Protein AF-0000000075452332 (afdb_homodimer)

Sequence (1466 aa):
MSKKFLLLTLWMSWMSCLLIARAFERQWTVADGLPTGEVHQIVELPNGQMLVNCEGVFCLSNGRGFLTVPCDYGRAYHLPLFSLGYGQQWQGDSLLWLRDFYRVYLFDARTRSFRYDMKKRMSKALLKNIVPSSLTVTDRQGGMWEGTMQNGIRYTSPKRQHAKLIRGEHPLIDRARSTIDSQGRIWHCKANGLEYEANGTKKHYDKTNVASLPYNRTTFITELSHRFLLCDSLCVLGYFHPERHAFVSLNNRLPALKRFRHFVGACPIDGKWVAVYTQNGSFLLDTQADTLAAFPGAKEIERYSDKYNCMVRDNKNRLWVGTQNGLFKIEKENFPHHQATVDGNGRTCERMEGLANHCIRSLILDANGHVWAGTSCGISRITPSVINYGPEDDIPAVNMMERAAMLAPDGRLVFVYSASGAVAFRPQWLESAKTKPLAVVITAVSIDGDPQLLERLTHGMSFAYDQNNLAFQFSALNYAAPSHTRYRYRLAGLEKSWQYCTYADGGLCEVEYRALPPGAYTFEVQAAIDDSAWGEATRQLVTILPPWWLTWWAKLIYGLMALTSLLTLMRLYLKRKRRKLERENDRRVNQLFELREEARHQFAENTSIDPQKIGVNHEEEALAERIVKAIEGHLSNADYGVDQLAQDVFMSRSALYTKLRNMLGISPADFIRDVRLKRAAQLLSDTNMPIGEIADRVGYNTHKAFAANFKKMFGVLPSEYRTPTRHSQGLTRMSKKFLLLTLWMSWMSCLLIARAFERQWTVADGLPTGEVHQIVELPNGQMLVNCEGVFCLSNGRGFLTVPCDYGRAYHLPLFSLGYGQQWQGDSLLWLRDFYRVYLFDARTRSFRYDMKKRMSKALLKNIVPSSLTVTDRQGGMWEGTMQNGIRYTSPKRQHAKLIRGEHPLIDRARSTIDSQGRIWHCKANGLEYEANGTKKHYDKTNVASLPYNRTTFITELSHRFLLCDSLCVLGYFHPERHAFVSLNNRLPALKRFRHFVGACPIDGKWVAVYTQNGSFLLDTQADTLAAFPGAKEIERYSDKYNCMVRDNKNRLWVGTQNGLFKIEKENFPHHQATVDGNGRTCERMEGLANHCIRSLILDANGHVWAGTSCGISRITPSVINYGPEDDIPAVNMMERAAMLAPDGRLVFVYSASGAVAFRPQWLESAKTKPLAVVITAVSIDGDPQLLERLTHGMSFAYDQNNLAFQFSALNYAAPSHTRYRYRLAGLEKSWQYCTYADGGLCEVEYRALPPGAYTFEVQAAIDDSAWGEATRQLVTILPPWWLTWWAKLIYGLMALTSLLTLMRLYLKRKRRKLERENDRRVNQLFELREEARHQFAENTSIDPQKIGVNHEEEALAERIVKAIEGHLSNADYGVDQLAQDVFMSRSALYTKLRNMLGISPADFIRDVRLKRAAQLLSDTNMPIGEIADRVGYNTHKAFAANFKKMFGVLPSEYRTPTRHSQGLTR

Structure (mmCIF, N/CA/C/O backbone):
data_AF-0000000075452332-model_v1
#
loop_
_entity.id
_entity.type
_entity.pdbx_description
1 polymer 'DNA-binding domain-containing protein, AraC-type'
#
loop_
_atom_site.group_PDB
_atom_site.id
_atom_site.type_symbol
_atom_site.label_atom_id
_atom_site.label_alt_id
_atom_site.label_comp_id
_atom_site.label_asym_id
_atom_site.label_entity_id
_atom_site.label_seq_id
_atom_site.pdbx_PDB_ins_code
_atom_site.Cartn_x
_atom_site.Cartn_y
_atom_site.Cartn_z
_atom_site.occupancy
_atom_site.B_iso_or_equiv
_atom_site.auth_seq_id
_atom_site.auth_comp_id
_atom_site.auth_asym_id
_atom_site.auth_atom_id
_atom_site.pdbx_PDB_model_num
ATOM 1 N N . MET A 1 1 ? -15.469 33.031 33.656 1 27.44 1 MET A N 1
ATOM 2 C CA . MET A 1 1 ? -14.93 31.734 33.281 1 27.44 1 MET A CA 1
ATOM 3 C C . MET A 1 1 ? -15.414 31.312 31.891 1 27.44 1 MET A C 1
ATOM 5 O O . MET A 1 1 ? -14.906 30.359 31.312 1 27.44 1 MET A O 1
ATOM 9 N N . SER A 1 2 ? -16.609 31.891 31.5 1 33.16 2 SER A N 1
ATOM 10 C CA . SER A 1 2 ? -17.391 31.547 30.312 1 33.16 2 SER A CA 1
ATOM 11 C C . SER A 1 2 ? -16.75 32.125 29.047 1 33.16 2 SER A C 1
ATOM 13 O O . SER A 1 2 ? -16.906 31.578 27.953 1 33.16 2 SER A O 1
ATOM 15 N N . LYS A 1 3 ? -16.203 33.281 29.078 1 42.03 3 LYS A N 1
ATOM 16 C CA . LYS A 1 3 ? -15.703 33.969 27.891 1 42.03 3 LYS A CA 1
ATOM 17 C C . LYS A 1 3 ? -14.43 33.312 27.375 1 42.03 3 LYS A C 1
ATOM 19 O O . LYS A 1 3 ? -14.086 33.469 26.203 1 42.03 3 LYS A O 1
ATOM 24 N N . LYS A 1 4 ? -13.594 32.844 28.312 1 39.38 4 LYS A N 1
ATOM 25 C CA . LYS A 1 4 ? -12.32 32.281 27.891 1 39.38 4 LYS A CA 1
ATOM 26 C C . LYS A 1 4 ? -12.508 30.938 27.203 1 39.38 4 LYS A C 1
ATOM 28 O O . LYS A 1 4 ? -11.633 30.484 26.469 1 39.38 4 LYS A O 1
ATOM 33 N N . PHE A 1 5 ? -13.625 30.234 27.578 1 39.97 5 PHE A N 1
ATOM 34 C CA . PHE A 1 5 ? -13.883 28.969 26.891 1 39.97 5 PHE A CA 1
ATOM 35 C C . PHE A 1 5 ? -14.336 29.203 25.453 1 39.97 5 PHE A C 1
ATOM 37 O O . PHE A 1 5 ? -14.055 28.391 24.578 1 39.97 5 PHE A O 1
ATOM 44 N N . LEU A 1 6 ? -15.008 30.406 25.203 1 35.38 6 LEU A N 1
ATOM 45 C CA . LEU A 1 6 ? -15.469 30.672 23.844 1 35.38 6 LEU A CA 1
ATOM 46 C C . LEU A 1 6 ? -14.305 31 22.922 1 35.38 6 LEU A C 1
ATOM 48 O O . LEU A 1 6 ? -14.273 30.578 21.766 1 35.38 6 LEU A O 1
ATOM 52 N N . LEU A 1 7 ? -13.289 31.719 23.453 1 37.5 7 LEU A N 1
ATOM 53 C CA . LEU A 1 7 ? -12.172 32.094 22.594 1 37.5 7 LEU A CA 1
ATOM 54 C C . LEU A 1 7 ? -11.312 30.875 22.266 1 37.5 7 LEU A C 1
ATOM 56 O O . LEU A 1 7 ? -10.773 30.781 21.156 1 37.5 7 LEU A O 1
ATOM 60 N N . LEU A 1 8 ? -11.188 29.922 23.219 1 35.44 8 LEU A N 1
ATOM 61 C CA . LEU A 1 8 ? -10.406 28.719 22.938 1 35.44 8 LEU A CA 1
ATOM 62 C C . LEU A 1 8 ? -11.117 27.828 21.938 1 35.44 8 LEU A C 1
ATOM 64 O O . LEU A 1 8 ? -10.484 27.219 21.062 1 35.44 8 LEU A O 1
ATOM 68 N N . THR A 1 9 ? -12.516 27.734 21.969 1 38.03 9 THR A N 1
ATOM 69 C CA . THR A 1 9 ? -13.242 26.953 20.969 1 38.03 9 THR A CA 1
ATOM 70 C C . THR A 1 9 ? -13.172 27.625 19.609 1 38.03 9 THR A C 1
ATOM 72 O O . THR A 1 9 ? -13.07 26.938 18.578 1 38.03 9 THR A O 1
ATOM 75 N N . LEU A 1 10 ? -13.219 28.953 19.609 1 35.53 10 LEU A N 1
ATOM 76 C CA . LEU A 1 10 ? -13.117 29.609 18.312 1 35.53 10 LEU A CA 1
ATOM 77 C C . LEU A 1 10 ? -11.719 29.438 17.734 1 35.53 10 LEU A C 1
ATOM 79 O O . LEU A 1 10 ? -11.562 29.281 16.531 1 35.53 10 LEU A O 1
ATOM 83 N N . TRP A 1 11 ? -10.68 29.469 18.625 1 35.34 11 TRP A N 1
ATOM 84 C CA . TRP A 1 11 ? -9.305 29.328 18.141 1 35.34 11 TRP A CA 1
ATOM 85 C C . TRP A 1 11 ? -9.023 27.906 17.688 1 35.34 11 TRP A C 1
ATOM 87 O O . TRP A 1 11 ? -8.367 27.688 16.672 1 35.34 11 TRP A O 1
ATOM 97 N N . MET A 1 12 ? -9.531 26.859 18.391 1 36.5 12 MET A N 1
ATOM 98 C CA . MET A 1 12 ? -9.383 25.484 17.922 1 36.5 12 MET A CA 1
ATOM 99 C C . MET A 1 12 ? -10.141 25.266 16.625 1 36.5 12 MET A C 1
ATOM 101 O O . MET A 1 12 ? -9.75 24.438 15.797 1 36.5 12 MET A O 1
ATOM 105 N N . SER A 1 13 ? -11.25 25.969 16.453 1 34.88 13 SER A N 1
ATOM 106 C CA . SER A 1 13 ? -11.977 25.891 15.188 1 34.88 13 SER A CA 1
ATOM 107 C C . SER A 1 13 ? -11.211 26.578 14.07 1 34.88 13 SER A C 1
ATOM 109 O O . SER A 1 13 ? -11.172 26.094 12.938 1 34.88 13 SER A O 1
ATOM 111 N N . TRP A 1 14 ? -10.594 27.719 14.359 1 33.19 14 TRP A N 1
ATOM 112 C CA . TRP A 1 14 ? -9.867 28.406 13.297 1 33.19 14 TRP A CA 1
ATOM 113 C C . TRP A 1 14 ? -8.625 27.625 12.891 1 33.19 14 TRP A C 1
ATOM 115 O O . TRP A 1 14 ? -8.273 27.578 11.703 1 33.19 14 TRP A O 1
ATOM 125 N N . MET A 1 15 ? -7.859 27 13.82 1 34.62 15 MET A N 1
ATOM 126 C CA . MET A 1 15 ? -6.688 26.219 13.461 1 34.62 15 MET A CA 1
ATOM 127 C C . MET A 1 15 ? -7.086 24.969 12.672 1 34.62 15 MET A C 1
ATOM 129 O O . MET A 1 15 ? -6.324 24.5 11.828 1 34.62 15 MET A O 1
ATOM 133 N N . SER A 1 16 ? -8.18 24.328 13 1 35.06 16 SER A N 1
ATOM 134 C CA . SER A 1 16 ? -8.703 23.25 12.18 1 35.06 16 SER A CA 1
ATOM 135 C C . SER A 1 16 ? -9.102 23.75 10.797 1 35.06 16 SER A C 1
ATOM 137 O O . SER A 1 16 ? -9.078 22.984 9.82 1 35.06 16 SER A O 1
ATOM 139 N N . CYS A 1 17 ? -9.602 24.922 10.703 1 32.56 17 CYS A N 1
ATOM 140 C CA . CYS A 1 17 ? -10.047 25.516 9.445 1 32.56 17 CYS A CA 1
ATOM 141 C C . CYS A 1 17 ? -8.875 25.781 8.516 1 32.56 17 CYS A C 1
ATOM 143 O O . CYS A 1 17 ? -9.008 25.703 7.297 1 32.56 17 CYS A O 1
ATOM 145 N N . LEU A 1 18 ? -7.758 26.375 8.961 1 33.66 18 LEU A N 1
ATOM 146 C CA . LEU A 1 18 ? -6.656 26.672 8.055 1 33.66 18 LEU A CA 1
ATOM 147 C C . LEU A 1 18 ? -6.066 25.391 7.48 1 33.66 18 LEU A C 1
ATOM 149 O O . LEU A 1 18 ? -5.516 25.391 6.375 1 33.66 18 LEU A O 1
ATOM 153 N N . LEU A 1 19 ? -6.023 24.266 8.164 1 36.59 19 LEU A N 1
ATOM 154 C CA . LEU A 1 19 ? -5.617 23 7.562 1 36.59 19 LEU A CA 1
ATOM 155 C C . LEU A 1 19 ? -6.609 22.547 6.496 1 36.59 19 LEU A C 1
ATOM 157 O O . LEU A 1 19 ? -6.277 21.734 5.629 1 36.59 19 LEU A O 1
ATOM 161 N N . ILE A 1 20 ? -7.898 22.938 6.535 1 35.69 20 ILE A N 1
ATOM 162 C CA . ILE A 1 20 ? -8.945 22.469 5.637 1 35.69 20 ILE A CA 1
ATOM 163 C C . ILE A 1 20 ? -8.891 23.25 4.324 1 35.69 20 ILE A C 1
ATOM 165 O O . ILE A 1 20 ? -9.227 22.719 3.264 1 35.69 20 ILE A O 1
ATOM 169 N N . ALA A 1 21 ? -8.797 24.594 4.27 1 35.06 21 ALA A N 1
ATOM 170 C CA . ALA A 1 21 ? -9.133 25.391 3.084 1 35.06 21 ALA A CA 1
ATOM 171 C C . ALA A 1 21 ? -8.188 25.078 1.931 1 35.06 21 ALA A C 1
ATOM 173 O O . ALA A 1 21 ? -8.289 25.656 0.853 1 35.06 21 ALA A O 1
ATOM 174 N N . ARG A 1 22 ? -6.852 24.906 2.057 1 40.78 22 ARG A N 1
ATOM 175 C CA . ARG A 1 22 ? -6.117 24.984 0.797 1 40.78 22 ARG A CA 1
ATOM 176 C C . ARG A 1 22 ? -6.629 23.938 -0.195 1 40.78 22 ARG A C 1
ATOM 178 O O . ARG A 1 22 ? -6.965 22.812 0.192 1 40.78 22 ARG A O 1
ATOM 185 N N . ALA A 1 23 ? -7.074 24.391 -1.405 1 46.34 23 ALA A N 1
ATOM 186 C CA . ALA A 1 23 ? -7.234 23.672 -2.666 1 46.34 23 ALA A CA 1
ATOM 187 C C . ALA A 1 23 ? -6.309 22.453 -2.725 1 46.34 23 ALA A C 1
ATOM 189 O O . ALA A 1 23 ? -5.125 22.562 -2.391 1 46.34 23 ALA A O 1
ATOM 190 N N . PHE A 1 24 ? -6.883 21.422 -2.674 1 52.5 24 PHE A N 1
ATOM 191 C CA . PHE A 1 24 ? -6.133 20.172 -2.58 1 52.5 24 PHE A CA 1
ATOM 192 C C . PHE A 1 24 ? -4.953 20.188 -3.543 1 52.5 24 PHE A C 1
ATOM 194 O O . PHE A 1 24 ? -5.137 20.156 -4.762 1 52.5 24 PHE A O 1
ATOM 201 N N . GLU A 1 25 ? -3.965 20.891 -3.371 1 71.38 25 GLU A N 1
ATOM 202 C CA . GLU A 1 25 ? -2.633 20.781 -3.955 1 71.38 25 GLU A CA 1
ATOM 203 C C . GLU A 1 25 ? -1.94 19.484 -3.504 1 71.38 25 GLU A C 1
ATOM 205 O O . GLU A 1 25 ? -1.944 19.172 -2.314 1 71.38 25 GLU A O 1
ATOM 210 N N . ARG A 1 26 ? -1.759 18.719 -4.605 1 79.75 26 ARG A N 1
ATOM 211 C CA . ARG A 1 26 ? -0.955 17.547 -4.301 1 79.75 26 ARG A CA 1
ATOM 212 C C . ARG A 1 26 ? 0.529 17.891 -4.25 1 79.75 26 ARG A C 1
ATOM 214 O O . ARG A 1 26 ? 1.01 18.703 -5.039 1 79.75 26 ARG A O 1
ATOM 221 N N . GLN A 1 27 ? 1.157 17.391 -3.262 1 86.31 27 GLN A N 1
ATOM 222 C CA . GLN A 1 27 ? 2.59 17.625 -3.121 1 86.31 27 GLN A CA 1
ATOM 223 C C . GLN A 1 27 ? 3.361 16.312 -3.049 1 86.31 27 GLN A C 1
ATOM 225 O O . GLN A 1 27 ? 2.916 15.359 -2.406 1 86.31 27 GLN A O 1
ATOM 230 N N . TRP A 1 28 ? 4.344 16.25 -3.91 1 89.06 28 TRP A N 1
ATOM 231 C CA . TRP A 1 28 ? 5.297 15.148 -3.793 1 89.06 28 TRP A CA 1
ATOM 232 C C . TRP A 1 28 ? 6.566 15.602 -3.084 1 89.06 28 TRP A C 1
ATOM 234 O O . TRP A 1 28 ? 7.113 16.656 -3.395 1 89.06 28 TRP A O 1
ATOM 244 N N . THR A 1 29 ? 6.961 14.812 -2.115 1 87.5 29 THR A N 1
ATOM 245 C CA . THR A 1 29 ? 8.133 15.133 -1.306 1 87.5 29 THR A CA 1
ATOM 246 C C . THR A 1 29 ? 9.133 13.984 -1.323 1 87.5 29 THR A C 1
ATOM 248 O O . THR A 1 29 ? 9.07 13.117 -2.193 1 87.5 29 THR A O 1
ATOM 251 N N . VAL A 1 30 ? 10.094 14.031 -0.452 1 85.19 30 VAL A N 1
ATOM 252 C CA . VAL A 1 30 ? 11.141 13.023 -0.338 1 85.19 30 VAL A CA 1
ATOM 253 C C . VAL A 1 30 ? 10.523 11.68 0.06 1 85.19 30 VAL A C 1
ATOM 255 O O . VAL A 1 30 ? 11.016 10.625 -0.338 1 85.19 30 VAL A O 1
ATOM 258 N N . ALA A 1 31 ? 9.422 11.797 0.728 1 74.5 31 ALA A N 1
ATOM 259 C CA . ALA A 1 31 ? 8.734 10.586 1.16 1 74.5 31 ALA A CA 1
ATOM 260 C C . ALA A 1 31 ? 8.156 9.828 -0.031 1 74.5 31 ALA A C 1
ATOM 262 O O . ALA A 1 31 ? 7.867 8.633 0.062 1 74.5 31 ALA A O 1
ATOM 263 N N . ASP A 1 32 ? 8.102 10.547 -1.125 1 84.81 32 ASP A N 1
ATOM 264 C CA . ASP A 1 32 ? 7.496 9.938 -2.309 1 84.81 32 ASP A CA 1
ATOM 265 C C . ASP A 1 32 ? 8.57 9.453 -3.283 1 84.81 32 ASP A C 1
ATOM 267 O O . ASP A 1 32 ? 8.273 9.164 -4.445 1 84.81 32 ASP A O 1
ATOM 271 N N . GLY A 1 33 ? 9.719 9.461 -2.91 1 86.69 33 GLY A N 1
ATOM 272 C CA . GLY A 1 33 ? 10.773 8.891 -3.73 1 86.69 33 GLY A CA 1
ATOM 273 C C . GLY A 1 33 ? 11.711 9.93 -4.309 1 86.69 33 GLY A C 1
ATOM 274 O O . GLY A 1 33 ? 12.68 9.594 -5 1 86.69 33 GLY A O 1
ATOM 275 N N . LEU A 1 34 ? 11.422 11.18 -4.043 1 90.62 34 LEU A N 1
ATOM 276 C CA . LEU A 1 34 ? 12.352 12.211 -4.484 1 90.62 34 LEU A CA 1
ATOM 277 C C . LEU A 1 34 ? 13.609 12.203 -3.625 1 90.62 34 LEU A C 1
ATOM 279 O O . LEU A 1 34 ? 13.531 12.078 -2.4 1 90.62 34 LEU A O 1
ATOM 283 N N . PRO A 1 35 ? 14.68 12.266 -4.336 1 87.94 35 PRO A N 1
ATOM 284 C CA . PRO A 1 35 ? 15.914 12.234 -3.555 1 87.94 35 PRO A CA 1
ATOM 285 C C . PRO A 1 35 ? 16.047 13.43 -2.605 1 87.94 35 PRO A C 1
ATOM 287 O O . PRO A 1 35 ? 16.5 13.266 -1.472 1 87.94 35 PRO A O 1
ATOM 290 N N . THR A 1 36 ? 15.664 14.594 -3.189 1 87.38 36 THR A N 1
ATOM 291 C CA . THR A 1 36 ? 15.703 15.797 -2.367 1 87.38 36 THR A CA 1
ATOM 292 C C . THR A 1 36 ? 14.469 16.656 -2.619 1 87.38 36 THR A C 1
ATOM 294 O O . THR A 1 36 ? 13.68 16.375 -3.521 1 87.38 36 THR A O 1
ATOM 297 N N . GLY A 1 37 ? 14.312 17.609 -1.728 1 80.5 37 GLY A N 1
ATOM 298 C CA . GLY A 1 37 ? 13.211 18.547 -1.928 1 80.5 37 GLY A CA 1
ATOM 299 C C . GLY A 1 37 ? 13.539 19.656 -2.906 1 80.5 37 GLY A C 1
ATOM 300 O O . GLY A 1 37 ? 12.688 20.484 -3.223 1 80.5 37 GLY A O 1
ATOM 301 N N . GLU A 1 38 ? 14.758 19.531 -3.525 1 87.19 38 GLU A N 1
ATOM 302 C CA . GLU A 1 38 ? 15.172 20.578 -4.457 1 87.19 38 GLU A CA 1
ATOM 303 C C . GLU A 1 38 ? 15.07 20.109 -5.902 1 87.19 38 GLU A C 1
ATOM 305 O O . GLU A 1 38 ? 15.938 19.375 -6.391 1 87.19 38 GLU A O 1
ATOM 310 N N . VAL A 1 39 ? 14.047 20.656 -6.543 1 91.12 39 VAL A N 1
ATOM 311 C CA . VAL A 1 39 ? 13.789 20.281 -7.93 1 91.12 39 VAL A CA 1
ATOM 312 C C . VAL A 1 39 ? 14.297 21.375 -8.867 1 91.12 39 VAL A C 1
ATOM 314 O O . VAL A 1 39 ? 13.992 22.562 -8.68 1 91.12 39 VAL A O 1
ATOM 317 N N . HIS A 1 40 ? 15.039 20.953 -9.93 1 89.38 40 HIS A N 1
ATOM 318 C CA . HIS A 1 40 ? 15.672 21.922 -10.812 1 89.38 40 HIS A CA 1
ATOM 319 C C . HIS A 1 40 ? 15.094 21.859 -12.219 1 89.38 40 HIS A C 1
ATOM 321 O O . HIS A 1 40 ? 15.195 22.812 -12.984 1 89.38 40 HIS A O 1
ATOM 327 N N . GLN A 1 41 ? 14.617 20.734 -12.539 1 91.31 41 GLN A N 1
ATOM 328 C CA . GLN A 1 41 ? 14.086 20.547 -13.883 1 91.31 41 GLN A CA 1
ATOM 329 C C . GLN A 1 41 ? 12.961 19.516 -13.898 1 91.31 41 GLN A C 1
ATOM 331 O O . GLN A 1 41 ? 13.031 18.5 -13.219 1 91.31 41 GLN A O 1
ATOM 336 N N . ILE A 1 42 ? 11.922 19.875 -14.633 1 93.12 42 ILE A N 1
ATOM 337 C CA . ILE A 1 42 ? 10.812 18.953 -14.867 1 93.12 42 ILE A CA 1
ATOM 338 C C . ILE A 1 42 ? 10.5 18.891 -16.359 1 93.12 42 ILE A C 1
ATOM 340 O O . ILE A 1 42 ? 10.359 19.922 -17.016 1 93.12 42 ILE A O 1
ATOM 344 N N . VAL A 1 43 ? 10.445 17.719 -16.891 1 93.06 43 VAL A N 1
ATOM 345 C CA . VAL A 1 43 ? 10.156 17.531 -18.312 1 93.06 43 VAL A CA 1
ATOM 346 C C . VAL A 1 43 ? 9.102 16.438 -18.469 1 93.06 43 VAL A C 1
ATOM 348 O O . VAL A 1 43 ? 9.148 15.414 -17.781 1 93.06 43 VAL A O 1
ATOM 351 N N . GLU A 1 44 ? 8.125 16.688 -19.297 1 93 44 GLU A N 1
ATOM 352 C CA . GLU A 1 44 ? 7.137 15.656 -19.625 1 93 44 GLU A CA 1
ATOM 353 C C . GLU A 1 44 ? 7.57 14.828 -20.828 1 93 44 GLU A C 1
ATOM 355 O O . GLU A 1 44 ? 7.848 15.383 -21.906 1 93 44 GLU A O 1
ATOM 360 N N . LEU A 1 45 ? 7.613 13.617 -20.719 1 92.81 45 LEU A N 1
ATOM 361 C CA . LEU A 1 45 ? 7.973 12.711 -21.812 1 92.81 45 LEU A CA 1
ATOM 362 C C . LEU A 1 45 ? 6.777 12.453 -22.719 1 92.81 45 LEU A C 1
ATOM 364 O O . LEU A 1 45 ? 5.637 12.75 -22.344 1 92.81 45 LEU A O 1
ATOM 368 N N . PRO A 1 46 ? 7.051 11.898 -23.891 1 89.5 46 PRO A N 1
ATOM 369 C CA . PRO A 1 46 ? 5.961 11.656 -24.844 1 89.5 46 PRO A CA 1
ATOM 370 C C . PRO A 1 46 ? 4.938 10.648 -24.312 1 89.5 46 PRO A C 1
ATOM 372 O O . PRO A 1 46 ? 3.764 10.703 -24.703 1 89.5 46 PRO A O 1
ATOM 375 N N . ASN A 1 47 ? 5.324 9.828 -23.469 1 87.25 47 ASN A N 1
ATOM 376 C CA . ASN A 1 47 ? 4.383 8.852 -22.938 1 87.25 47 ASN A CA 1
ATOM 377 C C . ASN A 1 47 ? 3.605 9.422 -21.75 1 87.25 47 ASN A C 1
ATOM 379 O O . ASN A 1 47 ? 2.762 8.734 -21.172 1 87.25 47 ASN A O 1
ATOM 383 N N . GLY A 1 48 ? 3.914 10.578 -21.312 1 89.38 48 GLY A N 1
ATOM 384 C CA . GLY A 1 48 ? 3.191 11.234 -20.234 1 89.38 48 GLY A CA 1
ATOM 385 C C . GLY A 1 48 ? 3.932 11.195 -18.922 1 89.38 48 GLY A C 1
ATOM 386 O O . GLY A 1 48 ? 3.525 11.844 -17.953 1 89.38 48 GLY A O 1
ATOM 387 N N . GLN A 1 49 ? 5.004 10.477 -18.828 1 92.62 49 GLN A N 1
ATOM 388 C CA . GLN A 1 49 ? 5.785 10.414 -17.594 1 92.62 49 GLN A CA 1
ATOM 389 C C . GLN A 1 49 ? 6.578 11.703 -17.375 1 92.62 49 GLN A C 1
ATOM 391 O O . GLN A 1 49 ? 7.059 12.305 -18.344 1 92.62 49 GLN A O 1
ATOM 396 N N . MET A 1 50 ? 6.645 12.016 -16.172 1 93.94 50 MET A N 1
ATOM 397 C CA . MET A 1 50 ? 7.41 13.211 -15.844 1 93.94 50 MET A CA 1
ATOM 398 C C . MET A 1 50 ? 8.836 12.844 -15.422 1 93.94 50 MET A C 1
ATOM 400 O O . MET A 1 50 ? 9.031 11.984 -14.562 1 93.94 50 MET A O 1
ATOM 404 N N . LEU A 1 51 ? 9.766 13.445 -16.062 1 94.19 51 LEU A N 1
ATOM 405 C CA . LEU A 1 51 ? 11.172 13.336 -15.688 1 94.19 51 LEU A CA 1
ATOM 406 C C . LEU A 1 51 ? 11.617 14.547 -14.883 1 94.19 51 LEU A C 1
ATOM 408 O O . LEU A 1 51 ? 11.445 15.688 -15.32 1 94.19 51 LEU A O 1
ATOM 412 N N . VAL A 1 52 ? 12.156 14.25 -13.695 1 93.44 52 VAL A N 1
ATOM 413 C CA . VAL A 1 52 ? 12.523 15.328 -12.781 1 93.44 52 VAL A CA 1
ATOM 414 C C . VAL A 1 52 ? 14 15.211 -12.422 1 93.44 52 VAL A C 1
ATOM 416 O O . VAL A 1 52 ? 14.508 14.109 -12.195 1 93.44 52 VAL A O 1
ATOM 419 N N . ASN A 1 53 ? 14.648 16.328 -12.445 1 91.38 53 ASN A N 1
ATOM 420 C CA . ASN A 1 53 ? 16.031 16.406 -11.984 1 91.38 53 ASN A CA 1
ATOM 421 C C . ASN A 1 53 ? 16.109 17.062 -10.602 1 91.38 53 ASN A C 1
ATOM 423 O O . ASN A 1 53 ? 15.82 18.25 -10.445 1 91.38 53 ASN A O 1
ATOM 427 N N . CYS A 1 54 ? 16.438 16.219 -9.648 1 90.06 54 CYS A N 1
ATOM 428 C CA . CYS A 1 54 ? 16.625 16.703 -8.289 1 90.06 54 CYS A CA 1
ATOM 429 C C . CYS A 1 54 ? 18.094 16.797 -7.93 1 90.06 54 CYS A C 1
ATOM 431 O O . CYS A 1 54 ? 18.688 15.844 -7.418 1 90.06 54 CYS A O 1
ATOM 433 N N . GLU A 1 55 ? 18.656 17.938 -8.07 1 84.94 55 GLU A N 1
ATOM 434 C CA . GLU A 1 55 ? 20.062 18.203 -7.742 1 84.94 55 GLU A CA 1
ATOM 435 C C . GLU A 1 55 ? 20.984 17.188 -8.391 1 84.94 55 GLU A C 1
ATOM 437 O O . GLU A 1 55 ? 21.828 16.578 -7.715 1 84.94 55 GLU A O 1
ATOM 442 N N . GLY A 1 56 ? 20.672 16.859 -9.617 1 83.06 56 GLY A N 1
ATOM 443 C CA . GLY A 1 56 ? 21.578 16 -10.375 1 83.06 56 GLY A CA 1
ATOM 444 C C . GLY A 1 56 ? 21.094 14.562 -10.461 1 83.06 56 GLY A C 1
ATOM 445 O O . GLY A 1 56 ? 21.672 13.758 -11.203 1 83.06 56 GLY A O 1
ATOM 446 N N . VAL A 1 57 ? 20.172 14.211 -9.68 1 89.19 57 VAL A N 1
ATOM 447 C CA . VAL A 1 57 ? 19.609 12.867 -9.734 1 89.19 57 VAL A CA 1
ATOM 448 C C . VAL A 1 57 ? 18.312 12.875 -10.531 1 89.19 57 VAL A C 1
ATOM 450 O O . VAL A 1 57 ? 17.391 13.641 -10.227 1 89.19 57 VAL A O 1
ATOM 453 N N . PHE A 1 58 ? 18.328 12.062 -11.508 1 91.19 58 PHE A N 1
ATOM 454 C CA . PHE A 1 58 ? 17.156 12.008 -12.367 1 91.19 58 PHE A CA 1
ATOM 455 C C . PHE A 1 58 ? 16.156 10.961 -11.867 1 91.19 58 PHE A C 1
ATOM 457 O O . PHE A 1 58 ? 16.562 9.852 -11.5 1 91.19 58 PHE A O 1
ATOM 464 N N . CYS A 1 59 ? 14.883 11.414 -11.828 1 93.19 59 CYS A N 1
ATOM 465 C CA . CYS A 1 59 ? 13.812 10.539 -11.359 1 93.19 59 CYS A CA 1
ATOM 466 C C . CYS A 1 59 ? 12.648 10.531 -12.344 1 93.19 59 CYS A C 1
ATOM 468 O O . CYS A 1 59 ? 12.383 11.531 -13.008 1 93.19 59 CYS A O 1
ATOM 470 N N . LEU A 1 60 ? 12.047 9.422 -12.398 1 93.38 60 LEU A N 1
ATOM 471 C CA . LEU A 1 60 ? 10.859 9.266 -13.227 1 93.38 60 LEU A CA 1
ATOM 472 C C . LEU A 1 60 ? 9.625 9.023 -12.359 1 93.38 60 LEU A C 1
ATOM 474 O O . LEU A 1 60 ? 9.68 8.266 -11.383 1 93.38 60 LEU A O 1
ATOM 478 N N . SER A 1 61 ? 8.547 9.656 -12.742 1 93.31 61 SER A N 1
ATOM 479 C CA . SER A 1 61 ? 7.301 9.461 -12.008 1 93.31 61 SER A CA 1
ATOM 480 C C . SER A 1 61 ? 6.664 8.117 -12.344 1 93.31 61 SER A C 1
ATOM 482 O O . SER A 1 61 ? 6.676 7.695 -13.5 1 93.31 61 SER A O 1
ATOM 484 N N . ASN A 1 62 ? 6.086 7.461 -11.375 1 89.81 62 ASN A N 1
ATOM 485 C CA . ASN A 1 62 ? 5.348 6.223 -11.602 1 89.81 62 ASN A CA 1
ATOM 486 C C . ASN A 1 62 ? 3.857 6.398 -11.305 1 89.81 62 ASN A C 1
ATOM 488 O O . ASN A 1 62 ? 3.129 5.414 -11.164 1 89.81 62 ASN A O 1
ATOM 492 N N . GLY A 1 63 ? 3.463 7.633 -11.195 1 87.19 63 GLY A N 1
ATOM 493 C CA . GLY A 1 63 ? 2.066 7.902 -10.906 1 87.19 63 GLY A CA 1
ATOM 494 C C . GLY A 1 63 ? 1.815 8.234 -9.445 1 87.19 63 GLY A C 1
ATOM 495 O O . GLY A 1 63 ? 1.072 9.164 -9.133 1 87.19 63 GLY A O 1
ATOM 496 N N . ARG A 1 64 ? 2.402 7.484 -8.57 1 87 64 ARG A N 1
ATOM 497 C CA . ARG A 1 64 ? 2.281 7.699 -7.133 1 87 64 ARG A CA 1
ATOM 498 C C . ARG A 1 64 ? 3.521 8.391 -6.578 1 87 64 ARG A C 1
ATOM 500 O O . ARG A 1 64 ? 3.412 9.305 -5.754 1 87 64 ARG A O 1
ATOM 507 N N . GLY A 1 65 ? 4.535 8.047 -7.039 1 90.75 65 GLY A N 1
ATOM 508 C CA . GLY A 1 65 ? 5.82 8.57 -6.598 1 90.75 65 GLY A CA 1
ATOM 509 C C . GLY A 1 65 ? 6.852 8.625 -7.707 1 90.75 65 GLY A C 1
ATOM 510 O O . GLY A 1 65 ? 6.504 8.805 -8.875 1 90.75 65 GLY A O 1
ATOM 511 N N . PHE A 1 66 ? 8.117 8.617 -7.227 1 91.69 66 PHE A N 1
ATOM 512 C CA . PHE A 1 66 ? 9.211 8.758 -8.18 1 91.69 66 PHE A CA 1
ATOM 513 C C . PHE A 1 66 ? 10.227 7.637 -8 1 91.69 66 PHE A C 1
ATOM 515 O O . PHE A 1 66 ? 10.477 7.188 -6.883 1 91.69 66 PHE A O 1
ATOM 522 N N . LEU A 1 67 ? 10.773 7.23 -9.125 1 87.94 67 LEU A N 1
ATOM 523 C CA . LEU A 1 67 ? 11.844 6.238 -9.148 1 87.94 67 LEU A CA 1
ATOM 524 C C . LEU A 1 67 ? 13.109 6.816 -9.773 1 87.94 67 LEU A C 1
ATOM 526 O O . LEU A 1 67 ? 13.039 7.52 -10.781 1 87.94 67 LEU A O 1
ATOM 530 N N . THR A 1 68 ? 14.203 6.496 -9.211 1 87.44 68 THR A N 1
ATOM 531 C CA . THR A 1 68 ? 15.469 6.992 -9.727 1 87.44 68 THR A CA 1
ATOM 532 C C . THR A 1 68 ? 15.883 6.223 -10.977 1 87.44 68 THR A C 1
ATOM 534 O O . THR A 1 68 ? 15.742 5 -11.031 1 87.44 68 THR A O 1
ATOM 537 N N . VAL A 1 69 ? 16.359 6.992 -11.922 1 86.81 69 VAL A N 1
ATOM 538 C CA . VAL A 1 69 ? 16.891 6.402 -13.148 1 86.81 69 VAL A CA 1
ATOM 539 C C . VAL A 1 69 ? 18.422 6.395 -13.109 1 86.81 69 VAL A C 1
ATOM 541 O O . VAL A 1 69 ? 19.047 7.445 -12.969 1 86.81 69 VAL A O 1
ATOM 544 N N . PRO A 1 70 ? 18.922 5.238 -13.258 1 78.5 70 PRO A N 1
ATOM 545 C CA . PRO A 1 70 ? 20.391 5.191 -13.227 1 78.5 70 PRO A CA 1
ATOM 546 C C . PRO A 1 70 ? 21.016 5.891 -14.422 1 78.5 70 PRO A C 1
ATOM 548 O O . PRO A 1 70 ? 20.547 5.742 -15.555 1 78.5 70 PRO A O 1
ATOM 551 N N . CYS A 1 71 ? 21.891 6.797 -14.109 1 82 71 CYS A N 1
ATOM 552 C CA . CYS A 1 71 ? 22.672 7.512 -15.117 1 82 71 CYS A CA 1
ATOM 553 C C . CYS A 1 71 ? 24.156 7.211 -14.969 1 82 71 CYS A C 1
ATOM 555 O O . CYS A 1 71 ? 24.703 7.309 -13.867 1 82 71 CYS A O 1
ATOM 557 N N . ASP A 1 72 ? 24.75 6.582 -15.977 1 76.19 72 ASP A N 1
ATOM 558 C CA . ASP A 1 72 ? 26.203 6.48 -15.953 1 76.19 72 ASP A CA 1
ATOM 559 C C . ASP A 1 72 ? 26.859 7.836 -16.219 1 76.19 72 ASP A C 1
ATOM 561 O O . ASP A 1 72 ? 27.078 8.211 -17.375 1 76.19 72 ASP A O 1
ATOM 565 N N . TYR A 1 73 ? 27.188 8.461 -15.242 1 76.5 73 TYR A N 1
ATOM 566 C CA . TYR A 1 73 ? 27.656 9.836 -15.312 1 76.5 73 TYR A CA 1
ATOM 567 C C . TYR A 1 73 ? 29.016 9.914 -15.977 1 76.5 73 TYR A C 1
ATOM 569 O O . TYR A 1 73 ? 29.422 10.977 -16.469 1 76.5 73 TYR A O 1
ATOM 577 N N . GLY A 1 74 ? 29.734 8.734 -15.883 1 68.12 74 GLY A N 1
ATOM 578 C CA . GLY A 1 74 ? 31.016 8.695 -16.578 1 68.12 74 GLY A CA 1
ATOM 579 C C . GLY A 1 74 ? 30.875 8.82 -18.094 1 68.12 74 GLY A C 1
ATOM 580 O O . GLY A 1 74 ? 31.812 9.203 -18.781 1 68.12 74 GLY A O 1
ATOM 581 N N . ARG A 1 75 ? 29.672 8.672 -18.484 1 73.44 75 ARG A N 1
ATOM 582 C CA . ARG A 1 75 ? 29.453 8.703 -19.938 1 73.44 75 ARG A CA 1
ATOM 583 C C . ARG A 1 75 ? 28.719 9.977 -20.344 1 73.44 75 ARG A C 1
ATOM 585 O O . ARG A 1 75 ? 28.25 10.086 -21.484 1 73.44 75 ARG A O 1
ATOM 592 N N . ALA A 1 76 ? 28.594 10.891 -19.484 1 82.5 76 ALA A N 1
ATOM 593 C CA . ALA A 1 76 ? 28 12.18 -19.812 1 82.5 76 ALA A CA 1
ATOM 594 C C . ALA A 1 76 ? 29.031 13.141 -20.391 1 82.5 76 ALA A C 1
ATOM 596 O O . ALA A 1 76 ? 30.234 12.93 -20.234 1 82.5 76 ALA A O 1
ATOM 597 N N . TYR A 1 77 ? 28.562 14.156 -21.078 1 80.19 77 TYR A N 1
ATOM 598 C CA . TYR A 1 77 ? 29.438 15.133 -21.688 1 80.19 77 TYR A CA 1
ATOM 599 C C . TYR A 1 77 ? 29.812 16.234 -20.703 1 80.19 77 TYR A C 1
ATOM 601 O O . TYR A 1 77 ? 28.953 16.859 -20.094 1 80.19 77 TYR A O 1
ATOM 609 N N . HIS A 1 78 ? 31.109 16.375 -20.578 1 77.62 78 HIS A N 1
ATOM 610 C CA . HIS A 1 78 ? 31.578 17.406 -19.656 1 77.62 78 HIS A CA 1
ATOM 611 C C . HIS A 1 78 ? 31.547 18.781 -20.297 1 77.62 78 HIS A C 1
ATOM 613 O O . HIS A 1 78 ? 31.875 18.938 -21.469 1 77.62 78 HIS A O 1
ATOM 619 N N . LEU A 1 79 ? 31.109 19.734 -19.5 1 79.44 79 LEU A N 1
ATOM 620 C CA . LEU A 1 79 ? 31.125 21.125 -19.969 1 79.44 79 LEU A CA 1
ATOM 621 C C . LEU A 1 79 ? 32.406 21.828 -19.547 1 79.44 79 LEU A C 1
ATOM 623 O O . LEU A 1 79 ? 32.875 21.656 -18.422 1 79.44 79 LEU A O 1
ATOM 627 N N . PRO A 1 80 ? 32.969 22.469 -20.531 1 68.56 80 PRO A N 1
ATOM 628 C CA . PRO A 1 80 ? 34.219 23.141 -20.219 1 68.56 80 PRO A CA 1
ATOM 629 C C . PRO A 1 80 ? 34.031 24.312 -19.25 1 68.56 80 PRO A C 1
ATOM 631 O O . PRO A 1 80 ? 34.938 24.641 -18.484 1 68.56 80 PRO A O 1
ATOM 634 N N . LEU A 1 81 ? 32.906 25.078 -19.406 1 67.94 81 LEU A N 1
ATOM 635 C CA . LEU A 1 81 ? 32.625 26.219 -18.547 1 67.94 81 LEU A CA 1
ATOM 636 C C . LEU A 1 81 ? 31.359 26.016 -17.734 1 67.94 81 LEU A C 1
ATOM 638 O O . LEU A 1 81 ? 30.438 25.344 -18.203 1 67.94 81 LEU A O 1
ATOM 642 N N . PHE A 1 82 ? 31.594 26.438 -16.484 1 67.75 82 PHE A N 1
ATOM 643 C CA . PHE A 1 82 ? 30.406 26.453 -15.625 1 67.75 82 PHE A CA 1
ATOM 644 C C . PHE A 1 82 ? 29.297 27.266 -16.266 1 67.75 82 PHE A C 1
ATOM 646 O O . PHE A 1 82 ? 29.516 28.391 -16.719 1 67.75 82 PHE A O 1
ATOM 653 N N . SER A 1 83 ? 28.312 26.516 -16.672 1 68.88 83 SER A N 1
ATOM 654 C CA . SER A 1 83 ? 27.141 27.203 -17.234 1 68.88 83 SER A CA 1
ATOM 655 C C . SER A 1 83 ? 26.125 27.531 -16.141 1 68.88 83 SER A C 1
ATOM 657 O O . SER A 1 83 ? 26.031 26.812 -15.148 1 68.88 83 SER A O 1
ATOM 659 N N . LEU A 1 84 ? 25.578 28.75 -16.281 1 68.06 84 LEU A N 1
ATOM 660 C CA . LEU A 1 84 ? 24.594 29.156 -15.289 1 68.06 84 LEU A CA 1
ATOM 661 C C . LEU A 1 84 ? 23.234 28.547 -15.602 1 68.06 84 LEU A C 1
ATOM 663 O O . LEU A 1 84 ? 22.672 28.766 -16.688 1 68.06 84 LEU A O 1
ATOM 667 N N . GLY A 1 85 ? 22.875 27.5 -14.953 1 74.38 85 GLY A N 1
ATOM 668 C CA . GLY A 1 85 ? 21.484 27.078 -14.898 1 74.38 85 GLY A CA 1
ATOM 669 C C . GLY A 1 85 ? 21.25 25.719 -15.523 1 74.38 85 GLY A C 1
ATOM 670 O O . GLY A 1 85 ? 22.172 25.125 -16.094 1 74.38 85 GLY A O 1
ATOM 671 N N . TYR A 1 86 ? 20.125 25.219 -15.445 1 86.56 86 TYR A N 1
ATOM 672 C CA . TYR A 1 86 ? 19.625 23.969 -16.016 1 86.56 86 TYR A CA 1
ATOM 673 C C . TYR A 1 86 ? 18.953 24.219 -17.359 1 86.56 86 TYR A C 1
ATOM 675 O O . TYR A 1 86 ? 18.484 25.328 -17.625 1 86.56 86 TYR A O 1
ATOM 683 N N . GLY A 1 87 ? 19.047 23.234 -18.312 1 88.81 87 GLY A N 1
ATOM 684 C CA . GLY A 1 87 ? 18.438 23.375 -19.625 1 88.81 87 GLY A CA 1
ATOM 685 C C . GLY A 1 87 ? 18.016 22.062 -20.25 1 88.81 87 GLY A C 1
ATOM 686 O O . GLY A 1 87 ? 18.375 21 -19.75 1 88.81 87 GLY A O 1
ATOM 687 N N . GLN A 1 88 ? 17.125 22.234 -21.281 1 89.69 88 GLN A N 1
ATOM 688 C CA . GLN A 1 88 ? 16.641 21.047 -22 1 89.69 88 GLN A CA 1
ATOM 689 C C . GLN A 1 88 ? 16.391 21.359 -23.469 1 89.69 88 GLN A C 1
ATOM 691 O O . GLN A 1 88 ? 16.109 22.5 -23.828 1 89.69 88 GLN A O 1
ATOM 696 N N . GLN A 1 89 ? 16.609 20.266 -24.312 1 89 89 GLN A N 1
ATOM 697 C CA . GLN A 1 89 ? 16.312 20.375 -25.734 1 89 89 GLN A CA 1
ATOM 698 C C . GLN A 1 89 ? 15.969 19.016 -26.328 1 89 89 GLN A C 1
ATOM 700 O O . GLN A 1 89 ? 16.703 18.047 -26.156 1 89 89 GLN A O 1
ATOM 705 N N . TRP A 1 90 ? 14.906 18.953 -27.047 1 89.81 90 TRP A N 1
ATOM 706 C CA . TRP A 1 90 ? 14.5 17.734 -27.734 1 89.81 90 TRP A CA 1
ATOM 707 C C . TRP A 1 90 ? 15.188 17.609 -29.094 1 89.81 90 TRP A C 1
ATOM 709 O O . TRP A 1 90 ? 15.312 18.594 -29.812 1 89.81 90 TRP A O 1
ATOM 719 N N . GLN A 1 91 ? 15.648 16.438 -29.266 1 86.69 91 GLN A N 1
ATOM 720 C CA . GLN A 1 91 ? 16.125 16.062 -30.594 1 86.69 91 GLN A CA 1
ATOM 721 C C . GLN A 1 91 ? 15.219 15.008 -31.219 1 86.69 91 GLN A C 1
ATOM 723 O O . GLN A 1 91 ? 15.266 13.836 -30.828 1 86.69 91 GLN A O 1
ATOM 728 N N . GLY A 1 92 ? 14.461 15.422 -32.188 1 84.62 92 GLY A N 1
ATOM 729 C CA . GLY A 1 92 ? 13.469 14.5 -32.719 1 84.62 92 GLY A CA 1
ATOM 730 C C . GLY A 1 92 ? 12.344 14.227 -31.75 1 84.62 92 GLY A C 1
ATOM 731 O O . GLY A 1 92 ? 11.953 15.102 -30.969 1 84.62 92 GLY A O 1
ATOM 732 N N . ASP A 1 93 ? 11.797 13.102 -31.844 1 84.81 93 ASP A N 1
ATOM 733 C CA . ASP A 1 93 ? 10.633 12.797 -31.016 1 84.81 93 ASP A CA 1
ATOM 734 C C . ASP A 1 93 ? 11 11.875 -29.859 1 84.81 93 ASP A C 1
ATOM 736 O O . ASP A 1 93 ? 10.188 11.625 -28.969 1 84.81 93 ASP A O 1
ATOM 740 N N . SER A 1 94 ? 12.297 11.547 -29.797 1 88.62 94 SER A N 1
ATOM 741 C CA . SER A 1 94 ? 12.57 10.523 -28.797 1 88.62 94 SER A CA 1
ATOM 742 C C . SER A 1 94 ? 13.805 10.867 -27.969 1 88.62 94 SER A C 1
ATOM 744 O O . SER A 1 94 ? 13.953 10.398 -26.844 1 88.62 94 SER A O 1
ATOM 746 N N . LEU A 1 95 ? 14.664 11.773 -28.547 1 90.25 95 LEU A N 1
ATOM 747 C CA . LEU A 1 95 ? 15.898 12.062 -27.828 1 90.25 95 LEU A CA 1
ATOM 748 C C . LEU A 1 95 ? 15.812 13.422 -27.141 1 90.25 95 LEU A C 1
ATOM 750 O O . LEU A 1 95 ? 15.344 14.398 -27.734 1 90.25 95 LEU A O 1
ATOM 754 N N . LEU A 1 96 ? 16.25 13.438 -25.859 1 91.06 96 LEU A N 1
ATOM 755 C CA . LEU A 1 96 ? 16.203 14.633 -25.016 1 91.06 96 LEU A CA 1
ATOM 756 C C . LEU A 1 96 ? 17.578 14.961 -24.453 1 91.06 96 LEU A C 1
ATOM 758 O O . LEU A 1 96 ? 18.188 14.133 -23.766 1 91.06 96 LEU A O 1
ATOM 762 N N . TRP A 1 97 ? 18.016 16.156 -24.812 1 89.5 97 TRP A N 1
ATOM 763 C CA . TRP A 1 97 ? 19.266 16.656 -24.219 1 89.5 97 TRP A CA 1
ATOM 764 C C . TRP A 1 97 ? 18.984 17.422 -22.922 1 89.5 97 TRP A C 1
ATOM 766 O O . TRP A 1 97 ? 18.125 18.312 -22.891 1 89.5 97 TRP A O 1
ATOM 776 N N . LEU A 1 98 ? 19.656 17 -21.891 1 89.56 98 LEU A N 1
ATOM 777 C CA . LEU A 1 98 ? 19.516 17.641 -20.594 1 89.56 98 LEU A CA 1
ATOM 778 C C . LEU A 1 98 ? 20.844 18.234 -20.125 1 89.56 98 LEU A C 1
ATOM 780 O O . LEU A 1 98 ? 21.891 17.578 -20.219 1 89.56 98 LEU A O 1
ATOM 784 N N . ARG A 1 99 ? 20.734 19.453 -19.719 1 88.31 99 ARG A N 1
ATOM 785 C CA . ARG A 1 99 ? 21.938 20.141 -19.25 1 88.31 99 ARG A CA 1
ATOM 786 C C . ARG A 1 99 ? 21.828 20.5 -17.766 1 88.31 99 ARG A C 1
ATOM 788 O O . ARG A 1 99 ? 20.781 20.953 -17.312 1 88.31 99 ARG A O 1
ATOM 795 N N . ASP A 1 100 ? 22.828 20.203 -17.062 1 84.5 100 ASP A N 1
ATOM 796 C CA . ASP A 1 100 ? 22.969 20.734 -15.719 1 84.5 100 ASP A CA 1
ATOM 797 C C . ASP A 1 100 ? 24.172 21.688 -15.625 1 84.5 100 ASP A C 1
ATOM 799 O O . ASP A 1 100 ? 24.641 22.188 -16.641 1 84.5 100 ASP A O 1
ATOM 803 N N . PHE A 1 101 ? 24.641 21.969 -14.453 1 79.81 101 PHE A N 1
ATOM 804 C CA . PHE A 1 101 ? 25.703 22.953 -14.258 1 79.81 101 PHE A CA 1
ATOM 805 C C . PHE A 1 101 ? 27.016 22.469 -14.844 1 79.81 101 PHE A C 1
ATOM 807 O O . PHE A 1 101 ? 27.828 23.266 -15.312 1 79.81 101 PHE A O 1
ATOM 814 N N . TYR A 1 102 ? 27.062 21.109 -14.922 1 79 102 TYR A N 1
ATOM 815 C CA . TYR A 1 102 ? 28.406 20.625 -15.195 1 79 102 TYR A CA 1
ATOM 816 C C . TYR A 1 102 ? 28.422 19.688 -16.406 1 79 102 TYR A C 1
ATOM 818 O O . TYR A 1 102 ? 29.469 19.453 -17.016 1 79 102 TYR A O 1
ATOM 826 N N . ARG A 1 103 ? 27.312 19.219 -16.719 1 83.25 103 ARG A N 1
ATOM 827 C CA . ARG A 1 103 ? 27.297 18.172 -17.734 1 83.25 103 ARG A CA 1
ATOM 828 C C . ARG A 1 103 ? 26.062 18.266 -18.609 1 83.25 103 ARG A C 1
ATOM 830 O O . ARG A 1 103 ? 25.125 19 -18.297 1 83.25 103 ARG A O 1
ATOM 837 N N . VAL A 1 104 ? 26.234 17.594 -19.719 1 86.69 104 VAL A N 1
ATOM 838 C CA . VAL A 1 104 ? 25.109 17.422 -20.641 1 86.69 104 VAL A CA 1
ATOM 839 C C . VAL A 1 104 ? 24.828 15.93 -20.828 1 86.69 104 VAL A C 1
ATOM 841 O O . VAL A 1 104 ? 25.75 15.133 -20.984 1 86.69 104 VAL A O 1
ATOM 844 N N . TYR A 1 105 ? 23.516 15.641 -20.734 1 87.88 105 TYR A N 1
ATOM 845 C CA . TYR A 1 105 ? 23.078 14.258 -20.828 1 87.88 105 TYR A CA 1
ATOM 846 C C . TYR A 1 105 ? 22.172 14.047 -22.031 1 87.88 105 TYR A C 1
ATOM 848 O O . TYR A 1 105 ? 21.484 14.977 -22.469 1 87.88 105 TYR A O 1
ATOM 856 N N . LEU A 1 106 ? 22.312 12.828 -22.547 1 89.81 106 LEU A N 1
ATOM 857 C CA . LEU A 1 106 ? 21.391 12.414 -23.609 1 89.81 106 LEU A CA 1
ATOM 858 C C . LEU A 1 106 ? 20.453 11.32 -23.094 1 89.81 106 LEU A C 1
ATOM 860 O O . LEU A 1 106 ? 20.891 10.211 -22.797 1 89.81 106 LEU A O 1
ATOM 864 N N . PHE A 1 107 ? 19.172 11.695 -23.062 1 90.75 107 PHE A N 1
ATOM 865 C CA . PHE A 1 107 ? 18.156 10.781 -22.562 1 90.75 107 PHE A CA 1
ATOM 866 C C . PHE A 1 107 ? 17.281 10.273 -23.688 1 90.75 107 PHE A C 1
ATOM 868 O O . PHE A 1 107 ? 16.781 11.062 -24.5 1 90.75 107 PHE A O 1
ATOM 875 N N . ASP A 1 108 ? 17.125 8.953 -23.75 1 89.81 108 ASP A N 1
ATOM 876 C CA . ASP A 1 108 ? 16.219 8.336 -24.703 1 89.81 108 ASP A CA 1
ATOM 877 C C . ASP A 1 108 ? 14.844 8.102 -24.078 1 89.81 108 ASP A C 1
ATOM 879 O O . ASP A 1 108 ? 14.688 7.227 -23.219 1 89.81 108 ASP A O 1
ATOM 883 N N . ALA A 1 109 ? 13.836 8.758 -24.594 1 90 109 ALA A N 1
ATOM 884 C CA . ALA A 1 109 ? 12.492 8.711 -24.031 1 90 109 ALA A CA 1
ATOM 885 C C . ALA A 1 109 ? 11.812 7.375 -24.328 1 90 109 ALA A C 1
ATOM 887 O O . ALA A 1 109 ? 10.875 6.977 -23.641 1 90 109 ALA A O 1
ATOM 888 N N . ARG A 1 110 ? 12.203 6.664 -25.328 1 82.81 110 ARG A N 1
ATOM 889 C CA . ARG A 1 110 ? 11.609 5.383 -25.688 1 82.81 110 ARG A CA 1
ATOM 890 C C . ARG A 1 110 ? 12.062 4.281 -24.734 1 82.81 110 ARG A C 1
ATOM 892 O O . ARG A 1 110 ? 11.242 3.521 -24.219 1 82.81 110 ARG A O 1
ATOM 899 N N . THR A 1 111 ? 13.336 4.309 -24.453 1 82.44 111 THR A N 1
ATOM 900 C CA . THR A 1 111 ? 13.883 3.273 -23.594 1 82.44 111 THR A CA 1
ATOM 901 C C . THR A 1 111 ? 13.953 3.76 -22.141 1 82.44 111 THR A C 1
ATOM 903 O O . THR A 1 111 ? 14.195 2.969 -21.234 1 82.44 111 THR A O 1
ATOM 906 N N . ARG A 1 112 ? 13.664 4.98 -22.016 1 86.62 112 ARG A N 1
ATOM 907 C CA . ARG A 1 112 ? 13.703 5.605 -20.688 1 86.62 112 ARG A CA 1
ATOM 908 C C . ARG A 1 112 ? 15.055 5.371 -20.016 1 86.62 112 ARG A C 1
ATOM 910 O O . ARG A 1 112 ? 15.109 4.949 -18.859 1 86.62 112 ARG A O 1
ATOM 917 N N . SER A 1 113 ? 16.125 5.582 -20.812 1 86.31 113 SER A N 1
ATOM 918 C CA . SER A 1 113 ? 17.5 5.41 -20.328 1 86.31 113 SER A CA 1
ATOM 919 C C . SER A 1 113 ? 18.438 6.434 -20.953 1 86.31 113 SER A C 1
ATOM 921 O O . SER A 1 113 ? 18.094 7.059 -21.953 1 86.31 113 SER A O 1
ATOM 923 N N . PHE A 1 114 ? 19.547 6.543 -20.297 1 88.06 114 PHE A N 1
ATOM 924 C CA . PHE A 1 114 ? 20.562 7.469 -20.797 1 88.06 114 PHE A CA 1
ATOM 925 C C . PHE A 1 114 ? 21.484 6.773 -21.797 1 88.06 114 PHE A C 1
ATOM 927 O O . PHE A 1 114 ? 21.859 5.617 -21.594 1 88.06 114 PHE A O 1
ATOM 934 N N . ARG A 1 115 ? 21.766 7.512 -22.875 1 83.44 115 ARG A N 1
ATOM 935 C CA . ARG A 1 115 ? 22.641 7 -23.922 1 83.44 115 ARG A CA 1
ATOM 936 C C . ARG A 1 115 ? 23.891 7.855 -24.062 1 83.44 115 ARG A C 1
ATOM 938 O O . ARG A 1 115 ? 23.906 9.016 -23.641 1 83.44 115 ARG A O 1
ATOM 945 N N . TYR A 1 116 ? 24.891 7.062 -24.422 1 80.5 116 TYR A N 1
ATOM 946 C CA . TYR A 1 116 ? 26.125 7.773 -24.734 1 80.5 116 TYR A CA 1
ATOM 947 C C . TYR A 1 116 ? 26.5 7.594 -26.203 1 80.5 116 TYR A C 1
ATOM 949 O O . TYR A 1 116 ? 26.594 6.465 -26.688 1 80.5 116 TYR A O 1
ATOM 957 N N . ASP A 1 117 ? 26.391 8.609 -26.969 1 72.81 117 ASP A N 1
ATOM 958 C CA . ASP A 1 117 ? 26.812 8.586 -28.375 1 72.81 117 ASP A CA 1
ATOM 959 C C . ASP A 1 117 ? 28.156 9.266 -28.562 1 72.81 117 ASP A C 1
ATOM 961 O O . ASP A 1 117 ? 28.234 10.492 -28.594 1 72.81 117 ASP A O 1
ATOM 965 N N . MET A 1 118 ? 29.188 8.453 -28.547 1 62.22 118 MET A N 1
ATOM 966 C CA . MET A 1 118 ? 30.547 8.961 -28.672 1 62.22 118 MET A CA 1
ATOM 967 C C . MET A 1 118 ? 30.734 9.734 -29.969 1 62.22 118 MET A C 1
ATOM 969 O O . MET A 1 118 ? 31.609 10.594 -30.078 1 62.22 118 MET A O 1
ATOM 973 N N . LYS A 1 119 ? 30.047 9.266 -31 1 60.94 119 LYS A N 1
ATOM 974 C CA . LYS A 1 119 ? 30.219 9.914 -32.281 1 60.94 119 LYS A CA 1
ATOM 975 C C . LYS A 1 119 ? 29.656 11.336 -32.281 1 60.94 119 LYS A C 1
ATOM 977 O O . LYS A 1 119 ? 30.078 12.18 -33.062 1 60.94 119 LYS A O 1
ATOM 982 N N . LYS A 1 120 ? 28.703 11.586 -31.438 1 60.09 120 LYS A N 1
ATOM 983 C CA . LYS A 1 120 ? 28.062 12.898 -31.406 1 60.09 120 LYS A CA 1
ATOM 984 C C . LYS A 1 120 ? 28.766 13.828 -30.422 1 60.09 120 LYS A C 1
ATOM 986 O O . LYS A 1 120 ? 28.859 13.508 -29.234 1 60.09 120 LYS A O 1
ATOM 991 N N . ARG A 1 121 ? 29.734 14.516 -30.906 1 58.16 121 ARG A N 1
ATOM 992 C CA . ARG A 1 121 ? 30.469 15.5 -30.125 1 58.16 121 ARG A CA 1
ATOM 993 C C . ARG A 1 121 ? 29.578 16.672 -29.734 1 58.16 121 ARG A C 1
ATOM 995 O O . ARG A 1 121 ? 28.719 17.078 -30.516 1 58.16 121 ARG A O 1
ATOM 1002 N N . MET A 1 122 ? 29.547 16.938 -28.422 1 62.75 122 MET A N 1
ATOM 1003 C CA . MET A 1 122 ? 28.891 18.125 -27.922 1 62.75 122 MET A CA 1
ATOM 1004 C C . MET A 1 122 ? 29.422 19.375 -28.625 1 62.75 122 MET A C 1
ATOM 1006 O O . MET A 1 122 ? 30.609 19.703 -28.516 1 62.75 122 MET A O 1
ATOM 1010 N N . SER A 1 123 ? 28.734 19.656 -29.766 1 64.44 123 SER A N 1
ATOM 1011 C CA . SER A 1 123 ? 29.141 20.875 -30.469 1 64.44 123 SER A CA 1
ATOM 1012 C C . SER A 1 123 ? 28.641 22.125 -29.766 1 64.44 123 SER A C 1
ATOM 1014 O O . SER A 1 123 ? 27.656 22.047 -29 1 64.44 123 SER A O 1
ATOM 1016 N N . LYS A 1 124 ? 29.438 23.203 -29.75 1 68 124 LYS A N 1
ATOM 1017 C CA . LYS A 1 124 ? 29.031 24.5 -29.25 1 68 124 LYS A CA 1
ATOM 1018 C C . LYS A 1 124 ? 27.625 24.875 -29.734 1 68 124 LYS A C 1
ATOM 1020 O O . LYS A 1 124 ? 26.875 25.531 -29.016 1 68 124 LYS A O 1
ATOM 1025 N N . ALA A 1 125 ? 27.312 24.422 -30.906 1 66.25 125 ALA A N 1
ATOM 1026 C CA . ALA A 1 125 ? 26 24.719 -31.484 1 66.25 125 ALA A CA 1
ATOM 1027 C C . ALA A 1 125 ? 24.891 24.078 -30.672 1 66.25 125 ALA A C 1
ATOM 1029 O O . ALA A 1 125 ? 23.844 24.688 -30.453 1 66.25 125 ALA A O 1
ATOM 1030 N N . LEU A 1 126 ? 25.125 22.984 -30.266 1 72.56 126 LEU A N 1
ATOM 1031 C CA . LEU A 1 126 ? 24.125 22.281 -29.469 1 72.56 126 LEU A CA 1
ATOM 1032 C C . LEU A 1 126 ? 23.891 23 -28.141 1 72.56 126 LEU A C 1
ATOM 1034 O O . LEU A 1 126 ? 22.75 23.125 -27.703 1 72.56 126 LEU A O 1
ATOM 1038 N N . LEU A 1 127 ? 24.969 23.469 -27.625 1 76.19 127 LEU A N 1
ATOM 1039 C CA . LEU A 1 127 ? 24.891 24.125 -26.312 1 76.19 127 LEU A CA 1
ATOM 1040 C C . LEU A 1 127 ? 24.125 25.438 -26.406 1 76.19 127 LEU A C 1
ATOM 1042 O O . LEU A 1 127 ? 23.469 25.844 -25.453 1 76.19 127 LEU A O 1
ATOM 1046 N N . LYS A 1 128 ? 24.234 26.047 -27.562 1 75.19 128 LYS A N 1
ATOM 1047 C CA . LYS A 1 128 ? 23.547 27.328 -27.75 1 75.19 128 LYS A CA 1
ATOM 1048 C C . LYS A 1 128 ? 22.047 27.125 -27.906 1 75.19 128 LYS A C 1
ATOM 1050 O O . LYS A 1 128 ? 21.266 28.031 -27.609 1 75.19 128 LYS A O 1
ATOM 1055 N N . ASN A 1 129 ? 21.703 25.953 -28.25 1 77.25 129 ASN A N 1
ATOM 1056 C CA . ASN A 1 129 ? 20.281 25.719 -28.516 1 77.25 129 ASN A CA 1
ATOM 1057 C C . ASN A 1 129 ? 19.562 25.188 -27.281 1 77.25 129 ASN A C 1
ATOM 1059 O O . ASN A 1 129 ? 18.344 25.062 -27.281 1 77.25 129 ASN A O 1
ATOM 1063 N N . ILE A 1 130 ? 20.281 24.938 -26.25 1 82.75 130 ILE A N 1
ATOM 1064 C CA . ILE A 1 130 ? 19.656 24.438 -25.047 1 82.75 130 ILE A CA 1
ATOM 1065 C C . ILE A 1 130 ? 18.953 25.562 -24.312 1 82.75 130 ILE A C 1
ATOM 1067 O O . ILE A 1 130 ? 19.578 26.594 -24 1 82.75 130 ILE A O 1
ATOM 1071 N N . VAL A 1 131 ? 17.656 25.406 -24.156 1 81.81 131 VAL A N 1
ATOM 1072 C CA . VAL A 1 131 ? 16.812 26.422 -23.516 1 81.81 131 VAL A CA 1
ATOM 1073 C C . VAL A 1 131 ? 16.828 26.219 -22 1 81.81 131 VAL A C 1
ATOM 1075 O O . VAL A 1 131 ? 16.844 25.094 -21.516 1 81.81 131 VAL A O 1
ATOM 1078 N N . PRO A 1 132 ? 16.812 27.328 -21.266 1 80.56 132 PRO A N 1
ATOM 1079 C CA . PRO A 1 132 ? 16.766 27.219 -19.812 1 80.56 132 PRO A CA 1
ATOM 1080 C C . PRO A 1 132 ? 15.5 26.5 -19.312 1 80.56 132 PRO A C 1
ATOM 1082 O O . PRO A 1 132 ? 14.422 26.688 -19.891 1 80.56 132 PRO A O 1
ATOM 1085 N N . SER A 1 133 ? 15.758 25.625 -18.391 1 79.19 133 SER A N 1
ATOM 1086 C CA . SER A 1 133 ? 14.648 24.844 -17.859 1 79.19 133 SER A CA 1
ATOM 1087 C C . SER A 1 133 ? 13.773 25.703 -16.938 1 79.19 133 SER A C 1
ATOM 1089 O O . SER A 1 133 ? 14.258 26.656 -16.328 1 79.19 133 SER A O 1
ATOM 1091 N N . SER A 1 134 ? 12.422 25.453 -17.094 1 73.12 134 SER A N 1
ATOM 1092 C CA . SER A 1 134 ? 11.469 26.078 -16.188 1 73.12 134 SER A CA 1
ATOM 1093 C C . SER A 1 134 ? 11.078 25.141 -15.055 1 73.12 134 SER A C 1
ATOM 1095 O O . SER A 1 134 ? 11.094 23.922 -15.219 1 73.12 134 SER A O 1
ATOM 1097 N N . LEU A 1 135 ? 10.844 25.844 -13.883 1 83.44 135 LEU A N 1
ATOM 1098 C CA . LEU A 1 135 ? 10.391 25.094 -12.711 1 83.44 135 LEU A CA 1
ATOM 1099 C C . LEU A 1 135 ? 8.891 24.828 -12.797 1 83.44 135 LEU A C 1
ATOM 1101 O O . LEU A 1 135 ? 8.352 24.094 -11.969 1 83.44 135 LEU A O 1
ATOM 1105 N N . THR A 1 136 ? 8.281 25.391 -13.797 1 88.62 136 THR A N 1
ATOM 1106 C CA . THR A 1 136 ? 6.844 25.172 -13.945 1 88.62 136 THR A CA 1
ATOM 1107 C C . THR A 1 136 ? 6.52 24.578 -15.312 1 88.62 136 THR A C 1
ATOM 1109 O O . THR A 1 136 ? 7 25.078 -16.328 1 88.62 136 THR A O 1
ATOM 1112 N N . VAL A 1 137 ? 5.832 23.516 -15.266 1 91.62 137 VAL A N 1
ATOM 1113 C CA . VAL A 1 137 ? 5.418 22.859 -16.5 1 91.62 137 VAL A CA 1
ATOM 1114 C C . VAL A 1 137 ? 3.951 22.438 -16.406 1 91.62 137 VAL A C 1
ATOM 1116 O O . VAL A 1 137 ? 3.486 22.031 -15.336 1 91.62 137 VAL A O 1
ATOM 1119 N N . THR A 1 138 ? 3.244 22.625 -17.484 1 90.88 138 THR A N 1
ATOM 1120 C CA . THR A 1 138 ? 1.869 22.141 -17.562 1 90.88 138 THR A CA 1
ATOM 1121 C C . THR A 1 138 ? 1.805 20.797 -18.281 1 90.88 138 THR A C 1
ATOM 1123 O O . THR A 1 138 ? 2.309 20.672 -19.406 1 90.88 138 THR A O 1
ATOM 1126 N N . ASP A 1 139 ? 1.234 19.906 -17.672 1 88.94 139 ASP A N 1
ATOM 1127 C CA . ASP A 1 139 ? 1.172 18.578 -18.266 1 88.94 139 ASP A CA 1
ATOM 1128 C C . ASP A 1 139 ? 0.083 18.5 -19.344 1 88.94 139 ASP A C 1
ATOM 1130 O O . ASP A 1 139 ? -0.645 19.469 -19.547 1 88.94 139 ASP A O 1
ATOM 1134 N N . ARG A 1 140 ? 0.011 17.359 -20 1 84 140 ARG A N 1
ATOM 1135 C CA . ARG A 1 140 ? -0.927 17.156 -21.094 1 84 140 ARG A CA 1
ATOM 1136 C C . ARG A 1 140 ? -2.367 17.172 -20.594 1 84 140 ARG A C 1
ATOM 1138 O O . ARG A 1 140 ? -3.293 17.438 -21.359 1 84 140 ARG A O 1
ATOM 1145 N N . GLN A 1 141 ? -2.576 16.969 -19.375 1 81.5 141 GLN A N 1
ATOM 1146 C CA . GLN A 1 141 ? -3.916 16.953 -18.797 1 81.5 141 GLN A CA 1
ATOM 1147 C C . GLN A 1 141 ? -4.312 18.344 -18.297 1 81.5 141 GLN A C 1
ATOM 1149 O O . GLN A 1 141 ? -5.434 18.531 -17.812 1 81.5 141 GLN A O 1
ATOM 1154 N N . GLY A 1 142 ? -3.424 19.219 -18.344 1 83.88 142 GLY A N 1
ATOM 1155 C CA . GLY A 1 142 ? -3.703 20.594 -17.953 1 83.88 142 GLY A CA 1
ATOM 1156 C C . GLY A 1 142 ? -3.299 20.906 -16.531 1 83.88 142 GLY A C 1
ATOM 1157 O O . GLY A 1 142 ? -3.598 21.984 -16.016 1 83.88 142 GLY A O 1
ATOM 1158 N N . GLY A 1 143 ? -2.715 19.984 -15.898 1 88.06 143 GLY A N 1
ATOM 1159 C CA . GLY A 1 143 ? -2.227 20.234 -14.547 1 88.06 143 GLY A CA 1
ATOM 1160 C C . GLY A 1 143 ? -0.89 20.953 -14.523 1 88.06 143 GLY A C 1
ATOM 1161 O O . GLY A 1 143 ? -0.045 20.734 -15.391 1 88.06 143 GLY A O 1
ATOM 1162 N N . MET A 1 144 ? -0.731 21.812 -13.57 1 91 144 MET A N 1
ATOM 1163 C CA . MET A 1 144 ? 0.499 22.594 -13.461 1 91 144 MET A CA 1
ATOM 1164 C C . MET A 1 144 ? 1.44 21.984 -12.43 1 91 144 MET A C 1
ATOM 1166 O O . MET A 1 144 ? 1.041 21.734 -11.289 1 91 144 MET A O 1
ATOM 1170 N N . TRP A 1 145 ? 2.656 21.672 -12.891 1 92.44 145 TRP A N 1
ATOM 1171 C CA . TRP A 1 145 ? 3.721 21.188 -12.016 1 92.44 145 TRP A CA 1
ATOM 1172 C C . TRP A 1 145 ? 4.68 22.312 -11.656 1 92.44 145 TRP A C 1
ATOM 1174 O O . TRP A 1 145 ? 5.199 23 -12.539 1 92.44 145 TRP A O 1
ATOM 1184 N N . GLU A 1 146 ? 4.855 22.469 -10.344 1 92.12 146 GLU A N 1
ATOM 1185 C CA . GLU A 1 146 ? 5.793 23.484 -9.875 1 92.12 146 GLU A CA 1
ATOM 1186 C C . GLU A 1 146 ? 6.852 22.875 -8.961 1 92.12 146 GLU A C 1
ATOM 1188 O O . GLU A 1 146 ? 6.523 22.266 -7.941 1 92.12 146 GLU A O 1
ATOM 1193 N N . GLY A 1 147 ? 8.07 22.984 -9.422 1 90.25 147 GLY A N 1
ATOM 1194 C CA . GLY A 1 147 ? 9.172 22.578 -8.562 1 90.25 147 GLY A CA 1
ATOM 1195 C C . GLY A 1 147 ? 9.539 23.609 -7.523 1 90.25 147 GLY A C 1
ATOM 1196 O O . GLY A 1 147 ? 9.492 24.812 -7.801 1 90.25 147 GLY A O 1
ATOM 1197 N N . THR A 1 148 ? 9.781 23.078 -6.309 1 83.56 148 THR A N 1
ATOM 1198 C CA . THR A 1 148 ? 10.195 23.984 -5.25 1 83.56 148 THR A CA 1
ATOM 1199 C C . THR A 1 148 ? 11.648 23.734 -4.852 1 83.56 148 THR A C 1
ATOM 1201 O O . THR A 1 148 ? 12.211 22.688 -5.195 1 83.56 148 THR A O 1
ATOM 1204 N N . MET A 1 149 ? 12.227 24.656 -4.152 1 77.19 149 MET A N 1
ATOM 1205 C CA . MET A 1 149 ? 13.617 24.531 -3.717 1 77.19 149 MET A CA 1
ATOM 1206 C C . MET A 1 149 ? 13.703 23.734 -2.414 1 77.19 149 MET A C 1
ATOM 1208 O O . MET A 1 149 ? 14.773 23.234 -2.061 1 77.19 149 MET A O 1
ATOM 1212 N N . GLN A 1 150 ? 12.547 23.562 -1.789 1 73.75 150 GLN A N 1
ATOM 1213 C CA . GLN A 1 150 ? 12.688 22.875 -0.508 1 73.75 150 GLN A CA 1
ATOM 1214 C C . GLN A 1 150 ? 11.578 21.844 -0.308 1 73.75 150 GLN A C 1
ATOM 1216 O O . GLN A 1 150 ? 11.727 20.906 0.481 1 73.75 150 GLN A O 1
ATOM 1221 N N . ASN A 1 151 ? 10.555 22.078 -1.017 1 77.5 151 ASN A N 1
ATOM 1222 C CA . ASN A 1 151 ? 9.406 21.25 -0.644 1 77.5 151 ASN A CA 1
ATOM 1223 C C . ASN A 1 151 ? 9.008 20.312 -1.769 1 77.5 151 ASN A C 1
ATOM 1225 O O . ASN A 1 151 ? 7.852 19.875 -1.846 1 77.5 151 ASN A O 1
ATOM 1229 N N . GLY A 1 152 ? 9.938 20.047 -2.629 1 89 152 GLY A N 1
ATOM 1230 C CA . GLY A 1 152 ? 9.625 19.078 -3.664 1 89 152 GLY A CA 1
ATOM 1231 C C . GLY A 1 152 ? 8.781 19.656 -4.785 1 89 152 GLY A C 1
ATOM 1232 O O . GLY A 1 152 ? 9.062 20.734 -5.293 1 89 152 GLY A O 1
ATOM 1233 N N . ILE A 1 153 ? 7.734 18.906 -5.219 1 93.38 153 ILE A N 1
ATOM 1234 C CA . ILE A 1 153 ? 6.918 19.281 -6.367 1 93.38 153 ILE A CA 1
ATOM 1235 C C . ILE A 1 153 ? 5.484 19.547 -5.918 1 93.38 153 ILE A C 1
ATOM 1237 O O . ILE A 1 153 ? 4.902 18.75 -5.176 1 93.38 153 ILE A O 1
ATOM 1241 N N . ARG A 1 154 ? 4.973 20.688 -6.34 1 90.69 154 ARG A N 1
ATOM 1242 C CA . ARG A 1 154 ? 3.572 21.031 -6.113 1 90.69 154 ARG A CA 1
ATOM 1243 C C . ARG A 1 154 ? 2.752 20.859 -7.387 1 90.69 154 ARG A C 1
ATOM 1245 O O . ARG A 1 154 ? 3.154 21.312 -8.461 1 90.69 154 ARG A O 1
ATOM 1252 N N . TYR A 1 155 ? 1.685 20.141 -7.266 1 90.62 155 TYR A N 1
ATOM 1253 C CA . TYR A 1 155 ? 0.797 19.906 -8.398 1 90.62 155 TYR A CA 1
ATOM 1254 C C . TYR A 1 155 ? -0.55 20.594 -8.188 1 90.62 155 TYR A C 1
ATOM 1256 O O . TYR A 1 155 ? -1.191 20.406 -7.152 1 90.62 155 TYR A O 1
ATOM 1264 N N . THR A 1 156 ? -0.911 21.391 -9.18 1 84.75 156 THR A N 1
ATOM 1265 C CA . THR A 1 156 ? -2.225 22.031 -9.188 1 84.75 156 THR A CA 1
ATOM 1266 C C . THR A 1 156 ? -3.1 21.453 -10.289 1 84.75 156 THR A C 1
ATOM 1268 O O . THR A 1 156 ? -2.74 21.5 -11.469 1 84.75 156 THR A O 1
ATOM 1271 N N . SER A 1 157 ? -4.23 20.828 -9.836 1 80.5 157 SER A N 1
ATOM 1272 C CA . SER A 1 157 ? -5.129 20.188 -10.797 1 80.5 157 SER A CA 1
ATOM 1273 C C . SER A 1 157 ? -5.773 21.234 -11.711 1 80.5 157 SER A C 1
ATOM 1275 O O . SER A 1 157 ? -5.914 22.391 -11.336 1 80.5 157 SER A O 1
ATOM 1277 N N . PRO A 1 158 ? -6.055 20.734 -12.977 1 75.06 158 PRO A N 1
ATOM 1278 C CA . PRO A 1 158 ? -6.676 21.672 -13.906 1 75.06 158 PRO A CA 1
ATOM 1279 C C . PRO A 1 158 ? -8.023 22.188 -13.414 1 75.06 158 PRO A C 1
ATOM 1281 O O . PRO A 1 158 ? -8.703 21.5 -12.641 1 75.06 158 PRO A O 1
ATOM 1284 N N . LYS A 1 159 ? -8.398 23.531 -13.523 1 60.41 159 LYS A N 1
ATOM 1285 C CA . LYS A 1 159 ? -9.57 24.281 -13.055 1 60.41 159 LYS A CA 1
ATOM 1286 C C . LYS A 1 159 ? -10.852 23.5 -13.336 1 60.41 159 LYS A C 1
ATOM 1288 O O . LYS A 1 159 ? -11.32 23.453 -14.469 1 60.41 159 LYS A O 1
ATOM 1293 N N . ARG A 1 160 ? -11.172 22.453 -12.727 1 57.16 160 ARG A N 1
ATOM 1294 C CA . ARG A 1 160 ? -12.523 21.906 -12.773 1 57.16 160 ARG A CA 1
ATOM 1295 C C . ARG A 1 160 ? -13.445 22.641 -11.812 1 57.16 160 ARG A C 1
ATOM 1297 O O . ARG A 1 160 ? -12.984 23.266 -10.852 1 57.16 160 ARG A O 1
ATOM 1304 N N . GLN A 1 161 ? -14.594 23.078 -12.281 1 59.53 161 GLN A N 1
ATOM 1305 C CA . GLN A 1 161 ? -15.57 23.562 -11.312 1 59.53 161 GLN A CA 1
ATOM 1306 C C . GLN A 1 161 ? -15.562 22.703 -10.047 1 59.53 161 GLN A C 1
ATOM 1308 O O . GLN A 1 161 ? -15.539 21.484 -10.125 1 59.53 161 GLN A O 1
ATOM 1313 N N . HIS A 1 162 ? -15.18 23.328 -8.906 1 67.06 162 HIS A N 1
ATOM 1314 C CA . HIS A 1 162 ? -14.906 22.625 -7.656 1 67.06 162 HIS A CA 1
ATOM 1315 C C . HIS A 1 162 ? -16.062 22.797 -6.668 1 67.06 162 HIS A C 1
ATOM 1317 O O . HIS A 1 162 ? -16.875 23.703 -6.809 1 67.06 162 HIS A O 1
ATOM 1323 N N . ALA A 1 163 ? -16.312 21.734 -5.961 1 80.19 163 ALA A N 1
ATOM 1324 C CA . ALA A 1 163 ? -17.219 21.828 -4.82 1 80.19 163 ALA A CA 1
ATOM 1325 C C . ALA A 1 163 ? -16.875 23.031 -3.943 1 80.19 163 ALA A C 1
ATOM 1327 O O . ALA A 1 163 ? -15.703 23.359 -3.77 1 80.19 163 ALA A O 1
ATOM 1328 N N . LYS A 1 164 ? -17.969 23.781 -3.656 1 82.75 164 LYS A N 1
ATOM 1329 C CA . LYS A 1 164 ? -17.781 24.953 -2.805 1 82.75 164 LYS A CA 1
ATOM 1330 C C . LYS A 1 164 ? -18.031 24.609 -1.337 1 82.75 164 LYS A C 1
ATOM 1332 O O . LYS A 1 164 ? -19.031 23.969 -1.004 1 82.75 164 LYS A O 1
ATOM 1337 N N . LEU A 1 165 ? -17.141 25 -0.527 1 85.81 165 LEU A N 1
ATOM 1338 C CA . LEU A 1 165 ? -17.297 24.812 0.912 1 85.81 165 LEU A CA 1
ATOM 1339 C C . LEU A 1 165 ? -17.969 26.031 1.553 1 85.81 165 LEU A C 1
ATOM 1341 O O . LEU A 1 165 ? -17.562 27.172 1.312 1 85.81 165 LEU A O 1
ATOM 1345 N N . ILE A 1 166 ? -19.047 25.703 2.209 1 87.5 166 ILE A N 1
ATOM 1346 C CA . ILE A 1 166 ? -19.781 26.734 2.928 1 87.5 166 ILE A CA 1
ATOM 1347 C C . ILE A 1 166 ? -19.547 26.594 4.43 1 87.5 166 ILE A C 1
ATOM 1349 O O . ILE A 1 166 ? -19.562 25.469 4.957 1 87.5 166 ILE A O 1
ATOM 1353 N N . ARG A 1 167 ? -19.297 27.656 5.043 1 83.81 167 ARG A N 1
ATOM 1354 C CA . ARG A 1 167 ? -19.016 27.594 6.473 1 83.81 167 ARG A CA 1
ATOM 1355 C C . ARG A 1 167 ? -19.844 28.625 7.234 1 83.81 167 ARG A C 1
ATOM 1357 O O . ARG A 1 167 ? -20.438 29.516 6.629 1 83.81 167 ARG A O 1
ATOM 1364 N N . GLY A 1 168 ? -20.016 28.469 8.508 1 76 168 GLY A N 1
ATOM 1365 C CA . GLY A 1 168 ? -20.656 29.422 9.391 1 76 168 GLY A CA 1
ATOM 1366 C C . GLY A 1 168 ? -22.172 29.297 9.406 1 76 168 GLY A C 1
ATOM 1367 O O . GLY A 1 168 ? -22.703 28.172 9.406 1 76 168 GLY A O 1
ATOM 1368 N N . GLU A 1 169 ? -22.859 30.422 9.594 1 79.56 169 GLU A N 1
ATOM 1369 C CA . GLU A 1 169 ? -24.312 30.469 9.703 1 79.56 169 GLU A CA 1
ATOM 1370 C C . GLU A 1 169 ? -24.969 30.703 8.344 1 79.56 169 GLU A C 1
ATOM 1372 O O . GLU A 1 169 ? -25.75 31.641 8.18 1 79.56 169 GLU A O 1
ATOM 1377 N N . HIS A 1 170 ? -24.578 29.938 7.457 1 82.31 170 HIS A N 1
ATOM 1378 C CA . HIS A 1 170 ? -25.156 30.047 6.129 1 82.31 170 HIS A CA 1
ATOM 1379 C C . HIS A 1 170 ? -26.562 29.469 6.09 1 82.31 170 HIS A C 1
ATOM 1381 O O . HIS A 1 170 ? -26.812 28.391 6.66 1 82.31 170 HIS A O 1
ATOM 1387 N N . PRO A 1 171 ? -27.516 30.031 5.461 1 81.25 171 PRO A N 1
ATOM 1388 C CA . PRO A 1 171 ? -28.906 29.578 5.418 1 81.25 171 PRO A CA 1
ATOM 1389 C C . PRO A 1 171 ? -29.062 28.172 4.824 1 81.25 171 PRO A C 1
ATOM 1391 O O . PRO A 1 171 ? -29.953 27.422 5.219 1 81.25 171 PRO A O 1
ATOM 1394 N N . LEU A 1 172 ? -28.25 27.859 3.971 1 83.88 172 LEU A N 1
ATOM 1395 C CA . LEU A 1 172 ? -28.344 26.547 3.344 1 83.88 172 LEU A CA 1
ATOM 1396 C C . LEU A 1 172 ? -28.047 25.438 4.348 1 83.88 172 LEU A C 1
ATOM 1398 O O . LEU A 1 172 ? -28.594 24.344 4.242 1 83.88 172 LEU A O 1
ATOM 1402 N N . ILE A 1 173 ? -27.203 25.703 5.227 1 86.06 173 ILE A N 1
ATOM 1403 C CA . ILE A 1 173 ? -26.859 24.703 6.246 1 86.06 173 ILE A CA 1
ATOM 1404 C C . ILE A 1 173 ? -28.078 24.453 7.141 1 86.06 173 ILE A C 1
ATOM 1406 O O . ILE A 1 173 ? -28.422 23.297 7.406 1 86.06 173 ILE A O 1
ATOM 1410 N N . ASP A 1 174 ? -28.719 25.484 7.5 1 80.19 174 ASP A N 1
ATOM 1411 C CA . ASP A 1 174 ? -29.891 25.359 8.344 1 80.19 174 ASP A CA 1
ATOM 1412 C C . ASP A 1 174 ? -31.016 24.641 7.609 1 80.19 174 ASP A C 1
ATOM 1414 O O . ASP A 1 174 ? -31.719 23.812 8.195 1 80.19 174 ASP A O 1
ATOM 1418 N N . ARG A 1 175 ? -31.141 24.922 6.438 1 82 175 ARG A N 1
ATOM 1419 C CA . ARG A 1 175 ? -32.188 24.281 5.633 1 82 175 ARG A CA 1
ATOM 1420 C C . ARG A 1 175 ? -31.891 22.797 5.438 1 82 175 ARG A C 1
ATOM 1422 O O . ARG A 1 175 ? -32.812 21.969 5.469 1 82 175 ARG A O 1
ATOM 1429 N N . ALA A 1 176 ? -30.688 22.547 5.242 1 84.12 176 ALA A N 1
ATOM 1430 C CA . ALA A 1 176 ? -30.312 21.156 4.996 1 84.12 176 ALA A CA 1
ATOM 1431 C C . ALA A 1 176 ? -30.516 20.312 6.238 1 84.12 176 ALA A C 1
ATOM 1433 O O . ALA A 1 176 ? -30.703 19.094 6.141 1 84.12 176 ALA A O 1
ATOM 1434 N N . ARG A 1 177 ? -30.547 20.906 7.332 1 83 177 ARG A N 1
ATOM 1435 C CA . ARG A 1 177 ? -30.719 20.188 8.594 1 83 177 ARG A CA 1
ATOM 1436 C C . ARG A 1 177 ? -32.188 20.109 8.977 1 83 177 ARG A C 1
ATOM 1438 O O . ARG A 1 177 ? -32.531 19.484 9.984 1 83 177 ARG A O 1
ATOM 1445 N N . SER A 1 178 ? -33 20.688 8.133 1 83.31 178 SER A N 1
ATOM 1446 C CA . SER A 1 178 ? -34.406 20.781 8.477 1 83.31 178 SER A CA 1
ATOM 1447 C C . SER A 1 178 ? -35.281 20 7.48 1 83.31 178 SER A C 1
ATOM 1449 O O . SER A 1 178 ? -34.781 19.5 6.473 1 83.31 178 SER A O 1
ATOM 1451 N N . THR A 1 179 ? -36.531 19.766 7.918 1 85.56 179 THR A N 1
ATOM 1452 C CA . THR A 1 179 ? -37.469 19.094 7.031 1 85.56 179 THR A CA 1
ATOM 1453 C C . THR A 1 179 ? -38.344 20.109 6.312 1 85.56 179 THR A C 1
ATOM 1455 O O . THR A 1 179 ? -38.875 21.047 6.938 1 85.56 179 THR A O 1
ATOM 1458 N N . ILE A 1 180 ? -38.438 19.953 4.992 1 82.88 180 ILE A N 1
ATOM 1459 C CA . ILE A 1 180 ? -39.25 20.844 4.184 1 82.88 180 ILE A CA 1
ATOM 1460 C C . ILE A 1 180 ? -40.531 20.125 3.727 1 82.88 180 ILE A C 1
ATOM 1462 O O . ILE A 1 180 ? -40.438 19.016 3.182 1 82.88 180 ILE A O 1
ATOM 1466 N N . ASP A 1 181 ? -41.594 20.703 3.936 1 83.25 181 ASP A N 1
ATOM 1467 C CA . ASP A 1 181 ? -42.875 20.062 3.562 1 83.25 181 ASP A CA 1
ATOM 1468 C C . ASP A 1 181 ? -43.25 20.422 2.129 1 83.25 181 ASP A C 1
ATOM 1470 O O . ASP A 1 181 ? -42.531 21.141 1.44 1 83.25 181 ASP A O 1
ATOM 1474 N N . SER A 1 182 ? -44.406 19.797 1.631 1 81.75 182 SER A N 1
ATOM 1475 C CA . SER A 1 182 ? -44.875 19.969 0.26 1 81.75 182 SER A CA 1
ATOM 1476 C C . SER A 1 182 ? -45.25 21.422 -0.022 1 81.75 182 SER A C 1
ATOM 1478 O O . SER A 1 182 ? -45.25 21.859 -1.174 1 81.75 182 SER A O 1
ATOM 1480 N N . GLN A 1 183 ? -45.594 22.188 1.017 1 79.56 183 GLN A N 1
ATOM 1481 C CA . GLN A 1 183 ? -46 23.578 0.838 1 79.56 183 GLN A CA 1
ATOM 1482 C C . GLN A 1 183 ? -44.812 24.516 0.937 1 79.56 183 GLN A C 1
ATOM 1484 O O . GLN A 1 183 ? -44.938 25.734 0.85 1 79.56 183 GLN A O 1
ATOM 1489 N N . GLY A 1 184 ? -43.656 23.953 1.17 1 77.81 184 GLY A N 1
ATOM 1490 C CA . GLY A 1 184 ? -42.438 24.734 1.208 1 77.81 184 GLY A CA 1
ATOM 1491 C C . GLY A 1 184 ? -42.094 25.266 2.594 1 77.81 184 GLY A C 1
ATOM 1492 O O . GLY A 1 184 ? -41.219 26.109 2.752 1 77.81 184 GLY A O 1
ATOM 1493 N N . ARG A 1 185 ? -42.875 24.875 3.6 1 84.88 185 ARG A N 1
ATOM 1494 C CA . ARG A 1 185 ? -42.562 25.297 4.969 1 84.88 185 ARG A CA 1
ATOM 1495 C C . ARG A 1 185 ? -41.375 24.516 5.527 1 84.88 185 ARG A C 1
ATOM 1497 O O . ARG A 1 185 ? -41.25 23.297 5.301 1 84.88 185 ARG A O 1
ATOM 1504 N N . ILE A 1 186 ? -40.562 25.219 6.234 1 86.75 186 ILE A N 1
ATOM 1505 C CA . ILE A 1 186 ? -39.375 24.609 6.832 1 86.75 186 ILE A CA 1
ATOM 1506 C C . ILE A 1 186 ? -39.625 24.312 8.312 1 86.75 186 ILE A C 1
ATOM 1508 O O . ILE A 1 186 ? -39.906 25.234 9.094 1 86.75 186 ILE A O 1
ATOM 1512 N N . TRP A 1 187 ? -39.562 23.047 8.633 1 87.75 187 TRP A N 1
ATOM 1513 C CA . TRP A 1 187 ? -39.844 22.609 10.008 1 87.75 187 TRP A CA 1
ATOM 1514 C C . TRP A 1 187 ? -38.531 22.391 10.766 1 87.75 187 TRP A C 1
ATOM 1516 O O . TRP A 1 187 ? -37.594 21.75 10.258 1 87.75 187 TRP A O 1
ATOM 1526 N N . HIS A 1 188 ? -38.438 22.953 11.953 1 82.69 188 HIS A N 1
ATOM 1527 C CA . HIS A 1 188 ? -37.281 22.766 12.836 1 82.69 188 HIS A CA 1
ATOM 1528 C C . HIS A 1 188 ? -37.719 22.078 14.133 1 82.69 188 HIS A C 1
ATOM 1530 O O . HIS A 1 188 ? -38.656 22.5 14.789 1 82.69 188 HIS A O 1
ATOM 1536 N N . CYS A 1 189 ? -36.938 21.016 14.312 1 82.69 189 CYS A N 1
ATOM 1537 C CA . CYS A 1 189 ? -37.156 20.344 15.594 1 82.69 189 CYS A CA 1
ATOM 1538 C C . CYS A 1 189 ? -36.375 21.031 16.703 1 82.69 189 CYS A C 1
ATOM 1540 O O . CYS A 1 189 ? -35.125 21.125 16.625 1 82.69 189 CYS A O 1
ATOM 1542 N N . LYS A 1 190 ? -37.031 21.562 17.656 1 75.69 190 LYS A N 1
ATOM 1543 C CA . LYS A 1 190 ? -36.375 22.25 18.781 1 75.69 190 LYS A CA 1
ATOM 1544 C C . LYS A 1 190 ? -36.469 21.422 20.062 1 75.69 190 LYS A C 1
ATOM 1546 O O . LYS A 1 190 ? -37.156 20.406 20.094 1 75.69 190 LYS A O 1
ATOM 1551 N N . ALA A 1 191 ? -35.75 21.859 21.109 1 75.5 191 ALA A N 1
ATOM 1552 C CA . ALA A 1 191 ? -35.75 21.156 22.391 1 75.5 191 ALA A CA 1
ATOM 1553 C C . ALA A 1 191 ? -37.125 21.141 23.016 1 75.5 191 ALA A C 1
ATOM 1555 O O . ALA A 1 191 ? -37.5 20.141 23.641 1 75.5 191 ALA A O 1
ATOM 1556 N N . ASN A 1 192 ? -37.812 22.344 22.812 1 73.88 192 ASN A N 1
ATOM 1557 C CA . ASN A 1 192 ? -39.094 22.422 23.469 1 73.88 192 ASN A CA 1
ATOM 1558 C C . ASN A 1 192 ? -40.25 22.562 22.453 1 73.88 192 ASN A C 1
ATOM 1560 O O . ASN A 1 192 ? -41.125 23.406 22.625 1 73.88 192 ASN A O 1
ATOM 1564 N N . GLY A 1 193 ? -40.125 21.672 21.422 1 78.81 193 GLY A N 1
ATOM 1565 C CA . GLY A 1 193 ? -41.25 21.719 20.5 1 78.81 193 GLY A CA 1
ATOM 1566 C C . GLY A 1 193 ? -40.844 21.781 19.047 1 78.81 193 GLY A C 1
ATOM 1567 O O . GLY A 1 193 ? -39.812 21.203 18.672 1 78.81 193 GLY A O 1
ATOM 1568 N N . LEU A 1 194 ? -41.875 22.391 18.188 1 85.69 194 LEU A N 1
ATOM 1569 C CA . LEU A 1 194 ? -41.688 22.469 16.734 1 85.69 194 LEU A CA 1
ATOM 1570 C C . LEU A 1 194 ? -41.844 23.922 16.25 1 85.69 194 LEU A C 1
ATOM 1572 O O . LEU A 1 194 ? -42.594 24.688 16.828 1 85.69 194 LEU A O 1
ATOM 1576 N N . GLU A 1 195 ? -40.969 24.219 15.406 1 85.81 195 GLU A N 1
ATOM 1577 C CA . GLU A 1 195 ? -41.062 25.516 14.766 1 85.81 195 GLU A CA 1
ATOM 1578 C C . GLU A 1 195 ? -41.062 25.391 13.25 1 85.81 195 GLU A C 1
ATOM 1580 O O . GLU A 1 195 ? -40.438 24.5 12.688 1 85.81 195 GLU A O 1
ATOM 1585 N N . TYR A 1 196 ? -41.906 26.094 12.68 1 85.06 196 TYR A N 1
ATOM 1586 C CA . TYR A 1 196 ? -41.812 26.109 11.227 1 85.06 196 TYR A CA 1
ATOM 1587 C C . TYR A 1 196 ? -41.719 27.547 10.703 1 85.06 196 TYR A C 1
ATOM 1589 O O . TYR A 1 196 ? -42.125 28.484 11.383 1 85.06 196 TYR A O 1
ATOM 1597 N N . GLU A 1 197 ? -41 27.672 9.688 1 85.62 197 GLU A N 1
ATOM 1598 C CA . GLU A 1 197 ? -40.781 28.938 9 1 85.62 197 GLU A CA 1
ATOM 1599 C C . GLU A 1 197 ? -41.406 28.922 7.609 1 85.62 197 GLU A C 1
ATOM 1601 O O . GLU A 1 197 ? -41.219 27.969 6.848 1 85.62 197 GLU A O 1
ATOM 1606 N N . ALA A 1 198 ? -42.344 29.781 7.387 1 82.38 198 ALA A N 1
ATOM 1607 C CA . ALA A 1 198 ? -42.969 29.953 6.066 1 82.38 198 ALA A CA 1
ATOM 1608 C C . ALA A 1 198 ? -42.938 31.422 5.66 1 82.38 198 ALA A C 1
ATOM 1610 O O . ALA A 1 198 ? -43.5 32.281 6.367 1 82.38 198 ALA A O 1
ATOM 1611 N N . ASN A 1 199 ? -42.5 31.766 4.469 1 78.06 199 ASN A N 1
ATOM 1612 C CA . ASN A 1 199 ? -42.5 33.125 3.896 1 78.06 199 ASN A CA 1
ATOM 1613 C C . ASN A 1 199 ? -42.031 34.156 4.914 1 78.06 199 ASN A C 1
ATOM 1615 O O . ASN A 1 199 ? -42.656 35.219 5.059 1 78.06 199 ASN A O 1
ATOM 1619 N N . GLY A 1 200 ? -41.062 33.906 5.711 1 73.94 200 GLY A N 1
ATOM 1620 C CA . GLY A 1 200 ? -40.469 34.844 6.637 1 73.94 200 GLY A CA 1
ATOM 1621 C C . GLY A 1 200 ? -41.125 34.844 8.008 1 73.94 200 GLY A C 1
ATOM 1622 O O . GLY A 1 200 ? -40.656 35.5 8.938 1 73.94 200 GLY A O 1
ATOM 1623 N N . THR A 1 201 ? -42.25 34.125 8.141 1 83.12 201 THR A N 1
ATOM 1624 C CA . THR A 1 201 ? -42.938 34.062 9.438 1 83.12 201 THR A CA 1
ATOM 1625 C C . THR A 1 201 ? -42.594 32.781 10.156 1 83.12 201 THR A C 1
ATOM 1627 O O . THR A 1 201 ? -42.5 31.703 9.539 1 83.12 201 THR A O 1
ATOM 1630 N N . LYS A 1 202 ? -42.312 32.938 11.469 1 87.25 202 LYS A N 1
ATOM 1631 C CA . LYS A 1 202 ? -42 31.797 12.312 1 87.25 202 LYS A CA 1
ATOM 1632 C C . LYS A 1 202 ? -43.125 31.469 13.266 1 87.25 202 LYS A C 1
ATOM 1634 O O . LYS A 1 202 ? -43.688 32.375 13.891 1 87.25 202 LYS A O 1
ATOM 1639 N N . LYS A 1 203 ? -43.656 30.312 13.18 1 86.75 203 LYS A N 1
ATOM 1640 C CA . LYS A 1 203 ? -44.625 29.828 14.125 1 86.75 203 LYS A CA 1
ATOM 1641 C C . LYS A 1 203 ? -44.062 28.734 15.016 1 86.75 203 LYS A C 1
ATOM 1643 O O . LYS A 1 203 ? -43.312 27.859 14.531 1 86.75 203 LYS A O 1
ATOM 1648 N N . HIS A 1 204 ? -44.375 28.812 16.328 1 86.31 204 HIS A N 1
ATOM 1649 C CA . HIS A 1 204 ? -43.844 27.859 17.297 1 86.31 204 HIS A CA 1
ATOM 1650 C C . HIS A 1 204 ? -44.969 27.031 17.922 1 86.31 204 HIS A C 1
ATOM 1652 O O . HIS A 1 204 ? -46.062 27.562 18.219 1 86.31 204 HIS A O 1
ATOM 1658 N N . TYR A 1 205 ? -44.812 25.734 17.938 1 85.81 205 TYR A N 1
ATOM 1659 C CA . TYR A 1 205 ? -45.719 24.828 18.625 1 85.81 205 TYR A CA 1
ATOM 1660 C C . TYR A 1 205 ? -45.031 24.234 19.859 1 85.81 205 TYR A C 1
ATOM 1662 O O . TYR A 1 205 ? -43.969 23.609 19.766 1 85.81 205 TYR A O 1
ATOM 1670 N N . ASP A 1 206 ? -45.531 24.484 21 1 82.94 206 ASP A N 1
ATOM 1671 C CA . ASP A 1 206 ? -45.062 23.922 22.25 1 82.94 206 ASP A CA 1
ATOM 1672 C C . ASP A 1 206 ? -46.219 23.5 23.141 1 82.94 206 ASP A C 1
ATOM 1674 O O . ASP A 1 206 ? -47.375 23.531 22.719 1 82.94 206 ASP A O 1
ATOM 1678 N N . LYS A 1 207 ? -45.938 23.031 24.312 1 81.06 207 LYS A N 1
ATOM 1679 C CA . LYS A 1 207 ? -46.969 22.516 25.219 1 81.06 207 LYS A CA 1
ATOM 1680 C C . LYS A 1 207 ? -47.938 23.609 25.641 1 81.06 207 LYS A C 1
ATOM 1682 O O . LYS A 1 207 ? -49.062 23.328 26.047 1 81.06 207 LYS A O 1
ATOM 1687 N N . THR A 1 208 ? -47.469 24.812 25.531 1 79.69 208 THR A N 1
ATOM 1688 C CA . THR A 1 208 ? -48.344 25.922 25.938 1 79.69 208 THR A CA 1
ATOM 1689 C C . THR A 1 208 ? -49.469 26.141 24.938 1 79.69 208 THR A C 1
ATOM 1691 O O . THR A 1 208 ? -50.594 26.469 25.328 1 79.69 208 THR A O 1
ATOM 1694 N N . ASN A 1 209 ? -49.188 25.844 23.734 1 80.88 209 ASN A N 1
ATOM 1695 C CA . ASN A 1 209 ? -50.219 26.062 22.719 1 80.88 209 ASN A CA 1
ATOM 1696 C C . ASN A 1 209 ? -50.844 24.75 22.281 1 80.88 209 ASN A C 1
ATOM 1698 O O . ASN A 1 209 ? -51.969 24.734 21.734 1 80.88 209 ASN A O 1
ATOM 1702 N N . VAL A 1 210 ? -50.094 23.656 22.312 1 82.5 210 VAL A N 1
ATOM 1703 C CA . VAL A 1 210 ? -50.594 22.312 22.031 1 82.5 210 VAL A CA 1
ATOM 1704 C C . VAL A 1 210 ? -50.344 21.391 23.219 1 82.5 210 VAL A C 1
ATOM 1706 O O . VAL A 1 210 ? -49.281 20.766 23.281 1 82.5 210 VAL A O 1
ATOM 1709 N N . ALA A 1 211 ? -51.25 21.219 24.047 1 77.12 211 ALA A N 1
ATOM 1710 C CA . ALA A 1 211 ? -51.062 20.516 25.312 1 77.12 211 ALA A CA 1
ATOM 1711 C C . ALA A 1 211 ? -50.75 19.047 25.078 1 77.12 211 ALA A C 1
ATOM 1713 O O . ALA A 1 211 ? -50.062 18.422 25.906 1 77.12 211 ALA A O 1
ATOM 1714 N N . SER A 1 212 ? -51.156 18.578 23.984 1 79.12 212 SER A N 1
ATOM 1715 C CA . SER A 1 212 ? -50.969 17.141 23.75 1 79.12 212 SER A CA 1
ATOM 1716 C C . SER A 1 212 ? -49.562 16.844 23.25 1 79.12 212 SER A C 1
ATOM 1718 O O . SER A 1 212 ? -49.188 15.672 23.156 1 79.12 212 SER A O 1
ATOM 1720 N N . LEU A 1 213 ? -48.812 17.859 22.953 1 81.5 213 LEU A N 1
ATOM 1721 C CA . LEU A 1 213 ? -47.469 17.656 22.422 1 81.5 213 LEU A CA 1
ATOM 1722 C C . LEU A 1 213 ? -46.562 17.094 23.516 1 81.5 213 LEU A C 1
ATOM 1724 O O . LEU A 1 213 ? -46.656 17.5 24.672 1 81.5 213 LEU A O 1
ATOM 1728 N N . PRO A 1 214 ? -45.75 16.125 23.094 1 75.31 214 PRO A N 1
ATOM 1729 C CA . PRO A 1 214 ? -44.812 15.594 24.094 1 75.31 214 PRO A CA 1
ATOM 1730 C C . PRO A 1 214 ? -43.844 16.641 24.609 1 75.31 214 PRO A C 1
ATOM 1732 O O . PRO A 1 214 ? -43.562 17.609 23.906 1 75.31 214 PRO A O 1
ATOM 1735 N N . TYR A 1 215 ? -43.438 16.562 25.875 1 64.12 215 TYR A N 1
ATOM 1736 C CA . TYR A 1 215 ? -42.562 17.5 26.562 1 64.12 215 TYR A CA 1
ATOM 1737 C C . TYR A 1 215 ? -41.125 17.375 26.047 1 64.12 215 TYR A C 1
ATOM 1739 O O . TYR A 1 215 ? -40.281 18.234 26.328 1 64.12 215 TYR A O 1
ATOM 1747 N N . ASN A 1 216 ? -40.938 16.531 25.172 1 71.12 216 ASN A N 1
ATOM 1748 C CA . ASN A 1 216 ? -39.531 16.234 24.891 1 71.12 216 ASN A CA 1
ATOM 1749 C C . ASN A 1 216 ? -39.125 16.703 23.5 1 71.12 216 ASN A C 1
ATOM 1751 O O . ASN A 1 216 ? -39.969 17.219 22.75 1 71.12 216 ASN A O 1
ATOM 1755 N N . ARG A 1 217 ? -37.844 16.703 23.312 1 77.81 217 ARG A N 1
ATOM 1756 C CA . ARG A 1 217 ? -37.281 17.109 22.031 1 77.81 217 ARG A CA 1
ATOM 1757 C C . ARG A 1 217 ? -37.781 16.234 20.891 1 77.81 217 ARG A C 1
ATOM 1759 O O . ARG A 1 217 ? -37.75 15 21 1 77.81 217 ARG A O 1
ATOM 1766 N N . THR A 1 218 ? -38.344 16.938 19.891 1 79.12 218 THR A N 1
ATOM 1767 C CA . THR A 1 218 ? -38.75 16.219 18.688 1 79.12 218 THR A CA 1
ATOM 1768 C C . THR A 1 218 ? -37.531 15.727 17.906 1 79.12 218 THR A C 1
ATOM 1770 O O . THR A 1 218 ? -36.594 16.484 17.672 1 79.12 218 THR A O 1
ATOM 1773 N N . THR A 1 219 ? -37.531 14.438 17.531 1 81.06 219 THR A N 1
ATOM 1774 C CA . THR A 1 219 ? -36.375 13.836 16.844 1 81.06 219 THR A CA 1
ATOM 1775 C C . THR A 1 219 ? -36.562 13.93 15.328 1 81.06 219 THR A C 1
ATOM 1777 O O . THR A 1 219 ? -35.594 14.109 14.586 1 81.06 219 THR A O 1
ATOM 1780 N N . PHE A 1 220 ? -37.812 13.758 14.938 1 85.25 220 PHE A N 1
ATOM 1781 C CA . PHE A 1 220 ? -38.031 13.914 13.508 1 85.25 220 PHE A CA 1
ATOM 1782 C C . PHE A 1 220 ? -39.5 14.273 13.219 1 85.25 220 PHE A C 1
ATOM 1784 O O . PHE A 1 220 ? -40.375 14.102 14.086 1 85.25 220 PHE A O 1
ATOM 1791 N N . ILE A 1 221 ? -39.688 14.836 12.102 1 88.31 221 ILE A N 1
ATOM 1792 C CA . ILE A 1 221 ? -41 15.156 11.586 1 88.31 221 ILE A CA 1
ATOM 1793 C C . ILE A 1 221 ? -41.094 14.797 10.102 1 88.31 221 ILE A C 1
ATOM 1795 O O . ILE A 1 221 ? -40.156 15.109 9.336 1 88.31 221 ILE A O 1
ATOM 1799 N N . THR A 1 222 ? -42.094 14.008 9.789 1 89.44 222 THR A N 1
ATOM 1800 C CA . THR A 1 222 ? -42.25 13.602 8.398 1 89.44 222 THR A CA 1
ATOM 1801 C C . THR A 1 222 ? -43.688 13.867 7.934 1 89.44 222 THR A C 1
ATOM 1803 O O . THR A 1 222 ? -44.656 13.586 8.664 1 89.44 222 THR A O 1
ATOM 1806 N N . GLU A 1 223 ? -43.75 14.398 6.75 1 89.25 223 GLU A N 1
ATOM 1807 C CA . GLU A 1 223 ? -45.062 14.719 6.199 1 89.25 223 GLU A CA 1
ATOM 1808 C C . GLU A 1 223 ? -45.719 13.492 5.59 1 89.25 223 GLU A C 1
ATOM 1810 O O . GLU A 1 223 ? -45.062 12.742 4.848 1 89.25 223 GLU A O 1
ATOM 1815 N N . LEU A 1 224 ? -46.844 13.383 5.957 1 87.88 224 LEU A N 1
ATOM 1816 C CA . LEU A 1 224 ? -47.719 12.391 5.328 1 87.88 224 LEU A CA 1
ATOM 1817 C C . LEU A 1 224 ? -48.812 13.07 4.52 1 87.88 224 LEU A C 1
ATOM 1819 O O . LEU A 1 224 ? -48.812 14.297 4.359 1 87.88 224 LEU A O 1
ATOM 1823 N N . SER A 1 225 ? -49.812 12.406 3.775 1 76.31 225 SER A N 1
ATOM 1824 C CA . SER A 1 225 ? -50.812 12.977 2.881 1 76.31 225 SER A CA 1
ATOM 1825 C C . SER A 1 225 ? -51.594 14.078 3.576 1 76.31 225 SER A C 1
ATOM 1827 O O . SER A 1 225 ? -51.812 15.156 3.008 1 76.31 225 SER A O 1
ATOM 1829 N N . HIS A 1 226 ? -52.062 13.906 4.758 1 75.62 226 HIS A N 1
ATOM 1830 C CA . HIS A 1 226 ? -52.906 14.914 5.383 1 75.62 226 HIS A CA 1
ATOM 1831 C C . HIS A 1 226 ? -52.469 15.203 6.812 1 75.62 226 HIS A C 1
ATOM 1833 O O . HIS A 1 226 ? -53.156 15.898 7.559 1 75.62 226 HIS A O 1
ATOM 1839 N N . ARG A 1 227 ? -51.375 14.727 7.23 1 86 227 ARG A N 1
ATOM 1840 C CA . ARG A 1 227 ? -50.875 14.883 8.594 1 86 227 ARG A CA 1
ATOM 1841 C C . ARG A 1 227 ? -49.375 14.711 8.648 1 86 227 ARG A C 1
ATOM 1843 O O . ARG A 1 227 ? -48.719 14.547 7.609 1 86 227 ARG A O 1
ATOM 1850 N N . PHE A 1 228 ? -48.906 14.969 9.93 1 89.44 228 PHE A N 1
ATOM 1851 C CA . PHE A 1 228 ? -47.469 14.797 10.141 1 89.44 228 PHE A CA 1
ATOM 1852 C C . PHE A 1 228 ? -47.219 13.672 11.141 1 89.44 228 PHE A C 1
ATOM 1854 O O . PHE A 1 228 ? -47.969 13.5 12.102 1 89.44 228 PHE A O 1
ATOM 1861 N N . LEU A 1 229 ? -46.25 12.906 10.766 1 89.38 229 LEU A N 1
ATOM 1862 C CA . LEU A 1 229 ? -45.75 11.922 11.719 1 89.38 229 LEU A CA 1
ATOM 1863 C C . LEU A 1 229 ? -44.594 12.492 12.531 1 89.38 229 LEU A C 1
ATOM 1865 O O . LEU A 1 229 ? -43.656 13.039 11.961 1 89.38 229 LEU A O 1
ATOM 1869 N N . LEU A 1 230 ? -44.75 12.383 13.867 1 89.38 230 LEU A N 1
ATOM 1870 C CA . LEU A 1 230 ? -43.75 12.984 14.75 1 89.38 230 LEU A CA 1
ATOM 1871 C C . LEU A 1 230 ? -43.344 12.008 15.852 1 89.38 230 LEU A C 1
ATOM 1873 O O . LEU A 1 230 ? -44.125 11.172 16.266 1 89.38 230 LEU A O 1
ATOM 1877 N N . CYS A 1 231 ? -42.031 12.102 16.125 1 87.31 231 CYS A N 1
ATOM 1878 C CA . CYS A 1 231 ? -41.562 11.352 17.266 1 87.31 231 CYS A CA 1
ATOM 1879 C C . CYS A 1 231 ? -40.688 12.234 18.172 1 87.31 231 CYS A C 1
ATOM 1881 O O . CYS A 1 231 ? -40 13.125 17.703 1 87.31 231 CYS A O 1
ATOM 1883 N N . ASP A 1 232 ? -40.781 12 19.484 1 80.5 232 ASP A N 1
ATOM 1884 C CA . ASP A 1 232 ? -39.969 12.781 20.422 1 80.5 232 ASP A CA 1
ATOM 1885 C C . ASP A 1 232 ? -38.812 11.961 20.984 1 80.5 232 ASP A C 1
ATOM 1887 O O . ASP A 1 232 ? -38.625 10.797 20.609 1 80.5 232 ASP A O 1
ATOM 1891 N N . SER A 1 233 ? -37.969 12.5 21.859 1 77.94 233 SER A N 1
ATOM 1892 C CA . SER A 1 233 ? -36.75 11.898 22.375 1 77.94 233 SER A CA 1
ATOM 1893 C C . SER A 1 233 ? -37.062 10.711 23.281 1 77.94 233 SER A C 1
ATOM 1895 O O . SER A 1 233 ? -36.188 9.875 23.531 1 77.94 233 SER A O 1
ATOM 1897 N N . LEU A 1 234 ? -38.281 10.609 23.812 1 74.69 234 LEU A N 1
ATOM 1898 C CA . LEU A 1 234 ? -38.625 9.5 24.672 1 74.69 234 LEU A CA 1
ATOM 1899 C C . LEU A 1 234 ? -39.375 8.422 23.891 1 74.69 234 LEU A C 1
ATOM 1901 O O . LEU A 1 234 ? -40 7.539 24.469 1 74.69 234 LEU A O 1
ATOM 1905 N N . CYS A 1 235 ? -39.438 8.562 22.562 1 81.62 235 CYS A N 1
ATOM 1906 C CA . CYS A 1 235 ? -39.938 7.543 21.641 1 81.62 235 CYS A CA 1
ATOM 1907 C C . CYS A 1 235 ? -41.469 7.516 21.656 1 81.62 235 CYS A C 1
ATOM 1909 O O . CYS A 1 235 ? -42.062 6.445 21.594 1 81.62 235 CYS A O 1
ATOM 1911 N N . VAL A 1 236 ? -41.969 8.633 21.891 1 86.38 236 VAL A N 1
ATOM 1912 C CA . VAL A 1 236 ? -43.438 8.75 21.703 1 86.38 236 VAL A CA 1
ATOM 1913 C C . VAL A 1 236 ? -43.75 9.094 20.25 1 86.38 236 VAL A C 1
ATOM 1915 O O . VAL A 1 236 ? -43.469 10.211 19.797 1 86.38 236 VAL A O 1
ATOM 1918 N N . LEU A 1 237 ? -44.312 8.102 19.609 1 91.38 237 LEU A N 1
ATOM 1919 C CA . LEU A 1 237 ? -44.688 8.266 18.219 1 91.38 237 LEU A CA 1
ATOM 1920 C C . LEU A 1 237 ? -46.156 8.625 18.078 1 91.38 237 LEU A C 1
ATOM 1922 O O . LEU A 1 237 ? -47 8.086 18.797 1 91.38 237 LEU A O 1
ATOM 1926 N N . GLY A 1 238 ? -46.438 9.617 17.141 1 91.31 238 GLY A N 1
ATOM 1927 C CA . GLY A 1 238 ? -47.812 10 16.969 1 91.31 238 GLY A CA 1
ATOM 1928 C C . GLY A 1 238 ? -48.031 10.875 15.742 1 91.31 238 GLY A C 1
ATOM 1929 O O . GLY A 1 238 ? -47.094 11.164 15.008 1 91.31 238 GLY A O 1
ATOM 1930 N N . TYR A 1 239 ? -49.375 11.188 15.602 1 91.31 239 TYR A N 1
ATOM 1931 C CA . TYR A 1 239 ? -49.781 12.055 14.508 1 91.31 239 TYR A CA 1
ATOM 1932 C C . TYR A 1 239 ? -50 13.484 14.992 1 91.31 239 TYR A C 1
ATOM 1934 O O . TYR A 1 239 ? -50.625 13.703 16.031 1 91.31 239 TYR A O 1
ATOM 1942 N N . PHE A 1 240 ? -49.375 14.406 14.203 1 90 240 PHE A N 1
ATOM 1943 C CA . PHE A 1 240 ? -49.562 15.828 14.484 1 90 240 PHE A CA 1
ATOM 1944 C C . PHE A 1 240 ? -50.406 16.484 13.406 1 90 240 PHE A C 1
ATOM 1946 O O . PHE A 1 240 ? -50.156 16.328 12.219 1 90 240 PHE A O 1
ATOM 1953 N N . HIS A 1 241 ? -51.406 17.156 13.898 1 87.56 241 HIS A N 1
ATOM 1954 C CA . HIS A 1 241 ? -52.281 17.922 13.023 1 87.56 241 HIS A CA 1
ATOM 1955 C C . HIS A 1 241 ? -52.156 19.422 13.266 1 87.56 241 HIS A C 1
ATOM 1957 O O . HIS A 1 241 ? -52.75 19.969 14.188 1 87.56 241 HIS A O 1
ATOM 1963 N N . PRO A 1 242 ? -51.406 20.016 12.391 1 82.31 242 PRO A N 1
ATOM 1964 C CA . PRO A 1 242 ? -51.156 21.438 12.617 1 82.31 242 PRO A CA 1
ATOM 1965 C C . PRO A 1 242 ? -52.406 22.297 12.609 1 82.31 242 PRO A C 1
ATOM 1967 O O . PRO A 1 242 ? -52.531 23.25 13.367 1 82.31 242 PRO A O 1
ATOM 1970 N N . GLU A 1 243 ? -53.406 21.984 11.797 1 80.94 243 GLU A N 1
ATOM 1971 C CA . GLU A 1 243 ? -54.625 22.781 11.688 1 80.94 243 GLU A CA 1
ATOM 1972 C C . GLU A 1 243 ? -55.5 22.656 12.945 1 80.94 243 GLU A C 1
ATOM 1974 O O . GLU A 1 243 ? -56.094 23.625 13.391 1 80.94 243 GLU A O 1
ATOM 1979 N N . ARG A 1 244 ? -55.406 21.484 13.461 1 83.88 244 ARG A N 1
ATOM 1980 C CA . ARG A 1 244 ? -56.219 21.234 14.641 1 83.88 244 ARG A CA 1
ATOM 1981 C C . ARG A 1 244 ? -55.438 21.438 15.922 1 83.88 244 ARG A C 1
ATOM 1983 O O . ARG A 1 244 ? -56 21.375 17.016 1 83.88 244 ARG A O 1
ATOM 1990 N N . HIS A 1 245 ? -54.219 21.734 15.867 1 81.69 245 HIS A N 1
ATOM 1991 C CA . HIS A 1 245 ? -53.344 21.875 17.031 1 81.69 245 HIS A CA 1
ATOM 1992 C C . HIS A 1 245 ? -53.5 20.672 17.969 1 81.69 245 HIS A C 1
ATOM 1994 O O . HIS A 1 245 ? -53.688 20.844 19.156 1 81.69 245 HIS A O 1
ATOM 2000 N N . ALA A 1 246 ? -53.375 19.516 17.391 1 87.88 246 ALA A N 1
ATOM 2001 C CA . ALA A 1 246 ? -53.562 18.297 18.172 1 87.88 246 ALA A CA 1
ATOM 2002 C C . ALA A 1 246 ? -52.5 17.266 17.844 1 87.88 246 ALA A C 1
ATOM 2004 O O . ALA A 1 246 ? -52.094 17.125 16.672 1 87.88 246 ALA A O 1
ATOM 2005 N N . PHE A 1 247 ? -52 16.656 18.891 1 89.88 247 PHE A N 1
ATOM 2006 C CA . PHE A 1 247 ? -51.062 15.516 18.781 1 89.88 247 PHE A CA 1
ATOM 2007 C C . PHE A 1 247 ? -51.719 14.25 19.328 1 89.88 247 PHE A C 1
ATOM 2009 O O . PHE A 1 247 ? -52.219 14.234 20.469 1 89.88 247 PHE A O 1
ATOM 2016 N N . VAL A 1 248 ? -51.781 13.172 18.547 1 90 248 VAL A N 1
ATOM 2017 C CA . VAL A 1 248 ? -52.375 11.891 18.938 1 90 248 VAL A CA 1
ATOM 2018 C C . VAL A 1 248 ? -51.281 10.844 19.047 1 90 248 VAL A C 1
ATOM 2020 O O . VAL A 1 248 ? -50.688 10.438 18.047 1 90 248 VAL A O 1
ATOM 2023 N N . SER A 1 249 ? -51.062 10.328 20.25 1 90.69 249 SER A N 1
ATOM 2024 C CA . SER A 1 249 ? -50.031 9.336 20.5 1 90.69 249 SER A CA 1
ATOM 2025 C C . SER A 1 249 ? -50.469 7.949 20.031 1 90.69 249 SER A C 1
ATOM 2027 O O . SER A 1 249 ? -51.625 7.562 20.234 1 90.69 249 SER A O 1
ATOM 2029 N N . LEU A 1 250 ? -49.531 7.184 19.453 1 91.94 250 LEU A N 1
ATOM 2030 C CA . LEU A 1 250 ? -49.781 5.832 18.984 1 91.94 250 LEU A CA 1
ATOM 2031 C C . LEU A 1 250 ? -49.312 4.797 20 1 91.94 250 LEU A C 1
ATOM 2033 O O . LEU A 1 250 ? -49.625 3.615 19.891 1 91.94 250 LEU A O 1
ATOM 2037 N N . ASN A 1 251 ? -48.562 5.188 20.969 1 88.5 251 ASN A N 1
ATOM 2038 C CA . ASN A 1 251 ? -47.906 4.27 21.891 1 88.5 251 ASN A CA 1
ATOM 2039 C C . ASN A 1 251 ? -48.906 3.469 22.719 1 88.5 251 ASN A C 1
ATOM 2041 O O . ASN A 1 251 ? -48.656 2.309 23.047 1 88.5 251 ASN A O 1
ATOM 2045 N N . ASN A 1 252 ? -49.969 4.062 23.016 1 84 252 ASN A N 1
ATOM 2046 C CA . ASN A 1 252 ? -50.969 3.361 23.797 1 84 252 ASN A CA 1
ATOM 2047 C C . ASN A 1 252 ? -51.719 2.334 22.969 1 84 252 ASN A C 1
ATOM 2049 O O . ASN A 1 252 ? -52.094 1.276 23.469 1 84 252 ASN A O 1
ATOM 2053 N N . ARG A 1 253 ? -51.812 2.566 21.734 1 88.75 253 ARG A N 1
ATOM 2054 C CA . ARG A 1 253 ? -52.562 1.698 20.828 1 88.75 253 ARG A CA 1
ATOM 2055 C C . ARG A 1 253 ? -51.656 0.578 20.297 1 88.75 253 ARG A C 1
ATOM 2057 O O . ARG A 1 253 ? -52.156 -0.485 19.922 1 88.75 253 ARG A O 1
ATOM 2064 N N . LEU A 1 254 ? -50.5 0.835 20.234 1 92.31 254 LEU A N 1
ATOM 2065 C CA . LEU A 1 254 ? -49.562 -0.118 19.672 1 92.31 254 LEU A CA 1
ATOM 2066 C C . LEU A 1 254 ? -48.469 -0.467 20.672 1 92.31 254 LEU A C 1
ATOM 2068 O O . LEU A 1 254 ? -47.375 0.106 20.625 1 92.31 254 LEU A O 1
ATOM 2072 N N . PRO A 1 255 ? -48.656 -1.461 21.438 1 86.81 255 PRO A N 1
ATOM 2073 C CA . PRO A 1 255 ? -47.656 -1.831 22.453 1 86.81 255 PRO A CA 1
ATOM 2074 C C . PRO A 1 255 ? -46.344 -2.332 21.844 1 86.81 255 PRO A C 1
ATOM 2076 O O . PRO A 1 255 ? -45.312 -2.271 22.5 1 86.81 255 PRO A O 1
ATOM 2079 N N . ALA A 1 256 ? -46.375 -2.795 20.656 1 87.31 256 ALA A N 1
ATOM 2080 C CA . ALA A 1 256 ? -45.188 -3.322 20 1 87.31 256 ALA A CA 1
ATOM 2081 C C . ALA A 1 256 ? -44.156 -2.227 19.797 1 87.31 256 ALA A C 1
ATOM 2083 O O . ALA A 1 256 ? -42.969 -2.516 19.578 1 87.31 256 ALA A O 1
ATOM 2084 N N . LEU A 1 257 ? -44.5 -1.006 19.938 1 89.56 257 LEU A N 1
ATOM 2085 C CA . LEU A 1 257 ? -43.594 0.122 19.75 1 89.56 257 LEU A CA 1
ATOM 2086 C C . LEU A 1 257 ? -42.562 0.188 20.891 1 89.56 257 LEU A C 1
ATOM 2088 O O . LEU A 1 257 ? -41.531 0.813 20.75 1 89.56 257 LEU A O 1
ATOM 2092 N N . LYS A 1 258 ? -42.844 -0.45 21.953 1 81.12 258 LYS A N 1
ATOM 2093 C CA . LYS A 1 258 ? -41.969 -0.407 23.125 1 81.12 258 LYS A CA 1
ATOM 2094 C C . LYS A 1 258 ? -40.656 -1.146 22.859 1 81.12 258 LYS A C 1
ATOM 2096 O O . LYS A 1 258 ? -39.688 -0.938 23.562 1 81.12 258 LYS A O 1
ATOM 2101 N N . ARG A 1 259 ? -40.719 -1.882 21.781 1 79 259 ARG A N 1
ATOM 2102 C CA . ARG A 1 259 ? -39.5 -2.645 21.438 1 79 259 ARG A CA 1
ATOM 2103 C C . ARG A 1 259 ? -38.469 -1.759 20.766 1 79 259 ARG A C 1
ATOM 2105 O O . ARG A 1 259 ? -37.281 -2.111 20.719 1 79 259 ARG A O 1
ATOM 2112 N N . PHE A 1 260 ? -38.906 -0.667 20.297 1 84.56 260 PHE A N 1
ATOM 2113 C CA . PHE A 1 260 ? -38.031 0.194 19.531 1 84.56 260 PHE A CA 1
ATOM 2114 C C . PHE A 1 260 ? -37.688 1.456 20.312 1 84.56 260 PHE A C 1
ATOM 2116 O O . PHE A 1 260 ? -38.5 1.947 21.094 1 84.56 260 PHE A O 1
ATOM 2123 N N . ARG A 1 261 ? -36.469 1.799 20.047 1 78.12 261 ARG A N 1
ATOM 2124 C CA . ARG A 1 261 ? -36 2.998 20.75 1 78.12 261 ARG A CA 1
ATOM 2125 C C . ARG A 1 261 ? -35.25 3.924 19.797 1 78.12 261 ARG A C 1
ATOM 2127 O O . ARG A 1 261 ? -34.688 3.477 18.797 1 78.12 261 ARG A O 1
ATOM 2134 N N . HIS A 1 262 ? -35.312 5.211 20.203 1 82.31 262 HIS A N 1
ATOM 2135 C CA . HIS A 1 262 ? -34.625 6.27 19.484 1 82.31 262 HIS A CA 1
ATOM 2136 C C . HIS A 1 262 ? -35 6.285 18 1 82.31 262 HIS A C 1
ATOM 2138 O O . HIS A 1 262 ? -34.188 5.945 17.141 1 82.31 262 HIS A O 1
ATOM 2144 N N . PHE A 1 263 ? -36.062 6.715 17.766 1 88.94 263 PHE A N 1
ATOM 2145 C CA . PHE A 1 263 ? -36.562 6.836 16.391 1 88.94 263 PHE A CA 1
ATOM 2146 C C . PHE A 1 263 ? -35.781 7.898 15.625 1 88.94 263 PHE A C 1
ATOM 2148 O O . PHE A 1 263 ? -35.688 9.039 16.062 1 88.94 263 PHE A O 1
ATOM 2155 N N . VAL A 1 264 ? -35.281 7.531 14.523 1 89.06 264 VAL A N 1
ATOM 2156 C CA . VAL A 1 264 ? -34.406 8.398 13.75 1 89.06 264 VAL A CA 1
ATOM 2157 C C . VAL A 1 264 ? -35.188 9.117 12.664 1 89.06 264 VAL A C 1
ATOM 2159 O O . VAL A 1 264 ? -34.969 10.297 12.406 1 89.06 264 VAL A O 1
ATOM 2162 N N . GLY A 1 265 ? -36.062 8.367 12.062 1 91.81 265 GLY A N 1
ATOM 2163 C CA . GLY A 1 265 ? -36.844 8.961 10.992 1 91.81 265 GLY A CA 1
ATOM 2164 C C . GLY A 1 265 ? -37.875 8.016 10.406 1 91.81 265 GLY A C 1
ATOM 2165 O O . GLY A 1 265 ? -38.094 6.938 10.945 1 91.81 265 GLY A O 1
ATOM 2166 N N . ALA A 1 266 ? -38.531 8.555 9.359 1 93.25 266 ALA A N 1
ATOM 2167 C CA . ALA A 1 266 ? -39.531 7.77 8.656 1 93.25 266 ALA A CA 1
ATOM 2168 C C . ALA A 1 266 ? -39.531 8.086 7.16 1 93.25 266 ALA A C 1
ATOM 2170 O O . ALA A 1 266 ? -39.156 9.195 6.754 1 93.25 266 ALA A O 1
ATOM 2171 N N . CYS A 1 267 ? -39.812 7.07 6.422 1 92.31 267 CYS A N 1
ATOM 2172 C CA . CYS A 1 267 ? -39.875 7.195 4.969 1 92.31 267 CYS A CA 1
ATOM 2173 C C . CYS A 1 267 ? -41.188 6.66 4.426 1 92.31 267 CYS A C 1
ATOM 2175 O O . CYS A 1 267 ? -41.469 5.465 4.523 1 92.31 267 CYS A O 1
ATOM 2177 N N . PRO A 1 268 ? -41.938 7.535 3.859 1 90.44 268 PRO A N 1
ATOM 2178 C CA . PRO A 1 268 ? -43.188 7.062 3.264 1 90.44 268 PRO A CA 1
ATOM 2179 C C . PRO A 1 268 ? -42.969 6.152 2.059 1 90.44 268 PRO A C 1
ATOM 2181 O O . PRO A 1 268 ? -42.188 6.5 1.155 1 90.44 268 PRO A O 1
ATOM 2184 N N . ILE A 1 269 ? -43.531 5.059 2.053 1 85.88 269 ILE A N 1
ATOM 2185 C CA . ILE A 1 269 ? -43.375 4.086 0.973 1 85.88 269 ILE A CA 1
ATOM 2186 C C . ILE A 1 269 ? -44.5 4.262 -0.033 1 85.88 269 ILE A C 1
ATOM 2188 O O . ILE A 1 269 ? -44.281 4.375 -1.237 1 85.88 269 ILE A O 1
ATOM 2192 N N . ASP A 1 270 ? -45.688 4.223 0.443 1 80.31 270 ASP A N 1
ATOM 2193 C CA . ASP A 1 270 ? -46.875 4.473 -0.359 1 80.31 270 ASP A CA 1
ATOM 2194 C C . ASP A 1 270 ? -47.938 5.191 0.461 1 80.31 270 ASP A C 1
ATOM 2196 O O . ASP A 1 270 ? -47.656 5.758 1.515 1 80.31 270 ASP A O 1
ATOM 2200 N N . GLY A 1 271 ? -49.031 5.41 -0.089 1 78.38 271 GLY A N 1
ATOM 2201 C CA . GLY A 1 271 ? -50.094 6.117 0.595 1 78.38 271 GLY A CA 1
ATOM 2202 C C . GLY A 1 271 ? -50.562 5.43 1.871 1 78.38 271 GLY A C 1
ATOM 2203 O O . GLY A 1 271 ? -51.156 6.059 2.744 1 78.38 271 GLY A O 1
ATOM 2204 N N . LYS A 1 272 ? -50.188 4.207 2.1 1 84.25 272 LYS A N 1
ATOM 2205 C CA . LYS A 1 272 ? -50.625 3.43 3.25 1 84.25 272 LYS A CA 1
ATOM 2206 C C . LYS A 1 272 ? -49.5 3.137 4.207 1 84.25 272 LYS A C 1
ATOM 2208 O O . LYS A 1 272 ? -49.625 3.307 5.418 1 84.25 272 LYS A O 1
ATOM 2213 N N . TRP A 1 273 ? -48.469 2.793 3.664 1 88.31 273 TRP A N 1
ATOM 2214 C CA . TRP A 1 273 ? -47.375 2.291 4.488 1 88.31 273 TRP A CA 1
ATOM 2215 C C . TRP A 1 273 ? -46.25 3.334 4.613 1 88.31 273 TRP A C 1
ATOM 2217 O O . TRP A 1 273 ? -45.906 4.012 3.641 1 88.31 273 TRP A O 1
ATOM 2227 N N . VAL A 1 274 ? -45.719 3.414 5.875 1 92.25 274 VAL A N 1
ATOM 2228 C CA . VAL A 1 274 ? -44.562 4.246 6.18 1 92.25 274 VAL A CA 1
ATOM 2229 C C . VAL A 1 274 ? -43.5 3.408 6.871 1 92.25 274 VAL A C 1
ATOM 2231 O O . VAL A 1 274 ? -43.781 2.635 7.781 1 92.25 274 VAL A O 1
ATOM 2234 N N . ALA A 1 275 ? -42.312 3.479 6.359 1 93.44 275 ALA A N 1
ATOM 2235 C CA . ALA A 1 275 ? -41.188 2.799 7.008 1 93.44 275 ALA A CA 1
ATOM 2236 C C . ALA A 1 275 ? -40.594 3.666 8.109 1 93.44 275 ALA A C 1
ATOM 2238 O O . ALA A 1 275 ? -40.156 4.793 7.852 1 93.44 275 ALA A O 1
ATOM 2239 N N . VAL A 1 276 ? -40.562 3.199 9.312 1 94.31 276 VAL A N 1
ATOM 2240 C CA . VAL A 1 276 ? -39.969 3.895 10.438 1 94.31 276 VAL A CA 1
ATOM 2241 C C . VAL A 1 276 ? -38.656 3.201 10.828 1 94.31 276 VAL A C 1
ATOM 2243 O O . VAL A 1 276 ? -38.625 1.974 10.945 1 94.31 276 VAL A O 1
ATOM 2246 N N . TYR A 1 277 ? -37.625 3.945 10.914 1 93.62 277 TYR A N 1
ATOM 2247 C CA . TYR A 1 277 ? -36.344 3.359 11.234 1 93.62 277 TYR A CA 1
ATOM 2248 C C . TYR A 1 277 ? -35.781 3.963 12.516 1 93.62 277 TYR A C 1
ATOM 2250 O O . TYR A 1 277 ? -35.969 5.148 12.789 1 93.62 277 TYR A O 1
ATOM 2258 N N . THR A 1 278 ? -35.156 3.084 13.305 1 91.81 278 THR A N 1
ATOM 2259 C CA . THR A 1 278 ? -34.656 3.414 14.633 1 91.81 278 THR A CA 1
ATOM 2260 C C . THR A 1 278 ? -33.188 2.973 14.789 1 91.81 278 THR A C 1
ATOM 2262 O O . THR A 1 278 ? -32.562 2.566 13.812 1 91.81 278 THR A O 1
ATOM 2265 N N . GLN A 1 279 ? -32.719 3.145 16.016 1 87.25 279 GLN A N 1
ATOM 2266 C CA . GLN A 1 279 ? -31.328 2.758 16.297 1 87.25 279 GLN A CA 1
ATOM 2267 C C . GLN A 1 279 ? -31.234 1.28 16.672 1 87.25 279 GLN A C 1
ATOM 2269 O O . GLN A 1 279 ? -30.141 0.754 16.875 1 87.25 279 GLN A O 1
ATOM 2274 N N . ASN A 1 280 ? -32.375 0.608 16.734 1 86.69 280 ASN A N 1
ATOM 2275 C CA . ASN A 1 280 ? -32.312 -0.822 17.016 1 86.69 280 ASN A CA 1
ATOM 2276 C C . ASN A 1 280 ? -33.312 -1.594 16.156 1 86.69 280 ASN A C 1
ATOM 2278 O O . ASN A 1 280 ? -34.031 -2.461 16.656 1 86.69 280 ASN A O 1
ATOM 2282 N N . GLY A 1 281 ? -33.375 -1.157 14.961 1 88.38 281 GLY A N 1
ATOM 2283 C CA . GLY A 1 281 ? -34.219 -1.87 14.023 1 88.38 281 GLY A CA 1
ATOM 2284 C C . GLY A 1 281 ? -35.156 -0.957 13.258 1 88.38 281 GLY A C 1
ATOM 2285 O O . GLY A 1 281 ? -35.156 0.26 13.453 1 88.38 281 GLY A O 1
ATOM 2286 N N . SER A 1 282 ? -35.938 -1.614 12.352 1 92.38 282 SER A N 1
ATOM 2287 C CA . SER A 1 282 ? -36.906 -0.898 11.547 1 92.38 282 SER A CA 1
ATOM 2288 C C . SER A 1 282 ? -38.219 -1.688 11.43 1 92.38 282 SER A C 1
ATOM 2290 O O . SER A 1 282 ? -38.25 -2.898 11.664 1 92.38 282 SER A O 1
ATOM 2292 N N . PHE A 1 283 ? -39.375 -0.891 11.18 1 92.12 283 PHE A N 1
ATOM 2293 C CA . PHE A 1 283 ? -40.688 -1.52 11 1 92.12 283 PHE A CA 1
ATOM 2294 C C . PHE A 1 283 ? -41.562 -0.712 10.039 1 92.12 283 PHE A C 1
ATOM 2296 O O . PHE A 1 283 ? -41.219 0.434 9.719 1 92.12 283 PHE A O 1
ATOM 2303 N N . LEU A 1 284 ? -42.594 -1.402 9.602 1 92.44 284 LEU A N 1
ATOM 2304 C CA . LEU A 1 284 ? -43.594 -0.738 8.758 1 92.44 284 LEU A CA 1
ATOM 2305 C C . LEU A 1 284 ? -44.812 -0.368 9.562 1 92.44 284 LEU A C 1
ATOM 2307 O O . LEU A 1 284 ? -45.312 -1.17 10.359 1 92.44 284 LEU A O 1
ATOM 2311 N N . LEU A 1 285 ? -45.219 0.875 9.344 1 92.69 285 LEU A N 1
ATOM 2312 C CA . LEU A 1 285 ? -46.438 1.36 10 1 92.69 285 LEU A CA 1
ATOM 2313 C C . LEU A 1 285 ? -47.562 1.553 8.984 1 92.69 285 LEU A C 1
ATOM 2315 O O . LEU A 1 285 ? -47.375 2.252 7.988 1 92.69 285 LEU A O 1
ATOM 2319 N N . ASP A 1 286 ? -48.625 0.898 9.203 1 90.25 286 ASP A N 1
ATOM 2320 C CA . ASP A 1 286 ? -49.844 1.146 8.438 1 90.25 286 ASP A CA 1
ATOM 2321 C C . ASP A 1 286 ? -50.594 2.365 8.977 1 90.25 286 ASP A C 1
ATOM 2323 O O . ASP A 1 286 ? -51.188 2.309 10.047 1 90.25 286 ASP A O 1
ATOM 2327 N N . THR A 1 287 ? -50.562 3.408 8.281 1 88.62 287 THR A N 1
ATOM 2328 C CA . THR A 1 287 ? -51.094 4.676 8.766 1 88.62 287 THR A CA 1
ATOM 2329 C C . THR A 1 287 ? -52.625 4.668 8.758 1 88.62 287 THR A C 1
ATOM 2331 O O . THR A 1 287 ? -53.25 5.535 9.359 1 88.62 287 THR A O 1
ATOM 2334 N N . GLN A 1 288 ? -53.25 3.75 8.094 1 86.81 288 GLN A N 1
ATOM 2335 C CA . GLN A 1 288 ? -54.719 3.666 8.055 1 86.81 288 GLN A CA 1
ATOM 2336 C C . GLN A 1 288 ? -55.25 2.77 9.172 1 86.81 288 GLN A C 1
ATOM 2338 O O . GLN A 1 288 ? -56.156 3.143 9.883 1 86.81 288 GLN A O 1
ATOM 2343 N N . ALA A 1 289 ? -54.562 1.653 9.391 1 87.88 289 ALA A N 1
ATOM 2344 C CA . ALA A 1 289 ? -55.031 0.685 10.375 1 87.88 289 ALA A CA 1
ATOM 2345 C C . ALA A 1 289 ? -54.25 0.832 11.695 1 87.88 289 ALA A C 1
ATOM 2347 O O . ALA A 1 289 ? -54.688 0.295 12.719 1 87.88 289 ALA A O 1
ATOM 2348 N N . ASP A 1 290 ? -53.281 1.552 11.742 1 88.56 290 ASP A N 1
ATOM 2349 C CA . ASP A 1 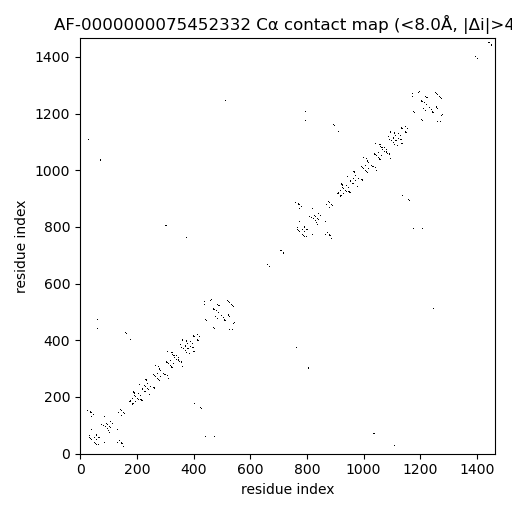290 ? -52.406 1.679 12.914 1 88.56 290 ASP A CA 1
ATOM 2350 C C . ASP A 1 290 ? -51.906 0.314 13.375 1 88.56 290 ASP A C 1
ATOM 2352 O O . ASP A 1 290 ? -52.062 -0.056 14.539 1 88.56 290 ASP A O 1
ATOM 2356 N N . THR A 1 291 ? -51.281 -0.406 12.531 1 90.62 291 THR A N 1
ATOM 2357 C CA . THR A 1 291 ? -50.656 -1.692 12.82 1 90.62 291 THR A CA 1
ATOM 2358 C C . THR A 1 291 ? -49.219 -1.698 12.367 1 90.62 291 THR A C 1
ATOM 2360 O O . THR A 1 291 ? -48.812 -0.894 11.516 1 90.62 291 THR A O 1
ATOM 2363 N N . LEU A 1 292 ? -48.531 -2.559 13.047 1 91.25 292 LEU A N 1
ATOM 2364 C CA . LEU A 1 292 ? -47.094 -2.682 12.711 1 91.25 292 LEU A CA 1
ATOM 2365 C C . LEU A 1 292 ? -46.844 -3.955 11.914 1 91.25 292 LEU A C 1
ATOM 2367 O O . LEU A 1 292 ? -47.469 -4.992 12.172 1 91.25 292 LEU A O 1
ATOM 2371 N N . ALA A 1 293 ? -46.062 -3.818 10.938 1 88.81 293 ALA A N 1
ATOM 2372 C CA . ALA A 1 293 ? -45.594 -4.973 10.172 1 88.81 293 ALA A CA 1
ATOM 2373 C C . ALA A 1 293 ? -44.062 -5.035 10.156 1 88.81 293 ALA A C 1
ATOM 2375 O O . ALA A 1 293 ? -43.375 -4.039 10.43 1 88.81 293 ALA A O 1
ATOM 2376 N N . ALA A 1 294 ? -43.562 -6.234 9.914 1 87.12 294 ALA A N 1
ATOM 2377 C CA . ALA A 1 294 ? -42.125 -6.422 9.844 1 87.12 294 ALA A CA 1
ATOM 2378 C C . ALA A 1 294 ? -41.531 -5.715 8.625 1 87.12 294 ALA A C 1
ATOM 2380 O O . ALA A 1 294 ? -42.125 -5.707 7.555 1 87.12 294 ALA A O 1
ATOM 2381 N N . PHE A 1 295 ? -40.375 -5.113 8.82 1 90.06 295 PHE A N 1
ATOM 2382 C CA . PHE A 1 295 ? -39.688 -4.445 7.727 1 90.06 295 PHE A CA 1
ATOM 2383 C C . PHE A 1 295 ? -39.094 -5.465 6.77 1 90.06 295 PHE A C 1
ATOM 2385 O O . PHE A 1 295 ? -38.438 -6.414 7.199 1 90.06 295 PHE A O 1
ATOM 2392 N N . PRO A 1 296 ? -39.312 -5.246 5.492 1 85.38 296 PRO A N 1
ATOM 2393 C CA . PRO A 1 296 ? -38.75 -6.195 4.52 1 85.38 296 PRO A CA 1
ATOM 2394 C C . PRO A 1 296 ? -37.219 -6.215 4.523 1 85.38 296 PRO A C 1
ATOM 2396 O O . PRO A 1 296 ? -36.594 -5.16 4.5 1 85.38 296 PRO A O 1
ATOM 2399 N N . GLY A 1 297 ? -36.656 -7.418 4.547 1 84.75 297 GLY A N 1
ATOM 2400 C CA . GLY A 1 297 ? -35.219 -7.582 4.473 1 84.75 297 GLY A CA 1
ATOM 2401 C C . GLY A 1 297 ? -34.531 -7.289 5.785 1 84.75 297 GLY A C 1
ATOM 2402 O O . GLY A 1 297 ? -33.281 -7.16 5.824 1 84.75 297 GLY A O 1
ATOM 2403 N N . ALA A 1 298 ? -35.219 -7.105 6.879 1 86.94 298 ALA A N 1
ATOM 2404 C CA . ALA A 1 298 ? -34.625 -6.773 8.18 1 86.94 298 ALA A CA 1
ATOM 2405 C C . ALA A 1 298 ? -33.594 -7.816 8.609 1 86.94 298 ALA A C 1
ATOM 2407 O O . ALA A 1 298 ? -32.531 -7.469 9.125 1 86.94 298 ALA A O 1
ATOM 2408 N N . LYS A 1 299 ? -33.906 -9.078 8.312 1 81.25 299 LYS A N 1
ATOM 2409 C CA . LYS A 1 299 ? -33 -10.148 8.719 1 81.25 299 LYS A CA 1
ATOM 2410 C C . LYS A 1 299 ? -31.672 -10.031 8.008 1 81.25 299 LYS A C 1
ATOM 2412 O O . LYS A 1 299 ? -30.625 -10.242 8.617 1 81.25 299 LYS A O 1
ATOM 2417 N N . GLU A 1 300 ? -31.672 -9.703 6.812 1 84.56 300 GLU A N 1
ATOM 2418 C CA . GLU A 1 300 ? -30.453 -9.562 6.027 1 84.56 300 GLU A CA 1
ATOM 2419 C C . GLU A 1 300 ? -29.688 -8.305 6.414 1 84.56 300 GLU A C 1
ATOM 2421 O O . GLU A 1 300 ? -28.469 -8.328 6.547 1 84.56 300 GLU A O 1
ATOM 2426 N N . ILE A 1 301 ? -30.375 -7.219 6.605 1 90.06 301 ILE A N 1
ATOM 2427 C CA . ILE A 1 301 ? -29.75 -5.93 6.906 1 90.06 301 ILE A CA 1
ATOM 2428 C C . ILE A 1 301 ? -29.156 -5.961 8.312 1 90.06 301 ILE A C 1
ATOM 2430 O O . ILE A 1 301 ? -28.047 -5.477 8.531 1 90.06 301 ILE A O 1
ATOM 2434 N N . GLU A 1 302 ? -29.812 -6.551 9.195 1 86.94 302 GLU A N 1
ATOM 2435 C CA . GLU A 1 302 ? -29.422 -6.523 10.602 1 86.94 302 GLU A CA 1
ATOM 2436 C C . GLU A 1 302 ? -28.266 -7.488 10.867 1 86.94 302 GLU A C 1
ATOM 2438 O O . GLU A 1 302 ? -27.719 -7.527 11.977 1 86.94 302 GLU A O 1
ATOM 2443 N N . ARG A 1 303 ? -27.922 -8.188 9.867 1 80.56 303 ARG A N 1
ATOM 2444 C CA . ARG A 1 303 ? -26.672 -8.945 9.953 1 80.56 303 ARG A CA 1
ATOM 2445 C C . ARG A 1 303 ? -25.469 -8.008 9.984 1 80.56 303 ARG A C 1
ATOM 2447 O O . ARG A 1 303 ? -24.422 -8.352 10.547 1 80.56 303 ARG A O 1
ATOM 2454 N N . TYR A 1 304 ? -25.672 -6.855 9.453 1 84.12 304 TYR A N 1
ATOM 2455 C CA . TYR A 1 304 ? -24.578 -5.898 9.344 1 84.12 304 TYR A CA 1
ATOM 2456 C C . TYR A 1 304 ? -24.734 -4.781 10.375 1 84.12 304 TYR A C 1
ATOM 2458 O O . TYR A 1 304 ? -23.734 -4.336 10.961 1 84.12 304 TYR A O 1
ATOM 2466 N N . SER A 1 305 ? -25.969 -4.355 10.516 1 87.5 305 SER A N 1
ATOM 2467 C CA . SER A 1 305 ? -26.219 -3.305 11.5 1 87.5 305 SER A CA 1
ATOM 2468 C C . SER A 1 305 ? -27.703 -3.225 11.852 1 87.5 305 SER A C 1
ATOM 2470 O O . SER A 1 305 ? -28.562 -3.377 10.977 1 87.5 305 SER A O 1
ATOM 2472 N N . ASP A 1 306 ? -27.922 -2.924 13.078 1 86.81 306 ASP A N 1
ATOM 2473 C CA . ASP A 1 306 ? -29.297 -2.73 13.5 1 86.81 306 ASP A CA 1
ATOM 2474 C C . ASP A 1 306 ? -29.625 -1.245 13.625 1 86.81 306 ASP A C 1
ATOM 2476 O O . ASP A 1 306 ? -30.766 -0.882 13.938 1 86.81 306 ASP A O 1
ATOM 2480 N N . LYS A 1 307 ? -28.688 -0.495 13.406 1 89.81 307 LYS A N 1
ATOM 2481 C CA . LYS A 1 307 ? -28.906 0.947 13.461 1 89.81 307 LYS A CA 1
ATOM 2482 C C . LYS A 1 307 ? -29.188 1.515 12.07 1 89.81 307 LYS A C 1
ATOM 2484 O O . LYS A 1 307 ? -28.281 1.537 11.219 1 89.81 307 LYS A O 1
ATOM 2489 N N . TYR A 1 308 ? -30.344 1.928 11.945 1 93.31 308 TYR A N 1
ATOM 2490 C CA . TYR A 1 308 ? -30.75 2.527 10.68 1 93.31 308 TYR A CA 1
ATOM 2491 C C . TYR A 1 308 ? -30.594 4.043 10.727 1 93.31 308 TYR A C 1
ATOM 2493 O O . TYR A 1 308 ? -30.984 4.684 11.703 1 93.31 308 TYR A O 1
ATOM 2501 N N . ASN A 1 309 ? -30.078 4.633 9.648 1 94.38 309 ASN A N 1
ATOM 2502 C CA . ASN A 1 309 ? -29.781 6.059 9.672 1 94.38 309 ASN A CA 1
ATOM 2503 C C . ASN A 1 309 ? -30.688 6.844 8.734 1 94.38 309 ASN A C 1
ATOM 2505 O O . ASN A 1 309 ? -31.125 7.949 9.062 1 94.38 309 ASN A O 1
ATOM 2509 N N . CYS A 1 310 ? -30.859 6.309 7.605 1 95.44 310 CYS A N 1
ATOM 2510 C CA . CYS A 1 310 ? -31.641 7.055 6.625 1 95.44 310 CYS A CA 1
ATOM 2511 C C . CYS A 1 310 ? -32.281 6.117 5.594 1 95.44 310 CYS A C 1
ATOM 2513 O O . CYS A 1 310 ? -31.812 4.984 5.43 1 95.44 310 CYS A O 1
ATOM 2515 N N . MET A 1 311 ? -33.312 6.633 4.965 1 95.25 311 MET A N 1
ATOM 2516 C CA . MET A 1 311 ? -34.031 5.918 3.895 1 95.25 311 MET A CA 1
ATOM 2517 C C . MET A 1 311 ? -34.5 6.883 2.824 1 95.25 311 MET A C 1
ATOM 2519 O O . MET A 1 311 ? -34.875 8.023 3.129 1 95.25 311 MET A O 1
ATOM 2523 N N . VAL A 1 312 ? -34.469 6.426 1.601 1 94.06 312 VAL A N 1
ATOM 2524 C CA . VAL A 1 312 ? -35 7.234 0.52 1 94.06 312 VAL A CA 1
ATOM 2525 C C . VAL A 1 312 ? -35.594 6.328 -0.565 1 94.06 312 VAL A C 1
ATOM 2527 O O . VAL A 1 312 ? -35.062 5.23 -0.799 1 94.06 312 VAL A O 1
ATOM 2530 N N . ARG A 1 313 ? -36.625 6.785 -1.103 1 92.56 313 ARG A N 1
ATOM 2531 C CA . ARG A 1 313 ? -37.219 6.102 -2.236 1 92.56 313 ARG A CA 1
ATOM 2532 C C . ARG A 1 313 ? -36.875 6.789 -3.549 1 92.56 313 ARG A C 1
ATOM 2534 O O . ARG A 1 313 ? -36.969 8.008 -3.668 1 92.56 313 ARG A O 1
ATOM 2541 N N . ASP A 1 314 ? -36.5 5.98 -4.469 1 91.56 314 ASP A N 1
ATOM 2542 C CA . ASP A 1 314 ? -36.094 6.57 -5.746 1 91.56 314 ASP A CA 1
ATOM 2543 C C . ASP A 1 314 ? -37.281 6.625 -6.715 1 91.56 314 ASP A C 1
ATOM 2545 O O . ASP A 1 314 ? -38.406 6.238 -6.367 1 91.56 314 ASP A O 1
ATOM 2549 N N . ASN A 1 315 ? -37.062 7.168 -7.93 1 88.12 315 ASN A N 1
ATOM 2550 C CA . ASN A 1 315 ? -38.094 7.352 -8.938 1 88.12 315 ASN A CA 1
ATOM 2551 C C . ASN A 1 315 ? -38.594 6.016 -9.484 1 88.12 315 ASN A C 1
ATOM 2553 O O . ASN A 1 315 ? -39.688 5.926 -10.008 1 88.12 315 ASN A O 1
ATOM 2557 N N . LYS A 1 316 ? -37.844 5.012 -9.375 1 87.38 316 LYS A N 1
ATOM 2558 C CA . LYS A 1 316 ? -38.25 3.68 -9.82 1 87.38 316 LYS A CA 1
ATOM 2559 C C . LYS A 1 316 ? -38.906 2.9 -8.688 1 87.38 316 LYS A C 1
ATOM 2561 O O . LYS A 1 316 ? -39.094 1.687 -8.789 1 87.38 316 LYS A O 1
ATOM 2566 N N . ASN A 1 317 ? -39.156 3.537 -7.598 1 87.38 317 ASN A N 1
ATOM 2567 C CA . ASN A 1 317 ? -39.844 3.012 -6.422 1 87.38 317 ASN A CA 1
ATOM 2568 C C . ASN A 1 317 ? -39 1.979 -5.691 1 87.38 317 ASN A C 1
ATOM 2570 O O . ASN A 1 317 ? -39.531 1.008 -5.145 1 87.38 317 ASN A O 1
ATOM 2574 N N . ARG A 1 318 ? -37.844 2.076 -5.883 1 90.94 318 ARG A N 1
ATOM 2575 C CA . ARG A 1 318 ? -36.906 1.298 -5.07 1 90.94 318 ARG A CA 1
ATOM 2576 C C . ARG A 1 318 ? -36.594 2.006 -3.756 1 90.94 318 ARG A C 1
ATOM 2578 O O . ARG A 1 318 ? -36.5 3.234 -3.713 1 90.94 318 ARG A O 1
ATOM 2585 N N . LEU A 1 319 ? -36.438 1.208 -2.719 1 93.56 319 LEU A N 1
ATOM 2586 C CA . LEU A 1 319 ? -36.125 1.776 -1.41 1 93.56 319 LEU A CA 1
ATOM 2587 C C . LEU A 1 319 ? -34.625 1.604 -1.077 1 93.56 319 LEU A C 1
ATOM 2589 O O . LEU A 1 319 ? -34.094 0.495 -1.154 1 93.56 319 LEU A O 1
ATOM 2593 N N . TRP A 1 320 ? -34 2.695 -0.816 1 95.69 320 TRP A N 1
ATOM 2594 C CA . TRP A 1 320 ? -32.625 2.693 -0.381 1 95.69 320 TRP A CA 1
ATOM 2595 C C . TRP A 1 320 ? -32.531 2.902 1.126 1 95.69 320 TRP A C 1
ATOM 2597 O O . TRP A 1 320 ? -33.094 3.848 1.668 1 95.69 320 TRP A O 1
ATOM 2607 N N . VAL A 1 321 ? -31.812 1.997 1.767 1 96.38 321 VAL A N 1
ATOM 2608 C CA . VAL A 1 321 ? -31.703 2.021 3.221 1 96.38 321 VAL A CA 1
ATOM 2609 C C . VAL A 1 321 ? -30.234 2.189 3.625 1 96.38 321 VAL A C 1
ATOM 2611 O O . VAL A 1 321 ? -29.391 1.352 3.295 1 96.38 321 VAL A O 1
ATOM 2614 N N . GLY A 1 322 ? -29.938 3.312 4.316 1 96.5 322 GLY A N 1
ATOM 2615 C CA . GLY A 1 322 ? -28.609 3.547 4.852 1 96.5 322 GLY A CA 1
ATOM 2616 C C . GLY A 1 322 ? -28.484 3.188 6.32 1 96.5 322 GLY A C 1
ATOM 2617 O O . GLY A 1 322 ? -29.344 3.559 7.129 1 96.5 322 GLY A O 1
ATOM 2618 N N . THR A 1 323 ? -27.438 2.406 6.609 1 94.75 323 THR A N 1
ATOM 2619 C CA . THR A 1 323 ? -27.188 1.982 7.98 1 94.75 323 THR A CA 1
ATOM 2620 C C . THR A 1 323 ? -25.797 2.393 8.438 1 94.75 323 THR A C 1
ATOM 2622 O O . THR A 1 323 ? -25.094 3.115 7.723 1 94.75 323 THR A O 1
ATOM 2625 N N . GLN A 1 324 ? -25.5 1.949 9.641 1 92.31 324 GLN A N 1
ATOM 2626 C CA . GLN A 1 324 ? -24.188 2.24 10.195 1 92.31 324 GLN A CA 1
ATOM 2627 C C . GLN A 1 324 ? -23.094 1.437 9.477 1 92.31 324 GLN A C 1
ATOM 2629 O O . GLN A 1 324 ? -21.922 1.79 9.531 1 92.31 324 GLN A O 1
ATOM 2634 N N . ASN A 1 325 ? -23.547 0.367 8.906 1 91 325 ASN A N 1
ATOM 2635 C CA . ASN A 1 325 ? -22.578 -0.486 8.219 1 91 325 ASN A CA 1
ATOM 2636 C C . ASN A 1 325 ? -23.141 -1.027 6.906 1 91 325 ASN A C 1
ATOM 2638 O O . ASN A 1 325 ? -23.188 -2.24 6.699 1 91 325 ASN A O 1
ATOM 2642 N N . GLY A 1 326 ? -23.453 -0.084 6.078 1 93.12 326 GLY A N 1
ATOM 2643 C CA . GLY A 1 326 ? -23.844 -0.569 4.766 1 93.12 326 GLY A CA 1
ATOM 2644 C C . GLY A 1 326 ? -25.016 0.194 4.172 1 93.12 326 GLY A C 1
ATOM 2645 O O . GLY A 1 326 ? -25.812 0.773 4.906 1 93.12 326 GLY A O 1
ATOM 2646 N N . LEU A 1 327 ? -25.062 0.128 2.842 1 96.5 327 LEU A N 1
ATOM 2647 C CA . LEU A 1 327 ? -26.188 0.622 2.051 1 96.5 327 LEU A CA 1
ATOM 2648 C C . LEU A 1 327 ? -26.922 -0.527 1.36 1 96.5 327 LEU A C 1
ATOM 2650 O O . LEU A 1 327 ? -26.281 -1.366 0.713 1 96.5 327 LEU A O 1
ATOM 2654 N N . PHE A 1 328 ? -28.234 -0.504 1.51 1 95.5 328 PHE A N 1
ATOM 2655 C CA . PHE A 1 328 ? -29.016 -1.612 0.974 1 95.5 328 PHE A CA 1
ATOM 2656 C C . PHE A 1 328 ? -30.078 -1.105 0.015 1 95.5 328 PHE A C 1
ATOM 2658 O O . PHE A 1 328 ? -30.688 -0.058 0.25 1 95.5 328 PHE A O 1
ATOM 2665 N N . LYS A 1 329 ? -30.281 -1.866 -0.976 1 94.06 329 LYS A N 1
ATOM 2666 C CA . LYS A 1 329 ? -31.312 -1.597 -1.974 1 94.06 329 LYS A CA 1
ATOM 2667 C C . LYS A 1 329 ? -32.406 -2.65 -1.923 1 94.06 329 LYS A C 1
ATOM 2669 O O . LYS A 1 329 ? -32.125 -3.85 -1.98 1 94.06 329 LYS A O 1
ATOM 2674 N N . ILE A 1 330 ? -33.625 -2.17 -1.766 1 91.38 330 ILE A N 1
ATOM 2675 C CA . ILE A 1 330 ? -34.781 -3.059 -1.753 1 91.38 330 ILE A CA 1
ATOM 2676 C C . ILE A 1 330 ? -35.656 -2.77 -2.963 1 91.38 330 ILE A C 1
ATOM 2678 O O . ILE A 1 330 ? -36.125 -1.646 -3.135 1 91.38 330 ILE A O 1
ATOM 2682 N N . GLU A 1 331 ? -35.844 -3.83 -3.68 1 87.75 331 GLU A N 1
ATOM 2683 C CA . GLU A 1 331 ? -36.688 -3.664 -4.867 1 87.75 331 GLU A CA 1
ATOM 2684 C C . GLU A 1 331 ? -38.156 -3.572 -4.496 1 87.75 331 GLU A C 1
ATOM 2686 O O . GLU A 1 331 ? -38.594 -4.148 -3.494 1 87.75 331 GLU A O 1
ATOM 2691 N N . LYS A 1 332 ? -38.875 -2.881 -5.223 1 74 332 LYS A N 1
ATOM 2692 C CA . LYS A 1 332 ? -40.312 -2.611 -4.973 1 74 332 LYS A CA 1
ATOM 2693 C C . LYS A 1 332 ? -41.094 -3.906 -4.758 1 74 332 LYS A C 1
ATOM 2695 O O . LYS A 1 332 ? -41.969 -3.965 -3.922 1 74 332 LYS A O 1
ATOM 2700 N N . GLU A 1 333 ? -40.656 -4.891 -5.445 1 64.94 333 GLU A N 1
ATOM 2701 C CA . GLU A 1 333 ? -41.438 -6.137 -5.465 1 64.94 333 GLU A CA 1
ATOM 2702 C C . GLU A 1 333 ? -41.375 -6.832 -4.105 1 64.94 333 GLU A C 1
ATOM 2704 O O . GLU A 1 333 ? -42.219 -7.684 -3.809 1 64.94 333 GLU A O 1
ATOM 2709 N N . ASN A 1 334 ? -40.531 -6.391 -3.158 1 63.06 334 ASN A N 1
ATOM 2710 C CA . ASN A 1 334 ? -40.312 -7.105 -1.9 1 63.06 334 ASN A CA 1
ATOM 2711 C C . ASN A 1 334 ? -41.125 -6.484 -0.768 1 63.06 334 ASN A C 1
ATOM 2713 O O . ASN A 1 334 ? -41.062 -6.93 0.378 1 63.06 334 ASN A O 1
ATOM 2717 N N . PHE A 1 335 ? -41.812 -5.594 -1.046 1 64.31 335 PHE A N 1
ATOM 2718 C CA . PHE A 1 335 ? -42.594 -4.984 0.014 1 64.31 335 PHE A CA 1
ATOM 2719 C C . PHE A 1 335 ? -43.906 -5.77 0.245 1 64.31 335 PHE A C 1
ATOM 2721 O O . PHE A 1 335 ? -44.375 -6.465 -0.654 1 64.31 335 PHE A O 1
ATOM 2728 N N . PRO A 1 336 ? -44.156 -6.148 1.604 1 56.97 336 PRO A N 1
ATOM 2729 C CA . PRO A 1 336 ? -45.219 -7.059 2.021 1 56.97 336 PRO A CA 1
ATOM 2730 C C . PRO A 1 336 ? -46.375 -7.117 1.017 1 56.97 336 PRO A C 1
ATOM 2732 O O . PRO A 1 336 ? -47 -8.156 0.877 1 56.97 336 PRO A O 1
ATOM 2735 N N . HIS A 1 337 ? -46.906 -6.055 0.571 1 52.88 337 HIS A N 1
ATOM 2736 C CA . HIS A 1 337 ? -48.031 -6.348 -0.289 1 52.88 337 HIS A CA 1
ATOM 2737 C C . HIS A 1 337 ? -47.594 -7.086 -1.551 1 52.88 337 HIS A C 1
ATOM 2739 O O . HIS A 1 337 ? -48.438 -7.586 -2.303 1 52.88 337 HIS A O 1
ATOM 2745 N N . HIS A 1 338 ? -46.25 -7.043 -1.732 1 51.28 338 HIS A N 1
ATOM 2746 C CA . HIS A 1 338 ? -45.844 -7.719 -2.957 1 51.28 338 HIS A CA 1
ATOM 2747 C C . HIS A 1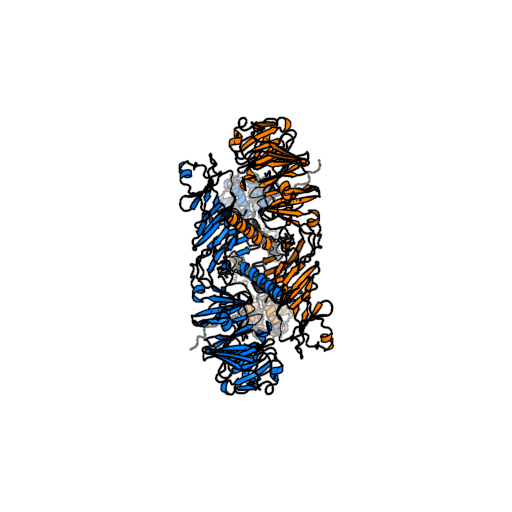 338 ? -45.031 -8.984 -2.646 1 51.28 338 HIS A C 1
ATOM 2749 O O . HIS A 1 338 ? -44.312 -9.031 -1.651 1 51.28 338 HIS A O 1
ATOM 2755 N N . GLN A 1 339 ? -45.531 -10.094 -2.91 1 44.88 339 GLN A N 1
ATOM 2756 C CA . GLN A 1 339 ? -44.875 -11.383 -2.717 1 44.88 339 GLN A CA 1
ATOM 2757 C C . GLN A 1 339 ? -43.344 -11.242 -2.785 1 44.88 339 GLN A C 1
ATOM 2759 O O . GLN A 1 339 ? -42.812 -10.742 -3.773 1 44.88 339 GLN A O 1
ATOM 2764 N N . ALA A 1 340 ? -42.719 -11.141 -1.669 1 50 340 ALA A N 1
ATOM 2765 C CA . ALA A 1 340 ? -41.281 -11.016 -1.531 1 50 340 ALA A CA 1
ATOM 2766 C C . ALA A 1 340 ? -40.562 -11.852 -2.588 1 50 340 ALA A C 1
ATOM 2768 O O . ALA A 1 340 ? -40.688 -13.07 -2.635 1 50 340 ALA A O 1
ATOM 2769 N N . THR A 1 341 ? -40.438 -11.461 -3.719 1 47.22 341 THR A N 1
ATOM 2770 C CA . THR A 1 341 ? -39.625 -12.18 -4.691 1 47.22 341 THR A CA 1
ATOM 2771 C C . THR A 1 341 ? -38.156 -12.203 -4.262 1 47.22 341 THR A C 1
ATOM 2773 O O . THR A 1 341 ? -37.594 -11.148 -3.984 1 47.22 341 THR A O 1
ATOM 2776 N N . VAL A 1 342 ? -37.812 -13.156 -3.436 1 49.47 342 VAL A N 1
ATOM 2777 C CA . VAL A 1 342 ? -36.406 -13.43 -3.123 1 49.47 342 VAL A CA 1
ATOM 2778 C C . VAL A 1 342 ? -35.625 -13.578 -4.414 1 49.47 342 VAL A C 1
ATOM 2780 O O . VAL A 1 342 ? -36.094 -14.148 -5.391 1 49.47 342 VAL A O 1
ATOM 2783 N N . ASP A 1 343 ? -34.781 -12.703 -4.609 1 52.25 343 ASP A N 1
ATOM 2784 C CA . ASP A 1 343 ? -33.938 -12.891 -5.77 1 52.25 343 ASP A CA 1
ATOM 2785 C C . ASP A 1 343 ? -33.438 -14.336 -5.871 1 52.25 343 ASP A C 1
ATOM 2787 O O . ASP A 1 343 ? -33.625 -15.125 -4.941 1 52.25 343 ASP A O 1
ATOM 2791 N N . GLY A 1 344 ? -33.219 -14.773 -7.094 1 47.12 344 GLY A N 1
ATOM 2792 C CA . GLY A 1 344 ? -32.75 -16.125 -7.375 1 47.12 344 GLY A CA 1
ATOM 2793 C C . GLY A 1 344 ? -31.828 -16.656 -6.312 1 47.12 344 GLY A C 1
ATOM 2794 O O . GLY A 1 344 ? -31.734 -17.875 -6.109 1 47.12 344 GLY A O 1
ATOM 2795 N N . ASN A 1 345 ? -31.172 -15.781 -5.617 1 52.94 345 ASN A N 1
ATOM 2796 C CA . ASN A 1 345 ? -30.266 -16.281 -4.59 1 52.94 345 ASN A CA 1
ATOM 2797 C C . ASN A 1 345 ? -30.891 -16.203 -3.201 1 52.94 345 ASN A C 1
ATOM 2799 O O . ASN A 1 345 ? -30.203 -16.344 -2.193 1 52.94 345 ASN A O 1
ATOM 2803 N N . GLY A 1 346 ? -32.281 -15.922 -3.221 1 58.38 346 GLY A N 1
ATOM 2804 C CA . GLY A 1 346 ? -33 -15.953 -1.961 1 58.38 346 GLY A CA 1
ATOM 2805 C C . GLY A 1 346 ? -32.844 -14.695 -1.137 1 58.38 346 GLY A C 1
ATOM 2806 O O . GLY A 1 346 ? -33.188 -14.656 0.045 1 58.38 346 GLY A O 1
ATOM 2807 N N . ARG A 1 347 ? -32.25 -13.688 -1.857 1 64.31 347 ARG A N 1
ATOM 2808 C CA . ARG A 1 347 ? -32.031 -12.453 -1.106 1 64.31 347 ARG A CA 1
ATOM 2809 C C . ARG A 1 347 ? -33.094 -11.406 -1.43 1 64.31 347 ARG A C 1
ATOM 2811 O O . ARG A 1 347 ? -33.562 -11.312 -2.57 1 64.31 347 ARG A O 1
ATOM 2818 N N . THR A 1 348 ? -33.5 -10.664 -0.426 1 77.56 348 THR A N 1
ATOM 2819 C CA . THR A 1 348 ? -34.531 -9.633 -0.574 1 77.56 348 THR A CA 1
ATOM 2820 C C . THR A 1 348 ? -33.875 -8.258 -0.741 1 77.56 348 THR A C 1
ATOM 2822 O O . THR A 1 348 ? -34.531 -7.312 -1.188 1 77.56 348 THR A O 1
ATOM 2825 N N . CYS A 1 349 ? -32.688 -8.141 -0.328 1 86.62 349 CYS A N 1
ATOM 2826 C CA . CYS A 1 349 ? -32.031 -6.855 -0.458 1 86.62 349 CYS A CA 1
ATOM 2827 C C . CYS A 1 349 ? -30.594 -7.039 -0.948 1 86.62 349 CYS A C 1
ATOM 2829 O O . CYS A 1 349 ? -30.016 -8.125 -0.828 1 86.62 349 CYS A O 1
ATOM 2831 N N . GLU A 1 350 ? -30.188 -6.098 -1.667 1 88.19 350 GLU A N 1
ATOM 2832 C CA . GLU A 1 350 ? -28.828 -6.09 -2.209 1 88.19 350 GLU A CA 1
ATOM 2833 C C . GLU A 1 350 ? -27.953 -5.078 -1.481 1 88.19 350 GLU A C 1
ATOM 2835 O O . GLU A 1 350 ? -28.328 -3.912 -1.337 1 88.19 350 GLU A O 1
ATOM 2840 N N . ARG A 1 351 ? -26.891 -5.578 -0.918 1 91.12 351 ARG A N 1
ATOM 2841 C CA . ARG A 1 351 ? -25.938 -4.676 -0.285 1 91.12 351 ARG A CA 1
ATOM 2842 C C . ARG A 1 351 ? -25 -4.062 -1.318 1 91.12 351 ARG A C 1
ATOM 2844 O O . ARG A 1 351 ? -24.406 -4.773 -2.137 1 91.12 351 ARG A O 1
ATOM 2851 N N . MET A 1 352 ? -24.859 -2.777 -1.229 1 91.94 352 MET A N 1
ATOM 2852 C CA . MET A 1 352 ? -23.984 -2.08 -2.17 1 91.94 352 MET A CA 1
ATOM 2853 C C . MET A 1 352 ? -22.531 -2.117 -1.699 1 91.94 352 MET A C 1
ATOM 2855 O O . MET A 1 352 ? -22.266 -1.979 -0.505 1 91.94 352 MET A O 1
ATOM 2859 N N . GLU A 1 353 ? -21.688 -2.346 -2.713 1 86.38 353 GLU A N 1
ATOM 2860 C CA . GLU A 1 353 ? -20.266 -2.381 -2.41 1 86.38 353 GLU A CA 1
ATOM 2861 C C . GLU A 1 353 ? -19.516 -1.25 -3.115 1 86.38 353 GLU A C 1
ATOM 2863 O O . GLU A 1 353 ? -20.062 -0.625 -4.031 1 86.38 353 GLU A O 1
ATOM 2868 N N . GLY A 1 354 ? -18.344 -0.915 -2.605 1 82.25 354 GLY A N 1
ATOM 2869 C CA . GLY A 1 354 ? -17.484 0.06 -3.268 1 82.25 354 GLY A CA 1
ATOM 2870 C C . GLY A 1 354 ? -17.75 1.484 -2.814 1 82.25 354 GLY A C 1
ATOM 2871 O O . GLY A 1 354 ? -17.422 2.438 -3.525 1 82.25 354 GLY A O 1
ATOM 2872 N N . LEU A 1 355 ? -18.25 1.635 -1.715 1 90.69 355 LEU A N 1
ATOM 2873 C CA . LEU A 1 355 ? -18.562 2.971 -1.212 1 90.69 355 LEU A CA 1
ATOM 2874 C C . LEU A 1 355 ? -17.344 3.582 -0.524 1 90.69 355 LEU A C 1
ATOM 2876 O O . LEU A 1 355 ? -16.391 2.873 -0.198 1 90.69 355 LEU A O 1
ATOM 2880 N N . ALA A 1 356 ? -17.391 4.973 -0.418 1 86.31 356 ALA A N 1
ATOM 2881 C CA . ALA A 1 356 ? -16.328 5.664 0.308 1 86.31 356 ALA A CA 1
ATOM 2882 C C . ALA A 1 356 ? -16.234 5.16 1.744 1 86.31 356 ALA A C 1
ATOM 2884 O O . ALA A 1 356 ? -15.133 5.02 2.285 1 86.31 356 ALA A O 1
ATOM 2885 N N . ASN A 1 357 ? -17.344 5.012 2.256 1 89.75 357 ASN A N 1
ATOM 2886 C CA . ASN A 1 357 ? -17.5 4.438 3.588 1 89.75 357 ASN A CA 1
ATOM 2887 C C . ASN A 1 357 ? -18.828 3.711 3.74 1 89.75 357 ASN A C 1
ATOM 2889 O O . ASN A 1 357 ? -19.828 4.098 3.127 1 89.75 357 ASN A O 1
ATOM 2893 N N . HIS A 1 358 ? -18.797 2.75 4.617 1 90.94 358 HIS A N 1
ATOM 2894 C CA . HIS A 1 358 ? -20 1.928 4.727 1 90.94 358 HIS A CA 1
ATOM 2895 C C . HIS A 1 358 ? -20.984 2.514 5.734 1 90.94 358 HIS A C 1
ATOM 2897 O O . HIS A 1 358 ? -22.125 2.049 5.844 1 90.94 358 HIS A O 1
ATOM 2903 N N . CYS A 1 359 ? -20.531 3.424 6.402 1 93.56 359 CYS A N 1
ATOM 2904 C CA . CYS A 1 359 ? -21.469 4.137 7.27 1 93.56 359 CYS A CA 1
ATOM 2905 C C . CYS A 1 359 ? -22.188 5.246 6.508 1 93.56 359 CYS A C 1
ATOM 2907 O O . CYS A 1 359 ? -21.578 6.277 6.195 1 93.56 359 CYS A O 1
ATOM 2909 N N . ILE A 1 360 ? -23.422 5.008 6.344 1 96.31 360 ILE A N 1
ATOM 2910 C CA . ILE A 1 360 ? -24.203 5.949 5.547 1 96.31 360 ILE A CA 1
ATOM 2911 C C . ILE A 1 360 ? -24.938 6.922 6.469 1 96.31 360 ILE A C 1
ATOM 2913 O O . ILE A 1 360 ? -25.703 6.508 7.34 1 96.31 360 ILE A O 1
ATOM 2917 N N . ARG A 1 361 ? -24.734 8.18 6.219 1 94.44 361 ARG A N 1
ATOM 2918 C CA . ARG A 1 361 ? -25.281 9.195 7.113 1 94.44 361 ARG A CA 1
ATOM 2919 C C . ARG A 1 361 ? -26.484 9.883 6.492 1 94.44 361 ARG A C 1
ATOM 2921 O O . ARG A 1 361 ? -27.406 10.297 7.203 1 94.44 361 ARG A O 1
ATOM 2928 N N . SER A 1 362 ? -26.422 10.055 5.246 1 95.5 362 SER A N 1
ATOM 2929 C CA . SER A 1 362 ? -27.531 10.719 4.562 1 95.5 362 SER A CA 1
ATOM 2930 C C . SER A 1 362 ? -27.719 10.172 3.152 1 95.5 362 SER A C 1
ATOM 2932 O O . SER A 1 362 ? -26.781 9.641 2.557 1 95.5 362 SER A O 1
ATOM 2934 N N . LEU A 1 363 ? -28.922 10.227 2.693 1 96.56 363 LEU A N 1
ATOM 2935 C CA . LEU A 1 363 ? -29.297 9.836 1.338 1 96.56 363 LEU A CA 1
ATOM 2936 C C . LEU A 1 363 ? -30.172 10.906 0.681 1 96.56 363 LEU A C 1
ATOM 2938 O O . LEU A 1 363 ? -31.047 11.484 1.328 1 96.56 363 LEU A O 1
ATOM 2942 N N . ILE A 1 364 ? -29.875 11.18 -0.6 1 95.19 364 ILE A N 1
ATOM 2943 C CA . ILE A 1 364 ? -30.641 12.203 -1.3 1 95.19 364 ILE A CA 1
ATOM 2944 C C . ILE A 1 364 ? -30.672 11.891 -2.795 1 95.19 364 ILE A C 1
ATOM 2946 O O . ILE A 1 364 ? -29.797 11.172 -3.303 1 95.19 364 ILE A O 1
ATOM 2950 N N . LEU A 1 365 ? -31.703 12.383 -3.434 1 94.81 365 LEU A N 1
ATOM 2951 C CA . LEU A 1 365 ? -31.812 12.273 -4.883 1 94.81 365 LEU A CA 1
ATOM 2952 C C . LEU A 1 365 ? -31.484 13.602 -5.555 1 94.81 365 LEU A C 1
ATOM 2954 O O . LEU A 1 365 ? -31.875 14.664 -5.059 1 94.81 365 LEU A O 1
ATOM 2958 N N . ASP A 1 366 ? -30.797 13.469 -6.625 1 92.44 366 ASP A N 1
ATOM 2959 C CA . ASP A 1 366 ? -30.547 14.695 -7.383 1 92.44 366 ASP A CA 1
ATOM 2960 C C . ASP A 1 366 ? -31.688 14.969 -8.359 1 92.44 366 ASP A C 1
ATOM 2962 O O . ASP A 1 366 ? -32.688 14.273 -8.352 1 92.44 366 ASP A O 1
ATOM 2966 N N . ALA A 1 367 ? -31.5 16.062 -9.133 1 89.06 367 ALA A N 1
ATOM 2967 C CA . ALA A 1 367 ? -32.562 16.5 -10.062 1 89.06 367 ALA A CA 1
ATOM 2968 C C . ALA A 1 367 ? -32.812 15.438 -11.141 1 89.06 367 ALA A C 1
ATOM 2970 O O . ALA A 1 367 ? -33.906 15.312 -11.648 1 89.06 367 ALA A O 1
ATOM 2971 N N . ASN A 1 368 ? -31.859 14.672 -11.453 1 88.81 368 ASN A N 1
ATOM 2972 C CA . ASN A 1 368 ? -31.984 13.648 -12.484 1 88.81 368 ASN A CA 1
ATOM 2973 C C . ASN A 1 368 ? -32.406 12.305 -11.898 1 88.81 368 ASN A C 1
ATOM 2975 O O . ASN A 1 368 ? -32.531 11.312 -12.617 1 88.81 368 ASN A O 1
ATOM 2979 N N . GLY A 1 369 ? -32.562 12.188 -10.633 1 90.75 369 GLY A N 1
ATOM 2980 C CA . GLY A 1 369 ? -33.062 10.977 -9.984 1 90.75 369 GLY A CA 1
ATOM 2981 C C . GLY A 1 369 ? -31.938 10.062 -9.523 1 90.75 369 GLY A C 1
ATOM 2982 O O . GLY A 1 369 ? -32.188 8.914 -9.148 1 90.75 369 GLY A O 1
ATOM 2983 N N . HIS A 1 370 ? -30.75 10.531 -9.594 1 92.88 370 HIS A N 1
ATOM 2984 C CA . HIS A 1 370 ? -29.641 9.727 -9.109 1 92.88 370 HIS A CA 1
ATOM 2985 C C . HIS A 1 370 ? -29.531 9.789 -7.586 1 92.88 370 HIS A C 1
ATOM 2987 O O . HIS A 1 370 ? -29.75 10.852 -6.988 1 92.88 370 HIS A O 1
ATOM 2993 N N . VAL A 1 371 ? -29.172 8.648 -7.051 1 96 371 VAL A N 1
ATOM 2994 C CA . VAL A 1 371 ? -29.078 8.555 -5.598 1 96 371 VAL A CA 1
ATOM 2995 C C . VAL A 1 371 ? -27.656 8.93 -5.148 1 96 371 VAL A C 1
ATOM 2997 O O . VAL A 1 371 ? -26.672 8.438 -5.699 1 96 371 VAL A O 1
ATOM 3000 N N . TRP A 1 372 ? -27.594 9.828 -4.152 1 95.81 372 TRP A N 1
ATOM 3001 C CA . TRP A 1 372 ? -26.344 10.25 -3.537 1 95.81 372 TRP A CA 1
ATOM 3002 C C . TRP A 1 372 ? -26.328 9.922 -2.047 1 95.81 372 TRP A C 1
ATOM 3004 O O . TRP A 1 372 ? -27.344 10.047 -1.37 1 95.81 372 TRP A O 1
ATOM 3014 N N . ALA A 1 373 ? -25.141 9.547 -1.599 1 96.81 373 ALA A N 1
ATOM 3015 C CA . ALA A 1 373 ? -25.016 9.195 -0.186 1 96.81 373 ALA A CA 1
ATOM 3016 C C . ALA A 1 373 ? -23.906 10 0.48 1 96.81 373 ALA A C 1
ATOM 3018 O O . ALA A 1 373 ? -22.812 10.125 -0.068 1 96.81 373 ALA A O 1
ATOM 3019 N N . GLY A 1 374 ? -24.25 10.641 1.562 1 95.38 374 GLY A N 1
ATOM 3020 C CA . GLY A 1 374 ? -23.234 11.156 2.473 1 95.38 374 GLY A CA 1
ATOM 3021 C C . GLY A 1 374 ? -22.734 10.117 3.451 1 95.38 374 GLY A C 1
ATOM 3022 O O . GLY A 1 374 ? -23.516 9.477 4.148 1 95.38 374 GLY A O 1
ATOM 3023 N N . THR A 1 375 ? -21.406 9.93 3.438 1 93.75 375 THR A N 1
ATOM 3024 C CA . THR A 1 375 ? -20.828 8.898 4.293 1 93.75 375 THR A CA 1
ATOM 3025 C C . THR A 1 375 ? -19.984 9.523 5.398 1 93.75 375 THR A C 1
ATOM 3027 O O . THR A 1 375 ? -20 10.75 5.578 1 93.75 375 THR A O 1
ATOM 3030 N N . SER A 1 376 ? -19.344 8.672 6.156 1 91 376 SER A N 1
ATOM 3031 C CA . SER A 1 376 ? -18.484 9.156 7.23 1 91 376 SER A CA 1
ATOM 3032 C C . SER A 1 376 ? -17.125 9.594 6.691 1 91 376 SER A C 1
ATOM 3034 O O . SER A 1 376 ? -16.312 10.141 7.43 1 91 376 SER A O 1
ATOM 3036 N N . CYS A 1 377 ? -16.891 9.32 5.457 1 88.69 377 CYS A N 1
ATOM 3037 C CA . CYS A 1 377 ? -15.625 9.703 4.844 1 88.69 377 CYS A CA 1
ATOM 3038 C C . CYS A 1 377 ? -15.836 10.281 3.453 1 88.69 377 CYS A C 1
ATOM 3040 O O . CYS A 1 377 ? -15.18 9.875 2.496 1 88.69 377 CYS A O 1
ATOM 3042 N N . GLY A 1 378 ? -16.781 11.203 3.387 1 89.44 378 GLY A N 1
ATOM 3043 C CA . GLY A 1 378 ? -17.016 11.828 2.094 1 89.44 378 GLY A CA 1
ATOM 3044 C C . GLY A 1 378 ? -18.375 11.508 1.512 1 89.44 378 GLY A C 1
ATOM 3045 O O . GLY A 1 378 ? -19.312 11.211 2.25 1 89.44 378 GLY A O 1
ATOM 3046 N N . ILE A 1 379 ? -18.422 11.68 0.062 1 93.62 379 ILE A N 1
ATOM 3047 C CA . ILE A 1 379 ? -19.703 11.539 -0.62 1 93.62 379 ILE A CA 1
ATOM 3048 C C . ILE A 1 379 ? -19.578 10.523 -1.752 1 93.62 379 ILE A C 1
ATOM 3050 O O . ILE A 1 379 ? -18.531 10.438 -2.406 1 93.62 379 ILE A O 1
ATOM 3054 N N . SER A 1 380 ? -20.672 9.711 -1.895 1 93.81 380 SER A N 1
ATOM 3055 C CA . SER A 1 380 ? -20.703 8.719 -2.967 1 93.81 380 SER A CA 1
ATOM 3056 C C . SER A 1 380 ? -21.953 8.875 -3.83 1 93.81 380 SER A C 1
ATOM 3058 O O . SER A 1 380 ? -23.047 9.086 -3.311 1 93.81 380 SER A O 1
ATOM 3060 N N . ARG A 1 381 ? -21.719 8.852 -5.086 1 93.38 381 ARG A N 1
ATOM 3061 C CA . ARG A 1 381 ? -22.859 8.688 -5.988 1 93.38 381 ARG A CA 1
ATOM 3062 C C . ARG A 1 381 ? -23.156 7.211 -6.227 1 93.38 381 ARG A C 1
ATOM 3064 O O . ARG A 1 381 ? -22.266 6.453 -6.629 1 93.38 381 ARG A O 1
ATOM 3071 N N . ILE A 1 382 ? -24.344 6.828 -6.113 1 94.38 382 ILE A N 1
ATOM 3072 C CA . ILE A 1 382 ? -24.672 5.41 -6.113 1 94.38 382 ILE A CA 1
ATOM 3073 C C . ILE A 1 382 ? -25.203 5.004 -7.48 1 94.38 382 ILE A C 1
ATOM 3075 O O . ILE A 1 382 ? -24.875 3.936 -7.996 1 94.38 382 ILE A O 1
ATOM 3079 N N . THR A 1 383 ? -26.125 5.762 -7.984 1 90.94 383 THR A N 1
ATOM 3080 C CA . THR A 1 383 ? -26.688 5.461 -9.297 1 90.94 383 THR A CA 1
ATOM 3081 C C . THR A 1 383 ? -26.297 6.523 -10.312 1 90.94 383 THR A C 1
ATOM 3083 O O . THR A 1 383 ? -26.266 7.715 -9.992 1 90.94 383 THR A O 1
ATOM 3086 N N . PRO A 1 384 ? -25.906 6.051 -11.469 1 86.44 384 PRO A N 1
ATOM 3087 C CA . PRO A 1 384 ? -26 4.734 -12.102 1 86.44 384 PRO A CA 1
ATOM 3088 C C . PRO A 1 384 ? -24.859 3.801 -11.688 1 86.44 384 PRO A C 1
ATOM 3090 O O . PRO A 1 384 ? -25 2.578 -11.781 1 86.44 384 PRO A O 1
ATOM 3093 N N . SER A 1 385 ? -23.812 4.441 -11.391 1 87.12 385 SER A N 1
ATOM 3094 C CA . SER A 1 385 ? -22.688 3.662 -10.891 1 87.12 385 SER A CA 1
ATOM 3095 C C . SER A 1 385 ? -22.078 4.309 -9.656 1 87.12 385 SER A C 1
ATOM 3097 O O . SER A 1 385 ? -22.203 5.52 -9.453 1 87.12 385 SER A O 1
ATOM 3099 N N . VAL A 1 386 ? -21.469 3.457 -8.93 1 89.81 386 VAL A N 1
ATOM 3100 C CA . VAL A 1 386 ? -20.906 3.965 -7.68 1 89.81 386 VAL A CA 1
ATOM 3101 C C . VAL A 1 386 ? -19.609 4.727 -7.969 1 89.81 386 VAL A C 1
ATOM 3103 O O . VAL A 1 386 ? -18.672 4.168 -8.531 1 89.81 386 VAL A O 1
ATOM 3106 N N . ILE A 1 387 ? -19.594 6.004 -7.633 1 88.62 387 ILE A N 1
ATOM 3107 C CA . ILE A 1 387 ? -18.422 6.855 -7.738 1 88.62 387 ILE A CA 1
ATOM 3108 C C . ILE A 1 387 ? -18.203 7.59 -6.418 1 88.62 387 ILE A C 1
ATOM 3110 O O . ILE A 1 387 ? -19.125 8.195 -5.871 1 88.62 387 ILE A O 1
ATOM 3114 N N . ASN A 1 388 ? -16.969 7.465 -5.934 1 88.62 388 ASN A N 1
ATOM 3115 C CA . ASN A 1 388 ? -16.641 8.117 -4.672 1 88.62 388 ASN A CA 1
ATOM 3116 C C . ASN A 1 388 ? -15.93 9.453 -4.902 1 88.62 388 ASN A C 1
ATOM 3118 O O . ASN A 1 388 ? -15.039 9.547 -5.754 1 88.62 388 ASN A O 1
ATOM 3122 N N . TYR A 1 389 ? -16.344 10.406 -4.164 1 87.06 389 TYR A N 1
ATOM 3123 C CA . TYR A 1 389 ? -15.734 11.727 -4.238 1 87.06 389 TYR A CA 1
ATOM 3124 C C . TYR A 1 389 ? -15.039 12.078 -2.926 1 87.06 389 TYR A C 1
ATOM 3126 O O . TYR A 1 389 ? -15.594 11.852 -1.846 1 87.06 389 TYR A O 1
ATOM 3134 N N . GLY A 1 390 ? -13.805 12.508 -3.133 1 81.94 390 GLY A N 1
ATOM 3135 C CA . GLY A 1 390 ? -12.977 12.82 -1.979 1 81.94 390 GLY A CA 1
ATOM 3136 C C . GLY A 1 390 ? -12.195 14.117 -2.133 1 81.94 390 GLY A C 1
ATOM 3137 O O . GLY A 1 390 ? -12.617 15.008 -2.869 1 81.94 390 GLY A O 1
ATOM 3138 N N . PRO A 1 391 ? -11.094 14.219 -1.385 1 78.94 391 PRO A N 1
ATOM 3139 C CA . PRO A 1 391 ? -10.312 15.461 -1.37 1 78.94 391 PRO A CA 1
ATOM 3140 C C . PRO A 1 391 ? -9.828 15.875 -2.76 1 78.94 391 PRO A C 1
ATOM 3142 O O . PRO A 1 391 ? -9.672 17.062 -3.035 1 78.94 391 PRO A O 1
ATOM 3145 N N . GLU A 1 392 ? -9.609 14.922 -3.641 1 78.12 392 GLU A N 1
ATOM 3146 C CA . GLU A 1 392 ? -9.195 15.234 -5.004 1 78.12 392 GLU A CA 1
ATOM 3147 C C . GLU A 1 392 ? -10.273 16.031 -5.738 1 78.12 392 GLU A C 1
ATOM 3149 O O . GLU A 1 392 ? -10 16.688 -6.738 1 78.12 392 GLU A O 1
ATOM 3154 N N . ASP A 1 393 ? -11.492 15.945 -5.172 1 81.44 393 ASP A N 1
ATOM 3155 C CA . ASP A 1 393 ? -12.625 16.672 -5.742 1 81.44 393 ASP A CA 1
ATOM 3156 C C . ASP A 1 393 ? -13.008 17.859 -4.875 1 81.44 393 ASP A C 1
ATOM 3158 O O . ASP A 1 393 ? -14.117 18.391 -4.984 1 81.44 393 ASP A O 1
ATOM 3162 N N . ASP A 1 394 ? -12.234 18.219 -4 1 81.38 394 ASP A N 1
ATOM 3163 C CA . ASP A 1 394 ? -12.453 19.328 -3.066 1 81.38 394 ASP A CA 1
ATOM 3164 C C . ASP A 1 394 ? -13.57 19 -2.084 1 81.38 394 ASP A C 1
ATOM 3166 O O . ASP A 1 394 ? -14.32 19.891 -1.673 1 81.38 394 ASP A O 1
ATOM 3170 N N . ILE A 1 395 ? -13.812 17.828 -1.924 1 85.75 395 ILE A N 1
ATOM 3171 C CA . ILE A 1 395 ? -14.742 17.359 -0.901 1 85.75 395 ILE A CA 1
ATOM 3172 C C . ILE A 1 395 ? -13.961 16.812 0.292 1 85.75 395 ILE A C 1
ATOM 3174 O O . ILE A 1 395 ? -13.164 15.883 0.146 1 85.75 395 ILE A O 1
ATOM 3178 N N . PRO A 1 396 ? -14.211 17.422 1.384 1 81.56 396 PRO A N 1
ATOM 3179 C CA . PRO A 1 396 ? -13.438 16.984 2.543 1 81.56 396 PRO A CA 1
ATOM 3180 C C . PRO A 1 396 ? -13.773 15.547 2.967 1 81.56 396 PRO A C 1
ATOM 3182 O O . PRO A 1 396 ? -14.93 15.133 2.891 1 81.56 396 PRO A O 1
ATOM 3185 N N . ALA A 1 397 ? -12.75 14.828 3.355 1 80.81 397 ALA A N 1
ATOM 3186 C CA . ALA A 1 397 ? -12.922 13.469 3.861 1 80.81 397 ALA A CA 1
ATOM 3187 C C . ALA A 1 397 ? -13.289 13.477 5.344 1 80.81 397 ALA A C 1
ATOM 3189 O O . ALA A 1 397 ? -12.516 13 6.18 1 80.81 397 ALA A O 1
ATOM 3190 N N . VAL A 1 398 ? -14.453 14.047 5.582 1 81.62 398 VAL A N 1
ATOM 3191 C CA . VAL A 1 398 ? -14.922 14.18 6.957 1 81.62 398 VAL A CA 1
ATOM 3192 C C . VAL A 1 398 ? -16.281 13.508 7.113 1 81.62 398 VAL A C 1
ATOM 3194 O O . VAL A 1 398 ? -16.906 13.109 6.121 1 81.62 398 VAL A O 1
ATOM 3197 N N . ASN A 1 399 ? -16.656 13.445 8.359 1 86.12 399 ASN A N 1
ATOM 3198 C CA . ASN A 1 399 ? -17.938 12.844 8.688 1 86.12 399 ASN A CA 1
ATOM 3199 C C . ASN A 1 399 ? -19.109 13.758 8.297 1 86.12 399 ASN A C 1
ATOM 3201 O O . ASN A 1 399 ? -19.203 14.891 8.773 1 86.12 399 ASN A O 1
ATOM 3205 N N . MET A 1 400 ? -19.922 13.148 7.469 1 90.31 400 MET A N 1
ATOM 3206 C CA . MET A 1 400 ? -21.125 13.891 7.141 1 90.31 400 MET A CA 1
ATOM 3207 C C . MET A 1 400 ? -22.156 13.773 8.258 1 90.31 400 MET A C 1
ATOM 3209 O O . MET A 1 400 ? -22.156 12.797 9.008 1 90.31 400 MET A O 1
ATOM 3213 N N . MET A 1 401 ? -23.016 14.758 8.344 1 89.31 401 MET A N 1
ATOM 3214 C CA . MET A 1 401 ? -24.047 14.773 9.383 1 89.31 401 MET A CA 1
ATOM 3215 C C . MET A 1 401 ? -25.234 13.914 8.992 1 89.31 401 MET A C 1
ATOM 3217 O O . MET A 1 401 ? -25.594 13.844 7.812 1 89.31 401 MET A O 1
ATOM 3221 N N . GLU A 1 402 ? -25.844 13.367 10.008 1 88.69 402 GLU A N 1
ATOM 3222 C CA . GLU A 1 402 ? -26.984 12.484 9.781 1 88.69 402 GLU A CA 1
ATOM 3223 C C . GLU A 1 402 ? -28.172 13.258 9.219 1 88.69 402 GLU A C 1
ATOM 3225 O O . GLU A 1 402 ? -28.547 14.305 9.75 1 88.69 402 GLU A O 1
ATOM 3230 N N . ARG A 1 403 ? -28.672 12.781 8.172 1 89.25 403 ARG A N 1
ATOM 3231 C CA . ARG A 1 403 ? -29.891 13.281 7.547 1 89.25 403 ARG A CA 1
ATOM 3232 C C . ARG A 1 403 ? -29.781 14.773 7.234 1 89.25 403 ARG A C 1
ATOM 3234 O O . ARG A 1 403 ? -30.75 15.523 7.379 1 89.25 403 ARG A O 1
ATOM 3241 N N . ALA A 1 404 ? -28.641 15.18 6.945 1 90.25 404 ALA A N 1
ATOM 3242 C CA . ALA A 1 404 ? -28.438 16.594 6.672 1 90.25 404 ALA A CA 1
ATOM 3243 C C . ALA A 1 404 ? -27.953 16.828 5.238 1 90.25 404 ALA A C 1
ATOM 3245 O O . ALA A 1 404 ? -26.828 17.266 5.012 1 90.25 404 ALA A O 1
ATOM 3246 N N . ALA A 1 405 ? -28.828 16.5 4.348 1 93.81 405 ALA A N 1
ATOM 3247 C CA . ALA A 1 405 ? -28.594 16.734 2.926 1 93.81 405 ALA A CA 1
ATOM 3248 C C . ALA A 1 405 ? -29.844 17.266 2.24 1 93.81 405 ALA A C 1
ATOM 3250 O O . ALA A 1 405 ? -30.969 16.906 2.613 1 93.81 405 ALA A O 1
ATOM 3251 N N . MET A 1 406 ? -29.578 18.156 1.251 1 91.94 406 MET A N 1
ATOM 3252 C CA . MET A 1 406 ? -30.75 18.734 0.569 1 91.94 406 MET A CA 1
ATOM 3253 C C . MET A 1 406 ? -30.406 19.062 -0.88 1 91.94 406 MET A C 1
ATOM 3255 O O . MET A 1 406 ? -29.234 19.234 -1.229 1 91.94 406 MET A O 1
ATOM 3259 N N . LEU A 1 407 ? -31.438 19.047 -1.632 1 91.69 407 LEU A N 1
ATOM 3260 C CA . LEU A 1 407 ? -31.375 19.578 -2.99 1 91.69 407 LEU A CA 1
ATOM 3261 C C . LEU A 1 407 ? -31.859 21.016 -3.039 1 91.69 407 LEU A C 1
ATOM 3263 O O . LEU A 1 407 ? -33.062 21.281 -2.859 1 91.69 407 LEU A O 1
ATOM 3267 N N . ALA A 1 408 ? -30.953 21.891 -3.316 1 89 408 ALA A N 1
ATOM 3268 C CA . ALA A 1 408 ? -31.312 23.297 -3.396 1 89 408 ALA A CA 1
ATOM 3269 C C . ALA A 1 408 ? -32.125 23.578 -4.652 1 89 408 ALA A C 1
ATOM 3271 O O . ALA A 1 408 ? -32.062 22.844 -5.641 1 89 408 ALA A O 1
ATOM 3272 N N . PRO A 1 409 ? -32.906 24.672 -4.57 1 83.31 409 PRO A N 1
ATOM 3273 C CA . PRO A 1 409 ? -33.75 25 -5.727 1 83.31 409 PRO A CA 1
ATOM 3274 C C . PRO A 1 409 ? -32.938 25.297 -6.977 1 83.31 409 PRO A C 1
ATOM 3276 O O . PRO A 1 409 ? -33.406 25.141 -8.094 1 83.31 409 PRO A O 1
ATOM 3279 N N . ASP A 1 410 ? -31.703 25.703 -6.797 1 85.06 410 ASP A N 1
ATOM 3280 C CA . ASP A 1 410 ? -30.859 26.016 -7.941 1 85.06 410 ASP A CA 1
ATOM 3281 C C . ASP A 1 410 ? -30.219 24.766 -8.516 1 85.06 410 ASP A C 1
ATOM 3283 O O . ASP A 1 410 ? -29.438 24.844 -9.469 1 85.06 410 ASP A O 1
ATOM 3287 N N . GLY A 1 411 ? -30.516 23.672 -7.949 1 86.62 411 GLY A N 1
ATOM 3288 C CA . GLY A 1 411 ? -30.031 22.406 -8.484 1 86.62 411 GLY A CA 1
ATOM 3289 C C . GLY A 1 411 ? -28.781 21.906 -7.785 1 86.62 411 GLY A C 1
ATOM 3290 O O . GLY A 1 411 ? -28.266 20.844 -8.109 1 86.62 411 GLY A O 1
ATOM 3291 N N . ARG A 1 412 ? -28.375 22.609 -6.832 1 89.88 412 ARG A N 1
ATOM 3292 C CA . ARG A 1 412 ? -27.188 22.188 -6.105 1 89.88 412 ARG A CA 1
ATOM 3293 C C . ARG A 1 412 ? -27.531 21.188 -5.016 1 89.88 412 ARG A C 1
ATOM 3295 O O . ARG A 1 412 ? -28.562 21.312 -4.352 1 89.88 412 ARG A O 1
ATOM 3302 N N . LEU A 1 413 ? -26.562 20.25 -4.891 1 93.44 413 LEU A N 1
ATOM 3303 C CA . LEU A 1 413 ? -26.641 19.359 -3.746 1 93.44 413 LEU A CA 1
ATOM 3304 C C . LEU A 1 413 ? -25.828 19.906 -2.576 1 93.44 413 LEU A C 1
ATOM 3306 O O . LEU A 1 413 ? -24.703 20.375 -2.762 1 93.44 413 LEU A O 1
ATOM 3310 N N . VAL A 1 414 ? -26.453 19.875 -1.438 1 93.56 414 VAL A N 1
ATOM 3311 C CA . VAL A 1 414 ? -25.797 20.391 -0.245 1 93.56 414 VAL A CA 1
ATOM 3312 C C . VAL A 1 414 ? -25.688 19.281 0.805 1 93.56 414 VAL A C 1
ATOM 3314 O O . VAL A 1 414 ? -26.703 18.672 1.176 1 93.56 414 VAL A O 1
ATOM 3317 N N . PHE A 1 415 ? -24.484 18.984 1.235 1 94.62 415 PHE A N 1
ATOM 3318 C CA . PHE A 1 415 ? -24.219 18.062 2.324 1 94.62 415 PHE A CA 1
ATOM 3319 C C . PHE A 1 415 ? -23.562 18.766 3.502 1 94.62 415 PHE A C 1
ATOM 3321 O O . PHE A 1 415 ? -22.562 19.453 3.336 1 94.62 415 PHE A O 1
ATOM 3328 N N . VAL A 1 416 ? -24.156 18.562 4.664 1 93 416 VAL A N 1
ATOM 3329 C CA . VAL A 1 416 ? -23.594 19.172 5.863 1 93 416 VAL A CA 1
ATOM 3330 C C . VAL A 1 416 ? -22.656 18.203 6.566 1 93 416 VAL A C 1
ATOM 3332 O O . VAL A 1 416 ? -22.953 17 6.656 1 93 416 VAL A O 1
ATOM 3335 N N . TYR A 1 417 ? -21.531 18.719 6.973 1 87.44 417 TYR A N 1
ATOM 3336 C CA . TYR A 1 417 ? -20.609 17.844 7.703 1 87.44 417 TYR A CA 1
ATOM 3337 C C . TYR A 1 417 ? -20.406 18.344 9.125 1 87.44 417 TYR A C 1
ATOM 3339 O O . TYR A 1 417 ? -20.812 19.469 9.469 1 87.44 417 TYR A O 1
ATOM 3347 N N . SER A 1 418 ? -19.938 17.531 10.078 1 75.44 418 SER A N 1
ATOM 3348 C CA . SER A 1 418 ? -19.906 17.703 11.531 1 75.44 418 SER A CA 1
ATOM 3349 C C . SER A 1 418 ? -19.109 18.953 11.922 1 75.44 418 SER A C 1
ATOM 3351 O O . SER A 1 418 ? -19.375 19.547 12.969 1 75.44 418 SER A O 1
ATOM 3353 N N . ALA A 1 419 ? -18.094 19.469 11.266 1 67.06 419 ALA A N 1
ATOM 3354 C CA . ALA A 1 419 ? -17.297 20.609 11.672 1 67.06 419 ALA A CA 1
ATOM 3355 C C . ALA A 1 419 ? -17.969 21.922 11.25 1 67.06 419 ALA A C 1
ATOM 3357 O O . ALA A 1 419 ? -17.281 22.891 10.922 1 67.06 419 ALA A O 1
ATOM 3358 N N . SER A 1 420 ? -19.328 21.953 11.359 1 70.44 420 SER A N 1
ATOM 3359 C CA . SER A 1 420 ? -20.156 23.125 11.133 1 70.44 420 SER A CA 1
ATOM 3360 C C . SER A 1 420 ? -19.953 23.688 9.727 1 70.44 420 SER A C 1
ATOM 3362 O O . SER A 1 420 ? -19.812 24.891 9.539 1 70.44 420 SER A O 1
ATOM 3364 N N . GLY A 1 421 ? -19.766 22.891 8.914 1 87.38 421 GLY A N 1
ATOM 3365 C CA . GLY A 1 421 ? -19.656 23.297 7.52 1 87.38 421 GLY A CA 1
ATOM 3366 C C . GLY A 1 421 ? -20.469 22.422 6.582 1 87.38 421 GLY A C 1
ATOM 3367 O O . GLY A 1 421 ? -21.109 21.469 7.016 1 87.38 421 GLY A O 1
ATOM 3368 N N . ALA A 1 422 ? -20.625 22.938 5.316 1 92.31 422 ALA A N 1
ATOM 3369 C CA . ALA A 1 422 ? -21.359 22.188 4.293 1 92.31 422 ALA A CA 1
ATOM 3370 C C . ALA A 1 422 ? -20.625 22.25 2.953 1 92.31 422 ALA A C 1
ATOM 3372 O O . ALA A 1 422 ? -19.797 23.125 2.729 1 92.31 422 ALA A O 1
ATOM 3373 N N . VAL A 1 423 ? -20.859 21.281 2.199 1 91.69 423 VAL A N 1
ATOM 3374 C CA . VAL A 1 423 ? -20.344 21.234 0.834 1 91.69 423 VAL A CA 1
ATOM 3375 C C . VAL A 1 423 ? -21.5 21.359 -0.156 1 91.69 423 VAL A C 1
ATOM 3377 O O . VAL A 1 423 ? -22.516 20.672 -0.029 1 91.69 423 VAL A O 1
ATOM 3380 N N . ALA A 1 424 ? -21.344 22.297 -1.058 1 92 424 ALA A N 1
ATOM 3381 C CA . ALA A 1 424 ? -22.359 22.5 -2.084 1 92 424 ALA A CA 1
ATOM 3382 C C . ALA A 1 424 ? -21.766 22.359 -3.482 1 92 424 ALA A C 1
ATOM 3384 O O . ALA A 1 424 ? -20.688 22.906 -3.771 1 92 424 ALA A O 1
ATOM 3385 N N . PHE A 1 425 ? -22.438 21.609 -4.359 1 89.38 425 PHE A N 1
ATOM 3386 C CA . PHE A 1 425 ? -21.938 21.422 -5.715 1 89.38 425 PHE A CA 1
ATOM 3387 C C . PHE A 1 425 ? -23.062 21.031 -6.656 1 89.38 425 PHE A C 1
ATOM 3389 O O . PHE A 1 425 ? -24.141 20.625 -6.211 1 89.38 425 PHE A O 1
ATOM 3396 N N . ARG A 1 426 ? -22.75 21.234 -7.953 1 87.5 426 ARG A N 1
ATOM 3397 C CA . ARG A 1 426 ? -23.641 20.75 -9 1 87.5 426 ARG A CA 1
ATOM 3398 C C . ARG A 1 426 ? -23.203 19.391 -9.5 1 87.5 426 ARG A C 1
ATOM 3400 O O . ARG A 1 426 ? -22.094 19.234 -9.992 1 87.5 426 ARG A O 1
ATOM 3407 N N . PRO A 1 427 ? -24.062 18.359 -9.391 1 85.5 427 PRO A N 1
ATOM 3408 C CA . PRO A 1 427 ? -23.656 17.016 -9.773 1 85.5 427 PRO A CA 1
ATOM 3409 C C . PRO A 1 427 ? -23.141 16.938 -11.211 1 85.5 427 PRO A C 1
ATOM 3411 O O . PRO A 1 427 ? -22.328 16.062 -11.539 1 85.5 427 PRO A O 1
ATOM 3414 N N . GLN A 1 428 ? -23.562 17.766 -12.109 1 76.62 428 GLN A N 1
ATOM 3415 C CA . GLN A 1 428 ? -23.172 17.734 -13.508 1 76.62 428 GLN 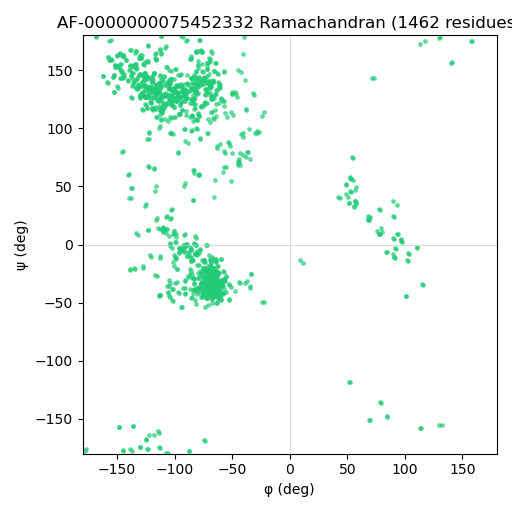A CA 1
ATOM 3416 C C . GLN A 1 428 ? -21.688 18.062 -13.672 1 76.62 428 GLN A C 1
ATOM 3418 O O . GLN A 1 428 ? -21.031 17.562 -14.586 1 76.62 428 GLN A O 1
ATOM 3423 N N . TRP A 1 429 ? -21.219 18.875 -12.836 1 70.94 429 TRP A N 1
ATOM 3424 C CA . TRP A 1 429 ? -19.828 19.297 -12.914 1 70.94 429 TRP A CA 1
ATOM 3425 C C . TRP A 1 429 ? -18.891 18.141 -12.57 1 70.94 429 TRP A C 1
ATOM 3427 O O . TRP A 1 429 ? -17.766 18.078 -13.078 1 70.94 429 TRP A O 1
ATOM 3437 N N . LEU A 1 430 ? -19.344 17.297 -11.703 1 68.88 430 LEU A N 1
ATOM 3438 C CA . LEU A 1 430 ? -18.516 16.172 -11.273 1 68.88 430 LEU A CA 1
ATOM 3439 C C . LEU A 1 430 ? -18.469 15.078 -12.336 1 68.88 430 LEU A C 1
ATOM 3441 O O . LEU A 1 430 ? -17.5 14.32 -12.422 1 68.88 430 LEU A O 1
ATOM 3445 N N . GLU A 1 431 ? -19.531 14.906 -13.102 1 62.69 431 GLU A N 1
ATOM 3446 C CA . GLU A 1 431 ? -19.656 13.852 -14.102 1 62.69 431 GLU A CA 1
ATOM 3447 C C . GLU A 1 431 ? -18.812 14.164 -15.336 1 62.69 431 GLU A C 1
ATOM 3449 O O . GLU A 1 431 ? -18.344 13.25 -16.031 1 62.69 431 GLU A O 1
ATOM 3454 N N . SER A 1 432 ? -18.719 15.336 -15.727 1 54.38 432 SER A N 1
ATOM 3455 C CA . SER A 1 432 ? -18.312 15.742 -17.078 1 54.38 432 SER A CA 1
ATOM 3456 C C . SER A 1 432 ? -16.875 15.359 -17.359 1 54.38 432 SER A C 1
ATOM 3458 O O . SER A 1 432 ? -16.391 15.555 -18.484 1 54.38 432 SER A O 1
ATOM 3460 N N . ALA A 1 433 ? -15.969 15.109 -16.5 1 51.5 433 ALA A N 1
ATOM 3461 C CA . ALA A 1 433 ? -14.688 15.141 -17.203 1 51.5 433 ALA A CA 1
ATOM 3462 C C . ALA A 1 433 ? -14.453 13.852 -17.984 1 51.5 433 ALA A C 1
ATOM 3464 O O . ALA A 1 433 ? -13.953 12.867 -17.438 1 51.5 433 ALA A O 1
ATOM 3465 N N . LYS A 1 434 ? -15.477 13.625 -18.984 1 53.12 434 LYS A N 1
ATOM 3466 C CA . LYS A 1 434 ? -15.203 12.531 -19.922 1 53.12 434 LYS A CA 1
ATOM 3467 C C . LYS A 1 434 ? -13.766 12.586 -20.422 1 53.12 434 LYS A C 1
ATOM 3469 O O . LYS A 1 434 ? -13.453 13.344 -21.344 1 53.12 434 LYS A O 1
ATOM 3474 N N . THR A 1 435 ? -12.867 12.32 -19.516 1 59.84 435 THR A N 1
ATOM 3475 C CA . THR A 1 435 ? -11.469 12.352 -19.938 1 59.84 435 THR A CA 1
ATOM 3476 C C . THR A 1 435 ? -11.125 11.133 -20.781 1 59.84 435 THR A C 1
ATOM 3478 O O . THR A 1 435 ? -11.695 10.055 -20.594 1 59.84 435 THR A O 1
ATOM 3481 N N . LYS A 1 436 ? -10.672 11.297 -22.016 1 64.38 436 LYS A N 1
ATOM 3482 C CA . LYS A 1 436 ? -10.102 10.258 -22.875 1 64.38 436 LYS A CA 1
ATOM 3483 C C . LYS A 1 436 ? -9.383 9.195 -22.047 1 64.38 436 LYS A C 1
ATOM 3485 O O . LYS A 1 436 ? -8.727 9.516 -21.047 1 64.38 436 LYS A O 1
ATOM 3490 N N . PRO A 1 437 ? -9.789 7.98 -22.375 1 72.38 437 PRO A N 1
ATOM 3491 C CA . PRO A 1 437 ? -9.078 6.918 -21.656 1 72.38 437 PRO A CA 1
ATOM 3492 C C . PRO A 1 437 ? -7.562 7.086 -21.719 1 72.38 437 PRO A C 1
ATOM 3494 O O . PRO A 1 437 ? -7.02 7.516 -22.734 1 72.38 437 PRO A O 1
ATOM 3497 N N . LEU A 1 438 ? -6.98 7.02 -20.625 1 76.94 438 LEU A N 1
ATOM 3498 C CA . LEU A 1 438 ? -5.531 7.152 -20.516 1 76.94 438 LEU A CA 1
ATOM 3499 C C . LEU A 1 438 ? -4.844 5.82 -20.797 1 76.94 438 LEU A C 1
ATOM 3501 O O . LEU A 1 438 ? -5.363 4.758 -20.438 1 76.94 438 LEU A O 1
ATOM 3505 N N . ALA A 1 439 ? -3.826 5.914 -21.594 1 84 439 ALA A N 1
ATOM 3506 C CA . ALA A 1 439 ? -3.004 4.723 -21.797 1 84 439 ALA A CA 1
ATOM 3507 C C . ALA A 1 439 ? -2.219 4.375 -20.531 1 84 439 ALA A C 1
ATOM 3509 O O . ALA A 1 439 ? -1.75 5.266 -19.812 1 84 439 ALA A O 1
ATOM 3510 N N . VAL A 1 440 ? -2.18 3.084 -20.328 1 92 440 VAL A N 1
ATOM 3511 C CA . VAL A 1 440 ? -1.465 2.629 -19.141 1 92 440 VAL A CA 1
ATOM 3512 C C . VAL A 1 440 ? 0.021 2.475 -19.453 1 92 440 VAL A C 1
ATOM 3514 O O . VAL A 1 440 ? 0.385 1.986 -20.531 1 92 440 VAL A O 1
ATOM 3517 N N . VAL A 1 441 ? 0.846 2.947 -18.609 1 91.31 441 VAL A N 1
ATOM 3518 C CA . VAL A 1 441 ? 2.291 2.818 -18.75 1 91.31 441 VAL A CA 1
ATOM 3519 C C . VAL A 1 441 ? 2.828 1.84 -17.719 1 91.31 441 VAL A C 1
ATOM 3521 O O . VAL A 1 441 ? 2.514 1.955 -16.531 1 91.31 441 VAL A O 1
ATOM 3524 N N . ILE A 1 442 ? 3.623 0.852 -18.172 1 91.06 442 ILE A N 1
ATOM 3525 C CA . ILE A 1 442 ? 4.328 -0.027 -17.25 1 91.06 442 ILE A CA 1
ATOM 3526 C C . ILE A 1 442 ? 5.582 0.675 -16.719 1 91.06 442 ILE A C 1
ATOM 3528 O O . ILE A 1 442 ? 6.523 0.926 -17.484 1 91.06 442 ILE A O 1
ATOM 3532 N N . THR A 1 443 ? 5.543 0.963 -15.484 1 88.25 443 THR A N 1
ATOM 3533 C CA . THR A 1 443 ? 6.574 1.827 -14.922 1 88.25 443 THR A CA 1
ATOM 3534 C C . THR A 1 443 ? 7.75 1.002 -14.406 1 88.25 443 THR A C 1
ATOM 3536 O O . THR A 1 443 ? 8.875 1.505 -14.312 1 88.25 443 THR A O 1
ATOM 3539 N N . ALA A 1 444 ? 7.48 -0.216 -13.953 1 87.81 444 ALA A N 1
ATOM 3540 C CA . ALA A 1 444 ? 8.57 -1.05 -13.453 1 87.81 444 ALA A CA 1
ATOM 3541 C C . ALA A 1 444 ? 8.242 -2.533 -13.609 1 87.81 444 ALA A C 1
ATOM 3543 O O . ALA A 1 444 ? 7.074 -2.922 -13.57 1 87.81 444 ALA A O 1
ATOM 3544 N N . VAL A 1 445 ? 9.297 -3.275 -13.867 1 88.25 445 VAL A N 1
ATOM 3545 C CA . VAL A 1 445 ? 9.219 -4.73 -13.891 1 88.25 445 VAL A CA 1
ATOM 3546 C C . VAL A 1 445 ? 10.328 -5.328 -13.023 1 88.25 445 VAL A C 1
ATOM 3548 O O . VAL A 1 445 ? 11.469 -4.863 -13.062 1 88.25 445 VAL A O 1
ATOM 3551 N N . SER A 1 446 ? 9.906 -6.215 -12.148 1 87.56 446 SER A N 1
ATOM 3552 C CA . SER A 1 446 ? 10.898 -6.863 -11.297 1 87.56 446 SER A CA 1
ATOM 3553 C C . SER A 1 446 ? 10.789 -8.383 -11.383 1 87.56 446 SER A C 1
ATOM 3555 O O . SER A 1 446 ? 9.695 -8.922 -11.602 1 87.56 446 SER A O 1
ATOM 3557 N N . ILE A 1 447 ? 11.992 -8.953 -11.312 1 85 447 ILE A N 1
ATOM 3558 C CA . ILE A 1 447 ? 12.062 -10.414 -11.297 1 85 447 ILE A CA 1
ATOM 3559 C C . ILE A 1 447 ? 12.758 -10.883 -10.016 1 85 447 ILE A C 1
ATOM 3561 O O . ILE A 1 447 ? 13.891 -10.5 -9.742 1 85 447 ILE A O 1
ATOM 3565 N N . ASP A 1 448 ? 12.125 -11.664 -9.281 1 78.56 448 ASP A N 1
ATOM 3566 C CA . ASP A 1 448 ? 12.641 -12.172 -8.008 1 78.56 448 ASP A CA 1
ATOM 3567 C C . ASP A 1 448 ? 13.125 -11.031 -7.121 1 78.56 448 ASP A C 1
ATOM 3569 O O . ASP A 1 448 ? 14.203 -11.117 -6.527 1 78.56 448 ASP A O 1
ATOM 3573 N N . GLY A 1 449 ? 12.414 -9.938 -7.219 1 73.69 449 GLY A N 1
ATOM 3574 C CA . GLY A 1 449 ? 12.75 -8.797 -6.371 1 73.69 449 GLY A CA 1
ATOM 3575 C C . GLY A 1 449 ? 13.742 -7.848 -7.012 1 73.69 449 GLY A C 1
ATOM 3576 O O . GLY A 1 449 ? 13.938 -6.73 -6.531 1 73.69 449 GLY A O 1
ATOM 3577 N N . ASP A 1 450 ? 14.344 -8.219 -8.094 1 76.19 450 ASP A N 1
ATOM 3578 C CA . ASP A 1 450 ? 15.32 -7.371 -8.773 1 76.19 450 ASP A CA 1
ATOM 3579 C C . ASP A 1 450 ? 14.656 -6.555 -9.883 1 76.19 450 ASP A C 1
ATOM 3581 O O . ASP A 1 450 ? 14.031 -7.113 -10.789 1 76.19 450 ASP A O 1
ATOM 3585 N N . PRO A 1 451 ? 14.891 -5.27 -9.633 1 79.12 451 PRO A N 1
ATOM 3586 C CA . PRO A 1 451 ? 14.312 -4.441 -10.688 1 79.12 451 PRO A CA 1
ATOM 3587 C C . PRO A 1 451 ? 15.031 -4.609 -12.023 1 79.12 451 PRO A C 1
ATOM 3589 O O . PRO A 1 451 ? 16.25 -4.762 -12.062 1 79.12 451 PRO A O 1
ATOM 3592 N N . GLN A 1 452 ? 14.258 -4.703 -13.039 1 76.06 452 GLN A N 1
ATOM 3593 C CA . GLN A 1 452 ? 14.82 -4.855 -14.375 1 76.06 452 GLN A CA 1
ATOM 3594 C C . GLN A 1 452 ? 14.852 -3.52 -15.117 1 76.06 452 GLN A C 1
ATOM 3596 O O . GLN A 1 452 ? 14.031 -2.637 -14.852 1 76.06 452 GLN A O 1
ATOM 3601 N N . LEU A 1 453 ? 15.805 -3.496 -15.953 1 67.25 453 LEU A N 1
ATOM 3602 C CA . LEU A 1 453 ? 15.945 -2.289 -16.766 1 67.25 453 LEU A CA 1
ATOM 3603 C C . LEU A 1 453 ? 14.789 -2.17 -17.75 1 67.25 453 LEU A C 1
ATOM 3605 O O . LEU A 1 453 ? 14.383 -3.164 -18.359 1 67.25 453 LEU A O 1
ATOM 3609 N N . LEU A 1 454 ? 14.312 -0.998 -17.797 1 69.69 454 LEU A N 1
ATOM 3610 C CA . LEU A 1 454 ? 13.141 -0.73 -18.625 1 69.69 454 LEU A CA 1
ATOM 3611 C C . LEU A 1 454 ? 13.484 -0.856 -20.109 1 69.69 454 LEU A C 1
ATOM 3613 O O . LEU A 1 454 ? 12.594 -1.06 -20.938 1 69.69 454 LEU A O 1
ATOM 3617 N N . GLU A 1 455 ? 14.797 -0.76 -20.375 1 66.12 455 GLU A N 1
ATOM 3618 C CA . GLU A 1 455 ? 15.242 -0.91 -21.75 1 66.12 455 GLU A CA 1
ATOM 3619 C C . GLU A 1 455 ? 14.805 -2.254 -22.328 1 66.12 455 GLU A C 1
ATOM 3621 O O . GLU A 1 455 ? 14.523 -2.361 -23.531 1 66.12 455 GLU A O 1
ATOM 3626 N N . ARG A 1 456 ? 14.594 -3.113 -21.531 1 66.44 456 ARG A N 1
ATOM 3627 C CA . ARG A 1 456 ? 14.32 -4.48 -21.953 1 66.44 456 ARG A CA 1
ATOM 3628 C C . ARG A 1 456 ? 12.828 -4.68 -22.219 1 66.44 456 ARG A C 1
ATOM 3630 O O . ARG A 1 456 ? 12.43 -5.668 -22.844 1 66.44 456 ARG A O 1
ATOM 3637 N N . LEU A 1 457 ? 12.102 -3.754 -21.922 1 71 457 LEU A N 1
ATOM 3638 C CA . LEU A 1 457 ? 10.648 -3.898 -22.016 1 71 457 LEU A CA 1
ATOM 3639 C C . LEU A 1 457 ? 10.195 -3.84 -23.469 1 71 457 LEU A C 1
ATOM 3641 O O . LEU A 1 457 ? 9.164 -4.418 -23.828 1 71 457 LEU A O 1
ATOM 3645 N N . THR A 1 458 ? 10.945 -3.312 -24.328 1 65.06 458 THR A N 1
ATOM 3646 C CA . THR A 1 458 ? 10.5 -3.129 -25.703 1 65.06 458 THR A CA 1
ATOM 3647 C C . THR A 1 458 ? 10.703 -4.41 -26.516 1 65.0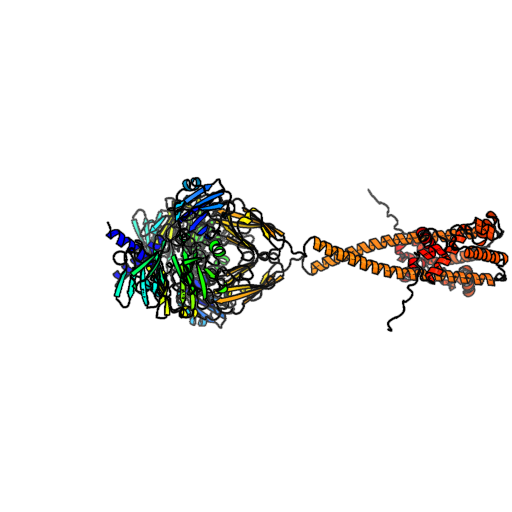6 458 THR A C 1
ATOM 3649 O O . THR A 1 458 ? 9.93 -4.691 -27.438 1 65.06 458 THR A O 1
ATOM 3652 N N . HIS A 1 459 ? 11.641 -5.223 -26.219 1 67.12 459 HIS A N 1
ATOM 3653 C CA . HIS A 1 459 ? 11.945 -6.363 -27.062 1 67.12 459 HIS A CA 1
ATOM 3654 C C . HIS A 1 459 ? 11.5 -7.672 -26.422 1 67.12 459 HIS A C 1
ATOM 3656 O O . HIS A 1 459 ? 11.891 -8.75 -26.859 1 67.12 459 HIS A O 1
ATOM 3662 N N . GLY A 1 460 ? 10.625 -7.629 -25.609 1 75.38 460 GLY A N 1
ATOM 3663 C CA . GLY A 1 460 ? 10.258 -8.867 -24.953 1 75.38 460 GLY A CA 1
ATOM 3664 C C . GLY A 1 460 ? 11.297 -9.32 -23.938 1 75.38 460 GLY A C 1
ATOM 3665 O O . GLY A 1 460 ? 12.492 -9.078 -24.109 1 75.38 460 GLY A O 1
ATOM 3666 N N . MET A 1 461 ? 10.859 -9.859 -22.891 1 82.88 461 MET A N 1
ATOM 3667 C CA . MET A 1 461 ? 11.75 -10.273 -21.812 1 82.88 461 MET A CA 1
ATOM 3668 C C . MET A 1 461 ? 11.773 -11.789 -21.688 1 82.88 461 MET A C 1
ATOM 3670 O O . MET A 1 461 ? 10.734 -12.445 -21.75 1 82.88 461 MET A O 1
ATOM 3674 N N . SER A 1 462 ? 12.969 -12.336 -21.734 1 87.12 462 SER A N 1
ATOM 3675 C CA . SER A 1 462 ? 13.133 -13.773 -21.531 1 87.12 462 SER A CA 1
ATOM 3676 C C . SER A 1 462 ? 13.898 -14.055 -20.234 1 87.12 462 SER A C 1
ATOM 3678 O O . SER A 1 462 ? 14.922 -13.414 -19.969 1 87.12 462 SER A O 1
ATOM 3680 N N . PHE A 1 463 ? 13.305 -15.031 -19.516 1 87.5 463 PHE A N 1
ATOM 3681 C CA . PHE A 1 463 ? 13.93 -15.352 -18.234 1 87.5 463 PHE A CA 1
ATOM 3682 C C . PHE A 1 463 ? 14.164 -16.844 -18.109 1 87.5 463 PHE A C 1
ATOM 3684 O O . PHE A 1 463 ? 13.523 -17.641 -18.797 1 87.5 463 PHE A O 1
ATOM 3691 N N . ALA A 1 464 ? 15.062 -17.125 -17.188 1 87.38 464 ALA A N 1
ATOM 3692 C CA . ALA A 1 464 ? 15.375 -18.531 -16.922 1 87.38 464 ALA A CA 1
ATOM 3693 C C . ALA A 1 464 ? 14.281 -19.188 -16.094 1 87.38 464 ALA A C 1
ATOM 3695 O O . ALA A 1 464 ? 13.406 -18.5 -15.555 1 87.38 464 ALA A O 1
ATOM 3696 N N . TYR A 1 465 ? 14.328 -20.531 -16.062 1 84.12 465 TYR A N 1
ATOM 3697 C CA . TYR A 1 465 ? 13.281 -21.297 -15.406 1 84.12 465 TYR A CA 1
ATOM 3698 C C . TYR A 1 465 ? 13.266 -21.031 -13.906 1 84.12 465 TYR A C 1
ATOM 3700 O O . TYR A 1 465 ? 12.227 -21.172 -13.25 1 84.12 465 TYR A O 1
ATOM 3708 N N . ASP A 1 466 ? 14.406 -20.656 -13.352 1 80.44 466 ASP A N 1
ATOM 3709 C CA . ASP A 1 466 ? 14.484 -20.406 -11.914 1 80.44 466 ASP A CA 1
ATOM 3710 C C . ASP A 1 466 ? 14.07 -18.969 -11.57 1 80.44 466 ASP A C 1
ATOM 3712 O O . ASP A 1 466 ? 13.828 -18.656 -10.406 1 80.44 466 ASP A O 1
ATOM 3716 N N . GLN A 1 467 ? 14.016 -18.188 -12.539 1 83.44 467 GLN A N 1
ATOM 3717 C CA . GLN A 1 467 ? 13.539 -16.812 -12.375 1 83.44 467 GLN A CA 1
ATOM 3718 C C . GLN A 1 467 ? 12.07 -16.703 -12.758 1 83.44 467 GLN A C 1
ATOM 3720 O O . GLN A 1 467 ? 11.742 -16.172 -13.828 1 83.44 467 GLN A O 1
ATOM 3725 N N . ASN A 1 468 ? 11.25 -17.125 -11.812 1 82.44 468 ASN A N 1
ATOM 3726 C CA . ASN A 1 468 ? 9.859 -17.25 -12.227 1 82.44 468 ASN A CA 1
ATOM 3727 C C . ASN A 1 468 ? 8.938 -16.422 -11.336 1 82.44 468 ASN A C 1
ATOM 3729 O O . ASN A 1 468 ? 7.723 -16.641 -11.312 1 82.44 468 ASN A O 1
ATOM 3733 N N . ASN A 1 469 ? 9.547 -15.547 -10.531 1 83.56 469 ASN A N 1
ATOM 3734 C CA . ASN A 1 469 ? 8.734 -14.586 -9.797 1 83.56 469 ASN A CA 1
ATOM 3735 C C . ASN A 1 469 ? 8.727 -13.219 -10.469 1 83.56 469 ASN A C 1
ATOM 3737 O O . ASN A 1 469 ? 9.727 -12.492 -10.422 1 83.56 469 ASN A O 1
ATOM 3741 N N . LEU A 1 470 ? 7.598 -12.945 -10.992 1 88.25 470 LEU A N 1
ATOM 3742 C CA . LEU A 1 470 ? 7.5 -11.719 -11.781 1 88.25 470 LEU A CA 1
ATOM 3743 C C . LEU A 1 470 ? 6.555 -10.719 -11.125 1 88.25 470 LEU A C 1
ATOM 3745 O O . LEU A 1 470 ? 5.508 -11.109 -10.594 1 88.25 470 LEU A O 1
ATOM 3749 N N . ALA A 1 471 ? 6.969 -9.453 -11.125 1 88.12 471 ALA A N 1
ATOM 3750 C CA . ALA A 1 471 ? 6.117 -8.383 -10.617 1 88.12 471 ALA A CA 1
ATOM 3751 C C . ALA A 1 471 ? 6.047 -7.223 -11.609 1 88.12 471 ALA A C 1
ATOM 3753 O O . ALA A 1 471 ? 7.051 -6.863 -12.234 1 88.12 471 ALA A O 1
ATOM 3754 N N . PHE A 1 472 ? 4.824 -6.691 -11.828 1 89.94 472 PHE A N 1
ATOM 3755 C CA . PHE A 1 472 ? 4.605 -5.555 -12.711 1 89.94 472 PHE A CA 1
ATOM 3756 C C . PHE A 1 472 ? 4.039 -4.371 -11.93 1 89.94 472 PHE A C 1
ATOM 3758 O O . PHE A 1 472 ? 3.18 -4.543 -11.062 1 89.94 472 PHE A O 1
ATOM 3765 N N . GLN A 1 473 ? 4.598 -3.217 -12.195 1 90.38 473 GLN A N 1
ATOM 3766 C CA . GLN A 1 473 ? 4.02 -1.96 -11.734 1 90.38 473 GLN A CA 1
ATOM 3767 C C . GLN A 1 473 ? 3.531 -1.115 -12.906 1 90.38 473 GLN A C 1
ATOM 3769 O O . GLN A 1 473 ? 4.211 -1.016 -13.93 1 90.38 473 GLN A O 1
ATOM 3774 N N . PHE A 1 474 ? 2.301 -0.617 -12.789 1 92.31 474 PHE A N 1
ATOM 3775 C CA . PHE A 1 474 ? 1.759 0.171 -13.891 1 92.31 474 PHE A CA 1
ATOM 3776 C C . PHE A 1 474 ? 0.839 1.269 -13.367 1 92.31 474 PHE A C 1
ATOM 3778 O O . PHE A 1 474 ? 0.326 1.177 -12.25 1 92.31 474 PHE A O 1
ATOM 3785 N N . SER A 1 475 ? 0.705 2.293 -14.148 1 92.12 475 SER A N 1
ATOM 3786 C CA . SER A 1 475 ? -0.12 3.453 -13.82 1 92.12 475 SER A CA 1
ATOM 3787 C C . SER A 1 475 ? -0.611 4.152 -15.086 1 92.12 475 SER A C 1
ATOM 3789 O O . SER A 1 475 ? 0.092 4.18 -16.094 1 92.12 475 SER A O 1
ATOM 3791 N N . ALA A 1 476 ? -1.782 4.641 -15.047 1 90.75 476 ALA A N 1
ATOM 3792 C CA . ALA A 1 476 ? -2.314 5.445 -16.141 1 90.75 476 ALA A CA 1
ATOM 3793 C C . ALA A 1 476 ? -1.825 6.891 -16.047 1 90.75 476 ALA A C 1
ATOM 3795 O O . ALA A 1 476 ? -2.125 7.707 -16.922 1 90.75 476 ALA A O 1
ATOM 3796 N N . LEU A 1 477 ? -1.095 7.203 -15.117 1 90.5 477 LEU A N 1
ATOM 3797 C CA . LEU A 1 477 ? -0.488 8.508 -14.914 1 90.5 477 LEU A CA 1
ATOM 3798 C C . LEU A 1 477 ? -1.553 9.602 -14.859 1 90.5 477 LEU A C 1
ATOM 3800 O O . LEU A 1 477 ? -1.426 10.633 -15.516 1 90.5 477 LEU A O 1
ATOM 3804 N N . ASN A 1 478 ? -2.65 9.266 -14.25 1 87.75 478 ASN A N 1
ATOM 3805 C CA . ASN A 1 478 ? -3.656 10.266 -13.93 1 87.75 478 ASN A CA 1
ATOM 3806 C C . ASN A 1 478 ? -3.256 11.086 -12.703 1 87.75 478 ASN A C 1
ATOM 3808 O O . ASN A 1 478 ? -3.619 10.742 -11.578 1 87.75 478 ASN A O 1
ATOM 3812 N N . TYR A 1 479 ? -2.59 12.172 -12.992 1 86.56 479 TYR A N 1
ATOM 3813 C CA . TYR A 1 479 ? -2.037 12.953 -11.891 1 86.56 479 TYR A CA 1
ATOM 3814 C C . TYR A 1 479 ? -3.123 13.781 -11.211 1 86.56 479 TYR A C 1
ATOM 3816 O O . TYR A 1 479 ? -3.027 14.086 -10.023 1 86.56 479 TYR A O 1
ATOM 3824 N N . ALA A 1 480 ? -4.137 14.078 -11.891 1 81.69 480 ALA A N 1
ATOM 3825 C CA . ALA A 1 480 ? -5.188 14.953 -11.383 1 81.69 480 ALA A CA 1
ATOM 3826 C C . ALA A 1 480 ? -6.086 14.227 -10.391 1 81.69 480 ALA A C 1
ATOM 3828 O O . ALA A 1 480 ? -6.43 14.773 -9.336 1 81.69 480 ALA A O 1
ATOM 3829 N N . ALA A 1 481 ? -6.473 13.031 -10.75 1 82.06 481 ALA A N 1
ATOM 3830 C CA . ALA A 1 481 ? -7.363 12.258 -9.891 1 82.06 481 ALA A CA 1
ATOM 3831 C C . ALA A 1 481 ? -7.035 10.773 -9.961 1 82.06 481 ALA A C 1
ATOM 3833 O O . ALA A 1 481 ? -7.805 9.984 -10.516 1 82.06 481 ALA A O 1
ATOM 3834 N N . PRO A 1 482 ? -6.047 10.422 -9.242 1 83.5 482 PRO A N 1
ATOM 3835 C CA . PRO A 1 482 ? -5.629 9.023 -9.328 1 83.5 482 PRO A CA 1
ATOM 3836 C C . PRO A 1 482 ? -6.668 8.055 -8.758 1 83.5 482 PRO A C 1
ATOM 3838 O O . PRO A 1 482 ? -6.781 6.922 -9.219 1 83.5 482 PRO A O 1
ATOM 3841 N N . SER A 1 483 ? -7.469 8.492 -7.824 1 80.75 483 SER A N 1
ATOM 3842 C CA . SER A 1 483 ? -8.43 7.602 -7.18 1 80.75 483 SER A CA 1
ATOM 3843 C C . SER A 1 483 ? -9.602 7.293 -8.102 1 80.75 483 SER A C 1
ATOM 3845 O O . SER A 1 483 ? -10.352 6.344 -7.867 1 80.75 483 SER A O 1
ATOM 3847 N N . HIS A 1 484 ? -9.711 8.031 -9.125 1 83.31 484 HIS A N 1
ATOM 3848 C CA . HIS A 1 484 ? -10.82 7.824 -10.055 1 83.31 484 HIS A CA 1
ATOM 3849 C C . HIS A 1 484 ? -10.438 6.828 -11.141 1 83.31 484 HIS A C 1
ATOM 3851 O O . HIS A 1 484 ? -11.266 6.5 -12 1 83.31 484 HIS A O 1
ATOM 3857 N N . THR A 1 485 ? -9.242 6.324 -11.07 1 85.56 485 THR A N 1
ATOM 3858 C CA . THR A 1 485 ? -8.766 5.422 -12.109 1 85.56 485 THR A CA 1
ATOM 3859 C C . THR A 1 485 ? -8.93 3.967 -11.68 1 85.56 485 THR A C 1
ATOM 3861 O O . THR A 1 485 ? -8.562 3.602 -10.562 1 85.56 485 THR A O 1
ATOM 3864 N N . ARG A 1 486 ? -9.539 3.156 -12.594 1 85.38 486 ARG A N 1
ATOM 3865 C CA . ARG A 1 486 ? -9.672 1.718 -12.383 1 85.38 486 ARG A CA 1
ATOM 3866 C C . ARG A 1 486 ? -8.82 0.938 -13.383 1 85.38 486 ARG A C 1
ATOM 3868 O O . ARG A 1 486 ? -8.641 1.366 -14.523 1 85.38 486 ARG A O 1
ATOM 3875 N N . TYR A 1 487 ? -8.281 -0.19 -12.883 1 90.94 487 TYR A N 1
ATOM 3876 C CA . TYR A 1 487 ? -7.414 -1 -13.727 1 90.94 487 TYR A CA 1
ATOM 3877 C C . TYR A 1 487 ? -7.945 -2.424 -13.844 1 90.94 487 TYR A C 1
ATOM 3879 O O . TYR A 1 487 ? -8.555 -2.947 -12.914 1 90.94 487 TYR A O 1
ATOM 3887 N N . ARG A 1 488 ? -7.789 -3.014 -15 1 90.62 488 ARG A N 1
ATOM 3888 C CA . ARG A 1 488 ? -7.949 -4.453 -15.18 1 90.62 488 ARG A CA 1
ATOM 3889 C C . ARG A 1 488 ? -6.738 -5.055 -15.883 1 90.62 488 ARG A C 1
ATOM 3891 O O . ARG A 1 488 ? -6.141 -4.422 -16.766 1 90.62 488 ARG A O 1
ATOM 3898 N N . TYR A 1 489 ? -6.359 -6.172 -15.438 1 92.38 489 TYR A N 1
ATOM 3899 C CA . TYR A 1 489 ? -5.156 -6.805 -15.969 1 92.38 489 TYR A CA 1
ATOM 3900 C C . TYR A 1 489 ? -5.332 -8.312 -16.078 1 92.38 489 TYR A C 1
ATOM 3902 O O . TYR A 1 489 ? -6.246 -8.883 -15.469 1 92.38 489 TYR A O 1
ATOM 3910 N N . ARG A 1 490 ? -4.5 -8.906 -16.938 1 92 490 ARG A N 1
ATOM 3911 C CA . ARG A 1 490 ? -4.461 -10.359 -17.062 1 92 490 ARG A CA 1
ATOM 3912 C C . ARG A 1 490 ? -3.139 -10.82 -17.672 1 92 490 ARG A C 1
ATOM 3914 O O . ARG A 1 490 ? -2.525 -10.094 -18.453 1 92 490 ARG A O 1
ATOM 3921 N N . LEU A 1 491 ? -2.693 -11.797 -17.172 1 92.69 491 LEU A N 1
ATOM 3922 C CA . LEU A 1 491 ? -1.577 -12.484 -17.797 1 92.69 491 LEU A CA 1
ATOM 3923 C C . LEU A 1 491 ? -2.076 -13.57 -18.75 1 92.69 491 LEU A C 1
ATOM 3925 O O . LEU A 1 491 ? -2.301 -14.711 -18.328 1 92.69 491 LEU A O 1
ATOM 3929 N N . ALA A 1 492 ? -2.07 -13.188 -20.031 1 91.5 492 ALA A N 1
ATOM 3930 C CA . ALA A 1 492 ? -2.576 -14.125 -21.031 1 91.5 492 ALA A CA 1
ATOM 3931 C C . ALA A 1 492 ? -1.7 -15.367 -21.109 1 91.5 492 ALA A C 1
ATOM 3933 O O . ALA A 1 492 ? -0.479 -15.273 -21.234 1 91.5 492 ALA A O 1
ATOM 3934 N N . GLY A 1 493 ? -2.283 -16.5 -21.047 1 87.06 493 GLY A N 1
ATOM 3935 C CA . GLY A 1 493 ? -1.592 -17.766 -21 1 87.06 493 GLY A CA 1
ATOM 3936 C C . GLY A 1 493 ? -1.811 -18.516 -19.688 1 87.06 493 GLY A C 1
ATOM 3937 O O . GLY A 1 493 ? -1.727 -19.75 -19.641 1 87.06 493 GLY A O 1
ATOM 3938 N N . LEU A 1 494 ? -1.917 -17.719 -18.656 1 83.56 494 LEU A N 1
ATOM 3939 C CA . LEU A 1 494 ? -2.18 -18.312 -17.344 1 83.56 494 LEU A CA 1
ATOM 3940 C C . LEU A 1 494 ? -3.631 -18.094 -16.922 1 83.56 494 LEU A C 1
ATOM 3942 O O . LEU A 1 494 ? -4.293 -19.016 -16.453 1 83.56 494 LEU A O 1
ATOM 3946 N N . GLU A 1 495 ? -4.129 -16.812 -17.141 1 81 495 GLU A N 1
ATOM 3947 C CA . GLU A 1 495 ? -5.465 -16.406 -16.719 1 81 495 GLU A CA 1
ATOM 3948 C C . GLU A 1 495 ? -6.379 -16.172 -17.906 1 81 495 GLU A C 1
ATOM 3950 O O . GLU A 1 495 ? -5.965 -15.562 -18.906 1 81 495 GLU A O 1
ATOM 3955 N N . LYS A 1 496 ? -7.621 -16.562 -17.766 1 80.06 496 LYS A N 1
ATOM 3956 C CA . LYS A 1 496 ? -8.578 -16.359 -18.859 1 80.06 496 LYS A CA 1
ATOM 3957 C C . LYS A 1 496 ? -9.438 -15.117 -18.594 1 80.06 496 LYS A C 1
ATOM 3959 O O . LYS A 1 496 ? -9.773 -14.383 -19.516 1 80.06 496 LYS A O 1
ATOM 3964 N N . SER A 1 497 ? -9.68 -14.891 -17.375 1 84.56 497 SER A N 1
ATOM 3965 C CA . SER A 1 497 ? -10.539 -13.766 -17.047 1 84.56 497 SER A CA 1
ATOM 3966 C C . SER A 1 497 ? -9.734 -12.578 -16.531 1 84.56 497 SER A C 1
ATOM 3968 O O . SER A 1 497 ? -8.609 -12.75 -16.047 1 84.56 497 SER A O 1
ATOM 3970 N N . TRP A 1 498 ? -10.336 -11.414 -16.844 1 87.38 498 TRP A N 1
ATOM 3971 C CA . TRP A 1 498 ? -9.719 -10.188 -16.359 1 87.38 498 TRP A CA 1
ATOM 3972 C C . TRP A 1 498 ? -9.797 -10.102 -14.828 1 87.38 498 TRP A C 1
ATOM 3974 O O . TRP A 1 498 ? -10.789 -10.516 -14.227 1 87.38 498 TRP A O 1
ATOM 3984 N N . GLN A 1 499 ? -8.742 -9.648 -14.383 1 83.44 499 GLN A N 1
ATOM 3985 C CA . GLN A 1 499 ? -8.695 -9.359 -12.953 1 83.44 499 GLN A CA 1
ATOM 3986 C C . GLN A 1 499 ? -8.727 -7.855 -12.695 1 83.44 499 GLN A C 1
ATOM 3988 O O . GLN A 1 499 ? -8.305 -7.066 -13.547 1 83.44 499 GLN A O 1
ATOM 3993 N N . TYR A 1 500 ? -9.234 -7.469 -11.562 1 83.31 500 TYR A N 1
ATOM 3994 C CA . TYR A 1 500 ? -9.344 -6.051 -11.234 1 83.31 500 TYR A CA 1
ATOM 3995 C C . TYR A 1 500 ? -8.422 -5.691 -10.078 1 83.31 500 TYR A C 1
ATOM 3997 O O . TYR A 1 500 ? -8.219 -6.492 -9.164 1 83.31 500 TYR A O 1
ATOM 4005 N N . CYS A 1 501 ? -7.816 -4.512 -10.281 1 79.12 501 CYS A N 1
ATOM 4006 C CA . CYS A 1 501 ? -6.938 -4.047 -9.211 1 79.12 501 CYS A CA 1
ATOM 4007 C C . CYS A 1 501 ? -7.734 -3.361 -8.109 1 79.12 501 CYS A C 1
ATOM 4009 O O . CYS A 1 501 ? -8.375 -2.338 -8.352 1 79.12 501 CYS A O 1
ATOM 4011 N N . THR A 1 502 ? -7.902 -3.934 -6.98 1 61.44 502 THR A N 1
ATOM 4012 C CA . THR A 1 502 ? -8.703 -3.438 -5.863 1 61.44 502 THR A CA 1
ATOM 4013 C C . THR A 1 502 ? -7.941 -2.377 -5.078 1 61.44 502 THR A C 1
ATOM 4015 O O . THR A 1 502 ? -8.547 -1.523 -4.426 1 61.44 502 THR A O 1
ATOM 4018 N N . TYR A 1 503 ? -6.629 -2.447 -5.164 1 57.81 503 TYR A N 1
ATOM 4019 C CA . TYR A 1 503 ? -5.863 -1.572 -4.281 1 57.81 503 TYR A CA 1
ATOM 4020 C C . TYR A 1 503 ? -4.934 -0.67 -5.082 1 57.81 503 TYR A C 1
ATOM 4022 O O . TYR A 1 503 ? -3.74 -0.958 -5.211 1 57.81 503 TYR A O 1
ATOM 4030 N N . ALA A 1 504 ? -5.535 0.188 -5.816 1 60.88 504 ALA A N 1
ATOM 4031 C CA . ALA A 1 504 ? -4.633 1.147 -6.449 1 60.88 504 ALA A CA 1
ATOM 4032 C C . ALA A 1 504 ? -4.344 2.322 -5.52 1 60.88 504 ALA A C 1
ATOM 4034 O O . ALA A 1 504 ? -5.227 3.137 -5.242 1 60.88 504 ALA A O 1
ATOM 4035 N N . ASP A 1 505 ? -3.197 2.221 -4.836 1 63.22 505 ASP A N 1
ATOM 4036 C CA . ASP A 1 505 ? -2.777 3.309 -3.955 1 63.22 505 ASP A CA 1
ATOM 4037 C C . ASP A 1 505 ? -2.158 4.453 -4.754 1 63.22 505 ASP A C 1
ATOM 4039 O O . ASP A 1 505 ? -1.106 4.285 -5.375 1 63.22 505 ASP A O 1
ATOM 4043 N N . GLY A 1 506 ? -2.875 5.535 -4.785 1 65.25 506 GLY A N 1
ATOM 4044 C CA . GLY A 1 506 ? -2.342 6.703 -5.465 1 65.25 506 GLY A CA 1
ATOM 4045 C C . GLY A 1 506 ? -2.25 6.531 -6.969 1 65.25 506 GLY A C 1
ATOM 4046 O O . GLY A 1 506 ? -1.317 7.031 -7.602 1 65.25 506 GLY A O 1
ATOM 4047 N N . GLY A 1 507 ? -3.012 5.617 -7.398 1 78.25 507 GLY A N 1
ATOM 4048 C CA . GLY A 1 507 ? -3.027 5.441 -8.844 1 78.25 507 GLY A CA 1
ATOM 4049 C C . GLY A 1 507 ? -2.023 4.418 -9.328 1 78.25 507 GLY A C 1
ATOM 4050 O O . GLY A 1 507 ? -1.918 4.164 -10.531 1 78.25 507 GLY A O 1
ATOM 4051 N N . LEU A 1 508 ? -1.249 3.895 -8.445 1 86.31 508 LEU A N 1
ATOM 4052 C CA . LEU A 1 508 ? -0.254 2.889 -8.797 1 86.31 508 LEU A CA 1
ATOM 4053 C C . LEU A 1 508 ? -0.725 1.495 -8.391 1 86.31 508 LEU A C 1
ATOM 4055 O O . LEU A 1 508 ? -1.252 1.305 -7.297 1 86.31 508 LEU A O 1
ATOM 4059 N N . CYS A 1 509 ? -0.649 0.584 -9.383 1 88.69 509 CYS A N 1
ATOM 4060 C CA . CYS A 1 509 ? -1.006 -0.804 -9.109 1 88.69 509 CYS A CA 1
ATOM 4061 C C . CYS A 1 509 ? 0.2 -1.72 -9.281 1 88.69 509 CYS A C 1
ATOM 4063 O O . CYS A 1 509 ? 1.005 -1.533 -10.195 1 88.69 509 CYS A O 1
ATOM 4065 N N . GLU A 1 510 ? 0.356 -2.566 -8.344 1 85.06 510 GLU A N 1
ATOM 4066 C CA . GLU A 1 510 ? 1.42 -3.564 -8.406 1 85.06 510 GLU A CA 1
ATOM 4067 C C . GLU A 1 510 ? 0.851 -4.98 -8.367 1 85.06 510 GLU A C 1
ATOM 4069 O O . GLU A 1 510 ? 0.036 -5.305 -7.496 1 85.06 510 GLU A O 1
ATOM 4074 N N . VAL A 1 511 ? 1.222 -5.832 -9.344 1 86.12 511 VAL A N 1
ATOM 4075 C CA . VAL A 1 511 ? 0.762 -7.211 -9.43 1 86.12 511 VAL A CA 1
ATOM 4076 C C . VAL A 1 511 ? 1.962 -8.156 -9.438 1 86.12 511 VAL A C 1
ATOM 4078 O O . VAL A 1 511 ? 2.939 -7.926 -10.148 1 86.12 511 VAL A O 1
ATOM 4081 N N . GLU A 1 512 ? 1.873 -9.141 -8.578 1 82.44 512 GLU A N 1
ATOM 4082 C CA . GLU A 1 512 ? 2.959 -10.109 -8.5 1 82.44 512 GLU A CA 1
ATOM 4083 C C . GLU A 1 512 ? 2.479 -11.508 -8.891 1 82.44 512 GLU A C 1
ATOM 4085 O O . GLU A 1 512 ? 1.401 -11.938 -8.469 1 82.44 512 GLU A O 1
ATOM 4090 N N . TYR A 1 513 ? 3.213 -12.141 -9.742 1 85.06 513 TYR A N 1
ATOM 4091 C CA . TYR A 1 513 ? 3.021 -13.531 -10.125 1 85.06 513 TYR A CA 1
ATOM 4092 C C . TYR A 1 513 ? 4.16 -14.398 -9.594 1 85.06 513 TYR A C 1
ATOM 4094 O O . TYR A 1 513 ? 5.309 -14.25 -10.016 1 85.06 513 TYR A O 1
ATOM 4102 N N . ARG A 1 514 ? 3.746 -15.281 -8.703 1 79.75 514 ARG A N 1
ATOM 4103 C CA . ARG A 1 514 ? 4.766 -16.125 -8.086 1 79.75 514 ARG A CA 1
ATOM 4104 C C . ARG A 1 514 ? 4.758 -17.531 -8.688 1 79.75 514 ARG A C 1
ATOM 4106 O O . ARG A 1 514 ? 3.695 -18.062 -8.992 1 79.75 514 ARG A O 1
ATOM 4113 N N . ALA A 1 515 ? 5.973 -18.094 -8.836 1 79 515 ALA A N 1
ATOM 4114 C CA . ALA A 1 515 ? 6.207 -19.453 -9.289 1 79 515 ALA A CA 1
ATOM 4115 C C . ALA A 1 515 ? 5.48 -19.734 -10.602 1 79 515 ALA A C 1
ATOM 4117 O O . ALA A 1 515 ? 4.738 -20.703 -10.719 1 79 515 ALA A O 1
ATOM 4118 N N . LEU A 1 516 ? 5.75 -18.984 -11.578 1 83.5 516 LEU A N 1
ATOM 4119 C CA . LEU A 1 516 ? 5.148 -19.156 -12.898 1 83.5 516 LEU A CA 1
ATOM 4120 C C . LEU A 1 516 ? 5.727 -20.359 -13.617 1 83.5 516 LEU A C 1
ATOM 4122 O O . LEU A 1 516 ? 6.945 -20.547 -13.648 1 83.5 516 LEU A O 1
ATOM 4126 N N . PRO A 1 517 ? 4.836 -21.141 -14.062 1 82.19 517 PRO A N 1
ATOM 4127 C CA . PRO A 1 517 ? 5.344 -22.25 -14.867 1 82.19 517 PRO A CA 1
ATOM 4128 C C . PRO A 1 517 ? 6.012 -21.781 -16.156 1 82.19 517 PRO A C 1
ATOM 4130 O O . PRO A 1 517 ? 5.754 -20.672 -16.625 1 82.19 517 PRO A O 1
ATOM 4133 N N . PRO A 1 518 ? 6.867 -22.609 -16.656 1 85.88 518 PRO A N 1
ATOM 4134 C CA . PRO A 1 518 ? 7.512 -22.234 -17.922 1 85.88 518 PRO A CA 1
ATOM 4135 C C . PRO A 1 518 ? 6.516 -22.078 -19.062 1 85.88 518 PRO A C 1
ATOM 4137 O O . PRO A 1 518 ? 5.531 -22.812 -19.141 1 85.88 518 PRO A O 1
ATOM 4140 N N . GLY A 1 519 ? 6.738 -21.016 -19.906 1 88.38 519 GLY A N 1
ATOM 4141 C CA . GLY A 1 519 ? 5.867 -20.734 -21.031 1 88.38 519 GLY A CA 1
ATOM 4142 C C . GLY A 1 519 ? 5.941 -19.297 -21.5 1 88.38 519 GLY A C 1
ATOM 4143 O O . GLY A 1 519 ? 6.75 -18.516 -20.984 1 88.38 519 GLY A O 1
ATOM 4144 N N . ALA A 1 520 ? 5.227 -19.094 -22.578 1 90.88 520 ALA A N 1
ATOM 4145 C CA . ALA A 1 520 ? 5.125 -17.719 -23.094 1 90.88 520 ALA A CA 1
ATOM 4146 C C . ALA A 1 520 ? 3.873 -17.031 -22.562 1 90.88 520 ALA A C 1
ATOM 4148 O O . ALA A 1 520 ? 2.773 -17.578 -22.641 1 90.88 520 ALA A O 1
ATOM 4149 N N . TYR A 1 521 ? 4.121 -15.844 -21.984 1 91.88 521 TYR A N 1
ATOM 4150 C CA . TYR A 1 521 ? 3.023 -15.078 -21.391 1 91.88 521 TYR A CA 1
ATOM 4151 C C . TYR A 1 521 ? 2.963 -13.672 -21.969 1 91.88 521 TYR A C 1
ATOM 4153 O O . TYR A 1 521 ? 3.975 -13.141 -22.438 1 91.88 521 TYR A O 1
ATOM 4161 N N . THR A 1 522 ? 1.784 -13.172 -22.109 1 93.12 522 THR A N 1
ATOM 4162 C CA . THR A 1 522 ? 1.585 -11.781 -22.484 1 93.12 522 THR A CA 1
ATOM 4163 C C . THR A 1 522 ? 0.818 -11.023 -21.406 1 93.12 522 THR A C 1
ATOM 4165 O O . THR A 1 522 ? -0.336 -11.352 -21.109 1 93.12 522 THR A O 1
ATOM 4168 N N . PHE A 1 523 ? 1.449 -10.039 -20.797 1 93.19 523 PHE A N 1
ATOM 4169 C CA . PHE A 1 523 ? 0.796 -9.203 -19.797 1 93.19 523 PHE A CA 1
ATOM 4170 C C . PHE A 1 523 ? -0.017 -8.094 -20.469 1 93.19 523 PHE A C 1
ATOM 4172 O O . PHE A 1 523 ? 0.518 -7.312 -21.25 1 93.19 523 PHE A O 1
ATOM 4179 N N . GLU A 1 524 ? -1.301 -8.102 -20.172 1 94.69 524 GLU A N 1
ATOM 4180 C CA . GLU A 1 524 ? -2.213 -7.094 -20.719 1 94.69 524 GLU A CA 1
ATOM 4181 C C . GLU A 1 524 ? -2.848 -6.273 -19.594 1 94.69 524 GLU A C 1
ATOM 4183 O O . GLU A 1 524 ? -3.258 -6.824 -18.562 1 94.69 524 GLU A O 1
ATOM 4188 N N . VAL A 1 525 ? -2.852 -4.969 -19.797 1 93.94 525 VAL A N 1
ATOM 4189 C CA . VAL A 1 525 ? -3.436 -4.09 -18.797 1 93.94 525 VAL A CA 1
ATOM 4190 C C . VAL A 1 525 ? -4.203 -2.961 -19.469 1 93.94 525 VAL A C 1
ATOM 4192 O O . VAL A 1 525 ? -3.787 -2.467 -20.531 1 93.94 525 VAL A O 1
ATOM 4195 N N . GLN A 1 526 ? -5.363 -2.586 -18.906 1 92.94 526 GLN A N 1
ATOM 4196 C CA . GLN A 1 526 ? -6.203 -1.485 -19.359 1 92.94 526 GLN A CA 1
ATOM 4197 C C . GLN A 1 526 ? -6.637 -0.599 -18.203 1 92.94 526 GLN A C 1
ATOM 4199 O O . GLN A 1 526 ? -6.68 -1.049 -17.047 1 92.94 526 GLN A O 1
ATOM 4204 N N . ALA A 1 527 ? -6.871 0.636 -18.484 1 90.69 527 ALA A N 1
ATOM 4205 C CA . ALA A 1 527 ? -7.332 1.591 -17.484 1 90.69 527 ALA A CA 1
ATOM 4206 C C . ALA A 1 527 ? -8.609 2.295 -17.938 1 90.69 527 ALA A C 1
ATOM 4208 O O . ALA A 1 527 ? -8.859 2.418 -19.141 1 90.69 527 ALA A O 1
ATOM 4209 N N . ALA A 1 528 ? -9.422 2.621 -16.969 1 87 528 ALA A N 1
ATOM 4210 C CA . ALA A 1 528 ? -10.633 3.406 -17.203 1 87 528 ALA A CA 1
ATOM 4211 C C . ALA A 1 528 ? -10.836 4.438 -16.094 1 87 528 ALA A C 1
ATOM 4213 O O . ALA A 1 528 ? -10.391 4.234 -14.953 1 87 528 ALA A O 1
ATOM 4214 N N . ILE A 1 529 ? -11.438 5.5 -16.453 1 82.88 529 ILE A N 1
ATOM 4215 C CA . ILE A 1 529 ? -11.734 6.551 -15.477 1 82.88 529 ILE A CA 1
ATOM 4216 C C . ILE A 1 529 ? -13.211 6.492 -15.086 1 82.88 529 ILE A C 1
ATOM 4218 O O . ILE A 1 529 ? -14.086 6.57 -15.945 1 82.88 529 ILE A O 1
ATOM 4222 N N . ASP A 1 530 ? -13.406 6.301 -13.82 1 81.38 530 ASP A N 1
ATOM 4223 C CA . ASP A 1 530 ? -14.766 6.215 -13.297 1 81.38 530 ASP A CA 1
ATOM 4224 C C . ASP A 1 530 ? -15.594 5.211 -14.086 1 81.38 530 ASP A C 1
ATOM 4226 O O . ASP A 1 530 ? -15.227 4.039 -14.195 1 81.38 530 ASP A O 1
ATOM 4230 N N . ASP A 1 531 ? -16.672 5.613 -14.742 1 78 531 ASP A N 1
ATOM 4231 C CA . ASP A 1 531 ? -17.547 4.684 -15.453 1 78 531 ASP A CA 1
ATOM 4232 C C . ASP A 1 531 ? -17.312 4.754 -16.969 1 78 531 ASP A C 1
ATOM 4234 O O . ASP A 1 531 ? -18.141 4.297 -17.75 1 78 531 ASP A O 1
ATOM 4238 N N . SER A 1 532 ? -16.156 5.223 -17.297 1 81 532 SER A N 1
ATOM 4239 C CA . SER A 1 532 ? -15.836 5.285 -18.734 1 81 532 SER A CA 1
ATOM 4240 C C . SER A 1 532 ? -15.461 3.908 -19.266 1 81 532 SER A C 1
ATOM 4242 O O . SER A 1 532 ? -15.32 2.949 -18.516 1 81 532 SER A O 1
ATOM 4244 N N . ALA A 1 533 ? -15.422 3.852 -20.594 1 84.69 533 ALA A N 1
ATOM 4245 C CA . ALA A 1 533 ? -15.016 2.609 -21.25 1 84.69 533 ALA A CA 1
ATOM 4246 C C . ALA A 1 533 ? -13.523 2.342 -21.047 1 84.69 533 ALA A C 1
ATOM 4248 O O . ALA A 1 533 ? -12.758 3.26 -20.75 1 84.69 533 ALA A O 1
ATOM 4249 N N . TRP A 1 534 ? -13.188 1.094 -21.172 1 89.06 534 TRP A N 1
ATOM 4250 C CA . TRP A 1 534 ? -11.797 0.689 -21.031 1 89.06 534 TRP A CA 1
ATOM 4251 C C . TRP A 1 534 ? -10.953 1.192 -22.188 1 89.06 534 TRP A C 1
ATOM 4253 O O . TRP A 1 534 ? -11.398 1.157 -23.344 1 89.06 534 TRP A O 1
ATOM 4263 N N . GLY A 1 535 ? -9.797 1.725 -21.875 1 88.44 535 GLY A N 1
ATOM 4264 C CA . GLY A 1 535 ? -8.883 2.195 -22.906 1 88.44 535 GLY A CA 1
ATOM 4265 C C . GLY A 1 535 ? -8.188 1.07 -23.641 1 88.44 535 GLY A C 1
ATOM 4266 O O . GLY A 1 535 ? -8.594 -0.089 -23.547 1 88.44 535 GLY A O 1
ATOM 4267 N N . GLU A 1 536 ? -7.164 1.499 -24.422 1 89 536 GLU A N 1
ATOM 4268 C CA . GLU A 1 536 ? -6.379 0.519 -25.172 1 89 536 GLU A CA 1
ATOM 4269 C C . GLU A 1 536 ? -5.492 -0.301 -24.25 1 89 536 GLU A C 1
ATOM 4271 O O . GLU A 1 536 ? -4.949 0.225 -23.266 1 89 536 GLU A O 1
ATOM 4276 N N . ALA A 1 537 ? -5.344 -1.552 -24.625 1 91.88 537 ALA A N 1
ATOM 4277 C CA . ALA A 1 537 ? -4.566 -2.455 -23.781 1 91.88 537 ALA A CA 1
ATOM 4278 C C . ALA A 1 537 ? -3.076 -2.336 -24.078 1 91.88 537 ALA A C 1
ATOM 4280 O O . ALA A 1 537 ? -2.67 -2.285 -25.25 1 91.88 537 ALA A O 1
ATOM 4281 N N . THR A 1 538 ? -2.348 -2.074 -23.109 1 91.19 538 THR A N 1
ATOM 4282 C CA . THR A 1 538 ? -0.896 -2.178 -23.203 1 91.19 538 THR A CA 1
ATOM 4283 C C . THR A 1 538 ? -0.44 -3.619 -22.984 1 91.19 538 THR A C 1
ATOM 4285 O O . THR A 1 538 ? -0.887 -4.285 -22.047 1 91.19 538 THR A O 1
ATOM 4288 N N . ARG A 1 539 ? 0.429 -4.047 -23.906 1 91.06 539 ARG A N 1
ATOM 4289 C CA . ARG A 1 539 ? 0.842 -5.445 -23.875 1 91.06 539 ARG A CA 1
ATOM 4290 C C . ARG A 1 539 ? 2.354 -5.566 -23.703 1 91.06 539 ARG A C 1
ATOM 4292 O O . ARG A 1 539 ? 3.111 -4.766 -24.25 1 91.06 539 ARG A O 1
ATOM 4299 N N . GLN A 1 540 ? 2.742 -6.449 -22.859 1 90.12 540 GLN A N 1
ATOM 4300 C CA . GLN A 1 540 ? 4.148 -6.789 -22.672 1 90.12 540 GLN A CA 1
ATOM 4301 C C . GLN A 1 540 ? 4.363 -8.297 -22.719 1 90.12 540 GLN A C 1
ATOM 4303 O O . GLN A 1 540 ? 3.762 -9.047 -21.953 1 90.12 540 GLN A O 1
ATOM 4308 N N . LEU A 1 541 ? 5.301 -8.703 -23.578 1 90.62 541 LEU A N 1
ATOM 4309 C CA . LEU A 1 541 ? 5.578 -10.125 -23.766 1 90.62 541 LEU A CA 1
ATOM 4310 C C . LEU A 1 541 ? 6.676 -10.594 -22.828 1 90.62 541 LEU A C 1
ATOM 4312 O O . LEU A 1 541 ? 7.691 -9.906 -22.656 1 90.62 541 LEU A O 1
ATOM 4316 N N . VAL A 1 542 ? 6.395 -11.68 -22.156 1 90.25 542 VAL A N 1
ATOM 4317 C CA . VAL A 1 542 ? 7.367 -12.297 -21.25 1 90.25 542 VAL A CA 1
ATOM 4318 C C . VAL A 1 542 ? 7.438 -13.797 -21.516 1 90.25 542 VAL A C 1
ATOM 4320 O O . VAL A 1 542 ? 6.406 -14.461 -21.656 1 90.25 542 VAL A O 1
ATOM 4323 N N . THR A 1 543 ? 8.656 -14.281 -21.594 1 91 543 THR A N 1
ATOM 4324 C CA . THR A 1 543 ? 8.836 -15.711 -21.812 1 91 543 THR A CA 1
ATOM 4325 C C . THR A 1 543 ? 9.719 -16.312 -20.734 1 91 543 THR A C 1
ATOM 4327 O O . THR A 1 543 ? 10.797 -15.797 -20.422 1 91 543 THR A O 1
ATOM 4330 N N . ILE A 1 544 ? 9.195 -17.359 -20.125 1 89.38 544 ILE A N 1
ATOM 4331 C CA . ILE A 1 544 ? 9.977 -18.141 -19.172 1 89.38 544 ILE A CA 1
ATOM 4332 C C . ILE A 1 544 ? 10.414 -19.453 -19.812 1 89.38 544 ILE A C 1
ATOM 4334 O O . ILE A 1 544 ? 9.586 -20.281 -20.188 1 89.38 544 ILE A O 1
ATOM 4338 N N . LEU A 1 545 ? 11.648 -19.688 -19.797 1 89.44 545 LEU A N 1
ATOM 4339 C CA . LEU A 1 545 ? 12.203 -20.875 -20.453 1 89.44 545 LEU A CA 1
ATOM 4340 C C . LEU A 1 545 ? 12.047 -22.109 -19.562 1 89.44 545 LEU A C 1
ATOM 4342 O O . LEU A 1 545 ? 12.133 -22.016 -18.344 1 89.44 545 LEU A O 1
ATOM 4346 N N . PRO A 1 546 ? 11.734 -23.156 -20.156 1 87 546 PRO A N 1
ATOM 4347 C CA . PRO A 1 546 ? 11.641 -24.406 -19.375 1 87 546 PRO A CA 1
ATOM 4348 C C . PRO A 1 546 ? 13 -24.891 -18.906 1 87 546 PRO A C 1
ATOM 4350 O O . PRO A 1 546 ? 14.031 -24.547 -19.484 1 87 546 PRO A O 1
ATOM 4353 N N . PRO A 1 547 ? 12.883 -25.75 -17.844 1 83.88 547 PRO A N 1
ATOM 4354 C CA . PRO A 1 547 ? 14.148 -26.375 -17.438 1 83.88 547 PRO A CA 1
ATOM 4355 C C . PRO A 1 547 ? 14.703 -27.344 -18.484 1 83.88 547 PRO A C 1
ATOM 4357 O O . PRO A 1 547 ? 13.969 -27.766 -19.375 1 83.88 547 PRO A O 1
ATOM 4360 N N . TRP A 1 548 ? 15.953 -27.75 -18.406 1 79.56 548 TRP A N 1
ATOM 4361 C CA . TRP A 1 548 ? 16.625 -28.547 -19.438 1 79.56 548 TRP A CA 1
ATOM 4362 C C . TRP A 1 548 ? 16.016 -29.953 -19.516 1 79.56 548 TRP A C 1
ATOM 4364 O O . TRP A 1 548 ? 16 -30.562 -20.578 1 79.56 548 TRP A O 1
ATOM 4374 N N . TRP A 1 549 ? 15.383 -30.375 -18.438 1 79.31 549 TRP A N 1
ATOM 4375 C CA . TRP A 1 549 ? 14.852 -31.734 -18.422 1 79.31 549 TRP A CA 1
ATOM 4376 C C . TRP A 1 549 ? 13.453 -31.766 -19.031 1 79.31 549 TRP A C 1
ATOM 4378 O O . TRP A 1 549 ? 12.914 -32.844 -19.281 1 79.31 549 TRP A O 1
ATOM 4388 N N . LEU A 1 550 ? 12.883 -30.641 -19.25 1 81.12 550 LEU A N 1
ATOM 4389 C CA . LEU A 1 550 ? 11.555 -30.609 -19.828 1 81.12 550 LEU A CA 1
ATOM 4390 C C . LEU A 1 550 ? 11.594 -30.078 -21.266 1 81.12 550 LEU A C 1
ATOM 4392 O O . LEU A 1 550 ? 10.547 -29.828 -21.859 1 81.12 550 LEU A O 1
ATOM 4396 N N . THR A 1 551 ? 12.672 -30.062 -21.734 1 81.75 551 THR A N 1
ATOM 4397 C CA . THR A 1 551 ? 12.797 -29.625 -23.125 1 81.75 551 THR A CA 1
ATOM 4398 C C . THR A 1 551 ? 12.461 -30.766 -24.078 1 81.75 551 THR A C 1
ATOM 4400 O O . THR A 1 551 ? 12.336 -31.922 -23.656 1 81.75 551 THR A O 1
ATOM 4403 N N . TRP A 1 552 ? 12.234 -30.484 -25.438 1 79 552 TRP A N 1
ATOM 4404 C CA . TRP A 1 552 ? 11.836 -31.469 -26.438 1 79 552 TRP A CA 1
ATOM 4405 C C . TRP A 1 552 ? 12.922 -32.5 -26.641 1 79 552 TRP A C 1
ATOM 4407 O O . TRP A 1 552 ? 12.625 -33.688 -26.875 1 79 552 TRP A O 1
ATOM 4417 N N . TRP A 1 553 ? 14.078 -32.031 -26.469 1 78.31 553 TRP A N 1
ATOM 4418 C CA . TRP A 1 553 ? 15.172 -33 -26.625 1 78.31 553 TRP A CA 1
ATOM 4419 C C . TRP A 1 553 ? 15.211 -33.969 -25.453 1 78.31 553 TRP A C 1
ATOM 4421 O O . TRP A 1 553 ? 15.508 -35.156 -25.641 1 78.31 553 TRP A O 1
ATOM 4431 N N . ALA A 1 554 ? 14.922 -33.438 -24.312 1 83.38 554 ALA A N 1
ATOM 4432 C CA . ALA A 1 554 ? 14.906 -34.344 -23.156 1 83.38 554 ALA A CA 1
ATOM 4433 C C . ALA A 1 554 ? 13.766 -35.344 -23.25 1 83.38 554 ALA A C 1
ATOM 4435 O O . ALA A 1 554 ? 13.945 -36.531 -22.953 1 83.38 554 ALA A O 1
ATOM 4436 N N . LYS A 1 555 ? 12.656 -35 -23.719 1 81.75 555 LYS A N 1
ATOM 4437 C CA . LYS A 1 555 ? 11.531 -35.906 -23.891 1 81.75 555 LYS A CA 1
ATOM 4438 C C . LYS A 1 555 ? 11.828 -36.969 -24.938 1 81.75 555 LYS A C 1
ATOM 4440 O O . LYS A 1 555 ? 11.43 -38.125 -24.797 1 81.75 555 LYS A O 1
ATOM 4445 N N . LEU A 1 556 ? 12.516 -36.594 -25.922 1 84.31 556 LEU A N 1
ATOM 4446 C CA . LEU A 1 556 ? 12.93 -37.531 -26.953 1 84.31 556 LEU A CA 1
ATOM 4447 C C . LEU A 1 556 ? 13.875 -38.594 -26.375 1 84.31 556 LEU A C 1
ATOM 4449 O O . LEU A 1 556 ? 13.766 -39.781 -26.703 1 84.31 556 LEU A O 1
ATOM 4453 N N . ILE A 1 557 ? 14.656 -38.094 -25.547 1 84.12 557 ILE A N 1
ATOM 4454 C CA . ILE A 1 557 ? 15.609 -39.031 -24.938 1 84.12 557 ILE A CA 1
ATOM 4455 C C . ILE A 1 557 ? 14.867 -40 -24.016 1 84.12 557 ILE A C 1
ATOM 4457 O O . ILE A 1 557 ? 15.148 -41.188 -24 1 84.12 557 ILE A O 1
ATOM 4461 N N . TYR A 1 558 ? 13.906 -39.406 -23.328 1 80.62 558 TYR A N 1
ATOM 4462 C CA . TYR A 1 558 ? 13.102 -40.281 -22.453 1 80.62 558 TYR A CA 1
ATOM 4463 C C . TYR A 1 558 ? 12.352 -41.312 -23.266 1 80.62 558 TYR A C 1
ATOM 4465 O O . TYR A 1 558 ? 12.281 -42.469 -22.875 1 80.62 558 TYR A O 1
ATOM 4473 N N . GLY A 1 559 ? 11.812 -40.906 -24.344 1 80 559 GLY A N 1
ATOM 4474 C CA . GLY A 1 559 ? 11.094 -41.812 -25.219 1 80 559 GLY A CA 1
ATOM 4475 C C . GLY A 1 559 ? 11.977 -42.875 -25.812 1 80 559 GLY A C 1
ATOM 4476 O O . GLY A 1 559 ? 11.602 -44.062 -25.828 1 80 559 GLY A O 1
ATOM 4477 N N . LEU A 1 560 ? 13.109 -42.531 -26.219 1 83.12 560 LEU A N 1
ATOM 4478 C CA . LEU A 1 560 ? 14.047 -43.5 -26.797 1 83.12 560 LEU A CA 1
ATOM 4479 C C . LEU A 1 560 ? 14.492 -44.531 -25.75 1 83.12 560 LEU A C 1
ATOM 4481 O O . LEU A 1 560 ? 14.641 -45.719 -26.047 1 83.12 560 LEU A O 1
ATOM 4485 N N . MET A 1 561 ? 14.633 -44 -24.641 1 83.5 561 MET A N 1
ATOM 4486 C CA . MET A 1 561 ? 15.016 -44.875 -23.547 1 83.5 561 MET A CA 1
ATOM 4487 C C . MET A 1 561 ? 13.898 -45.875 -23.219 1 83.5 561 MET A C 1
ATOM 4489 O O . MET A 1 561 ? 14.148 -47.031 -22.953 1 83.5 561 MET A O 1
ATOM 4493 N N . ALA A 1 562 ? 12.727 -45.375 -23.297 1 81.44 562 ALA A N 1
ATOM 4494 C CA . ALA A 1 562 ? 11.57 -46.219 -23.062 1 81.44 562 ALA A CA 1
ATOM 4495 C C . ALA A 1 562 ? 11.406 -47.25 -24.188 1 81.44 562 ALA A C 1
ATOM 4497 O O . ALA A 1 562 ? 11.117 -48.406 -23.938 1 81.44 562 ALA A O 1
ATOM 4498 N N . LEU A 1 563 ? 11.617 -46.812 -25.391 1 79.56 563 LEU A N 1
ATOM 4499 C CA . LEU A 1 563 ? 11.523 -47.688 -26.562 1 79.56 563 LEU A CA 1
ATOM 4500 C C . LEU A 1 563 ? 12.602 -48.781 -26.516 1 79.56 563 LEU A C 1
ATOM 4502 O O . LEU A 1 563 ? 12.328 -49.938 -26.781 1 79.56 563 LEU A O 1
ATOM 4506 N N . THR A 1 564 ? 13.742 -48.375 -26.172 1 80.25 564 THR A N 1
ATOM 4507 C CA . THR A 1 564 ? 14.844 -49.312 -26.062 1 80.25 564 THR A CA 1
ATOM 4508 C C . THR A 1 564 ? 14.578 -50.344 -24.969 1 80.25 564 THR A C 1
ATOM 4510 O O . THR A 1 564 ? 14.867 -51.531 -25.125 1 80.25 564 THR A O 1
ATOM 4513 N N . SER A 1 565 ? 13.984 -49.875 -23.953 1 80.81 565 SER A N 1
ATOM 4514 C CA . SER A 1 565 ? 13.648 -50.75 -22.844 1 80.81 565 SER A CA 1
ATOM 4515 C C . SER A 1 565 ? 12.547 -51.719 -23.234 1 80.81 565 SER A C 1
ATOM 4517 O O . SER A 1 565 ? 12.617 -52.906 -22.891 1 80.81 565 SER A O 1
ATOM 4519 N N . LEU A 1 566 ? 11.625 -51.219 -23.984 1 77.62 566 LEU A N 1
ATOM 4520 C CA . LEU A 1 566 ? 10.547 -52.094 -24.453 1 77.62 566 LEU A CA 1
ATOM 4521 C C . LEU A 1 566 ? 11.07 -53.125 -25.453 1 77.62 566 LEU A C 1
ATOM 4523 O O . LEU A 1 566 ? 10.688 -54.281 -25.375 1 77.62 566 LEU A O 1
ATOM 4527 N N . LEU A 1 567 ? 11.906 -52.719 -26.391 1 76.5 567 LEU A N 1
ATOM 4528 C CA . LEU A 1 567 ? 12.484 -53.656 -27.375 1 76.5 567 LEU A CA 1
ATOM 4529 C C . LEU A 1 567 ? 13.344 -54.719 -26.688 1 76.5 567 LEU A C 1
ATOM 4531 O O . LEU A 1 567 ? 13.312 -55.875 -27.062 1 76.5 567 LEU A O 1
ATOM 4535 N N . THR A 1 568 ? 13.93 -54.156 -25.609 1 78.94 568 THR A N 1
ATOM 4536 C CA . THR A 1 568 ? 14.766 -55.125 -24.875 1 78.94 568 THR A CA 1
ATOM 4537 C C . THR A 1 568 ? 13.898 -56.125 -24.125 1 78.94 568 THR A C 1
ATOM 4539 O O . THR A 1 568 ? 14.227 -57.312 -24.078 1 78.94 568 THR A O 1
ATOM 4542 N N . LEU A 1 569 ? 12.805 -55.75 -23.672 1 78.38 569 LEU A N 1
ATOM 4543 C CA . LEU A 1 569 ? 11.883 -56.656 -22.969 1 78.38 569 LEU A CA 1
ATOM 4544 C C . LEU A 1 569 ? 11.219 -57.625 -23.953 1 78.38 569 LEU A C 1
ATOM 4546 O O . LEU A 1 569 ? 11.039 -58.812 -23.641 1 78.38 569 LEU A O 1
ATOM 4550 N N . MET A 1 570 ? 10.906 -57.156 -25.125 1 74.5 570 MET A N 1
ATOM 4551 C CA . MET A 1 570 ? 10.328 -58 -26.156 1 74.5 570 MET A CA 1
ATOM 4552 C C . MET A 1 570 ? 11.336 -59.031 -26.656 1 74.5 570 MET A C 1
ATOM 4554 O O . MET A 1 570 ? 10.992 -60.188 -26.828 1 74.5 570 MET A O 1
ATOM 4558 N N . ARG A 1 571 ? 12.57 -58.594 -26.828 1 73.31 571 ARG A N 1
ATOM 4559 C CA . ARG A 1 571 ? 13.617 -59.5 -27.25 1 73.31 571 ARG A CA 1
ATOM 4560 C C . ARG A 1 571 ? 13.859 -60.594 -26.219 1 73.31 571 ARG A C 1
ATOM 4562 O O . ARG A 1 571 ? 14.031 -61.781 -26.578 1 73.31 571 ARG A O 1
ATOM 4569 N N . LEU A 1 572 ? 13.617 -60.125 -25.016 1 77.69 572 LEU A N 1
ATOM 4570 C CA . LEU A 1 572 ? 13.797 -61.094 -23.938 1 77.69 572 LEU A CA 1
ATOM 4571 C C . LEU A 1 572 ? 12.617 -62.062 -23.875 1 77.69 572 LEU A C 1
ATOM 4573 O O . LEU A 1 572 ? 12.812 -63.281 -23.656 1 77.69 572 LEU A O 1
ATOM 4577 N N . TYR A 1 573 ? 11.484 -61.562 -24.203 1 79.06 573 TYR A N 1
ATOM 4578 C CA . TYR A 1 573 ? 10.281 -62.375 -24.203 1 79.06 573 TYR A CA 1
ATOM 4579 C C . TYR A 1 573 ? 10.289 -63.344 -25.391 1 79.06 573 TYR A C 1
ATOM 4581 O O . TYR A 1 573 ? 9.984 -64.5 -25.25 1 79.06 573 TYR A O 1
ATOM 4589 N N . LEU A 1 574 ? 10.633 -62.906 -26.656 1 72.44 574 LEU A N 1
ATOM 4590 C CA . LEU A 1 574 ? 10.695 -63.719 -27.859 1 72.44 574 LEU A CA 1
ATOM 4591 C C . LEU A 1 574 ? 11.781 -64.75 -27.75 1 72.44 574 LEU A C 1
ATOM 4593 O O . LEU A 1 574 ? 11.586 -65.938 -28.172 1 72.44 574 LEU A O 1
ATOM 4597 N N . LYS A 1 575 ? 12.805 -64.375 -27.094 1 74 575 LYS A N 1
ATOM 4598 C CA . LYS A 1 575 ? 13.891 -65.312 -26.875 1 74 575 LYS A CA 1
ATOM 4599 C C . LYS A 1 575 ? 13.445 -66.438 -25.938 1 74 575 LYS A C 1
ATOM 4601 O O . LYS A 1 575 ? 13.734 -67.625 -26.188 1 74 575 LYS A O 1
ATOM 4606 N N . ARG A 1 576 ? 12.539 -66.125 -25.094 1 77.69 576 ARG A N 1
ATOM 4607 C CA . ARG A 1 576 ? 12.031 -67.125 -24.156 1 77.69 576 ARG A CA 1
ATOM 4608 C C . ARG A 1 576 ? 11.008 -68.062 -24.812 1 77.69 576 ARG A C 1
ATOM 4610 O O . ARG A 1 576 ? 11.039 -69.25 -24.625 1 77.69 576 ARG A O 1
ATOM 4617 N N . LYS A 1 577 ? 10.141 -67.5 -25.703 1 77.31 577 LYS A N 1
ATOM 4618 C CA . LYS A 1 577 ? 9.109 -68.25 -26.391 1 77.31 577 LYS A CA 1
ATOM 4619 C C . LYS A 1 577 ? 9.719 -69.188 -27.453 1 77.31 577 LYS A C 1
ATOM 4621 O O . LYS A 1 577 ? 9.305 -70.312 -27.625 1 77.31 577 LYS A O 1
ATOM 4626 N N . ARG A 1 578 ? 10.719 -68.625 -28.203 1 71.06 578 ARG A N 1
ATOM 4627 C CA . ARG A 1 578 ? 11.43 -69.438 -29.203 1 71.06 578 ARG A CA 1
ATOM 4628 C C . ARG A 1 578 ? 12.125 -70.625 -28.547 1 71.06 578 ARG A C 1
ATOM 4630 O O . ARG A 1 578 ? 12.07 -71.75 -29.078 1 71.06 578 ARG A O 1
ATOM 4637 N N . ARG A 1 579 ? 12.539 -70.438 -27.438 1 73.81 579 ARG A N 1
ATOM 4638 C CA . ARG A 1 579 ? 13.219 -71.5 -26.734 1 73.81 579 ARG A CA 1
ATOM 4639 C C . ARG A 1 579 ? 12.227 -72.562 -26.297 1 73.81 579 ARG A C 1
ATOM 4641 O O . ARG A 1 579 ? 12.523 -73.75 -26.375 1 73.81 579 ARG A O 1
ATOM 4648 N N . LYS A 1 580 ? 11.062 -72.125 -26.172 1 78.5 580 LYS A N 1
ATOM 4649 C CA . LYS A 1 580 ? 10.039 -73.125 -25.766 1 78.5 580 LYS A CA 1
ATOM 4650 C C . LYS A 1 580 ? 9.516 -73.875 -26.984 1 78.5 580 LYS A C 1
ATOM 4652 O O . LYS A 1 580 ? 9.367 -75.125 -26.922 1 78.5 580 LYS A O 1
ATOM 4657 N N . LEU A 1 581 ? 9.273 -73.125 -28.094 1 73.81 581 LEU A N 1
ATOM 4658 C CA . LEU A 1 581 ? 8.773 -73.75 -29.312 1 73.81 581 LEU A CA 1
ATOM 4659 C C . LEU A 1 581 ? 9.812 -74.75 -29.891 1 73.81 581 LEU A C 1
ATOM 4661 O O . LEU A 1 581 ? 9.469 -75.812 -30.359 1 73.81 581 LEU A O 1
ATOM 4665 N N . GLU A 1 582 ? 10.961 -74.438 -29.859 1 72 582 GLU A N 1
ATOM 4666 C CA . GLU A 1 582 ? 12.047 -75.25 -30.328 1 72 582 GLU A CA 1
ATOM 4667 C C . GLU A 1 582 ? 12.164 -76.562 -29.484 1 72 582 GLU A C 1
ATOM 4669 O O . GLU A 1 582 ? 12.352 -77.625 -30.016 1 72 582 GLU A O 1
ATOM 4674 N N . ARG A 1 583 ? 11.859 -76.438 -28.344 1 73.31 583 ARG A N 1
ATOM 4675 C CA . ARG A 1 583 ? 11.891 -77.625 -27.469 1 73.31 583 ARG A CA 1
ATOM 4676 C C . ARG A 1 583 ? 10.711 -78.562 -27.75 1 73.31 583 ARG A C 1
ATOM 4678 O O . ARG A 1 583 ? 10.867 -79.812 -27.75 1 73.31 583 ARG A O 1
ATOM 4685 N N . GLU A 1 584 ? 9.672 -77.938 -28.172 1 76.62 584 GLU A N 1
ATOM 4686 C CA . GLU A 1 584 ? 8.492 -78.75 -28.484 1 76.62 584 GLU A CA 1
ATOM 4687 C C . GLU A 1 584 ? 8.641 -79.438 -29.828 1 76.62 584 GLU A C 1
ATOM 4689 O O . GLU A 1 584 ? 8.273 -80.562 -29.984 1 76.62 584 GLU A O 1
ATOM 4694 N N . ASN A 1 585 ? 9.133 -78.75 -30.766 1 67 585 ASN A N 1
ATOM 4695 C CA . ASN A 1 585 ? 9.398 -79.312 -32.062 1 67 585 ASN A CA 1
ATOM 4696 C C . ASN A 1 585 ? 10.445 -80.438 -31.984 1 67 585 ASN A C 1
ATOM 4698 O O . ASN A 1 585 ? 10.297 -81.438 -32.625 1 67 585 ASN A O 1
ATOM 4702 N N . ASP A 1 586 ? 11.352 -80.25 -31.234 1 66.5 586 ASP A N 1
ATOM 4703 C CA . ASP A 1 586 ? 12.375 -81.25 -31.031 1 66.5 586 ASP A CA 1
ATOM 4704 C C . ASP A 1 586 ? 11.773 -82.5 -30.391 1 66.5 586 ASP A C 1
ATOM 4706 O O . ASP A 1 586 ? 12.117 -83.625 -30.766 1 66.5 586 ASP A O 1
ATOM 4710 N N . ARG A 1 587 ? 10.773 -82.375 -29.812 1 70.12 587 ARG A N 1
ATOM 4711 C CA . ARG A 1 587 ? 10.086 -83.5 -29.188 1 70.12 587 ARG A CA 1
ATOM 4712 C C . ARG A 1 587 ? 9.227 -84.25 -30.203 1 70.12 587 ARG A C 1
ATOM 4714 O O . ARG A 1 587 ? 9.219 -85.5 -30.219 1 70.12 587 ARG A O 1
ATOM 4721 N N . ARG A 1 588 ? 8.609 -83.5 -31.078 1 66 588 ARG A N 1
ATOM 4722 C CA . ARG A 1 588 ? 7.77 -84.125 -32.094 1 66 588 ARG A CA 1
ATOM 4723 C C . ARG A 1 588 ? 8.609 -84.875 -33.125 1 66 588 ARG A C 1
ATOM 4725 O O . ARG A 1 588 ? 8.266 -86 -33.531 1 66 588 ARG A O 1
ATOM 4732 N N . VAL A 1 589 ? 9.625 -84.312 -33.5 1 65.94 589 VAL A N 1
ATOM 4733 C CA . VAL A 1 589 ? 10.531 -84.938 -34.438 1 65.94 589 VAL A CA 1
ATOM 4734 C C . VAL A 1 589 ? 11.164 -86.125 -33.844 1 65.94 589 VAL A C 1
ATOM 4736 O O . VAL A 1 589 ? 11.258 -87.188 -34.469 1 65.94 589 VAL A O 1
ATOM 4739 N N . ASN A 1 590 ? 11.43 -86.062 -32.625 1 65.25 590 ASN A N 1
ATOM 4740 C CA . ASN A 1 590 ? 12 -87.188 -31.953 1 65.25 590 ASN A CA 1
ATOM 4741 C C . ASN A 1 590 ? 10.977 -88.312 -31.797 1 65.25 590 ASN A C 1
ATOM 4743 O O . ASN A 1 590 ? 11.305 -89.5 -31.953 1 65.25 590 ASN A O 1
ATOM 4747 N N . GLN A 1 591 ? 9.812 -88 -31.828 1 71.69 591 GLN A N 1
ATOM 4748 C CA . GLN A 1 591 ? 8.75 -89 -31.75 1 71.69 591 GLN A CA 1
ATOM 4749 C C . GLN A 1 591 ? 8.5 -89.688 -33.094 1 71.69 591 GLN A C 1
ATOM 4751 O O . GLN A 1 591 ? 8.281 -90.875 -33.188 1 71.69 591 GLN A O 1
ATOM 4756 N N . LEU A 1 592 ? 8.555 -88.938 -34.062 1 67.06 592 LEU A N 1
ATOM 4757 C CA . LEU A 1 592 ? 8.398 -89.5 -35.406 1 67.06 592 LEU A CA 1
ATOM 4758 C C . LEU A 1 592 ? 9.57 -90.375 -35.781 1 67.06 592 LEU A C 1
ATOM 4760 O O . LEU A 1 592 ? 9.383 -91.438 -36.406 1 67.06 592 LEU A O 1
ATOM 4764 N N . PHE A 1 593 ? 10.617 -90 -35.312 1 62 593 PHE A N 1
ATOM 4765 C CA . PHE A 1 593 ? 11.781 -90.875 -35.531 1 62 593 PHE A CA 1
ATOM 4766 C C . PHE A 1 593 ? 11.68 -92.188 -34.75 1 62 593 PHE A C 1
ATOM 4768 O O . PHE A 1 593 ? 12.031 -93.25 -35.25 1 62 593 PHE A O 1
ATOM 4775 N N . GLU A 1 594 ? 11.125 -92.125 -33.719 1 66.44 594 GLU A N 1
ATOM 4776 C CA . GLU A 1 594 ? 10.914 -93.312 -32.938 1 66.44 594 GLU A CA 1
ATOM 4777 C C . GLU A 1 594 ? 9.859 -94.25 -33.562 1 66.44 594 GLU A C 1
ATOM 4779 O O . GLU A 1 594 ? 10.031 -95.438 -33.594 1 66.44 594 GLU A O 1
ATOM 4784 N N . LEU A 1 595 ? 8.992 -93.688 -34.188 1 68.38 595 LEU A N 1
ATOM 4785 C CA . LEU A 1 595 ? 7.953 -94.438 -34.844 1 68.38 595 LEU A CA 1
ATOM 4786 C C . LEU A 1 595 ? 8.469 -95.062 -36.156 1 68.38 595 LEU A C 1
ATOM 4788 O O . LEU A 1 595 ? 8.141 -96.188 -36.469 1 68.38 595 LEU A O 1
ATOM 4792 N N . ARG A 1 596 ? 9.234 -94.375 -36.75 1 56.06 596 ARG A N 1
ATOM 4793 C CA . ARG A 1 596 ? 9.867 -94.875 -37.969 1 56.06 596 ARG A CA 1
ATOM 4794 C C . ARG A 1 596 ? 10.812 -96.062 -37.625 1 56.06 596 ARG A C 1
ATOM 4796 O O . ARG A 1 596 ? 10.836 -97.062 -38.344 1 56.06 596 ARG A O 1
ATOM 4803 N N . GLU A 1 597 ? 11.406 -95.938 -36.594 1 60.88 597 GLU A N 1
ATOM 4804 C CA . GLU A 1 597 ? 12.328 -96.938 -36.156 1 60.88 597 GLU A CA 1
ATOM 4805 C C . GLU A 1 597 ? 11.57 -98.188 -35.688 1 60.88 597 GLU A C 1
ATOM 4807 O O . GLU A 1 597 ? 11.961 -99.312 -36 1 60.88 597 GLU A O 1
ATOM 4812 N N . GLU A 1 598 ? 10.531 -98.062 -35.281 1 62.19 598 GLU A N 1
ATOM 4813 C CA . GLU A 1 598 ? 9.695 -99.188 -34.844 1 62.19 598 GLU A CA 1
ATOM 4814 C C . GLU A 1 598 ? 9.039 -99.875 -36.031 1 62.19 598 GLU A C 1
ATOM 4816 O O . GLU A 1 598 ? 8.977 -101.125 -36.094 1 62.19 598 GLU A O 1
ATOM 4821 N N . ALA A 1 599 ? 8.648 -99.25 -36.969 1 59.19 599 ALA A N 1
ATOM 4822 C CA . ALA A 1 599 ? 8.062 -99.812 -38.188 1 59.19 599 ALA A CA 1
ATOM 4823 C C . ALA A 1 599 ? 9.102 -100.562 -39 1 59.19 599 ALA A C 1
ATOM 4825 O O . ALA A 1 599 ? 8.82 -101.625 -39.562 1 59.19 599 ALA A O 1
ATOM 4826 N N . ARG A 1 600 ? 10.141 -100.125 -38.969 1 54.62 600 ARG A N 1
ATOM 4827 C CA . ARG A 1 600 ? 11.25 -100.812 -39.656 1 54.62 600 ARG A CA 1
ATOM 4828 C C . ARG A 1 600 ? 11.594 -102.125 -38.969 1 54.62 600 ARG A C 1
ATOM 4830 O O . ARG A 1 600 ? 11.836 -103.125 -39.656 1 54.62 600 ARG A O 1
ATOM 4837 N N . HIS A 1 601 ? 11.516 -102.125 -37.812 1 59.06 601 HIS A N 1
ATOM 4838 C CA . HIS A 1 601 ? 11.797 -103.375 -37.094 1 59.06 601 HIS A CA 1
ATOM 4839 C C . HIS A 1 601 ? 10.688 -104.438 -37.281 1 59.06 601 HIS A C 1
ATOM 4841 O O . HIS A 1 601 ? 10.953 -105.625 -37.469 1 59.06 601 HIS A O 1
ATOM 4847 N N . GLN A 1 602 ? 9.562 -104.125 -37.344 1 55.09 602 GLN A N 1
ATOM 4848 C CA . GLN A 1 602 ? 8.453 -105 -37.531 1 55.09 602 GLN A CA 1
ATOM 4849 C C . GLN A 1 602 ? 8.406 -105.562 -38.938 1 55.09 602 GLN A C 1
ATOM 4851 O O . GLN A 1 602 ? 8.141 -106.75 -39.156 1 55.09 602 GLN A O 1
ATOM 4856 N N . PHE A 1 603 ? 8.648 -104.812 -39.844 1 49.94 603 PHE A N 1
ATOM 4857 C CA . PHE A 1 603 ? 8.711 -105.25 -41.219 1 49.94 603 PHE A CA 1
ATOM 4858 C C . PHE A 1 603 ? 9.875 -106.25 -41.406 1 49.94 603 PHE A C 1
ATOM 4860 O O . PHE A 1 603 ? 9.734 -107.25 -42.094 1 49.94 603 PHE A O 1
ATOM 4867 N N . ALA A 1 604 ? 10.875 -105.938 -40.844 1 48.94 604 ALA A N 1
ATOM 4868 C CA . ALA A 1 604 ? 12.023 -106.875 -40.938 1 48.94 604 ALA A CA 1
ATOM 4869 C C . ALA A 1 604 ? 11.711 -108.188 -40.281 1 48.94 604 ALA A C 1
ATOM 4871 O O . ALA A 1 604 ? 12.141 -109.25 -40.781 1 48.94 604 ALA A O 1
ATOM 4872 N N . GLU A 1 605 ? 11.109 -108.188 -39.312 1 50.69 605 GLU A N 1
ATOM 4873 C CA . GLU A 1 605 ? 10.781 -109.438 -38.625 1 50.69 605 GLU A CA 1
ATOM 4874 C C . GLU A 1 605 ? 9.828 -110.25 -39.469 1 50.69 605 GLU A C 1
ATOM 4876 O O . GLU A 1 605 ? 9.938 -111.5 -39.5 1 50.69 605 GLU A O 1
ATOM 4881 N N . ASN A 1 606 ? 8.828 -109.688 -40.031 1 43.06 606 ASN A N 1
ATOM 4882 C CA . ASN A 1 606 ? 7.871 -110.5 -40.75 1 43.06 606 ASN A CA 1
ATOM 4883 C C . ASN A 1 606 ? 8.438 -111 -42.094 1 43.06 606 ASN A C 1
ATOM 4885 O O . ASN A 1 606 ? 7.91 -111.875 -42.719 1 43.06 606 ASN A O 1
ATOM 4889 N N . THR A 1 607 ? 8.906 -110.125 -42.906 1 40.94 607 THR A N 1
ATOM 4890 C CA . THR A 1 607 ? 9.336 -110.625 -44.188 1 40.94 607 THR A CA 1
ATOM 4891 C C . THR A 1 607 ? 10.703 -111.25 -44.094 1 40.94 607 THR A C 1
ATOM 4893 O O . THR A 1 607 ? 11.258 -111.688 -45.125 1 40.94 607 THR A O 1
ATOM 4896 N N . SER A 1 608 ? 10.891 -112.312 -43.25 1 41.28 608 SER A N 1
ATOM 4897 C CA . SER A 1 608 ? 12.078 -113.188 -43.062 1 41.28 608 SER A CA 1
ATOM 4898 C C . SER A 1 608 ? 13.281 -112.562 -43.781 1 41.28 608 SER A C 1
ATOM 4900 O O . SER A 1 608 ? 14.195 -113.312 -44.188 1 41.28 608 SER A O 1
ATOM 4902 N N . ILE A 1 609 ? 13.141 -111.625 -44.656 1 35.09 609 ILE A N 1
ATOM 4903 C CA . ILE A 1 609 ? 14.281 -111.188 -45.438 1 35.09 609 ILE A CA 1
ATOM 4904 C C . ILE A 1 609 ? 15.336 -110.562 -44.531 1 35.09 609 ILE A C 1
ATOM 4906 O O . ILE A 1 609 ? 15.008 -109.75 -43.656 1 35.09 609 ILE A O 1
ATOM 4910 N N . ASP A 1 610 ? 16.453 -111.25 -44.375 1 33.22 610 ASP A N 1
ATOM 4911 C CA . ASP A 1 610 ? 17.672 -110.875 -43.625 1 33.22 610 ASP A CA 1
ATOM 4912 C C . ASP A 1 610 ? 18.047 -109.438 -43.812 1 33.22 610 ASP A C 1
ATOM 4914 O O . ASP A 1 610 ? 18.172 -108.938 -44.969 1 33.22 610 ASP A O 1
ATOM 4918 N N . PRO A 1 611 ? 17.641 -108.5 -43 1 35.56 611 PRO A N 1
ATOM 4919 C CA . PRO A 1 611 ? 17.938 -107.062 -43.062 1 35.56 611 PRO A CA 1
ATOM 4920 C C . PRO A 1 611 ? 19.359 -106.812 -43.594 1 35.56 611 PRO A C 1
ATOM 4922 O O . PRO A 1 611 ? 19.703 -105.625 -43.844 1 35.56 611 PRO A O 1
ATOM 4925 N N . GLN A 1 612 ? 20.297 -107.625 -43.25 1 33.88 612 GLN A N 1
ATOM 4926 C CA . GLN A 1 612 ? 21.703 -107.438 -43.562 1 33.88 612 GLN A CA 1
ATOM 4927 C C . GLN A 1 612 ? 21.922 -107.375 -45.094 1 33.88 612 GLN A C 1
ATOM 4929 O O . GLN A 1 612 ? 23.031 -107.062 -45.531 1 33.88 612 GLN A O 1
ATOM 4934 N N . LYS A 1 613 ? 21.188 -108.125 -45.781 1 36.97 613 LYS A N 1
ATOM 4935 C CA . LYS A 1 613 ? 21.484 -108.312 -47.219 1 36.97 613 LYS A CA 1
ATOM 4936 C C . LYS A 1 613 ? 21.078 -107.062 -48 1 36.97 613 LYS A C 1
ATOM 4938 O O . LYS A 1 613 ? 21 -107.125 -49.25 1 36.97 613 LYS A O 1
ATOM 4943 N N . ILE A 1 614 ? 20.391 -106.25 -47.469 1 33.19 614 ILE A N 1
ATOM 4944 C CA . ILE A 1 614 ? 20.375 -105.062 -48.344 1 33.19 614 ILE A CA 1
ATOM 4945 C C . ILE A 1 614 ? 21.812 -104.625 -48.594 1 33.19 614 ILE A C 1
ATOM 4947 O O . ILE A 1 614 ? 22.5 -104.125 -47.688 1 33.19 614 ILE A O 1
ATOM 4951 N N . GLY A 1 615 ? 22.562 -105.438 -49.281 1 33.81 615 GLY A N 1
ATOM 4952 C CA . GLY A 1 615 ? 23.938 -105.438 -49.75 1 33.81 615 GLY A CA 1
ATOM 4953 C C . GLY A 1 615 ? 24.438 -104.062 -50.219 1 33.81 615 GLY A C 1
ATOM 4954 O O . GLY A 1 615 ? 23.938 -103.562 -51.219 1 33.81 615 GLY A O 1
ATOM 4955 N N . VAL A 1 616 ? 24.719 -103.188 -49.375 1 38.34 616 VAL A N 1
ATOM 4956 C CA . VAL A 1 616 ? 25.547 -102.062 -49.75 1 38.34 616 VAL A CA 1
ATOM 4957 C C . VAL A 1 616 ? 26.688 -102.5 -50.656 1 38.34 616 VAL A C 1
ATOM 4959 O O . VAL A 1 616 ? 27.469 -103.375 -50.25 1 38.34 616 VAL A O 1
ATOM 4962 N N . ASN A 1 617 ? 26.406 -102.75 -51.906 1 41.84 617 ASN A N 1
ATOM 4963 C CA . ASN A 1 617 ? 27.391 -103.188 -52.906 1 41.84 617 ASN A CA 1
ATOM 4964 C C . ASN A 1 617 ? 28.781 -102.625 -52.594 1 41.84 617 ASN A C 1
ATOM 4966 O O . ASN A 1 617 ? 28.938 -101.438 -52.406 1 41.84 617 ASN A O 1
ATOM 4970 N N . HIS A 1 618 ? 29.625 -103.438 -51.906 1 51.06 618 HIS A N 1
ATOM 4971 C CA . HIS A 1 618 ? 31 -103.125 -51.531 1 51.06 618 HIS A CA 1
ATOM 4972 C C . HIS A 1 618 ? 31.719 -102.312 -52.625 1 51.06 618 HIS A C 1
ATOM 4974 O O . HIS A 1 618 ? 32.625 -101.562 -52.312 1 51.06 618 HIS A O 1
ATOM 4980 N N . GLU A 1 619 ? 31.328 -102.562 -53.812 1 57.44 619 GLU A N 1
ATOM 4981 C CA . GLU A 1 619 ? 31.984 -101.875 -54.906 1 57.44 619 GLU A CA 1
ATOM 4982 C C . GLU A 1 619 ? 31.594 -100.375 -54.906 1 57.44 619 GLU A C 1
ATOM 4984 O O . GLU A 1 619 ? 32.438 -99.5 -55.125 1 57.44 619 GLU A O 1
ATOM 4989 N N . GLU A 1 620 ? 30.406 -100.125 -54.531 1 62.25 620 GLU A N 1
ATOM 4990 C CA . GLU A 1 620 ? 29.953 -98.75 -54.531 1 62.25 620 GLU A CA 1
ATOM 4991 C C . GLU A 1 620 ? 30.469 -98 -53.281 1 62.25 620 GLU A C 1
ATOM 4993 O O . GLU A 1 620 ? 30.812 -96.812 -53.375 1 62.25 620 GLU A O 1
ATOM 4998 N N . GLU A 1 621 ? 30.656 -98.75 -52.281 1 64.12 621 GLU A N 1
ATOM 4999 C CA . GLU A 1 621 ? 31.297 -98.125 -51.094 1 64.12 621 GLU A CA 1
ATOM 5000 C C . GLU A 1 621 ? 32.781 -97.812 -51.375 1 64.12 621 GLU A C 1
ATOM 5002 O O . GLU A 1 621 ? 33.281 -96.812 -50.969 1 64.12 621 GLU A O 1
ATOM 5007 N N . ALA A 1 622 ? 33.344 -98.812 -52.031 1 68.88 622 ALA A N 1
ATOM 5008 C CA . ALA A 1 622 ? 34.75 -98.625 -52.375 1 68.88 622 ALA A CA 1
ATOM 5009 C C . ALA A 1 622 ? 34.906 -97.438 -53.344 1 68.88 622 ALA A C 1
ATOM 5011 O O . ALA A 1 622 ? 35.875 -96.625 -53.25 1 68.88 622 ALA A O 1
ATOM 5012 N N . LEU A 1 623 ? 33.969 -97.312 -54.219 1 74.25 623 LEU A N 1
ATOM 5013 C CA . LEU A 1 623 ? 34.031 -96.188 -55.156 1 74.25 623 LEU A CA 1
ATOM 5014 C C . LEU A 1 623 ? 33.781 -94.875 -54.438 1 74.25 623 LEU A C 1
ATOM 5016 O O . LEU A 1 623 ? 34.469 -93.875 -54.688 1 74.25 623 LEU A O 1
ATOM 5020 N N . ALA A 1 624 ? 32.906 -94.875 -53.5 1 74.56 624 ALA A N 1
ATOM 5021 C CA . ALA A 1 624 ? 32.625 -93.688 -52.719 1 74.56 624 ALA A CA 1
ATOM 5022 C C . ALA A 1 624 ? 33.844 -93.25 -51.906 1 74.56 624 ALA A C 1
ATOM 5024 O O . ALA A 1 624 ? 34.188 -92.125 -51.812 1 74.56 624 ALA A O 1
ATOM 5025 N N . GLU A 1 625 ? 34.406 -94.188 -51.375 1 74.69 625 GLU A N 1
ATOM 5026 C CA . GLU A 1 625 ? 35.594 -93.938 -50.625 1 74.69 625 GLU A CA 1
ATOM 5027 C C . GLU A 1 625 ? 36.719 -93.438 -51.5 1 74.69 625 GLU A C 1
ATOM 5029 O O . GLU A 1 625 ? 37.469 -92.5 -51.125 1 74.69 625 GLU A O 1
ATOM 5034 N N . ARG A 1 626 ? 36.812 -94 -52.688 1 78.56 626 ARG A N 1
ATOM 5035 C CA . ARG A 1 626 ? 37.812 -93.562 -53.625 1 78.56 626 ARG A CA 1
ATOM 5036 C C . ARG A 1 626 ? 37.531 -92.125 -54.094 1 78.56 626 ARG A C 1
ATOM 5038 O O . ARG A 1 626 ? 38.469 -91.312 -54.25 1 78.56 626 ARG A O 1
ATOM 5045 N N . ILE A 1 627 ? 36.281 -91.812 -54.188 1 80.81 627 ILE A N 1
ATOM 5046 C CA . ILE A 1 627 ? 35.906 -90.5 -54.625 1 80.81 627 ILE A CA 1
ATOM 5047 C C . ILE A 1 627 ? 36.219 -89.5 -53.5 1 80.81 627 ILE A C 1
ATOM 5049 O O . ILE A 1 627 ? 36.781 -88.438 -53.75 1 80.81 627 ILE A O 1
ATOM 5053 N N . VAL A 1 628 ? 35.875 -89.938 -52.281 1 80.19 628 VAL A N 1
ATOM 5054 C CA . VAL A 1 628 ? 36.125 -89.062 -51.125 1 80.19 628 VAL A CA 1
ATOM 5055 C C . VAL A 1 628 ? 37.625 -88.812 -50.938 1 80.19 628 VAL A C 1
ATOM 5057 O O . VAL A 1 628 ? 38.094 -87.75 -50.719 1 80.19 628 VAL A O 1
ATOM 5060 N N . LYS A 1 629 ? 38.344 -89.875 -51.094 1 80.38 629 LYS A N 1
ATOM 5061 C CA . LYS A 1 629 ? 39.781 -89.75 -50.938 1 80.38 629 LYS A CA 1
ATOM 5062 C C . LYS A 1 629 ? 40.406 -88.875 -52.031 1 80.38 629 LYS A C 1
ATOM 5064 O O . LYS A 1 629 ? 41.344 -88.125 -51.75 1 80.38 629 LYS A O 1
ATOM 5069 N N . ALA A 1 630 ? 39.906 -89 -53.25 1 82.62 630 ALA A N 1
ATOM 5070 C CA . ALA A 1 630 ? 40.406 -88.188 -54.344 1 82.62 630 ALA A CA 1
ATOM 5071 C C . ALA A 1 630 ? 40.125 -86.75 -54.094 1 82.62 630 ALA A C 1
ATOM 5073 O O . ALA A 1 630 ? 41 -85.875 -54.344 1 82.62 630 ALA A O 1
ATOM 5074 N N . ILE A 1 631 ? 39 -86.438 -53.531 1 84.25 631 ILE A N 1
ATOM 5075 C CA . ILE A 1 631 ? 38.625 -85.062 -53.25 1 84.25 631 ILE A CA 1
ATOM 5076 C C . ILE A 1 631 ? 39.469 -84.562 -52.094 1 84.25 631 ILE A C 1
ATOM 5078 O O . ILE A 1 631 ? 40 -83.438 -52.125 1 84.25 631 ILE A O 1
ATOM 5082 N N . GLU A 1 632 ? 39.625 -85.312 -51.062 1 80.81 632 GLU A N 1
ATOM 5083 C CA . GLU A 1 632 ? 40.375 -84.938 -49.906 1 80.81 632 GLU A CA 1
ATOM 5084 C C . GLU A 1 632 ? 41.844 -84.688 -50.25 1 80.81 632 GLU A C 1
ATOM 5086 O O . GLU A 1 632 ? 42.5 -83.812 -49.625 1 80.81 632 GLU A O 1
ATOM 5091 N N . GLY A 1 633 ? 42.312 -85.375 -51.188 1 82.06 633 GLY A N 1
ATOM 5092 C CA . GLY A 1 633 ? 43.688 -85.25 -51.656 1 82.06 633 GLY A CA 1
ATOM 5093 C C . GLY A 1 633 ? 43.906 -83.938 -52.375 1 82.06 633 GLY A C 1
ATOM 5094 O O . GLY A 1 633 ? 45.062 -83.438 -52.469 1 82.06 633 GLY A O 1
ATOM 5095 N N . HIS A 1 634 ? 42.812 -83.312 -52.875 1 84.06 634 HIS A N 1
ATOM 5096 C CA . HIS A 1 634 ? 42.938 -82.062 -53.594 1 84.06 634 HIS A CA 1
ATOM 5097 C C . HIS A 1 634 ? 42.031 -80.938 -52.969 1 84.06 634 HIS A C 1
ATOM 5099 O O . HIS A 1 634 ? 41.5 -80.125 -53.688 1 84.06 634 HIS A O 1
ATOM 5105 N N . LEU A 1 635 ? 41.875 -80.938 -51.719 1 85 635 LEU A N 1
ATOM 5106 C CA . LEU A 1 635 ? 40.906 -80.125 -51 1 85 635 LEU A CA 1
ATOM 5107 C C . LEU A 1 635 ? 41.25 -78.625 -51.188 1 85 635 LEU A C 1
ATOM 5109 O O . LEU A 1 635 ? 40.344 -77.812 -51.344 1 85 635 LEU A O 1
ATOM 5113 N N . SER A 1 636 ? 42.469 -78.312 -51.125 1 81.88 636 SER A N 1
ATOM 5114 C CA . SER A 1 636 ? 42.938 -76.938 -51.125 1 81.88 636 SER A CA 1
ATOM 5115 C C . SER A 1 636 ? 42.969 -76.375 -52.531 1 81.88 636 SER A C 1
ATOM 5117 O O . SER A 1 636 ? 43.125 -75.188 -52.719 1 81.88 636 SER A O 1
ATOM 5119 N N . ASN A 1 637 ? 42.781 -77.125 -53.562 1 81.81 637 ASN A N 1
ATOM 5120 C CA . ASN A 1 637 ? 42.812 -76.688 -54.969 1 81.81 637 ASN A CA 1
ATOM 5121 C C . ASN A 1 637 ? 41.438 -76.25 -55.438 1 81.81 637 ASN A C 1
ATOM 5123 O O . ASN A 1 637 ? 40.531 -77.062 -55.625 1 81.81 637 ASN A O 1
ATOM 5127 N N . ALA A 1 638 ? 41.281 -75 -55.688 1 81.12 638 ALA A N 1
ATOM 5128 C CA . ALA A 1 638 ? 40 -74.375 -56.062 1 81.12 638 ALA A CA 1
ATOM 5129 C C . ALA A 1 638 ? 39.594 -74.812 -57.438 1 81.12 638 ALA A C 1
ATOM 5131 O O . ALA A 1 638 ? 38.406 -74.812 -57.781 1 81.12 638 ALA A O 1
ATOM 5132 N N . ASP A 1 639 ? 40.406 -75.25 -58.25 1 81.38 639 ASP A N 1
ATOM 5133 C CA . ASP A 1 639 ? 40.156 -75.562 -59.656 1 81.38 639 ASP A CA 1
ATOM 5134 C C . ASP A 1 639 ? 39.844 -77 -59.844 1 81.38 639 ASP A C 1
ATOM 5136 O O . ASP A 1 639 ? 39.562 -77.5 -60.938 1 81.38 639 ASP A O 1
ATOM 5140 N N . TYR A 1 640 ? 39.906 -77.812 -58.75 1 83.69 640 TYR A N 1
ATOM 5141 C CA . TYR A 1 640 ? 39.562 -79.25 -58.812 1 83.69 640 TYR A CA 1
ATOM 5142 C C . TYR A 1 640 ? 38.062 -79.438 -59.031 1 83.69 640 TYR A C 1
ATOM 5144 O O . TYR A 1 640 ? 37.25 -79.062 -58.156 1 83.69 640 TYR A O 1
ATOM 5152 N N . GLY A 1 641 ? 37.656 -79.812 -60.219 1 81.81 641 GLY A N 1
ATOM 5153 C CA . GLY A 1 641 ? 36.25 -79.938 -60.594 1 81.81 641 GLY A CA 1
ATOM 5154 C C . GLY A 1 641 ? 35.844 -81.312 -60.969 1 81.81 641 GLY A C 1
ATOM 5155 O O . GLY A 1 641 ? 36.562 -82.25 -60.75 1 81.81 641 GLY A O 1
ATOM 5156 N N . VAL A 1 642 ? 34.75 -81.438 -61.594 1 84.94 642 VAL A N 1
ATOM 5157 C CA . VAL A 1 642 ? 34.125 -82.688 -61.938 1 84.94 642 VAL A CA 1
ATOM 5158 C C . VAL A 1 642 ? 35 -83.438 -62.969 1 84.94 642 VAL A C 1
ATOM 5160 O O . VAL A 1 642 ? 35.156 -84.688 -62.906 1 84.94 642 VAL A O 1
ATOM 5163 N N . ASP A 1 643 ? 35.656 -82.625 -63.719 1 84.06 643 ASP A N 1
ATOM 5164 C CA . ASP A 1 643 ? 36.5 -83.25 -64.75 1 84.06 643 ASP A CA 1
ATOM 5165 C C . ASP A 1 643 ? 37.75 -83.938 -64.125 1 84.06 643 ASP A C 1
ATOM 5167 O O . ASP A 1 643 ? 38.094 -85 -64.562 1 84.06 643 ASP A O 1
ATOM 5171 N N . GLN A 1 644 ? 38.344 -83.312 -63.219 1 85.69 644 GLN A N 1
ATOM 5172 C CA . GLN A 1 644 ? 39.531 -83.875 -62.531 1 85.69 644 GLN A CA 1
ATOM 5173 C C . GLN A 1 644 ? 39.156 -85.062 -61.656 1 85.69 644 GLN A C 1
ATOM 5175 O O . GLN A 1 644 ? 39.906 -86 -61.594 1 85.69 644 GLN A O 1
ATOM 5180 N N . LEU A 1 645 ? 38.031 -84.938 -61.031 1 85.62 645 LEU A N 1
ATOM 5181 C CA . LEU A 1 645 ? 37.531 -86 -60.219 1 85.62 645 LEU A CA 1
ATOM 5182 C C . LEU A 1 645 ? 37.219 -87.25 -61.062 1 85.62 645 LEU A C 1
ATOM 5184 O O . LEU A 1 645 ? 37.594 -88.375 -60.688 1 85.62 645 LEU A O 1
ATOM 5188 N N . ALA A 1 646 ? 36.719 -87.062 -62.188 1 84.69 646 ALA A N 1
ATOM 5189 C CA . ALA A 1 646 ? 36.406 -88.188 -63.125 1 84.69 646 ALA A CA 1
ATOM 5190 C C . ALA A 1 646 ? 37.688 -88.875 -63.562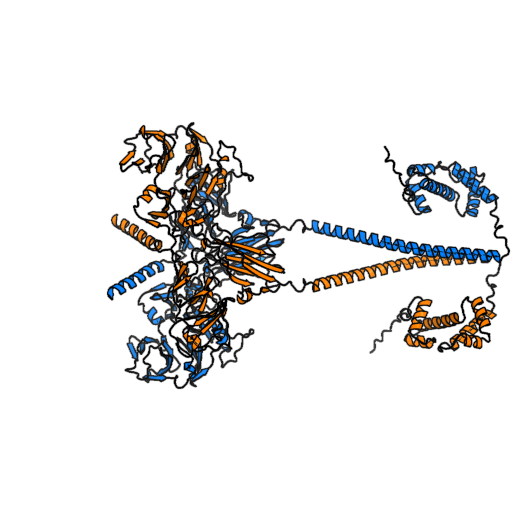 1 84.69 646 ALA A C 1
ATOM 5192 O O . ALA A 1 646 ? 37.719 -90.125 -63.625 1 84.69 646 ALA A O 1
ATOM 5193 N N . GLN A 1 647 ? 38.688 -88.062 -63.719 1 83.88 647 GLN A N 1
ATOM 5194 C CA . GLN A 1 647 ? 39.969 -88.625 -64.125 1 83.88 647 GLN A CA 1
ATOM 5195 C C . GLN A 1 647 ? 40.594 -89.375 -62.969 1 83.88 647 GLN A C 1
ATOM 5197 O O . GLN A 1 647 ? 41.156 -90.5 -63.156 1 83.88 647 GLN A O 1
ATOM 5202 N N . ASP A 1 648 ? 40.406 -88.875 -61.812 1 83.62 648 ASP A N 1
ATOM 5203 C CA . ASP A 1 648 ? 41.031 -89.5 -60.625 1 83.62 648 ASP A CA 1
ATOM 5204 C C . ASP A 1 648 ? 40.344 -90.812 -60.25 1 83.62 648 ASP A C 1
ATOM 5206 O O . ASP A 1 648 ? 41 -91.688 -59.656 1 83.62 648 ASP A O 1
ATOM 5210 N N . VAL A 1 649 ? 39.125 -90.938 -60.656 1 81.69 649 VAL A N 1
ATOM 5211 C CA . VAL A 1 649 ? 38.406 -92.188 -60.281 1 81.69 649 VAL A CA 1
ATOM 5212 C C . VAL A 1 649 ? 38.188 -93.062 -61.5 1 81.69 649 VAL A C 1
ATOM 5214 O O . VAL A 1 649 ? 37.438 -94.062 -61.469 1 81.69 649 VAL A O 1
ATOM 5217 N N . PHE A 1 650 ? 38.969 -92.688 -62.656 1 81.75 650 PHE A N 1
ATOM 5218 C CA . PHE A 1 650 ? 39.062 -93.438 -63.875 1 81.75 650 PHE A CA 1
ATOM 5219 C C . PHE A 1 650 ? 37.688 -93.688 -64.5 1 81.75 650 PHE A C 1
ATOM 5221 O O . PHE A 1 650 ? 37.375 -94.812 -64.938 1 81.75 650 PHE A O 1
ATOM 5228 N N . MET A 1 651 ? 36.906 -92.625 -64.562 1 81.19 651 MET A N 1
ATOM 5229 C CA . MET A 1 651 ? 35.594 -92.688 -65.125 1 81.19 651 MET A CA 1
ATOM 5230 C C . MET A 1 651 ? 35.344 -91.5 -66.062 1 81.19 651 MET A C 1
ATOM 5232 O O . MET A 1 651 ? 36.031 -90.5 -65.938 1 81.19 651 MET A O 1
ATOM 5236 N N . SER A 1 652 ? 34.5 -91.688 -67 1 79.88 652 SER A N 1
ATOM 5237 C CA . SER A 1 652 ? 34.094 -90.562 -67.812 1 79.88 652 SER A CA 1
ATOM 5238 C C . SER A 1 652 ? 33.219 -89.625 -67.062 1 79.88 652 SER A C 1
ATOM 5240 O O . SER A 1 652 ? 32.594 -90 -66.062 1 79.88 652 SER A O 1
ATOM 5242 N N . ARG A 1 653 ? 33.219 -88.375 -67.375 1 81 653 ARG A N 1
ATOM 5243 C CA . ARG A 1 653 ? 32.375 -87.375 -66.688 1 81 653 ARG A CA 1
ATOM 5244 C C . ARG A 1 653 ? 30.922 -87.812 -66.625 1 81 653 ARG A C 1
ATOM 5246 O O . ARG A 1 653 ? 30.25 -87.625 -65.625 1 81 653 ARG A O 1
ATOM 5253 N N . SER A 1 654 ? 30.484 -88.438 -67.625 1 80.81 654 SER A N 1
ATOM 5254 C CA . SER A 1 654 ? 29.094 -88.875 -67.75 1 80.81 654 SER A CA 1
ATOM 5255 C C . SER A 1 654 ? 28.844 -90.062 -66.875 1 80.81 654 SER A C 1
ATOM 5257 O O . SER A 1 654 ? 27.812 -90.188 -66.188 1 80.81 654 SER A O 1
ATOM 5259 N N . ALA A 1 655 ? 29.781 -90.938 -66.812 1 80.38 655 ALA A N 1
ATOM 5260 C CA . ALA A 1 655 ? 29.688 -92.125 -65.938 1 80.38 655 ALA A CA 1
ATOM 5261 C C . ALA A 1 655 ? 29.703 -91.75 -64.438 1 80.38 655 ALA A C 1
ATOM 5263 O O . ALA A 1 655 ? 28.953 -92.312 -63.656 1 80.38 655 ALA A O 1
ATOM 5264 N N . LEU A 1 656 ? 30.562 -90.875 -64.125 1 82.44 656 LEU A N 1
ATOM 5265 C CA . LEU A 1 656 ? 30.641 -90.375 -62.75 1 82.44 656 LEU A CA 1
ATOM 5266 C C . LEU A 1 656 ? 29.328 -89.688 -62.344 1 82.44 656 LEU A C 1
ATOM 5268 O O . LEU A 1 656 ? 28.828 -89.938 -61.25 1 82.44 656 LEU A O 1
ATOM 5272 N N . TYR A 1 657 ? 28.859 -88.938 -63.25 1 79.62 657 TYR A N 1
ATOM 5273 C CA . TYR A 1 657 ? 27.594 -88.25 -63 1 79.62 657 TYR A CA 1
ATOM 5274 C C . TYR A 1 657 ? 26.469 -89.188 -62.781 1 79.62 657 TYR A C 1
ATOM 5276 O O . TYR A 1 657 ? 25.719 -89.125 -61.812 1 79.62 657 TYR A O 1
ATOM 5284 N N . THR A 1 658 ? 26.344 -90.188 -63.594 1 79.62 658 THR A N 1
ATOM 5285 C CA . THR A 1 658 ? 25.281 -91.188 -63.531 1 79.62 658 THR A CA 1
ATOM 5286 C C . THR A 1 658 ? 25.422 -92.062 -62.281 1 79.62 658 THR A C 1
ATOM 5288 O O . THR A 1 658 ? 24.453 -92.312 -61.562 1 79.62 658 THR A O 1
ATOM 5291 N N . LYS A 1 659 ? 26.578 -92.375 -61.906 1 76.88 659 LYS A N 1
ATOM 5292 C CA . LYS A 1 659 ? 26.844 -93.25 -60.781 1 76.88 659 LYS A CA 1
ATOM 5293 C C . LYS A 1 659 ? 26.578 -92.5 -59.438 1 76.88 659 LYS A C 1
ATOM 5295 O O . LYS A 1 659 ? 25.938 -93.062 -58.562 1 76.88 659 LYS A O 1
ATOM 5300 N N . LEU A 1 660 ? 27.031 -91.312 -59.406 1 77.38 660 LEU A N 1
ATOM 5301 C CA . LEU A 1 660 ? 26.844 -90.562 -58.188 1 77.38 660 LEU A CA 1
ATOM 5302 C C . LEU A 1 660 ? 25.375 -90.188 -58 1 77.38 660 LEU A C 1
ATOM 5304 O O . LEU A 1 660 ? 24.844 -90.188 -56.906 1 77.38 660 LEU A O 1
ATOM 5308 N N . ARG A 1 661 ? 24.844 -89.812 -59.094 1 76.56 661 ARG A N 1
ATOM 5309 C CA . ARG A 1 661 ? 23.422 -89.5 -59.031 1 76.56 661 ARG A CA 1
ATOM 5310 C C . ARG A 1 661 ? 22.594 -90.75 -58.625 1 76.56 661 ARG A C 1
ATOM 5312 O O . ARG A 1 661 ? 21.641 -90.625 -57.844 1 76.56 661 ARG A O 1
ATOM 5319 N N . ASN A 1 662 ? 22.922 -91.812 -59.031 1 71.06 662 ASN A N 1
ATOM 5320 C CA . ASN A 1 662 ? 22.234 -93.062 -58.688 1 71.06 662 ASN A CA 1
ATOM 5321 C C . ASN A 1 662 ? 22.516 -93.5 -57.25 1 71.06 662 ASN A C 1
ATOM 5323 O O . ASN A 1 662 ? 21.625 -94 -56.562 1 71.06 662 ASN A O 1
ATOM 5327 N N . MET A 1 663 ? 23.703 -93.188 -56.812 1 67.12 663 MET A N 1
ATOM 5328 C CA . MET A 1 663 ? 24.125 -93.625 -55.5 1 67.12 663 MET A CA 1
ATOM 5329 C C . MET A 1 663 ? 23.672 -92.688 -54.406 1 67.12 663 MET A C 1
ATOM 5331 O O . MET A 1 663 ? 23.219 -93.125 -53.344 1 67.12 663 MET A O 1
ATOM 5335 N N . LEU A 1 664 ? 23.875 -91.375 -54.719 1 69.25 664 LEU A N 1
ATOM 5336 C CA . LEU A 1 664 ? 23.719 -90.375 -53.625 1 69.25 664 LEU A CA 1
ATOM 5337 C C . LEU A 1 664 ? 22.656 -89.375 -53.969 1 69.25 664 LEU A C 1
ATOM 5339 O O . LEU A 1 664 ? 22.281 -88.562 -53.125 1 69.25 664 LEU A O 1
ATOM 5343 N N . GLY A 1 665 ? 22.188 -89.375 -55.25 1 67.94 665 GLY A N 1
ATOM 5344 C CA . GLY A 1 665 ? 21.141 -88.5 -55.719 1 67.94 665 GLY A CA 1
ATOM 5345 C C . GLY A 1 665 ? 21.656 -87.062 -55.938 1 67.94 665 GLY A C 1
ATOM 5346 O O . GLY A 1 665 ? 20.875 -86.125 -56.094 1 67.94 665 GLY A O 1
ATOM 5347 N N . ILE A 1 666 ? 22.969 -86.875 -55.906 1 75.19 666 ILE A N 1
ATOM 5348 C CA . ILE A 1 666 ? 23.531 -85.562 -56.062 1 75.19 666 ILE A CA 1
ATOM 5349 C C . ILE A 1 666 ? 24.516 -85.5 -57.219 1 75.19 666 ILE A C 1
ATOM 5351 O O . ILE A 1 666 ? 25.031 -86.562 -57.625 1 75.19 666 ILE A O 1
ATOM 5355 N N . SER A 1 667 ? 24.766 -84.375 -57.781 1 81.62 667 SER A N 1
ATOM 5356 C CA . SER A 1 667 ? 25.719 -84.188 -58.875 1 81.62 667 SER A CA 1
ATOM 5357 C C . SER A 1 667 ? 27.156 -84.312 -58.375 1 81.62 667 SER A C 1
ATOM 5359 O O . SER A 1 667 ? 27.422 -84.062 -57.219 1 81.62 667 SER A O 1
ATOM 5361 N N . PRO A 1 668 ? 28.109 -84.688 -59.219 1 82.06 668 PRO A N 1
ATOM 5362 C CA . PRO A 1 668 ? 29.516 -84.688 -58.781 1 82.06 668 PRO A CA 1
ATOM 5363 C C . PRO A 1 668 ? 30 -83.375 -58.281 1 82.06 668 PRO A C 1
ATOM 5365 O O . PRO A 1 668 ? 30.766 -83.312 -57.312 1 82.06 668 PRO A O 1
ATOM 5368 N N . ALA A 1 669 ? 29.438 -82.312 -58.844 1 84.38 669 ALA A N 1
ATOM 5369 C CA . ALA A 1 669 ? 29.812 -81 -58.406 1 84.38 669 ALA A CA 1
ATOM 5370 C C . ALA A 1 669 ? 29.297 -80.688 -57 1 84.38 669 ALA A C 1
ATOM 5372 O O . ALA A 1 669 ? 30.016 -80.125 -56.156 1 84.38 669 ALA A O 1
ATOM 5373 N N . ASP A 1 670 ? 28.078 -81.125 -56.75 1 81 670 ASP A N 1
ATOM 5374 C CA . ASP A 1 670 ? 27.484 -80.938 -55.438 1 81 670 ASP A CA 1
ATOM 5375 C C . ASP A 1 670 ? 28.188 -81.812 -54.375 1 81 670 ASP A C 1
ATOM 5377 O O . ASP A 1 670 ? 28.391 -81.375 -53.25 1 81 670 ASP A O 1
ATOM 5381 N N . PHE A 1 671 ? 28.531 -82.938 -54.719 1 80.56 671 PHE A N 1
ATOM 5382 C CA . PHE A 1 671 ? 29.219 -83.875 -53.812 1 80.56 671 PHE A CA 1
ATOM 5383 C C . PHE A 1 671 ? 30.578 -83.312 -53.406 1 80.56 671 PHE A C 1
ATOM 5385 O O . PHE A 1 671 ? 30.938 -83.312 -52.219 1 80.56 671 PHE A O 1
ATOM 5392 N N . ILE A 1 672 ? 31.391 -82.688 -54.406 1 87.25 672 ILE A N 1
ATOM 5393 C CA . ILE A 1 672 ? 32.656 -82.062 -54.125 1 87.25 672 ILE A CA 1
ATOM 5394 C C . ILE A 1 672 ? 32.469 -80.938 -53.125 1 87.25 672 ILE A C 1
ATOM 5396 O O . ILE A 1 672 ? 33.188 -80.812 -52.125 1 87.25 672 ILE A O 1
ATOM 5400 N N . ARG A 1 673 ? 31.406 -80.25 -53.406 1 84.62 673 ARG A N 1
ATOM 5401 C CA . ARG A 1 673 ? 31.094 -79.125 -52.531 1 84.62 673 ARG A CA 1
ATOM 5402 C C . ARG A 1 673 ? 30.75 -79.562 -51.125 1 84.62 673 ARG A C 1
ATOM 5404 O O . ARG A 1 673 ? 31.203 -79 -50.125 1 84.62 673 ARG A O 1
ATOM 5411 N N . ASP A 1 674 ? 30.031 -80.562 -51 1 80.38 674 ASP A N 1
ATOM 5412 C CA . ASP A 1 674 ? 29.609 -81.125 -49.719 1 80.38 674 ASP A CA 1
ATOM 5413 C C . ASP A 1 674 ? 30.812 -81.625 -48.906 1 80.38 674 ASP A C 1
ATOM 5415 O O . ASP A 1 674 ? 30.906 -81.375 -47.719 1 80.38 674 ASP A O 1
ATOM 5419 N N . VAL A 1 675 ? 31.703 -82.312 -49.531 1 83.56 675 VAL A N 1
ATOM 5420 C CA . VAL A 1 675 ? 32.906 -82.875 -48.875 1 83.56 675 VAL A CA 1
ATOM 5421 C C . VAL A 1 675 ? 33.75 -81.688 -48.375 1 83.56 675 VAL A C 1
ATOM 5423 O O . VAL A 1 675 ? 34.25 -81.688 -47.25 1 83.56 675 VAL A O 1
ATOM 5426 N N . ARG A 1 676 ? 33.906 -80.625 -49.188 1 87.56 676 ARG A N 1
ATOM 5427 C CA . ARG A 1 676 ? 34.656 -79.438 -48.844 1 87.56 676 ARG A CA 1
ATOM 5428 C C . ARG A 1 676 ? 34.062 -78.75 -47.594 1 87.56 676 ARG A C 1
ATOM 5430 O O . ARG A 1 676 ? 34.781 -78.375 -46.656 1 87.56 676 ARG A O 1
ATOM 5437 N N . LEU A 1 677 ? 32.781 -78.625 -47.656 1 86.12 677 LEU A N 1
ATOM 5438 C CA . LEU A 1 677 ? 32.094 -77.875 -46.562 1 86.12 677 LEU A CA 1
ATOM 5439 C C . LEU A 1 677 ? 32.094 -78.75 -45.281 1 86.12 677 LEU A C 1
ATOM 5441 O O . LEU A 1 677 ? 32.25 -78.188 -44.188 1 86.12 677 LEU A O 1
ATOM 5445 N N . LYS A 1 678 ? 31.984 -80 -45.281 1 80.5 678 LYS A N 1
ATOM 5446 C CA . LYS A 1 678 ? 32.062 -80.812 -44.125 1 80.5 678 LYS A CA 1
ATOM 5447 C C . LYS A 1 678 ? 33.438 -80.812 -43.5 1 80.5 678 LYS A C 1
ATOM 5449 O O . LYS A 1 678 ? 33.594 -80.812 -42.281 1 80.5 678 LYS A O 1
ATOM 5454 N N . ARG A 1 679 ? 34.469 -80.75 -44.312 1 85.12 679 ARG A N 1
ATOM 5455 C CA . ARG A 1 679 ? 35.812 -80.625 -43.812 1 85.12 679 ARG A CA 1
ATOM 5456 C C . ARG A 1 679 ? 36.031 -79.25 -43.188 1 85.12 679 ARG A C 1
ATOM 5458 O O . ARG A 1 679 ? 36.719 -79.125 -42.188 1 85.12 679 ARG A O 1
ATOM 5465 N N . ALA A 1 680 ? 35.406 -78.25 -43.812 1 87.25 680 ALA A N 1
ATOM 5466 C CA . ALA A 1 680 ? 35.469 -76.938 -43.219 1 87.25 680 ALA A CA 1
ATOM 5467 C C . ALA A 1 680 ? 34.844 -76.938 -41.812 1 87.25 680 ALA A C 1
ATOM 5469 O O . ALA A 1 680 ? 35.375 -76.312 -40.875 1 87.25 680 ALA A O 1
ATOM 5470 N N . ALA A 1 681 ? 33.719 -77.625 -41.719 1 82.12 681 ALA A N 1
ATOM 5471 C CA . ALA A 1 681 ? 33.031 -77.688 -40.438 1 82.12 681 ALA A CA 1
ATOM 5472 C C . ALA A 1 681 ? 33.875 -78.375 -39.406 1 82.12 681 ALA A C 1
ATOM 5474 O O . ALA A 1 681 ? 33.938 -78 -38.219 1 82.12 681 ALA A O 1
ATOM 5475 N N . GLN A 1 682 ? 34.625 -79.312 -39.781 1 79.44 682 GLN A N 1
ATOM 5476 C CA . GLN A 1 682 ? 35.531 -80 -38.906 1 79.44 682 GLN A CA 1
ATOM 5477 C C . GLN A 1 682 ? 36.688 -79.125 -38.469 1 79.44 682 GLN A C 1
ATOM 5479 O O . GLN A 1 682 ? 37.062 -79.125 -37.312 1 79.44 682 GLN A O 1
ATOM 5484 N N . LEU A 1 683 ? 37.156 -78.375 -39.406 1 83.81 683 LEU A N 1
ATOM 5485 C CA . LEU A 1 683 ? 38.25 -77.438 -39.094 1 83.81 683 LEU A CA 1
ATOM 5486 C C . LEU A 1 683 ? 37.812 -76.312 -38.188 1 83.81 683 LEU A C 1
ATOM 5488 O O . LEU A 1 683 ? 38.562 -75.875 -37.312 1 83.81 683 LEU A O 1
ATOM 5492 N N . LEU A 1 684 ? 36.562 -75.875 -38.438 1 80.56 684 LEU A N 1
ATOM 5493 C CA . LEU A 1 684 ? 36 -74.812 -37.625 1 80.56 684 LEU A CA 1
ATOM 5494 C C . LEU A 1 684 ? 35.812 -75.312 -36.188 1 80.56 684 LEU A C 1
ATOM 5496 O O . LEU A 1 684 ? 36 -74.562 -35.219 1 80.56 684 LEU A O 1
ATOM 5500 N N . SER A 1 685 ? 35.5 -76.625 -36.062 1 77.06 685 SER A N 1
ATOM 5501 C CA . SER A 1 685 ? 35.25 -77.188 -34.75 1 77.06 685 SER A CA 1
ATOM 5502 C C . SER A 1 685 ? 36.562 -77.562 -34.062 1 77.06 685 SER A C 1
ATOM 5504 O O . SER A 1 685 ? 36.719 -77.375 -32.844 1 77.06 685 SER A O 1
ATOM 5506 N N . ASP A 1 686 ? 37.594 -78 -34.844 1 75.31 686 ASP A N 1
ATOM 5507 C CA . ASP A 1 686 ? 38.75 -78.625 -34.25 1 75.31 686 ASP A CA 1
ATOM 5508 C C . ASP A 1 686 ? 39.906 -77.625 -34.156 1 75.31 686 ASP A C 1
ATOM 5510 O O . ASP A 1 686 ? 40.906 -77.875 -33.469 1 75.31 686 ASP A O 1
ATOM 5514 N N . THR A 1 687 ? 39.844 -76.5 -34.938 1 79.44 687 THR A N 1
ATOM 5515 C CA . THR A 1 687 ? 41 -75.625 -34.969 1 79.44 687 THR A CA 1
ATOM 5516 C C . THR A 1 687 ? 40.562 -74.188 -34.719 1 79.44 687 THR A C 1
ATOM 5518 O O . THR A 1 687 ? 39.375 -73.875 -34.781 1 79.44 687 THR A O 1
ATOM 5521 N N . ASN A 1 688 ? 41.438 -73.438 -34.406 1 77.06 688 ASN A N 1
ATOM 5522 C CA . ASN A 1 688 ? 41.219 -72 -34.25 1 77.06 688 ASN A CA 1
ATOM 5523 C C . ASN A 1 688 ? 41.719 -71.188 -35.438 1 77.06 688 ASN A C 1
ATOM 5525 O O . ASN A 1 688 ? 42.031 -70 -35.312 1 77.06 688 ASN A O 1
ATOM 5529 N N . MET A 1 689 ? 41.688 -71.75 -36.562 1 81.62 689 MET A N 1
ATOM 5530 C CA . MET A 1 689 ? 42.125 -71.062 -37.781 1 81.62 689 MET A CA 1
ATOM 5531 C C . MET A 1 689 ? 41.156 -70 -38.219 1 81.62 689 MET A C 1
ATOM 5533 O O . MET A 1 689 ? 39.938 -70.125 -38.031 1 81.62 689 MET A O 1
ATOM 5537 N N . PRO A 1 690 ? 41.781 -68.875 -38.656 1 83.19 690 PRO A N 1
ATOM 5538 C CA . PRO A 1 690 ? 40.875 -67.812 -39.156 1 83.19 690 PRO A CA 1
ATOM 5539 C C . PRO A 1 690 ? 39.969 -68.312 -40.312 1 83.19 690 PRO A C 1
ATOM 5541 O O . PRO A 1 690 ? 40.406 -69.188 -41.094 1 83.19 690 PRO A O 1
ATOM 5544 N N . ILE A 1 691 ? 38.812 -67.812 -40.438 1 81.62 691 ILE A N 1
ATOM 5545 C CA . ILE A 1 691 ? 37.781 -68.25 -41.375 1 81.62 691 ILE A CA 1
ATOM 5546 C C . ILE A 1 691 ? 38.281 -68.188 -42.812 1 81.62 691 ILE A C 1
ATOM 5548 O O . ILE A 1 691 ? 38 -69 -43.625 1 81.62 691 ILE A O 1
ATOM 5552 N N . GLY A 1 692 ? 39.062 -67.188 -43 1 84.5 692 GLY A N 1
ATOM 5553 C CA . GLY A 1 692 ? 39.656 -67 -44.312 1 84.5 692 GLY A CA 1
ATOM 5554 C C . GLY A 1 692 ? 40.594 -68.062 -44.688 1 84.5 692 GLY A C 1
ATOM 5555 O O . GLY A 1 692 ? 40.594 -68.562 -45.844 1 84.5 692 GLY A O 1
ATOM 5556 N N . GLU A 1 693 ? 41.344 -68.562 -43.781 1 85.44 693 GLU A N 1
ATOM 5557 C CA . GLU A 1 693 ? 42.312 -69.625 -44 1 85.44 693 GLU A CA 1
ATOM 5558 C C . GLU A 1 693 ? 41.594 -70.938 -44.188 1 85.44 693 GLU A C 1
ATOM 5560 O O . GLU A 1 693 ? 42.031 -71.75 -45.031 1 85.44 693 GLU A O 1
ATOM 5565 N N . ILE A 1 694 ? 40.562 -71.188 -43.531 1 86.56 694 ILE A N 1
ATOM 5566 C CA . ILE A 1 694 ? 39.75 -72.375 -43.656 1 86.56 694 ILE A CA 1
ATOM 5567 C C . ILE A 1 694 ? 39.125 -72.438 -45.062 1 86.56 694 ILE A C 1
ATOM 5569 O O . ILE A 1 694 ? 39.125 -73.438 -45.719 1 86.56 694 ILE A O 1
ATOM 5573 N N . ALA A 1 695 ? 38.75 -71.312 -45.469 1 87.31 695 ALA A N 1
ATOM 5574 C CA . ALA A 1 695 ? 38.156 -71.188 -46.781 1 87.31 695 ALA A CA 1
ATOM 5575 C C . ALA A 1 695 ? 39.188 -71.562 -47.875 1 87.31 695 ALA A C 1
ATOM 5577 O O . ALA A 1 695 ? 38.844 -72.312 -48.812 1 87.31 695 ALA A O 1
ATOM 5578 N N . ASP A 1 696 ? 40.344 -71.125 -47.594 1 85.06 696 ASP A N 1
ATOM 5579 C CA . ASP A 1 696 ? 41.406 -71.438 -48.531 1 85.06 696 ASP A CA 1
ATOM 5580 C C . ASP A 1 696 ? 41.812 -72.875 -48.5 1 85.06 696 ASP A C 1
ATOM 5582 O O . ASP A 1 696 ? 42.062 -73.5 -49.562 1 85.06 696 ASP A O 1
ATOM 5586 N N . ARG A 1 697 ? 41.719 -73.5 -47.438 1 85.56 697 ARG A N 1
ATOM 5587 C CA . ARG A 1 697 ? 42.156 -74.875 -47.219 1 85.56 697 ARG A CA 1
ATOM 5588 C C . ARG A 1 697 ? 41.125 -75.875 -47.812 1 85.56 697 ARG A C 1
ATOM 5590 O O . ARG A 1 697 ? 41.5 -77 -48.188 1 85.56 697 ARG A O 1
ATOM 5597 N N . VAL A 1 698 ? 40 -75.312 -47.906 1 87.69 698 VAL A N 1
ATOM 5598 C CA . VAL A 1 698 ? 38.969 -76.25 -48.406 1 87.69 698 VAL A CA 1
ATOM 5599 C C . VAL A 1 698 ? 38.625 -75.875 -49.844 1 87.69 698 VAL A C 1
ATOM 5601 O O . VAL A 1 698 ? 37.688 -76.438 -50.438 1 87.69 698 VAL A O 1
ATOM 5604 N N . GLY A 1 699 ? 39.312 -75 -50.531 1 85.62 699 GLY A N 1
ATOM 5605 C CA . GLY A 1 699 ? 39.281 -74.75 -51.969 1 85.62 699 GLY A CA 1
ATOM 5606 C C . GLY A 1 699 ? 38.281 -73.75 -52.406 1 85.62 699 GLY A C 1
ATOM 5607 O O . GLY A 1 699 ? 37.75 -73.812 -53.5 1 85.62 699 GLY A O 1
ATOM 5608 N N . TYR A 1 700 ? 38.094 -72.75 -51.656 1 86.31 700 TYR A N 1
ATOM 5609 C CA . TYR A 1 700 ? 37.281 -71.625 -52.094 1 86.31 700 TYR A CA 1
ATOM 5610 C C . TYR A 1 700 ? 38.125 -70.375 -52.406 1 86.31 700 TYR A C 1
ATOM 5612 O O . TYR A 1 700 ? 39.094 -70.125 -51.719 1 86.31 700 TYR A O 1
ATOM 5620 N N . ASN A 1 701 ? 37.719 -69.688 -53.5 1 82.81 701 ASN A N 1
ATOM 5621 C CA . ASN A 1 701 ? 38.5 -68.562 -53.969 1 82.81 701 ASN A CA 1
ATOM 5622 C C . ASN A 1 701 ? 38.094 -67.25 -53.25 1 82.81 701 ASN A C 1
ATOM 5624 O O . ASN A 1 701 ? 38.875 -66.312 -53.188 1 82.81 701 ASN A O 1
ATOM 5628 N N . THR A 1 702 ? 36.875 -67.312 -52.719 1 82.38 702 THR A N 1
ATOM 5629 C CA . THR A 1 702 ? 36.438 -66.125 -52.031 1 82.38 702 THR A CA 1
ATOM 5630 C C . THR A 1 702 ? 35.75 -66.5 -50.719 1 82.38 702 THR A C 1
ATOM 5632 O O . THR A 1 702 ? 35.031 -67.5 -50.656 1 82.38 702 THR A O 1
ATOM 5635 N N . HIS A 1 703 ? 36 -65.625 -49.688 1 81.81 703 HIS A N 1
ATOM 5636 C CA . HIS A 1 703 ? 35.375 -65.812 -48.375 1 81.81 703 HIS A CA 1
ATOM 5637 C C . HIS A 1 703 ? 33.875 -65.688 -48.469 1 81.81 703 HIS A C 1
ATOM 5639 O O . HIS A 1 703 ? 33.125 -66.375 -47.781 1 81.81 703 HIS A O 1
ATOM 5645 N N . LYS A 1 704 ? 33.469 -64.938 -49.375 1 82.12 704 LYS A N 1
ATOM 5646 C CA . LYS A 1 704 ? 32.031 -64.688 -49.562 1 82.12 704 LYS A CA 1
ATOM 5647 C C . LYS A 1 704 ? 31.328 -65.938 -50.062 1 82.12 704 LYS A C 1
ATOM 5649 O O . LYS A 1 704 ? 30.266 -66.25 -49.562 1 82.12 704 LYS A O 1
ATOM 5654 N N . ALA A 1 705 ? 31.875 -66.562 -50.969 1 83 705 ALA A N 1
ATOM 5655 C CA . ALA A 1 705 ? 31.312 -67.812 -51.531 1 83 705 ALA A CA 1
ATOM 5656 C C . ALA A 1 705 ? 31.312 -68.938 -50.5 1 83 705 ALA A C 1
ATOM 5658 O O . ALA A 1 705 ? 30.359 -69.688 -50.406 1 83 705 ALA A O 1
ATOM 5659 N N . PHE A 1 706 ? 32.344 -69 -49.719 1 88.31 706 PHE A N 1
ATOM 5660 C CA . PHE A 1 706 ? 32.438 -70 -48.625 1 88.31 706 PHE A CA 1
ATOM 5661 C C . PHE A 1 706 ? 31.344 -69.75 -47.594 1 88.31 706 PHE A C 1
ATOM 5663 O O . PHE A 1 706 ? 30.609 -70.688 -47.281 1 88.31 706 PHE A O 1
ATOM 5670 N N . ALA A 1 707 ? 31.281 -68.5 -47.188 1 81.62 707 ALA A N 1
ATOM 5671 C CA . ALA A 1 707 ? 30.312 -68.188 -46.125 1 81.62 707 ALA A CA 1
ATOM 5672 C C . ALA A 1 707 ? 28.891 -68.438 -46.625 1 81.62 707 ALA A C 1
ATOM 5674 O O . ALA A 1 707 ? 28.062 -69 -45.875 1 81.62 707 ALA A O 1
ATOM 5675 N N . ALA A 1 708 ? 28.594 -68.188 -47.844 1 83.12 708 ALA A N 1
ATOM 5676 C CA . ALA A 1 708 ? 27.266 -68.375 -48.438 1 83.12 708 ALA A CA 1
ATOM 5677 C C . ALA A 1 708 ? 26.906 -69.875 -48.562 1 83.12 708 ALA A C 1
ATOM 5679 O O . ALA A 1 708 ? 25.812 -70.312 -48.188 1 83.12 708 ALA A O 1
ATOM 5680 N N . ASN A 1 709 ? 27.812 -70.75 -48.969 1 83.5 709 ASN A N 1
ATOM 5681 C CA . ASN A 1 709 ? 27.594 -72.188 -49.156 1 83.5 709 ASN A CA 1
ATOM 5682 C C . ASN A 1 709 ? 27.562 -72.938 -47.812 1 83.5 709 ASN A C 1
ATOM 5684 O O . ASN A 1 709 ? 26.781 -73.875 -47.656 1 83.5 709 ASN A O 1
ATOM 5688 N N . PHE A 1 710 ? 28.328 -72.375 -46.969 1 84.12 710 PHE A N 1
ATOM 5689 C CA . PHE A 1 710 ? 28.312 -73 -45.625 1 84.12 710 PHE A CA 1
ATOM 5690 C C . PHE A 1 710 ? 26.984 -72.688 -44.938 1 84.12 710 PHE A C 1
ATOM 5692 O O . PHE A 1 710 ? 26.391 -73.625 -44.344 1 84.12 710 PHE A O 1
ATOM 5699 N N . LYS A 1 711 ? 26.516 -71.562 -45.125 1 80.62 711 LYS A N 1
ATOM 5700 C CA . LYS A 1 711 ? 25.219 -71.25 -44.562 1 80.62 711 LYS A CA 1
ATOM 5701 C C . LYS A 1 711 ? 24.109 -72.062 -45.219 1 80.62 711 LYS A C 1
ATOM 5703 O O . LYS A 1 711 ? 23.188 -72.5 -44.562 1 80.62 711 LYS A O 1
ATOM 5708 N N . LYS A 1 712 ? 24.156 -72.25 -46.406 1 78.62 712 LYS A N 1
ATOM 5709 C CA . LYS A 1 712 ? 23.172 -73 -47.156 1 78.62 712 LYS A CA 1
ATOM 5710 C C . LYS A 1 712 ? 23.141 -74.438 -46.719 1 78.62 712 LYS A C 1
ATOM 5712 O O . LYS A 1 712 ? 22.062 -75.062 -46.562 1 78.62 712 LYS A O 1
ATOM 5717 N N . MET A 1 713 ? 24.281 -75.062 -46.375 1 78.19 713 MET A N 1
ATOM 5718 C CA . MET A 1 713 ? 24.391 -76.438 -46.031 1 78.19 713 MET A CA 1
ATOM 5719 C C . MET A 1 713 ? 24.109 -76.688 -44.531 1 78.19 713 MET A C 1
ATOM 5721 O O . MET A 1 713 ? 23.391 -77.625 -44.156 1 78.19 713 MET A O 1
ATOM 5725 N N . PHE A 1 714 ? 24.625 -75.688 -43.625 1 77.94 714 PHE A N 1
ATOM 5726 C CA . PHE A 1 714 ? 24.594 -75.938 -42.188 1 77.94 714 PHE A CA 1
ATOM 5727 C C . PHE A 1 714 ? 23.625 -75 -41.5 1 77.94 714 PHE A C 1
ATOM 5729 O O . PHE A 1 714 ? 23.359 -75.125 -40.312 1 77.94 714 PHE A O 1
ATOM 5736 N N . GLY A 1 715 ? 23.172 -74 -42.219 1 71 715 GLY A N 1
ATOM 5737 C CA . GLY A 1 715 ? 22.156 -73.062 -41.719 1 71 715 GLY A CA 1
ATOM 5738 C C . GLY A 1 715 ? 22.734 -71.938 -40.875 1 71 715 GLY A C 1
ATOM 5739 O O . GLY A 1 715 ? 22 -71.062 -40.438 1 71 715 GLY A O 1
ATOM 5740 N N . VAL A 1 716 ? 24.031 -71.938 -40.531 1 77.38 716 VAL A N 1
ATOM 5741 C CA . VAL A 1 716 ? 24.688 -70.938 -39.719 1 77.38 716 VAL A CA 1
ATOM 5742 C C . VAL A 1 716 ? 25.938 -70.438 -40.438 1 77.38 716 VAL A C 1
ATOM 5744 O O . VAL A 1 716 ? 26.469 -71.125 -41.312 1 77.38 716 VAL A O 1
ATOM 5747 N N . LEU A 1 717 ? 26.469 -69.312 -40.031 1 80.12 717 LEU A N 1
ATOM 5748 C CA . LEU A 1 717 ? 27.703 -68.75 -40.594 1 80.12 717 LEU A CA 1
ATOM 5749 C C . LEU A 1 717 ? 28.922 -69.438 -40 1 80.12 717 LEU A C 1
ATOM 5751 O O . LEU A 1 717 ? 28.891 -69.938 -38.875 1 80.12 717 LEU A O 1
ATOM 5755 N N . PRO A 1 718 ? 30.016 -69.5 -40.719 1 81.75 718 PRO A N 1
ATOM 5756 C CA . PRO A 1 718 ? 31.219 -70.188 -40.219 1 81.75 718 PRO A CA 1
ATOM 5757 C C . PRO A 1 718 ? 31.672 -69.625 -38.875 1 81.75 718 PRO A C 1
ATOM 5759 O O . PRO A 1 718 ? 32.125 -70.375 -38 1 81.75 718 PRO A O 1
ATOM 5762 N N . SER A 1 719 ? 31.453 -68.438 -38.688 1 79.88 719 SER A N 1
ATOM 5763 C CA . SER A 1 719 ? 31.859 -67.812 -37.438 1 79.88 719 SER A CA 1
ATOM 5764 C C . SER A 1 719 ? 31 -68.25 -36.25 1 79.88 719 SER A C 1
ATOM 5766 O O . SER A 1 719 ? 31.484 -68.375 -35.125 1 79.88 719 SER A O 1
ATOM 5768 N N . GLU A 1 720 ? 29.781 -68.625 -36.531 1 76.31 720 GLU A N 1
ATOM 5769 C CA . GLU A 1 720 ? 28.828 -69.062 -35.5 1 76.31 720 GLU A CA 1
ATOM 5770 C C . GLU A 1 720 ? 28.984 -70.562 -35.188 1 76.31 720 GLU A C 1
ATOM 5772 O O . GLU A 1 720 ? 28.656 -71 -34.094 1 76.31 720 GLU A O 1
ATOM 5777 N N . TYR A 1 721 ? 29.469 -71.188 -36 1 75.81 721 TYR A N 1
ATOM 5778 C CA . TYR A 1 721 ? 29.641 -72.625 -35.875 1 75.81 721 TYR A CA 1
ATOM 5779 C C . TYR A 1 721 ? 30.781 -73 -34.906 1 75.81 721 TYR A C 1
ATOM 5781 O O . TYR A 1 721 ? 30.766 -74 -34.25 1 75.81 721 TYR A O 1
ATOM 5789 N N . ARG A 1 722 ? 31.844 -72.125 -34.75 1 70.75 722 ARG A N 1
ATOM 5790 C CA . ARG A 1 722 ? 33 -72.312 -33.875 1 70.75 722 ARG A CA 1
ATOM 5791 C C . ARG A 1 722 ? 32.562 -72.25 -32.406 1 70.75 722 ARG A C 1
ATOM 5793 O O . ARG A 1 722 ? 31.875 -71.312 -31.969 1 70.75 722 ARG A O 1
ATOM 5800 N N . THR A 1 723 ? 32.656 -73.312 -31.703 1 58.62 723 THR A N 1
ATOM 5801 C CA . THR A 1 723 ? 32.438 -73.438 -30.266 1 58.62 723 THR A CA 1
ATOM 5802 C C . THR A 1 723 ? 33.438 -72.562 -29.5 1 58.62 723 THR A C 1
ATOM 5804 O O . THR A 1 723 ? 34.625 -72.562 -29.781 1 58.62 723 THR A O 1
ATOM 5807 N N . PRO A 1 724 ? 33.125 -71.625 -28.688 1 50.03 724 PRO A N 1
ATOM 5808 C CA . PRO A 1 724 ? 34.062 -70.812 -27.844 1 50.03 724 PRO A CA 1
ATOM 5809 C C . PRO A 1 724 ? 35 -71.75 -27.031 1 50.03 724 PRO A C 1
ATOM 5811 O O . PRO A 1 724 ? 34.531 -72.625 -26.328 1 50.03 724 PRO A O 1
ATOM 5814 N N . THR A 1 725 ? 36.094 -72.25 -27.484 1 41.69 725 THR A N 1
ATOM 5815 C CA . THR A 1 725 ? 37.062 -72.875 -26.578 1 41.69 725 THR A CA 1
ATOM 5816 C C . THR A 1 725 ? 37.344 -71.938 -25.406 1 41.69 725 THR A C 1
ATOM 5818 O O . THR A 1 725 ? 37.531 -70.688 -25.594 1 41.69 725 THR A O 1
ATOM 5821 N N . ARG A 1 726 ? 37.312 -72.375 -24.125 1 38.16 726 ARG A N 1
ATOM 5822 C CA . ARG A 1 726 ? 37.688 -71.875 -22.797 1 38.16 726 ARG A CA 1
ATOM 5823 C C . ARG A 1 726 ? 39.156 -71.5 -22.75 1 38.16 726 ARG A C 1
ATOM 5825 O O . ARG A 1 726 ? 40.031 -72.375 -22.969 1 38.16 726 ARG A O 1
ATOM 5832 N N . HIS A 1 727 ? 39.625 -70.312 -23.234 1 35.28 727 HIS A N 1
ATOM 5833 C CA . HIS A 1 727 ? 40.938 -69.812 -22.891 1 35.28 727 HIS A CA 1
ATOM 5834 C C . HIS A 1 727 ? 41.25 -70 -21.406 1 35.28 727 HIS A C 1
ATOM 5836 O O . HIS A 1 727 ? 40.438 -69.625 -20.547 1 35.28 727 HIS A O 1
ATOM 5842 N N . SER A 1 728 ? 41.969 -71.125 -21 1 30.97 728 SER A N 1
ATOM 5843 C CA . SER A 1 728 ? 42.625 -71.375 -19.734 1 30.97 728 SER A CA 1
ATOM 5844 C C . SER A 1 728 ? 43.344 -70.125 -19.188 1 30.97 728 SER A C 1
ATOM 5846 O O . SER A 1 728 ? 43.656 -69.25 -19.938 1 30.97 728 SER A O 1
ATOM 5848 N N . GLN A 1 729 ? 43.75 -70.125 -17.75 1 31.5 729 GLN A N 1
ATOM 5849 C CA . GLN A 1 729 ? 44.281 -69.5 -16.547 1 31.5 729 GLN A CA 1
ATOM 5850 C C . GLN A 1 729 ? 45.75 -69.125 -16.734 1 31.5 729 GLN A C 1
ATOM 5852 O O . GLN A 1 729 ? 46.594 -69.438 -15.891 1 31.5 729 GLN A O 1
ATOM 5857 N N . GLY A 1 730 ? 46.469 -68.625 -17.656 1 28.22 730 GLY A N 1
ATOM 5858 C CA . GLY A 1 730 ? 47.875 -68.312 -17.438 1 28.22 730 GLY A CA 1
ATOM 5859 C C . GLY A 1 730 ? 48.062 -67.25 -16.438 1 28.22 730 GLY A C 1
ATOM 5860 O O . GLY A 1 730 ? 48.062 -66.062 -16.781 1 28.22 730 GLY A O 1
ATOM 5861 N N . LEU A 1 731 ? 47.594 -67.188 -15.078 1 25.14 731 LEU A N 1
ATOM 5862 C CA . LEU A 1 731 ? 48.094 -66.25 -14.062 1 25.14 731 LEU A CA 1
ATOM 5863 C C . LEU A 1 731 ? 49.5 -66.625 -13.648 1 25.14 731 LEU A C 1
ATOM 5865 O O . LEU A 1 731 ? 50.188 -65.875 -12.93 1 25.14 731 LEU A O 1
ATOM 5869 N N . THR A 1 732 ? 50.156 -67.812 -13.711 1 23.8 732 THR A N 1
ATOM 5870 C CA . THR A 1 732 ? 51.125 -67.938 -12.641 1 23.8 732 THR A CA 1
ATOM 5871 C C . THR A 1 732 ? 52.281 -66.938 -12.828 1 23.8 732 THR A C 1
ATOM 5873 O O . THR A 1 732 ? 52.781 -66.375 -11.852 1 23.8 732 THR A O 1
ATOM 5876 N N . ARG A 1 733 ? 53.125 -66.5 -13.648 1 23.02 733 ARG A N 1
ATOM 5877 C CA . ARG A 1 733 ? 54.219 -65.812 -12.984 1 23.02 733 ARG A CA 1
ATOM 5878 C C . ARG A 1 733 ? 53.812 -64.375 -12.68 1 23.02 733 ARG A C 1
ATOM 5880 O O . ARG A 1 733 ? 53.094 -63.719 -13.461 1 23.02 733 ARG A O 1
ATOM 5887 N N . MET B 1 1 ? 9.281 48.781 3.869 1 27.22 1 MET B N 1
ATOM 5888 C CA . MET B 1 1 ? 8.938 47.625 3.072 1 27.22 1 MET B CA 1
ATOM 5889 C C . MET B 1 1 ? 9.562 46.344 3.658 1 27.22 1 MET B C 1
ATOM 5891 O O . MET B 1 1 ? 9.219 45.25 3.26 1 27.22 1 MET B O 1
ATOM 5895 N N . SER B 1 2 ? 10.711 46.562 4.434 1 32.59 2 SER B N 1
ATOM 5896 C CA . SER B 1 2 ? 11.602 45.562 4.973 1 32.59 2 SER B CA 1
ATOM 5897 C C . SER B 1 2 ? 10.984 44.844 6.172 1 32.59 2 SER B C 1
ATOM 5899 O O . SER B 1 2 ? 11.297 43.688 6.453 1 32.59 2 SER B O 1
ATOM 5901 N N . LYS B 1 3 ? 10.281 45.531 7.035 1 41.59 3 LYS B N 1
ATOM 5902 C CA . LYS B 1 3 ? 9.766 44.969 8.289 1 41.59 3 LYS B CA 1
ATOM 5903 C C . LYS B 1 3 ? 8.633 43.969 8.039 1 41.59 3 LYS B C 1
ATOM 5905 O O . LYS B 1 3 ? 8.312 43.156 8.898 1 41.59 3 LYS B O 1
ATOM 5910 N N . LYS B 1 4 ? 7.836 44.25 7 1 39.09 4 LYS B N 1
ATOM 5911 C CA . LYS B 1 4 ? 6.668 43.438 6.758 1 39.09 4 LYS B CA 1
ATOM 5912 C C . LYS B 1 4 ? 7.078 42.062 6.215 1 39.09 4 LYS B C 1
ATOM 5914 O O . LYS B 1 4 ? 6.301 41.094 6.273 1 39.09 4 LYS B O 1
ATOM 5919 N N . PHE B 1 5 ? 8.266 42.062 5.512 1 39.56 5 PHE B N 1
ATOM 5920 C CA . PHE B 1 5 ? 8.727 40.75 5.004 1 39.56 5 PHE B CA 1
ATOM 5921 C C . PHE B 1 5 ? 9.219 39.875 6.141 1 39.56 5 PHE B C 1
ATOM 5923 O O . PHE B 1 5 ? 9.133 38.656 6.062 1 39.56 5 PHE B O 1
ATOM 5930 N N . LEU B 1 6 ? 9.742 40.531 7.262 1 34.72 6 LEU B N 1
ATOM 5931 C CA . LEU B 1 6 ? 10.25 39.719 8.367 1 34.72 6 LEU B CA 1
ATOM 5932 C C . LEU B 1 6 ? 9.109 39.062 9.133 1 34.72 6 LEU B C 1
ATOM 5934 O O . LEU B 1 6 ? 9.219 37.906 9.562 1 34.72 6 LEU B O 1
ATOM 5938 N N . LEU B 1 7 ? 7.984 39.781 9.266 1 36.91 7 LEU B N 1
ATOM 5939 C CA . LEU B 1 7 ? 6.879 39.219 10.039 1 36.91 7 LEU B CA 1
ATOM 5940 C C . LEU B 1 7 ? 6.219 38.094 9.281 1 36.91 7 LEU B C 1
ATOM 5942 O O . LEU B 1 7 ? 5.758 37.125 9.891 1 36.91 7 LEU B O 1
ATOM 5946 N N . LEU B 1 8 ? 6.176 38.156 7.922 1 35.03 8 LEU B N 1
ATOM 5947 C CA . LEU B 1 8 ? 5.578 37.062 7.156 1 35.03 8 LEU B CA 1
ATOM 5948 C C . LEU B 1 8 ? 6.465 35.844 7.191 1 35.03 8 LEU B C 1
ATOM 5950 O O . LEU B 1 8 ? 5.961 34.719 7.27 1 35.03 8 LEU B O 1
ATOM 5954 N N . THR B 1 9 ? 7.859 36 7.191 1 37.41 9 THR B N 1
ATOM 5955 C CA . THR B 1 9 ? 8.734 34.812 7.289 1 37.41 9 THR B CA 1
ATOM 5956 C C . THR B 1 9 ? 8.656 34.219 8.688 1 37.41 9 THR B C 1
ATOM 5958 O O . THR B 1 9 ? 8.711 33 8.836 1 37.41 9 THR B O 1
ATOM 5961 N N . LEU B 1 10 ? 8.523 35.062 9.703 1 35.09 10 LEU B N 1
ATOM 5962 C CA . LEU B 1 10 ? 8.398 34.5 11.039 1 35.09 10 LEU B CA 1
ATOM 5963 C C . LEU B 1 10 ? 7.074 33.75 11.203 1 35.09 10 LEU B C 1
ATOM 5965 O O . LEU B 1 10 ? 7.016 32.719 11.859 1 35.09 10 LEU B O 1
ATOM 5969 N N . TRP B 1 11 ? 5.977 34.312 10.578 1 34.91 11 TRP B N 1
ATOM 5970 C CA . TRP B 1 11 ? 4.668 33.656 10.695 1 34.91 11 TRP B CA 1
ATOM 5971 C C . TRP B 1 11 ? 4.613 32.375 9.898 1 34.91 11 TRP B C 1
ATOM 5973 O O . TRP B 1 11 ? 4.035 31.375 10.344 1 34.91 11 TRP B O 1
ATOM 5983 N N . MET B 1 12 ? 5.223 32.281 8.68 1 36.56 12 MET B N 1
ATOM 5984 C CA . MET B 1 12 ? 5.281 31.031 7.941 1 36.56 12 MET B CA 1
ATOM 5985 C C . MET B 1 12 ? 6.129 30 8.68 1 36.56 12 MET B C 1
ATOM 5987 O O . MET B 1 12 ? 5.895 28.797 8.57 1 36.56 12 MET B O 1
ATOM 5991 N N . SER B 1 13 ? 7.145 30.453 9.391 1 34.31 13 SER B N 1
ATOM 5992 C CA . SER B 1 13 ? 7.949 29.547 10.203 1 34.31 13 SER B CA 1
ATOM 5993 C C . SER B 1 13 ? 7.164 29.047 11.414 1 34.31 13 SER B C 1
ATOM 5995 O O . SER B 1 13 ? 7.27 27.875 11.781 1 34.31 13 SER B O 1
ATOM 5997 N N . TRP B 1 14 ? 6.395 29.906 12.039 1 32.59 14 TRP B N 1
ATOM 5998 C CA . TRP B 1 14 ? 5.641 29.453 13.211 1 32.59 14 TRP B CA 1
ATOM 5999 C C . TRP B 1 14 ? 4.543 28.484 12.805 1 32.59 14 TRP B C 1
ATOM 6001 O O . TRP B 1 14 ? 4.262 27.516 13.531 1 32.59 14 TRP B O 1
ATOM 6011 N N . MET B 1 15 ? 3.811 28.672 11.664 1 34.34 15 MET B N 1
ATOM 6012 C CA . MET B 1 15 ? 2.779 27.734 11.234 1 34.34 15 MET B CA 1
ATOM 6013 C C . MET B 1 15 ? 3.389 26.391 10.859 1 34.34 15 MET B C 1
ATOM 6015 O O . MET B 1 15 ? 2.752 25.344 11.016 1 34.34 15 MET B O 1
ATOM 6019 N N . SER B 1 16 ? 4.543 26.359 10.234 1 34.59 16 SER B N 1
ATOM 6020 C CA . SER B 1 16 ? 5.25 25.109 10 1 34.59 16 SER B CA 1
ATOM 6021 C C . SER B 1 16 ? 5.656 24.453 11.312 1 34.59 16 SER B C 1
ATOM 6023 O O . SER B 1 16 ? 5.82 23.234 11.375 1 34.59 16 SER B O 1
ATOM 6025 N N . CYS B 1 17 ? 5.996 25.188 12.297 1 32.09 17 CYS B N 1
ATOM 6026 C CA . CYS B 1 17 ? 6.441 24.703 13.594 1 32.09 17 CYS B CA 1
ATOM 6027 C C . CYS B 1 17 ? 5.301 24.016 14.344 1 32.09 17 CYS B C 1
ATOM 6029 O O . CYS B 1 17 ? 5.527 23.109 15.141 1 32.09 17 CYS B O 1
ATOM 6031 N N . LEU B 1 18 ? 4.09 24.578 14.422 1 33.34 18 LEU B N 1
ATOM 6032 C CA . LEU B 1 18 ? 3.02 23.953 15.18 1 33.34 18 LEU B CA 1
ATOM 6033 C C . LEU B 1 18 ? 2.654 22.594 14.578 1 33.34 18 LEU B C 1
ATOM 6035 O O . LEU B 1 18 ? 2.145 21.719 15.281 1 33.34 18 LEU B O 1
ATOM 6039 N N . LEU B 1 19 ? 2.758 22.344 13.297 1 36.44 19 LEU B N 1
ATOM 6040 C CA . LEU B 1 19 ? 2.58 21 12.75 1 36.44 19 LEU B CA 1
ATOM 6041 C C . LEU B 1 19 ? 3.695 20.062 13.211 1 36.44 19 LEU B C 1
ATOM 6043 O O . LEU B 1 19 ? 3.564 18.844 13.125 1 36.44 19 LEU B O 1
ATOM 6047 N N . ILE B 1 20 ? 4.902 20.516 13.586 1 35.12 20 ILE B N 1
ATOM 6048 C CA . ILE B 1 20 ? 6.07 19.703 13.898 1 35.12 20 ILE B CA 1
ATOM 6049 C C . ILE B 1 20 ? 5.977 19.188 15.336 1 35.12 20 ILE B C 1
ATOM 6051 O O . ILE B 1 20 ? 6.434 18.094 15.633 1 35.12 20 ILE B O 1
ATOM 6055 N N . ALA B 1 21 ? 5.734 19.984 16.391 1 34.69 21 ALA B N 1
ATOM 6056 C CA . ALA B 1 21 ? 6.043 19.609 17.781 1 34.69 21 ALA B CA 1
ATOM 6057 C C . ALA B 1 21 ? 5.199 18.422 18.219 1 34.69 21 ALA B C 1
ATOM 6059 O O . ALA B 1 21 ? 5.301 17.969 19.359 1 34.69 21 ALA B O 1
ATOM 6060 N N . ARG B 1 22 ? 3.883 18.25 17.953 1 40.38 22 ARG B N 1
ATOM 6061 C CA . ARG B 1 22 ? 3.207 17.25 18.781 1 40.38 22 ARG B CA 1
ATOM 6062 C C . ARG B 1 22 ? 3.881 15.883 18.672 1 40.38 22 ARG B C 1
ATOM 6064 O O . ARG B 1 22 ? 4.359 15.516 17.594 1 40.38 22 ARG B O 1
ATOM 6071 N N . ALA B 1 23 ? 4.32 15.289 19.828 1 46.47 23 ALA B N 1
ATOM 6072 C CA . ALA B 1 23 ? 4.605 13.875 20.094 1 46.47 23 ALA B CA 1
ATOM 6073 C C . ALA B 1 23 ? 3.863 12.984 19.109 1 46.47 23 ALA B C 1
ATOM 6075 O O . ALA B 1 23 ? 2.684 13.195 18.828 1 46.47 23 ALA B O 1
ATOM 6076 N N . PHE B 1 24 ? 4.602 12.391 18.375 1 52.88 24 PHE B N 1
ATOM 6077 C CA . PHE B 1 24 ? 4.012 11.586 17.297 1 52.88 24 PHE B CA 1
ATOM 6078 C C . PHE B 1 24 ? 2.828 10.781 17.828 1 52.88 24 PHE B C 1
ATOM 6080 O O . PHE B 1 24 ? 2.99 9.906 18.672 1 52.88 24 PHE B O 1
ATOM 6087 N N . GLU B 1 25 ? 1.752 11.289 18.094 1 71.5 25 GLU B N 1
ATOM 6088 C CA . GLU B 1 25 ? 0.444 10.664 18.266 1 71.5 25 GLU B CA 1
ATOM 6089 C C . GLU B 1 25 ? -0.088 10.117 16.953 1 71.5 25 GLU B C 1
ATOM 6091 O O . GLU B 1 25 ? -0.036 10.805 15.922 1 71.5 25 GLU B O 1
ATOM 6096 N N . ARG B 1 26 ? -0.147 8.766 17.078 1 79.75 26 ARG B N 1
ATOM 6097 C CA . ARG B 1 26 ? -0.81 8.156 15.93 1 79.75 26 ARG B CA 1
ATOM 6098 C C . ARG B 1 26 ? -2.326 8.227 16.062 1 79.75 26 ARG B C 1
ATOM 6100 O O . ARG B 1 26 ? -2.859 8.086 17.172 1 79.75 26 ARG B O 1
ATOM 6107 N N . GLN B 1 27 ? -2.939 8.578 15.016 1 86.38 27 GLN B N 1
ATOM 6108 C CA . GLN B 1 27 ? -4.395 8.656 15.016 1 86.38 27 GLN B CA 1
ATOM 6109 C C . GLN B 1 27 ? -5 7.777 13.922 1 86.38 27 GLN B C 1
ATOM 6111 O O . GLN B 1 27 ? -4.48 7.73 12.805 1 86.38 27 GLN B O 1
ATOM 6116 N N . TRP B 1 28 ? -5.906 6.957 14.367 1 88.94 28 TRP B N 1
ATOM 6117 C CA . TRP B 1 28 ? -6.719 6.23 13.398 1 88.94 28 TRP B CA 1
ATOM 6118 C C . TRP B 1 28 ? -8.078 6.895 13.219 1 88.94 28 TRP B C 1
ATOM 6120 O O . TRP B 1 28 ? -8.727 7.266 14.195 1 88.94 28 TRP B O 1
ATOM 6130 N N . THR B 1 29 ? -8.43 7.074 11.977 1 87.38 29 THR B N 1
ATOM 6131 C CA . THR B 1 29 ? -9.68 7.746 11.633 1 87.38 29 THR B CA 1
ATOM 6132 C C . THR B 1 29 ? -10.531 6.867 10.719 1 87.38 29 THR B C 1
ATOM 6134 O O . THR B 1 29 ? -10.305 5.66 10.617 1 87.38 29 THR B O 1
ATOM 6137 N N . VAL B 1 30 ? -11.555 7.43 10.156 1 85.12 30 VAL B N 1
ATOM 6138 C CA . VAL B 1 30 ? -12.469 6.734 9.258 1 85.12 30 VAL B CA 1
ATOM 6139 C C . VAL B 1 30 ? -11.727 6.27 8.008 1 85.12 30 VAL B C 1
ATOM 6141 O O . VAL B 1 30 ? -12.047 5.23 7.438 1 85.12 30 VAL B O 1
ATOM 6144 N N . ALA B 1 31 ? -10.703 7 7.723 1 74.56 31 ALA B N 1
ATOM 6145 C CA . ALA B 1 31 ? -9.898 6.645 6.551 1 74.56 31 ALA B CA 1
ATOM 6146 C C . ALA B 1 31 ? -9.148 5.336 6.777 1 74.56 31 ALA B C 1
ATOM 6148 O O . ALA B 1 31 ? -8.727 4.684 5.82 1 74.56 31 ALA B O 1
ATOM 6149 N N . ASP B 1 32 ? -9.109 4.961 8.031 1 84.94 32 ASP B N 1
ATOM 6150 C CA . ASP B 1 32 ? -8.359 3.756 8.367 1 84.94 32 ASP B CA 1
ATOM 6151 C C . ASP B 1 32 ? -9.297 2.561 8.555 1 84.94 32 ASP B C 1
ATOM 6153 O O . ASP B 1 32 ? -8.891 1.523 9.078 1 84.94 32 ASP B O 1
ATOM 6157 N N . GLY B 1 33 ? -10.453 2.703 8.258 1 86.38 33 GLY B N 1
ATOM 6158 C CA . GLY B 1 33 ? -11.375 1.575 8.289 1 86.38 33 GLY B CA 1
ATOM 6159 C C . GLY B 1 33 ? -12.398 1.666 9.398 1 86.38 33 GLY B C 1
ATOM 6160 O O . GLY B 1 33 ? -13.258 0.795 9.531 1 86.38 33 GLY B O 1
ATOM 6161 N N . LEU B 1 34 ? -12.289 2.699 10.188 1 90.38 34 LEU B N 1
ATOM 6162 C CA . LEU B 1 34 ? -13.312 2.891 11.211 1 90.38 34 LEU B CA 1
ATOM 6163 C C . LEU B 1 34 ? -14.617 3.375 10.578 1 90.38 34 LEU B C 1
ATOM 6165 O O . LEU B 1 34 ? -14.602 4.234 9.695 1 90.38 34 LEU B O 1
ATOM 6169 N N . PRO B 1 35 ? -15.625 2.721 11.031 1 87.5 35 PRO B N 1
ATOM 6170 C CA . PRO B 1 35 ? -16.906 3.137 10.438 1 87.5 35 PRO B CA 1
ATOM 6171 C C . PRO B 1 35 ? -17.234 4.598 10.734 1 87.5 35 PRO B C 1
ATOM 6173 O O . PRO B 1 35 ? -17.75 5.301 9.859 1 87.5 35 PRO B O 1
ATOM 6176 N N . THR B 1 36 ? -16.953 4.945 12.023 1 86.69 36 THR B N 1
ATOM 6177 C CA . THR B 1 36 ? -17.203 6.328 12.414 1 86.69 36 THR B CA 1
ATOM 6178 C C . THR B 1 36 ? -16.062 6.859 13.281 1 86.69 36 THR B C 1
ATOM 6180 O O . THR B 1 36 ? -15.172 6.105 13.664 1 86.69 36 THR B O 1
ATOM 6183 N N . GLY B 1 37 ? -16.094 8.172 13.445 1 78.88 37 GLY B N 1
ATOM 6184 C CA . GLY B 1 37 ? -15.109 8.766 14.328 1 78.88 37 GLY B CA 1
ATOM 6185 C C . GLY B 1 37 ? -15.5 8.688 15.789 1 78.88 37 GLY B C 1
ATOM 6186 O O . GLY B 1 37 ? -14.727 9.094 16.672 1 78.88 37 GLY B O 1
ATOM 6187 N N . GLU B 1 38 ? -16.625 7.945 16.031 1 86.88 38 GLU B N 1
ATOM 6188 C CA . GLU B 1 38 ? -17.109 7.848 17.422 1 86.88 38 GLU B CA 1
ATOM 6189 C C . GLU B 1 38 ? -16.859 6.461 17.984 1 86.88 38 GLU B C 1
ATOM 6191 O O . GLU B 1 38 ? -17.578 5.512 17.688 1 86.88 38 GLU B O 1
ATOM 6196 N N . VAL B 1 39 ? -15.883 6.449 18.891 1 91.12 39 VAL B N 1
ATOM 6197 C CA . VAL B 1 39 ? -15.492 5.191 19.516 1 91.12 39 VAL B CA 1
ATOM 6198 C C . VAL B 1 39 ? -16.062 5.113 20.922 1 91.12 39 VAL B C 1
ATOM 6200 O O . VAL B 1 39 ? -15.922 6.047 21.719 1 91.12 39 VAL B O 1
ATOM 6203 N N . HIS B 1 40 ? -16.672 3.955 21.266 1 89.44 40 HIS B N 1
ATOM 6204 C CA . HIS B 1 40 ? -17.359 3.842 22.531 1 89.44 40 HIS B CA 1
ATOM 6205 C C . HIS B 1 40 ? -16.703 2.791 23.422 1 89.44 40 HIS B C 1
ATOM 6207 O O . HIS B 1 40 ? -16.891 2.799 24.641 1 89.44 40 HIS B O 1
ATOM 6213 N N . GLN B 1 41 ? -16.078 1.888 22.812 1 91.38 41 GLN B N 1
ATOM 6214 C CA . GLN B 1 41 ? -15.461 0.807 23.562 1 91.38 41 GLN B CA 1
ATOM 6215 C C . GLN B 1 41 ? -14.211 0.285 22.859 1 91.38 41 GLN B C 1
ATOM 6217 O O . GLN B 1 41 ? -14.203 0.143 21.641 1 91.38 41 GLN B O 1
ATOM 6222 N N . ILE B 1 42 ? -13.18 0.1 23.656 1 93.19 42 ILE B N 1
ATOM 6223 C CA . ILE B 1 42 ? -11.953 -0.519 23.172 1 93.19 42 ILE B CA 1
ATOM 6224 C C . ILE B 1 42 ? -11.539 -1.651 24.109 1 93.19 42 ILE B C 1
ATOM 6226 O O . ILE B 1 42 ? -11.484 -1.471 25.328 1 93.19 42 ILE B O 1
ATOM 6230 N N . VAL B 1 43 ? -11.297 -2.789 23.562 1 93.12 43 VAL B N 1
ATOM 6231 C CA . VAL B 1 43 ? -10.891 -3.947 24.344 1 93.12 43 VAL B CA 1
ATOM 6232 C C . VAL B 1 43 ? -9.703 -4.641 23.688 1 93.12 43 VAL B C 1
ATOM 6234 O O . VAL B 1 43 ? -9.664 -4.77 22.453 1 93.12 43 VAL B O 1
ATOM 6237 N N . GLU B 1 44 ? -8.727 -4.984 24.453 1 93 44 GLU B N 1
ATOM 6238 C CA . GLU B 1 44 ? -7.598 -5.754 23.938 1 93 44 GLU B CA 1
ATOM 6239 C C . GLU B 1 44 ? -7.844 -7.254 24.062 1 93 44 GLU B C 1
ATOM 6241 O O . GLU B 1 44 ? -8.117 -7.75 25.156 1 93 44 GLU B O 1
ATOM 6246 N N . LEU B 1 45 ? -7.734 -7.938 23.062 1 92.81 45 LEU B N 1
ATOM 6247 C CA . LEU B 1 45 ? -7.906 -9.391 23.047 1 92.81 45 LEU B CA 1
ATOM 6248 C C . LEU B 1 45 ? -6.629 -10.086 23.516 1 92.81 45 LEU B C 1
ATOM 6250 O O . LEU B 1 45 ? -5.562 -9.469 23.562 1 92.81 45 LEU B O 1
ATOM 6254 N N . PRO B 1 46 ? -6.758 -11.375 23.828 1 89.56 46 PRO B N 1
ATOM 6255 C CA . PRO B 1 46 ? -5.59 -12.109 24.328 1 89.56 46 PRO B CA 1
ATOM 6256 C C . PRO B 1 46 ? -4.48 -12.211 23.281 1 89.56 46 PRO B C 1
ATOM 6258 O O . PRO B 1 46 ? -3.303 -12.312 23.625 1 89.56 46 PRO B O 1
ATOM 6261 N N . ASN B 1 47 ? -4.82 -12.148 22.078 1 87.19 47 ASN B N 1
ATOM 6262 C CA . ASN B 1 47 ? -3.801 -12.242 21.047 1 87.19 47 ASN B CA 1
ATOM 6263 C C . ASN B 1 47 ? -3.178 -10.875 20.75 1 87.19 47 ASN B C 1
ATOM 6265 O O . ASN B 1 47 ? -2.289 -10.766 19.906 1 87.19 47 ASN B O 1
ATOM 6269 N N . GLY B 1 48 ? -3.654 -9.852 21.344 1 89.31 48 GLY B N 1
ATOM 6270 C CA . GLY B 1 48 ? -3.09 -8.523 21.188 1 89.31 48 GLY B CA 1
ATOM 6271 C C . GLY B 1 48 ? -3.902 -7.637 20.25 1 89.31 48 GLY B C 1
ATOM 6272 O O . GLY B 1 48 ? -3.648 -6.434 20.156 1 89.31 48 GLY B O 1
ATOM 6273 N N . GLN B 1 49 ? -4.875 -8.164 19.594 1 92.56 49 GLN B N 1
ATOM 6274 C CA . GLN B 1 49 ? -5.719 -7.367 18.703 1 92.56 49 GLN B CA 1
ATOM 6275 C C . GLN B 1 49 ? -6.684 -6.492 19.5 1 92.56 49 GLN B C 1
ATOM 6277 O O . GLN B 1 49 ? -7.18 -6.906 20.547 1 92.56 49 GLN B O 1
ATOM 6282 N N . MET B 1 50 ? -6.863 -5.398 18.969 1 94.06 50 MET B N 1
ATOM 6283 C CA . MET B 1 50 ? -7.797 -4.484 19.609 1 94.06 50 MET B CA 1
ATOM 6284 C C . MET B 1 50 ? -9.18 -4.586 18.984 1 94.06 50 MET B C 1
ATOM 6286 O O . MET B 1 50 ? -9.32 -4.496 17.766 1 94.06 50 MET B O 1
ATOM 6290 N N . LEU B 1 51 ? -10.141 -4.805 19.812 1 94.25 51 LEU B N 1
ATOM 6291 C CA . LEU B 1 51 ? -11.539 -4.773 19.406 1 94.25 51 LEU B CA 1
ATOM 6292 C C . LEU B 1 51 ? -12.188 -3.447 19.781 1 94.25 51 LEU B C 1
ATOM 6294 O O . LEU B 1 51 ? -12.133 -3.031 20.938 1 94.25 51 LEU B O 1
ATOM 6298 N N . VAL B 1 52 ? -12.75 -2.807 18.75 1 93.44 52 VAL B N 1
ATOM 6299 C CA . VAL B 1 52 ? -13.312 -1.476 18.953 1 93.44 52 VAL B CA 1
ATOM 6300 C C . VAL B 1 52 ? -14.789 -1.468 18.562 1 93.44 52 VAL B C 1
ATOM 6302 O O . VAL B 1 52 ? -15.164 -2.064 17.547 1 93.44 52 VAL B O 1
ATOM 6305 N N . ASN B 1 53 ? -15.555 -0.869 19.391 1 91.5 53 ASN B N 1
ATOM 6306 C CA . ASN B 1 53 ? -16.969 -0.641 19.078 1 91.5 53 ASN B CA 1
ATOM 6307 C C . ASN B 1 53 ? -17.219 0.807 18.672 1 91.5 53 ASN B C 1
ATOM 6309 O O . ASN B 1 53 ? -17.094 1.72 19.5 1 91.5 53 ASN B O 1
ATOM 6313 N N . CYS B 1 54 ? -17.484 0.941 17.406 1 90 54 CYS B N 1
ATOM 6314 C CA . CYS B 1 54 ? -17.812 2.262 16.875 1 90 54 CYS B CA 1
ATOM 6315 C C . CYS B 1 54 ? -19.312 2.408 16.641 1 90 54 CYS B C 1
ATOM 6317 O O . CYS B 1 54 ? -19.812 2.117 15.555 1 90 54 CYS B O 1
ATOM 6319 N N . GLU B 1 55 ? -19.984 2.959 17.562 1 84.81 55 GLU B N 1
ATOM 6320 C CA . GLU B 1 55 ? -21.422 3.201 17.5 1 84.81 55 GLU B CA 1
ATOM 6321 C C . GLU B 1 55 ? -22.172 1.941 17.062 1 84.81 55 GLU B C 1
ATOM 6323 O O . GLU B 1 55 ? -22.969 1.975 16.125 1 84.81 55 GLU B O 1
ATOM 6328 N N . GLY B 1 56 ? -21.766 0.833 17.625 1 83.06 56 GLY B N 1
ATOM 6329 C CA . GLY B 1 56 ? -22.5 -0.4 17.406 1 83.06 56 GLY B CA 1
ATOM 6330 C C . GLY B 1 56 ? -21.844 -1.312 16.391 1 83.06 56 GLY B C 1
ATOM 6331 O O . GLY B 1 56 ? -22.266 -2.455 16.203 1 83.06 56 GLY B O 1
ATOM 6332 N N . VAL B 1 57 ? -20.922 -0.823 15.68 1 89.25 57 VAL B N 1
ATOM 6333 C CA . VAL B 1 57 ? -20.203 -1.648 14.719 1 89.25 57 VAL B CA 1
ATOM 6334 C C . VAL B 1 57 ? -18.859 -2.076 15.312 1 89.25 57 VAL B C 1
ATOM 6336 O O . VAL B 1 57 ? -18.078 -1.236 15.758 1 89.25 57 VAL B O 1
ATOM 6339 N N . PHE B 1 58 ? -18.719 -3.338 15.312 1 91.38 58 PHE B N 1
ATOM 6340 C CA . PHE B 1 58 ? -17.484 -3.873 15.898 1 91.38 58 PHE B CA 1
ATOM 6341 C C . PHE B 1 58 ? -16.406 -4.031 14.836 1 91.38 58 PHE B C 1
ATOM 6343 O O . PHE B 1 58 ? -16.688 -4.512 13.734 1 91.38 58 PHE B O 1
ATOM 6350 N N . CYS B 1 59 ? -15.211 -3.545 15.227 1 93.19 59 CYS B N 1
ATOM 6351 C CA . CYS B 1 59 ? -14.07 -3.602 14.32 1 93.19 59 CYS B CA 1
ATOM 6352 C C . CYS B 1 59 ? -12.852 -4.199 15.008 1 93.19 59 CYS B C 1
ATOM 6354 O O . CYS B 1 59 ? -12.664 -4.027 16.219 1 93.19 59 CYS B O 1
ATOM 6356 N N . LEU B 1 60 ? -12.109 -4.867 14.234 1 93.44 60 LEU B N 1
ATOM 6357 C CA . LEU B 1 60 ? -10.852 -5.441 14.711 1 93.44 60 LEU B CA 1
ATOM 6358 C C . LEU B 1 60 ? -9.664 -4.77 14.039 1 93.44 60 LEU B C 1
ATOM 6360 O O . LEU B 1 60 ? -9.688 -4.512 12.828 1 93.44 60 LEU B O 1
ATOM 6364 N N . SER B 1 61 ? -8.664 -4.504 14.828 1 93.38 61 SER B N 1
ATOM 6365 C CA . SER B 1 61 ? -7.453 -3.9 14.273 1 93.38 61 SER B CA 1
ATOM 6366 C C . SER B 1 61 ? -6.625 -4.922 13.508 1 93.38 61 SER B C 1
ATOM 6368 O O . SER B 1 61 ? -6.496 -6.074 13.938 1 93.38 61 SER B O 1
ATOM 6370 N N . ASN B 1 62 ? -6.031 -4.539 12.398 1 89.88 62 ASN B N 1
ATOM 6371 C CA . ASN B 1 62 ? -5.121 -5.395 11.648 1 89.88 62 ASN B CA 1
ATOM 6372 C C . ASN B 1 62 ? -3.689 -4.867 11.688 1 89.88 62 ASN B C 1
ATOM 6374 O O . ASN B 1 62 ? -2.846 -5.285 10.891 1 89.88 62 ASN B O 1
ATOM 6378 N N . GLY B 1 63 ? -3.482 -3.949 12.578 1 87.31 63 GLY B N 1
ATOM 6379 C CA . GLY B 1 63 ? -2.154 -3.365 12.68 1 87.31 63 GLY B CA 1
ATOM 6380 C C . GLY B 1 63 ? -2.045 -2.012 12.008 1 87.31 63 GLY B C 1
ATOM 6381 O O . GLY B 1 63 ? -1.464 -1.078 12.562 1 87.31 63 GLY B O 1
ATOM 6382 N N . ARG B 1 64 ? -2.584 -1.897 10.852 1 87 64 ARG B N 1
ATOM 6383 C CA . ARG B 1 64 ? -2.582 -0.649 10.094 1 87 64 ARG B CA 1
ATOM 6384 C C . ARG B 1 64 ? -3.938 0.045 10.18 1 87 64 AR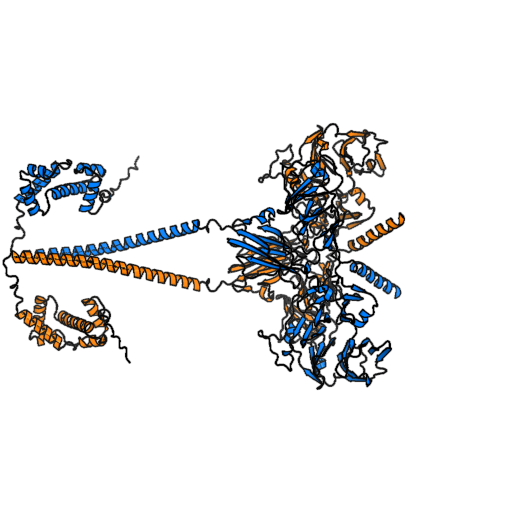G B C 1
ATOM 6386 O O . ARG B 1 64 ? -4.008 1.264 10.344 1 87 64 ARG B O 1
ATOM 6393 N N . GLY B 1 65 ? -4.859 -0.665 10.156 1 90.75 65 GLY B N 1
ATOM 6394 C CA . GLY B 1 65 ? -6.227 -0.175 10.18 1 90.75 65 GLY B CA 1
ATOM 6395 C C . GLY B 1 65 ? -7.184 -1.118 10.883 1 90.75 65 GLY B C 1
ATOM 6396 O O . GLY B 1 65 ? -6.789 -1.843 11.797 1 90.75 65 GLY B O 1
ATOM 6397 N N . PHE B 1 66 ? -8.469 -0.927 10.492 1 91.69 66 PHE B N 1
ATOM 6398 C CA . PHE B 1 66 ? -9.508 -1.713 11.156 1 91.69 66 PHE B CA 1
ATOM 6399 C C . PHE B 1 66 ? -10.383 -2.424 10.125 1 91.69 66 PHE B C 1
ATOM 6401 O O . PHE B 1 66 ? -10.641 -1.892 9.047 1 91.69 66 PHE B O 1
ATOM 6408 N N . LEU B 1 67 ? -10.789 -3.607 10.523 1 87.88 67 LEU B N 1
ATOM 6409 C CA . LEU B 1 67 ? -11.719 -4.398 9.727 1 87.88 67 LEU B CA 1
ATOM 6410 C C . LEU B 1 67 ? -13.008 -4.676 10.492 1 87.88 67 LEU B C 1
ATOM 6412 O O . LEU B 1 67 ? -12.969 -4.977 11.688 1 87.88 67 LEU B O 1
ATOM 6416 N N . THR B 1 68 ? -14.078 -4.609 9.82 1 87.5 68 THR B N 1
ATOM 6417 C CA . THR B 1 68 ? -15.367 -4.852 10.461 1 87.5 68 THR B CA 1
ATOM 6418 C C . THR B 1 68 ? -15.594 -6.348 10.656 1 87.5 68 THR B C 1
ATOM 6420 O O . THR B 1 68 ? -15.289 -7.152 9.773 1 87.5 68 THR B O 1
ATOM 6423 N N . VAL B 1 69 ? -16.109 -6.637 11.828 1 87.25 69 VAL B N 1
ATOM 6424 C CA . VAL B 1 69 ? -16.469 -8.016 12.148 1 87.25 69 VAL B CA 1
ATOM 6425 C C . VAL B 1 69 ? -17.984 -8.195 12.016 1 87.25 69 VAL B C 1
ATOM 6427 O O . VAL B 1 69 ? -18.75 -7.484 12.664 1 87.25 69 VAL B O 1
ATOM 6430 N N . PRO B 1 70 ? -18.297 -9.133 11.219 1 78.94 70 PRO B N 1
ATOM 6431 C CA . PRO B 1 70 ? -19.75 -9.344 11.07 1 78.94 70 PRO B CA 1
ATOM 6432 C C . PRO B 1 70 ? -20.406 -9.883 12.344 1 78.94 70 PRO B C 1
ATOM 6434 O O . PRO B 1 70 ? -19.844 -10.766 13 1 78.94 70 PRO B O 1
ATOM 6437 N N . CYS B 1 71 ? -21.391 -9.18 12.766 1 82.38 71 CYS B N 1
ATOM 6438 C CA . CYS B 1 71 ? -22.203 -9.586 13.914 1 82.38 71 CYS B CA 1
ATOM 6439 C C . CYS B 1 71 ? -23.656 -9.828 13.508 1 82.38 71 CYS B C 1
ATOM 6441 O O . CYS B 1 71 ? -24.266 -9 12.828 1 82.38 71 CYS B O 1
ATOM 6443 N N . ASP B 1 72 ? -24.125 -11.07 13.688 1 76.38 72 ASP B N 1
ATOM 6444 C CA . ASP B 1 72 ? -25.547 -11.289 13.516 1 76.38 72 ASP B CA 1
ATOM 6445 C C . ASP B 1 72 ? -26.344 -10.672 14.672 1 76.38 72 ASP B C 1
ATOM 6447 O O . ASP B 1 72 ? -26.547 -11.32 15.703 1 76.38 72 ASP B O 1
ATOM 6451 N N . TYR B 1 73 ? -26.797 -9.57 14.469 1 76.94 73 TYR B N 1
ATOM 6452 C CA . TYR B 1 73 ? -27.422 -8.781 15.523 1 76.94 73 TYR B CA 1
ATOM 6453 C C . TYR B 1 73 ? -28.766 -9.375 15.914 1 76.94 73 TYR B C 1
ATOM 6455 O O . TYR B 1 73 ? -29.281 -9.117 17.016 1 76.94 73 TYR B O 1
ATOM 6463 N N . GLY B 1 74 ? -29.359 -10.141 14.906 1 68.75 74 GLY B N 1
ATOM 6464 C CA . GLY B 1 74 ? -30.594 -10.812 15.234 1 68.75 74 GLY B CA 1
ATOM 6465 C C . GLY B 1 74 ? -30.438 -11.883 16.312 1 68.75 74 GLY B C 1
ATOM 6466 O O . GLY B 1 74 ? -31.406 -12.242 16.984 1 68.75 74 GLY B O 1
ATOM 6467 N N . ARG B 1 75 ? -29.203 -12.18 16.531 1 74 75 ARG B N 1
ATOM 6468 C CA . ARG B 1 75 ? -28.969 -13.25 17.5 1 74 75 ARG B CA 1
ATOM 6469 C C . ARG B 1 75 ? -28.344 -12.703 18.781 1 74 75 ARG B C 1
ATOM 6471 O O . ARG B 1 75 ? -27.844 -13.469 19.609 1 74 75 ARG B O 1
ATOM 6478 N N . ALA B 1 76 ? -28.359 -11.453 18.953 1 82.62 76 ALA B N 1
ATOM 6479 C CA . ALA B 1 76 ? -27.859 -10.844 20.172 1 82.62 76 ALA B CA 1
ATOM 6480 C C . ALA B 1 76 ? -28.938 -10.797 21.25 1 82.62 76 ALA B C 1
ATOM 6482 O O . ALA B 1 76 ? -30.125 -10.953 20.953 1 82.62 76 ALA B O 1
ATOM 6483 N N . TYR B 1 77 ? -28.516 -10.617 22.484 1 80.25 77 TYR B N 1
ATOM 6484 C CA . TYR B 1 77 ? -29.453 -10.586 23.609 1 80.25 77 TYR B CA 1
ATOM 6485 C C . TYR B 1 77 ? -30.047 -9.188 23.781 1 80.25 77 TYR B C 1
ATOM 6487 O O . TYR B 1 77 ? -29.312 -8.203 23.891 1 80.25 77 TYR B O 1
ATOM 6495 N N . HIS B 1 78 ? -31.359 -9.172 23.766 1 77.62 78 HIS B N 1
ATOM 6496 C CA . HIS B 1 78 ? -32.031 -7.887 23.922 1 77.62 78 HIS B CA 1
ATOM 6497 C C . HIS B 1 78 ? -32.125 -7.496 25.391 1 77.62 78 HIS B C 1
ATOM 6499 O O . HIS B 1 78 ? -32.375 -8.344 26.25 1 77.62 78 HIS B O 1
ATOM 6505 N N . LEU B 1 79 ? -31.875 -6.234 25.625 1 79.06 79 LEU B N 1
ATOM 6506 C CA . LEU B 1 79 ? -32.031 -5.707 26.984 1 79.06 79 LEU B CA 1
ATOM 6507 C C . LEU B 1 79 ? -33.438 -5.117 27.188 1 79.06 79 LEU B C 1
ATOM 6509 O O . LEU B 1 79 ? -33.938 -4.426 26.297 1 79.06 79 LEU B O 1
ATOM 6513 N N . PRO B 1 80 ? -34 -5.516 28.281 1 69 80 PRO B N 1
ATOM 6514 C CA . PRO B 1 80 ? -35.344 -5 28.547 1 69 80 PRO B CA 1
ATOM 6515 C C . PRO B 1 80 ? -35.375 -3.5 28.812 1 69 80 PRO B C 1
ATOM 6517 O O . PRO B 1 80 ? -36.344 -2.824 28.516 1 69 80 PRO B O 1
ATOM 6520 N N . LEU B 1 81 ? -34.312 -2.996 29.531 1 68.81 81 LEU B N 1
ATOM 6521 C CA . LEU B 1 81 ? -34.25 -1.577 29.859 1 68.81 81 LEU B CA 1
ATOM 6522 C C . LEU B 1 81 ? -33 -0.949 29.234 1 68.81 81 LEU B C 1
ATOM 6524 O O . LEU B 1 81 ? -31.969 -1.621 29.062 1 68.81 81 LEU B O 1
ATOM 6528 N N . PHE B 1 82 ? -33.312 0.26 28.797 1 68.38 82 PHE B N 1
ATOM 6529 C CA . PHE B 1 82 ? -32.188 1.058 28.312 1 68.38 82 PHE B CA 1
ATOM 6530 C C . PHE B 1 82 ? -31.125 1.19 29.391 1 68.38 82 PHE B C 1
ATOM 6532 O O . PHE B 1 82 ? -31.438 1.502 30.547 1 68.38 82 PHE B O 1
ATOM 6539 N N . SER B 1 83 ? -30.016 0.579 29.078 1 70.12 83 SER B N 1
ATOM 6540 C CA . SER B 1 83 ? -28.891 0.716 30.016 1 70.12 83 SER B CA 1
ATOM 6541 C C . SER B 1 83 ? -28.016 1.907 29.656 1 70.12 83 SER B C 1
ATOM 6543 O O . SER B 1 83 ? -27.906 2.268 28.484 1 70.12 83 SER B O 1
ATOM 6545 N N . LEU B 1 84 ? -27.625 2.598 30.703 1 69.12 84 LEU B N 1
ATOM 6546 C CA . LEU B 1 84 ? -26.781 3.758 30.453 1 69.12 84 LEU B CA 1
ATOM 6547 C C . LEU B 1 84 ? -25.328 3.336 30.25 1 69.12 84 LEU B C 1
ATOM 6549 O O . LEU B 1 84 ? -24.734 2.711 31.125 1 69.12 84 LEU B O 1
ATOM 6553 N N . GLY B 1 85 ? -24.906 3.268 29.047 1 74.88 85 GLY B N 1
ATOM 6554 C CA . GLY B 1 85 ? -23.484 3.227 28.734 1 74.88 85 GLY B CA 1
ATOM 6555 C C . GLY B 1 85 ? -23.047 1.905 28.141 1 74.88 85 GLY B C 1
ATOM 6556 O O . GLY B 1 85 ? -23.812 0.95 28.078 1 74.88 85 GLY B O 1
ATOM 6557 N N . TYR B 1 86 ? -21.906 1.833 27.719 1 87 86 TYR B N 1
ATOM 6558 C CA . TYR B 1 86 ? -21.203 0.665 27.188 1 87 86 TYR B CA 1
ATOM 6559 C C . TYR B 1 86 ? -20.5 -0.1 28.297 1 87 86 TYR B C 1
ATOM 6561 O O . TYR B 1 86 ? -20.156 0.472 29.344 1 87 86 TYR B O 1
ATOM 6569 N N . GLY B 1 87 ? -20.422 -1.485 28.172 1 89.06 87 GLY B N 1
ATOM 6570 C CA . GLY B 1 87 ? -19.766 -2.305 29.172 1 89.06 87 GLY B CA 1
ATOM 6571 C C . GLY B 1 87 ? -19.141 -3.566 28.609 1 89.06 87 GLY B C 1
ATOM 6572 O O . GLY B 1 87 ? -19.391 -3.922 27.453 1 89.06 87 GLY B O 1
ATOM 6573 N N . GLN B 1 88 ? -18.219 -4.109 29.453 1 89.81 88 GLN B N 1
ATOM 6574 C CA . GLN B 1 88 ? -17.547 -5.344 29.047 1 89.81 88 GLN B CA 1
ATOM 6575 C C . GLN B 1 88 ? -17.25 -6.23 30.25 1 89.81 88 GLN B C 1
ATOM 6577 O O . GLN B 1 88 ? -17.094 -5.734 31.375 1 89.81 88 GLN B O 1
ATOM 6582 N N . GLN B 1 89 ? -17.266 -7.602 29.953 1 89.19 89 GLN B N 1
ATOM 6583 C CA . GLN B 1 89 ? -16.906 -8.578 30.984 1 89.19 89 GLN B CA 1
ATOM 6584 C C . GLN B 1 89 ? -16.344 -9.852 30.344 1 89.19 89 GLN B C 1
ATOM 6586 O O . GLN B 1 89 ? -16.953 -10.422 29.453 1 89.19 89 GLN B O 1
ATOM 6591 N N . TRP B 1 90 ? -15.234 -10.281 30.844 1 89.88 90 TRP B N 1
ATOM 6592 C CA . TRP B 1 90 ? -14.633 -11.523 30.375 1 89.88 90 TRP B CA 1
ATOM 6593 C C . TRP B 1 90 ? -15.203 -12.727 31.125 1 89.88 90 TRP B C 1
ATOM 6595 O O . TRP B 1 90 ? -15.406 -12.664 32.344 1 89.88 90 TRP B O 1
ATOM 6605 N N . GLN B 1 91 ? -15.492 -13.656 30.328 1 86.56 91 GLN B N 1
ATOM 6606 C CA . GLN B 1 91 ? -15.828 -14.961 30.875 1 86.56 91 GLN B CA 1
ATOM 6607 C C . GLN B 1 91 ? -14.758 -15.992 30.531 1 86.56 91 GLN B C 1
ATOM 6609 O O . GLN B 1 91 ? -14.672 -16.453 29.375 1 86.56 91 GLN B O 1
ATOM 6614 N N . GLY B 1 92 ? -14.016 -16.375 31.516 1 84.25 92 GLY B N 1
ATOM 6615 C CA . GLY B 1 92 ? -12.883 -17.234 31.203 1 84.25 92 GLY B CA 1
ATOM 6616 C C . GLY B 1 92 ? -11.789 -16.531 30.422 1 84.25 92 GLY B C 1
ATOM 6617 O O . GLY B 1 92 ? -11.57 -15.328 30.609 1 84.25 92 GLY B O 1
ATOM 6618 N N . ASP B 1 93 ? -11.094 -17.25 29.656 1 84.81 93 ASP B N 1
ATOM 6619 C CA . ASP B 1 93 ? -9.953 -16.672 28.953 1 84.81 93 ASP B CA 1
ATOM 6620 C C . ASP B 1 93 ? -10.289 -16.422 27.484 1 84.81 93 ASP B C 1
ATOM 6622 O O . ASP B 1 93 ? -9.5 -15.812 26.766 1 84.81 93 ASP B O 1
ATOM 6626 N N . SER B 1 94 ? -11.547 -16.766 27.125 1 88.56 94 SER B N 1
ATOM 6627 C CA . SER B 1 94 ? -11.75 -16.719 25.672 1 88.56 94 SER B CA 1
ATOM 6628 C C . SER B 1 94 ? -13.062 -16.016 25.328 1 88.56 94 SER B C 1
ATOM 6630 O O . SER B 1 94 ? -13.227 -15.5 24.219 1 88.56 94 SER B O 1
ATOM 6632 N N . LEU B 1 95 ? -13.984 -15.984 26.344 1 90.31 95 LEU B N 1
ATOM 6633 C CA . LEU B 1 95 ? -15.289 -15.414 26.031 1 90.31 95 LEU B CA 1
ATOM 6634 C C . LEU B 1 95 ? -15.422 -14.008 26.625 1 90.31 95 LEU B C 1
ATOM 6636 O O . LEU B 1 95 ? -15.039 -13.766 27.766 1 90.31 95 LEU B O 1
ATOM 6640 N N . LEU B 1 96 ? -15.953 -13.086 25.781 1 91.12 96 LEU B N 1
ATOM 6641 C CA . LEU B 1 96 ? -16.109 -11.68 26.141 1 91.12 96 LEU B CA 1
ATOM 6642 C C . LEU B 1 96 ? -17.547 -11.219 25.953 1 91.12 96 LEU B C 1
ATOM 6644 O O . LEU B 1 96 ? -18.078 -11.312 24.844 1 91.12 96 LEU B O 1
ATOM 6648 N N . TRP B 1 97 ? -18.094 -10.773 27.062 1 89.62 97 TRP B N 1
ATOM 6649 C CA . TRP B 1 97 ? -19.422 -10.172 26.984 1 89.62 97 TRP B CA 1
ATOM 6650 C C . TRP B 1 97 ? -19.328 -8.672 26.734 1 89.62 97 TRP B C 1
ATOM 6652 O O . TRP B 1 97 ? -18.594 -7.965 27.438 1 89.62 97 TRP B O 1
ATOM 6662 N N . LEU B 1 98 ? -20.016 -8.242 25.734 1 89.81 98 LEU B N 1
ATOM 6663 C CA . LEU B 1 98 ? -20.047 -6.828 25.375 1 89.81 98 LEU B CA 1
ATOM 6664 C C . LEU B 1 98 ? -21.469 -6.277 25.453 1 89.81 98 LEU B C 1
ATOM 6666 O O . LEU B 1 98 ? -22.406 -6.895 24.938 1 89.81 98 LEU B O 1
ATOM 6670 N N . ARG B 1 99 ? -21.531 -5.176 26.125 1 88.5 99 ARG B N 1
ATOM 6671 C CA . ARG B 1 99 ? -22.844 -4.535 26.266 1 88.5 99 ARG B CA 1
ATOM 6672 C C . ARG B 1 99 ? -22.859 -3.174 25.578 1 88.5 99 ARG B C 1
ATOM 6674 O O . ARG B 1 99 ? -21.906 -2.396 25.703 1 88.5 99 ARG B O 1
ATOM 6681 N N . ASP B 1 100 ? -23.859 -2.947 24.844 1 85 100 ASP B N 1
ATOM 6682 C CA . ASP B 1 100 ? -24.141 -1.595 24.375 1 85 100 ASP B CA 1
ATOM 6683 C C . ASP B 1 100 ? -25.453 -1.073 24.984 1 85 100 ASP B C 1
ATOM 6685 O O . ASP B 1 100 ? -25.906 -1.562 26.016 1 85 100 ASP B O 1
ATOM 6689 N N . PHE B 1 101 ? -26.047 -0.075 24.406 1 80.25 101 PHE B N 1
ATOM 6690 C CA . PHE B 1 101 ? -27.219 0.569 24.984 1 80.25 101 PHE B CA 1
ATOM 6691 C C . PHE B 1 101 ? -28.438 -0.35 24.922 1 80.25 101 PHE B C 1
ATOM 6693 O O . PHE B 1 101 ? -29.312 -0.3 25.781 1 80.25 101 PHE B O 1
ATOM 6700 N N . TYR B 1 102 ? -28.297 -1.299 23.938 1 79.12 102 TYR B N 1
ATOM 6701 C CA . TYR B 1 102 ? -29.547 -1.988 23.656 1 79.12 102 TYR B CA 1
ATOM 6702 C C . TYR B 1 102 ? -29.359 -3.5 23.734 1 79.12 102 TYR B C 1
ATOM 6704 O O . TYR B 1 102 ? -30.344 -4.238 23.891 1 79.12 102 TYR B O 1
ATOM 6712 N N . ARG B 1 103 ? -28.203 -3.9 23.625 1 83.56 103 ARG B N 1
ATOM 6713 C CA . ARG B 1 103 ? -27.984 -5.336 23.469 1 83.56 103 ARG B CA 1
ATOM 6714 C C . ARG B 1 103 ? -26.719 -5.785 24.188 1 83.56 103 ARG B C 1
ATOM 6716 O O . ARG B 1 103 ? -25.906 -4.957 24.609 1 83.56 103 ARG B O 1
ATOM 6723 N N . VAL B 1 104 ? -26.734 -7.074 24.375 1 86.94 104 VAL B N 1
ATOM 6724 C CA . VAL B 1 104 ? -25.547 -7.73 24.891 1 86.94 104 VAL B CA 1
ATOM 6725 C C . VAL B 1 104 ? -25.047 -8.781 23.906 1 86.94 104 VAL B C 1
ATOM 6727 O O . VAL B 1 104 ? -25.859 -9.523 23.328 1 86.94 104 VAL B O 1
ATOM 6730 N N . TYR B 1 105 ? -23.734 -8.734 23.703 1 88.12 105 TYR B N 1
ATOM 6731 C CA . TYR B 1 105 ? -23.109 -9.633 22.734 1 88.12 105 TYR B CA 1
ATOM 6732 C C . TYR B 1 105 ? -22.109 -10.562 23.406 1 88.12 105 TYR B C 1
ATOM 6734 O O . TYR B 1 105 ? -21.531 -10.211 24.438 1 88.12 105 TYR B O 1
ATOM 6742 N N . LEU B 1 106 ? -22.047 -11.75 22.812 1 89.94 106 LEU B N 1
ATOM 6743 C CA . LEU B 1 106 ? -21.031 -12.695 23.234 1 89.94 106 LEU B CA 1
ATOM 6744 C C . LEU B 1 106 ? -19.984 -12.898 22.125 1 89.94 106 LEU B C 1
ATOM 6746 O O . LEU B 1 106 ? -20.312 -13.414 21.062 1 89.94 106 LEU B O 1
ATOM 6750 N N . PHE B 1 107 ? -18.781 -12.461 22.469 1 91 107 PHE B N 1
ATOM 6751 C CA . PHE B 1 107 ? -17.688 -12.531 21.5 1 91 107 PHE B CA 1
ATOM 6752 C C . PHE B 1 107 ? -16.672 -13.609 21.906 1 91 107 PHE B C 1
ATOM 6754 O O . PHE B 1 107 ? -16.234 -13.648 23.062 1 91 107 PHE B O 1
ATOM 6761 N N . ASP B 1 108 ? -16.359 -14.477 20.953 1 90.19 108 ASP B N 1
ATOM 6762 C CA . ASP B 1 108 ? -15.312 -15.484 21.156 1 90.19 108 ASP B CA 1
ATOM 6763 C C . ASP B 1 108 ? -13.961 -14.984 20.641 1 90.19 108 ASP B C 1
ATOM 6765 O O . ASP B 1 108 ? -13.758 -14.859 19.438 1 90.19 108 ASP B O 1
ATOM 6769 N N . ALA B 1 109 ? -13.023 -14.82 21.531 1 90.12 109 ALA B N 1
ATOM 6770 C CA . ALA B 1 109 ? -11.727 -14.25 21.203 1 90.12 109 ALA B CA 1
ATOM 6771 C C . ALA B 1 109 ? -10.867 -15.242 20.422 1 90.12 109 ALA B C 1
ATOM 6773 O O . ALA B 1 109 ? -9.93 -14.852 19.734 1 90.12 109 ALA B O 1
ATOM 6774 N N . ARG B 1 110 ? -11.094 -16.516 20.5 1 83.12 110 ARG B N 1
ATOM 6775 C CA . ARG B 1 110 ? -10.312 -17.531 19.797 1 83.12 110 ARG B CA 1
ATOM 6776 C C . ARG B 1 110 ? -10.672 -17.562 18.312 1 83.12 110 ARG B C 1
ATOM 6778 O O . ARG B 1 110 ? -9.789 -17.562 17.453 1 83.12 110 ARG B O 1
ATOM 6785 N N . THR B 1 111 ? -11.945 -17.5 18.062 1 82.75 111 THR B N 1
ATOM 6786 C CA . THR B 1 111 ? -12.414 -17.562 16.672 1 82.75 111 THR B CA 1
ATOM 6787 C C . THR B 1 111 ? -12.641 -16.172 16.109 1 82.75 111 THR B C 1
ATOM 6789 O O . THR B 1 111 ? -12.844 -16 14.906 1 82.75 111 THR B O 1
ATOM 6792 N N . ARG B 1 112 ? -12.508 -15.242 16.969 1 87 112 ARG B N 1
ATOM 6793 C CA . ARG B 1 112 ? -12.711 -13.852 16.594 1 87 112 ARG B CA 1
ATOM 6794 C C . ARG B 1 112 ? -14.062 -13.664 15.906 1 87 112 ARG B C 1
ATOM 6796 O O . ARG B 1 112 ? -14.141 -13.055 14.836 1 87 112 ARG B O 1
ATOM 6803 N N . SER B 1 113 ? -15.102 -14.258 16.516 1 86.75 113 SER B N 1
ATOM 6804 C CA . SER B 1 113 ? -16.469 -14.18 15.992 1 86.75 113 SER B CA 1
ATOM 6805 C C . SER B 1 113 ? -17.484 -14.125 17.125 1 86.75 113 SER B C 1
ATOM 6807 O O . SER B 1 113 ? -17.172 -14.453 18.266 1 86.75 113 SER B O 1
ATOM 6809 N N . PHE B 1 114 ? -18.656 -13.695 16.703 1 88.31 114 PHE B N 1
ATOM 6810 C CA . PHE B 1 114 ? -19.734 -13.625 17.672 1 88.31 114 PHE B CA 1
ATOM 6811 C C . PHE B 1 114 ? -20.5 -14.945 17.75 1 88.31 114 PHE B C 1
ATOM 6813 O O . PHE B 1 114 ? -20.734 -15.578 16.719 1 88.31 114 PHE B O 1
ATOM 6820 N N . ARG B 1 115 ? -20.812 -15.32 19 1 83.94 115 ARG B N 1
ATOM 6821 C CA . ARG B 1 115 ? -21.547 -16.562 19.25 1 83.94 115 ARG B CA 1
ATOM 6822 C C . ARG B 1 115 ? -22.875 -16.281 19.922 1 83.94 115 ARG B C 1
ATOM 6824 O O . ARG B 1 115 ? -23.062 -15.227 20.547 1 83.94 115 ARG B O 1
ATOM 6831 N N . TYR B 1 116 ? -23.75 -17.156 19.484 1 81.19 116 TYR B N 1
ATOM 6832 C CA . TYR B 1 116 ? -25.047 -17.094 20.141 1 81.19 116 TYR B CA 1
ATOM 6833 C C . TYR B 1 116 ? -25.344 -18.375 20.922 1 81.19 116 TYR B C 1
ATOM 6835 O O . TYR B 1 116 ? -25.25 -19.484 20.359 1 81.19 116 TYR B O 1
ATOM 6843 N N . ASP B 1 117 ? -25.344 -18.328 22.188 1 72.75 117 ASP B N 1
ATOM 6844 C CA . ASP B 1 117 ? -25.688 -19.469 23.031 1 72.75 117 ASP B CA 1
ATOM 6845 C C . ASP B 1 117 ? -27.094 -19.328 23.609 1 72.75 117 ASP B C 1
ATOM 6847 O O . ASP B 1 117 ? -27.297 -18.562 24.547 1 72.75 117 ASP B O 1
ATOM 6851 N N . MET B 1 118 ? -28.047 -19.938 22.938 1 62.62 118 MET B N 1
ATOM 6852 C CA . MET B 1 118 ? -29.453 -19.844 23.359 1 62.62 118 MET B CA 1
ATOM 6853 C C . MET B 1 118 ? -29.625 -20.375 24.781 1 62.62 118 MET B C 1
ATOM 6855 O O . MET B 1 118 ? -30.562 -19.984 25.484 1 62.62 118 MET B O 1
ATOM 6859 N N . LYS B 1 119 ? -28.828 -21.406 25.094 1 61.06 119 LYS B N 1
ATOM 6860 C CA . LYS B 1 119 ? -29 -22.016 26.406 1 61.06 119 LYS B CA 1
ATOM 6861 C C . LYS B 1 119 ? -28.578 -21.047 27.516 1 61.06 119 LYS B C 1
ATOM 6863 O O . LYS B 1 119 ? -29 -21.188 28.656 1 61.06 119 LYS B O 1
ATOM 6868 N N . LYS B 1 120 ? -27.703 -20.156 27.188 1 59.72 120 LYS B N 1
ATOM 6869 C CA . LYS B 1 120 ? -27.188 -19.234 28.203 1 59.72 120 LYS B CA 1
ATOM 6870 C C . LYS B 1 120 ? -28.062 -18 28.312 1 59.72 120 LYS B C 1
ATOM 6872 O O . LYS B 1 120 ? -28.281 -17.297 27.328 1 59.72 120 LYS B O 1
ATOM 6877 N N . ARG B 1 121 ? -29.062 -18.109 29.125 1 57.22 121 ARG B N 1
ATOM 6878 C CA . ARG B 1 121 ? -29.953 -16.984 29.406 1 57.22 121 ARG B CA 1
ATOM 6879 C C . ARG B 1 121 ? -29.203 -15.852 30.109 1 57.22 121 ARG B C 1
ATOM 6881 O O . ARG B 1 121 ? -28.328 -16.094 30.938 1 57.22 121 ARG B O 1
ATOM 6888 N N . MET B 1 122 ? -29.234 -14.695 29.453 1 62.03 122 MET B N 1
ATOM 6889 C CA . MET B 1 122 ? -28.703 -13.492 30.094 1 62.03 122 MET B CA 1
ATOM 6890 C C . MET B 1 122 ? -29.328 -13.281 31.453 1 62.03 122 MET B C 1
ATOM 6892 O O . MET B 1 122 ? -30.547 -13.07 31.562 1 62.03 122 MET B O 1
ATOM 6896 N N . SER B 1 123 ? -28.656 -13.945 32.438 1 63 123 SER B N 1
ATOM 6897 C CA . SER B 1 123 ? -29.172 -13.75 33.781 1 63 123 SER B CA 1
ATOM 6898 C C . SER B 1 123 ? -28.906 -12.336 34.281 1 63 123 SER B C 1
ATOM 6900 O O . SER B 1 123 ? -28 -11.656 33.781 1 63 123 SER B O 1
ATOM 6902 N N . LYS B 1 124 ? -29.875 -11.734 35 1 66 124 LYS B N 1
ATOM 6903 C CA . LYS B 1 124 ? -29.719 -10.438 35.656 1 66 124 LYS B CA 1
ATOM 6904 C C . LYS B 1 124 ? -28.375 -10.336 36.344 1 66 124 LYS B C 1
ATOM 6906 O O . LYS B 1 124 ? -27.781 -9.258 36.406 1 66 124 LYS B O 1
ATOM 6911 N N . ALA B 1 125 ? -27.891 -11.469 36.844 1 64.94 125 ALA B N 1
ATOM 6912 C CA . ALA B 1 125 ? -26.609 -11.492 37.531 1 64.94 125 ALA B CA 1
ATOM 6913 C C . ALA B 1 125 ? -25.469 -11.133 36.594 1 64.94 125 ALA B C 1
ATOM 6915 O O . ALA B 1 125 ? -24.547 -10.414 36.969 1 64.94 125 ALA B O 1
ATOM 6916 N N . LEU B 1 126 ? -25.547 -11.578 35.469 1 72.12 126 LEU B N 1
ATOM 6917 C CA . LEU B 1 126 ? -24.5 -11.281 34.5 1 72.12 126 LEU B CA 1
ATOM 6918 C C . LEU B 1 126 ? -24.484 -9.797 34.156 1 72.12 126 LEU B C 1
ATOM 6920 O O . LEU B 1 126 ? -23.422 -9.195 34.031 1 72.12 126 LEU B O 1
ATOM 6924 N N . LEU B 1 127 ? -25.672 -9.273 34.094 1 76 127 LEU B N 1
ATOM 6925 C CA . LEU B 1 127 ? -25.797 -7.871 33.719 1 76 127 LEU B CA 1
ATOM 6926 C C . LEU B 1 127 ? -25.234 -6.965 34.812 1 76 127 LEU B C 1
ATOM 6928 O O . LEU B 1 127 ? -24.719 -5.883 34.5 1 76 127 LEU B O 1
ATOM 6932 N N . LYS B 1 128 ? -25.328 -7.441 36.031 1 75.12 128 LYS B N 1
ATOM 6933 C CA . LYS B 1 128 ? -24.828 -6.637 37.156 1 75.12 128 LYS B CA 1
ATOM 6934 C C . LYS B 1 128 ? -23.312 -6.648 37.188 1 75.12 128 LYS B C 1
ATOM 6936 O O . LYS B 1 128 ? -22.703 -5.719 37.719 1 75.12 128 LYS B O 1
ATOM 6941 N N . ASN B 1 129 ? -22.766 -7.609 36.562 1 77.31 129 ASN B N 1
ATOM 6942 C CA . ASN B 1 129 ? -21.312 -7.75 36.656 1 77.31 129 ASN B CA 1
ATOM 6943 C C . ASN B 1 129 ? -20.609 -7.059 35.5 1 77.31 129 ASN B C 1
ATOM 6945 O O . ASN B 1 129 ? -19.391 -6.949 35.469 1 77.31 129 ASN B O 1
ATOM 6949 N N . ILE B 1 130 ? -21.375 -6.566 34.594 1 82.88 130 ILE B N 1
ATOM 6950 C CA . ILE B 1 130 ? -20.766 -5.895 33.438 1 82.88 130 ILE B CA 1
ATOM 6951 C C . ILE B 1 130 ? -20.266 -4.508 33.875 1 82.88 130 ILE B C 1
ATOM 6953 O O . ILE B 1 130 ? -21.047 -3.699 34.375 1 82.88 130 ILE B O 1
ATOM 6957 N N . VAL B 1 131 ? -18.953 -4.305 33.75 1 82.12 131 VAL B N 1
ATOM 6958 C CA . VAL B 1 131 ? -18.312 -3.061 34.125 1 82.12 131 VAL B CA 1
ATOM 6959 C C . VAL B 1 131 ? -18.375 -2.049 33 1 82.12 131 VAL B C 1
ATOM 6961 O O . VAL B 1 131 ? -18.281 -2.418 31.828 1 82.12 131 VAL B O 1
ATOM 6964 N N . PRO B 1 132 ? -18.562 -0.787 33.344 1 81.06 132 PRO B N 1
ATOM 6965 C CA . PRO B 1 132 ? -18.578 0.251 32.312 1 81.06 132 PRO B CA 1
ATOM 6966 C C . PRO B 1 132 ? -17.266 0.323 31.547 1 81.06 132 PRO B C 1
ATOM 6968 O O . PRO B 1 132 ? -16.188 0.145 32.125 1 81.06 132 PRO B O 1
ATOM 6971 N N . SER B 1 133 ? -17.453 0.409 30.25 1 79.12 133 SER B N 1
ATOM 6972 C CA . SER B 1 133 ? -16.281 0.466 29.391 1 79.12 133 SER B CA 1
ATOM 6973 C C . SER B 1 133 ? -15.586 1.816 29.484 1 79.12 133 SER B C 1
ATOM 6975 O O . SER B 1 133 ? -16.219 2.83 29.781 1 79.12 133 SER B O 1
ATOM 6977 N N . SER B 1 134 ? -14.203 1.709 29.5 1 73.81 134 SER B N 1
ATOM 6978 C CA . SER B 1 134 ? -13.391 2.922 29.438 1 73.81 134 SER B CA 1
ATOM 6979 C C . SER B 1 134 ? -12.961 3.236 28.016 1 73.81 134 SER B C 1
ATOM 6981 O O . SER B 1 134 ? -12.805 2.33 27.188 1 73.81 134 SER B O 1
ATOM 6983 N N . LEU B 1 135 ? -12.906 4.598 27.797 1 83.5 135 LEU B N 1
ATOM 6984 C CA . LEU B 1 135 ? -12.438 5.074 26.5 1 83.5 135 LEU B CA 1
ATOM 6985 C C . LEU B 1 135 ? -10.914 5.02 26.406 1 83.5 135 LEU B C 1
ATOM 6987 O O . LEU B 1 135 ? -10.344 5.238 25.344 1 83.5 135 LEU B O 1
ATOM 6991 N N . THR B 1 136 ? -10.336 4.707 27.531 1 88.75 136 THR B N 1
ATOM 6992 C CA . THR B 1 136 ? -8.875 4.645 27.531 1 88.75 136 THR B CA 1
ATOM 6993 C C . THR B 1 136 ? -8.398 3.266 27.984 1 88.75 136 THR B C 1
ATOM 6995 O O . THR B 1 136 ? -8.883 2.727 28.984 1 88.75 136 THR B O 1
ATOM 6998 N N . VAL B 1 137 ? -7.586 2.715 27.172 1 91.62 137 VAL B N 1
ATOM 6999 C CA . VAL B 1 137 ? -7.012 1.413 27.5 1 91.62 137 VAL B CA 1
ATOM 7000 C C . VAL B 1 137 ? -5.512 1.42 27.203 1 91.62 137 VAL B C 1
ATOM 7002 O O . VAL B 1 137 ? -5.07 2.025 26.219 1 91.62 137 VAL B O 1
ATOM 7005 N N . THR B 1 138 ? -4.766 0.799 28.062 1 90.88 138 THR B N 1
ATOM 7006 C CA . THR B 1 138 ? -3.336 0.615 27.844 1 90.88 138 THR B CA 1
ATOM 7007 C C . THR B 1 138 ? -3.053 -0.78 27.297 1 90.88 138 THR B C 1
ATOM 7009 O O . THR B 1 138 ? -3.465 -1.78 27.875 1 90.88 138 THR B O 1
ATOM 7012 N N . ASP B 1 139 ? -2.416 -0.805 26.219 1 88.81 139 ASP B N 1
ATOM 7013 C CA . ASP B 1 139 ? -2.143 -2.098 25.609 1 88.81 139 ASP B CA 1
ATOM 7014 C C . ASP B 1 139 ? -0.99 -2.811 26.312 1 88.81 139 ASP B C 1
ATOM 7016 O O . ASP B 1 139 ? -0.381 -2.262 27.234 1 88.81 139 ASP B O 1
ATOM 7020 N N . ARG B 1 140 ? -0.724 -4.027 25.875 1 83.88 140 ARG B N 1
ATOM 7021 C CA . ARG B 1 140 ? 0.298 -4.871 26.484 1 83.88 140 ARG B CA 1
ATOM 7022 C C . ARG B 1 140 ? 1.689 -4.289 26.266 1 83.88 140 ARG B C 1
ATOM 7024 O O . ARG B 1 140 ? 2.615 -4.582 27.031 1 83.88 140 ARG B O 1
ATOM 7031 N N . GLN B 1 141 ? 1.85 -3.465 25.328 1 81.44 141 GLN B N 1
ATOM 7032 C CA . GLN B 1 141 ? 3.143 -2.859 25.031 1 81.44 141 GLN B CA 1
ATOM 7033 C C . GLN B 1 141 ? 3.314 -1.539 25.781 1 81.44 141 GLN B C 1
ATOM 7035 O O . GLN B 1 141 ? 4.367 -0.903 25.688 1 81.44 141 GLN B O 1
ATOM 7040 N N . GLY B 1 142 ? 2.322 -1.131 26.422 1 83.69 142 GLY B N 1
ATOM 7041 C CA . GLY B 1 142 ? 2.391 0.075 27.234 1 83.69 142 GLY B CA 1
ATOM 7042 C C . GLY B 1 142 ? 1.86 1.305 26.516 1 83.69 142 GLY B C 1
ATOM 7043 O O . GLY B 1 142 ? 1.979 2.422 27.031 1 83.69 142 GLY B O 1
ATOM 7044 N N . GLY B 1 143 ? 1.36 1.123 25.375 1 88 143 GLY B N 1
ATOM 7045 C CA . GLY B 1 143 ? 0.76 2.24 24.672 1 88 143 GLY B CA 1
ATOM 7046 C C . GLY B 1 143 ? -0.659 2.537 25.109 1 88 143 GLY B C 1
ATOM 7047 O O . GLY B 1 143 ? -1.414 1.624 25.453 1 88 143 GLY B O 1
ATOM 7048 N N . MET B 1 144 ? -0.976 3.785 25.156 1 91 144 MET B N 1
ATOM 7049 C CA . MET B 1 144 ? -2.301 4.199 25.609 1 91 144 MET B CA 1
ATOM 7050 C C . MET B 1 144 ? -3.221 4.473 24.422 1 91 144 MET B C 1
ATOM 7052 O O . MET B 1 144 ? -2.865 5.234 23.516 1 91 144 MET B O 1
ATOM 7056 N N . TRP B 1 145 ? -4.352 3.768 24.406 1 92.38 145 TRP B N 1
ATOM 7057 C CA . TRP B 1 145 ? -5.402 3.988 23.406 1 92.38 145 TRP B CA 1
ATOM 7058 C C . TRP B 1 145 ? -6.52 4.852 23.984 1 92.38 145 TRP B C 1
ATOM 7060 O O . TRP B 1 145 ? -7.066 4.547 25.047 1 92.38 145 TRP B O 1
ATOM 7070 N N . GLU B 1 146 ? -6.793 5.918 23.25 1 92.12 146 GLU B N 1
ATOM 7071 C CA . GLU B 1 146 ? -7.879 6.801 23.656 1 92.12 146 GLU B CA 1
ATOM 7072 C C . GLU B 1 146 ? -8.906 6.969 22.547 1 92.12 146 GLU B C 1
ATOM 7074 O O . GLU B 1 146 ? -8.57 7.395 21.438 1 92.12 146 GLU B O 1
ATOM 7079 N N . GLY B 1 147 ? -10.102 6.535 22.859 1 90.12 147 GLY B N 1
ATOM 7080 C CA . GLY B 1 147 ? -11.195 6.781 21.938 1 90.12 147 GLY B CA 1
ATOM 7081 C C . GLY B 1 147 ? -11.758 8.188 22.031 1 90.12 147 GLY B C 1
ATOM 7082 O O . GLY B 1 147 ? -11.844 8.75 23.125 1 90.12 147 GLY B O 1
ATOM 7083 N N . THR B 1 148 ? -12 8.734 20.812 1 83.25 148 THR B N 1
ATOM 7084 C CA . THR B 1 148 ? -12.594 10.062 20.797 1 83.25 148 THR B CA 1
ATOM 7085 C C . THR B 1 148 ? -14.023 10.016 20.266 1 83.25 148 THR B C 1
ATOM 7087 O O . THR B 1 148 ? -14.43 9.023 19.656 1 83.25 148 THR B O 1
ATOM 7090 N N . MET B 1 149 ? -14.766 11.047 20.5 1 76.81 149 MET B N 1
ATOM 7091 C CA . MET B 1 149 ? -16.156 11.109 20.047 1 76.81 149 MET B CA 1
ATOM 7092 C C . MET B 1 149 ? -16.219 11.586 18.594 1 76.81 149 MET B C 1
ATOM 7094 O O . MET B 1 149 ? -17.234 11.391 17.922 1 76.81 149 MET B O 1
ATOM 7098 N N . GLN B 1 150 ? -15.102 12.109 18.109 1 73.56 150 GLN B N 1
ATOM 7099 C CA . GLN B 1 150 ? -15.242 12.625 16.75 1 73.56 150 GLN B CA 1
ATOM 7100 C C . GLN B 1 150 ? -14.016 12.281 15.914 1 73.56 150 GLN B C 1
ATOM 7102 O O . GLN B 1 150 ? -14.086 12.273 14.68 1 73.56 150 GLN B O 1
ATOM 7107 N N . ASN B 1 151 ? -12.992 12.016 16.594 1 77.5 151 ASN B N 1
ATOM 7108 C CA . ASN B 1 151 ? -11.773 11.945 15.812 1 77.5 151 ASN B CA 1
ATOM 7109 C C . ASN B 1 151 ? -11.172 10.539 15.836 1 77.5 151 ASN B C 1
ATOM 7111 O O . ASN B 1 151 ? -9.969 10.375 15.633 1 77.5 151 ASN B O 1
ATOM 7115 N N . GLY B 1 152 ? -12.008 9.586 16.141 1 89 152 GLY B N 1
ATOM 7116 C CA . GLY B 1 152 ? -11.492 8.227 16.078 1 89 152 GLY B CA 1
ATOM 7117 C C . GLY B 1 152 ? -10.664 7.852 17.297 1 89 152 GLY B C 1
ATOM 7118 O O . GLY B 1 152 ? -11.062 8.117 18.422 1 89 152 GLY B O 1
ATOM 7119 N N . ILE B 1 153 ? -9.5 7.184 17.047 1 93.31 153 ILE B N 1
ATOM 7120 C CA . ILE B 1 153 ? -8.672 6.66 18.125 1 93.31 153 ILE B CA 1
ATOM 7121 C C . ILE B 1 153 ? -7.316 7.363 18.125 1 93.31 153 ILE B C 1
ATOM 7123 O O . ILE B 1 153 ? -6.684 7.5 17.078 1 93.31 153 ILE B O 1
ATOM 7127 N N . ARG B 1 154 ? -6.938 7.832 19.281 1 90.69 154 ARG B N 1
ATOM 7128 C CA . ARG B 1 154 ? -5.613 8.414 19.484 1 90.69 154 ARG B CA 1
ATOM 7129 C C . ARG B 1 154 ? -4.703 7.445 20.234 1 90.69 154 ARG B C 1
ATOM 7131 O O . ARG B 1 154 ? -5.09 6.875 21.25 1 90.69 154 ARG B O 1
ATOM 7138 N N . TYR B 1 155 ? -3.559 7.172 19.688 1 90.5 155 TYR B N 1
ATOM 7139 C CA . TYR B 1 155 ? -2.568 6.285 20.297 1 90.5 155 TYR B CA 1
ATOM 7140 C C . TYR B 1 155 ? -1.342 7.066 20.75 1 90.5 155 TYR B C 1
ATOM 7142 O O . TYR B 1 155 ? -0.749 7.816 19.969 1 90.5 155 TYR B O 1
ATOM 7150 N N . THR B 1 156 ? -1.034 6.887 22 1 84.06 156 THR B N 1
ATOM 7151 C CA . THR B 1 156 ? 0.184 7.465 22.562 1 84.06 156 THR B CA 1
ATOM 7152 C C . THR B 1 156 ? 1.199 6.375 22.891 1 84.06 156 THR B C 1
ATOM 7154 O O . THR B 1 156 ? 0.918 5.473 23.688 1 84.06 156 THR B O 1
ATOM 7157 N N . SER B 1 157 ? 2.367 6.477 22.203 1 80.5 157 SER B N 1
ATOM 7158 C CA . SER B 1 157 ? 3.404 5.473 22.391 1 80.5 157 SER B CA 1
ATOM 7159 C C . SER B 1 157 ? 3.959 5.523 23.812 1 80.5 157 SER B C 1
ATOM 7161 O O . SER B 1 157 ? 3.916 6.57 24.469 1 80.5 157 SER B O 1
ATOM 7163 N N . PRO B 1 158 ? 4.398 4.285 24.266 1 75.31 158 PRO B N 1
ATOM 7164 C CA . PRO B 1 158 ? 4.945 4.266 25.625 1 75.31 158 PRO B CA 1
ATOM 7165 C C . PRO B 1 158 ? 6.184 5.145 25.781 1 75.31 158 PRO B C 1
ATOM 7167 O O . PRO B 1 158 ? 6.898 5.383 24.797 1 75.31 158 PRO B O 1
ATOM 7170 N N . LYS B 1 159 ? 6.352 5.984 26.891 1 60.47 159 LYS B N 1
ATOM 7171 C CA . LYS B 1 159 ? 7.391 6.961 27.203 1 60.47 159 LYS B CA 1
ATOM 7172 C C . LYS B 1 159 ? 8.781 6.398 26.906 1 60.47 159 LYS B C 1
ATOM 7174 O O . LYS B 1 159 ? 9.273 5.547 27.641 1 60.47 159 LYS B O 1
ATOM 7179 N N . ARG B 1 160 ? 9.227 6.215 25.75 1 57.22 160 ARG B N 1
ATOM 7180 C CA . ARG B 1 160 ? 10.641 5.977 25.469 1 57.22 160 ARG B CA 1
ATOM 7181 C C . ARG B 1 160 ? 11.43 7.285 25.469 1 57.22 160 ARG B C 1
ATOM 7183 O O . ARG B 1 160 ? 10.852 8.359 25.281 1 57.22 160 ARG B O 1
ATOM 7190 N N . GLN B 1 161 ? 12.523 7.336 26.172 1 59.75 161 GLN B N 1
ATOM 7191 C CA . GLN B 1 161 ? 13.383 8.5 25.984 1 59.75 161 GLN B CA 1
ATOM 7192 C C . GLN B 1 161 ? 13.406 8.93 24.516 1 59.75 161 GLN B C 1
ATOM 7194 O O . GLN B 1 161 ? 13.523 8.086 23.625 1 59.75 161 GLN B O 1
ATOM 7199 N N . HIS B 1 162 ? 12.914 10.156 24.234 1 67.25 162 HIS B N 1
ATOM 7200 C CA . HIS B 1 162 ? 12.648 10.641 22.891 1 67.25 162 HIS B CA 1
ATOM 7201 C C . HIS B 1 162 ? 13.711 11.633 22.438 1 67.25 162 HIS B C 1
ATOM 7203 O O . HIS B 1 162 ? 14.43 12.195 23.266 1 67.25 162 HIS B O 1
ATOM 7209 N N . ALA B 1 163 ? 14.047 11.516 21.188 1 80.44 163 ALA B N 1
ATOM 7210 C CA . ALA B 1 163 ? 14.867 12.555 20.562 1 80.44 163 ALA B CA 1
ATOM 7211 C C . ALA B 1 163 ? 14.328 13.945 20.891 1 80.44 163 ALA B C 1
ATOM 7213 O O . ALA B 1 163 ? 13.109 14.148 20.969 1 80.44 163 ALA B O 1
ATOM 7214 N N . LYS B 1 164 ? 15.305 14.773 21.359 1 82.88 164 LYS B N 1
ATOM 7215 C CA . LYS B 1 164 ? 14.922 16.141 21.688 1 82.88 164 LYS B CA 1
ATOM 7216 C C . LYS B 1 164 ? 15.117 17.078 20.5 1 82.88 164 LYS B C 1
ATOM 7218 O O . LYS B 1 164 ? 16.172 17.047 19.859 1 82.88 164 LYS B O 1
ATOM 7223 N N . LEU B 1 165 ? 14.141 17.828 20.203 1 86 165 LEU B N 1
ATOM 7224 C CA . LEU B 1 165 ? 14.234 18.812 19.141 1 86 165 LEU B CA 1
ATOM 7225 C C . LEU B 1 165 ? 14.711 20.156 19.688 1 86 165 LEU B C 1
ATOM 7227 O O . LEU B 1 165 ? 14.18 20.641 20.688 1 86 165 LEU B O 1
ATOM 7231 N N . ILE B 1 166 ? 15.789 20.578 19.078 1 87.56 166 ILE B N 1
ATOM 7232 C CA . ILE B 1 166 ? 16.359 21.875 19.438 1 87.56 166 ILE B CA 1
ATOM 7233 C C . ILE B 1 166 ? 16.047 22.891 18.344 1 87.56 166 ILE B C 1
ATOM 7235 O O . ILE B 1 166 ? 16.172 22.594 17.156 1 87.56 166 ILE B O 1
ATOM 7239 N N . ARG B 1 167 ? 15.617 24.016 18.75 1 83.88 167 ARG B N 1
ATOM 7240 C CA . ARG B 1 167 ? 15.266 25.031 17.766 1 83.88 167 ARG B CA 1
ATOM 7241 C C . ARG B 1 167 ? 15.898 26.375 18.109 1 83.88 167 ARG B C 1
ATOM 7243 O O . ARG B 1 167 ? 16.406 26.547 19.219 1 83.88 167 ARG B O 1
ATOM 7250 N N . GLY B 1 168 ? 16.016 27.266 17.188 1 76.25 168 GLY B N 1
ATOM 7251 C CA . GLY B 1 168 ? 16.484 28.625 17.391 1 76.25 168 GLY B CA 1
ATOM 7252 C C . GLY B 1 168 ? 18 28.75 17.375 1 76.25 168 GLY B C 1
ATOM 7253 O O . GLY B 1 168 ? 18.672 28.109 16.562 1 76.25 168 GLY B O 1
ATOM 7254 N N . GLU B 1 169 ? 18.531 29.703 18.141 1 79.81 169 GLU B N 1
ATOM 7255 C CA . GLU B 1 169 ? 19.953 30 18.203 1 79.81 169 GLU B CA 1
ATOM 7256 C C . GLU B 1 169 ? 20.641 29.188 19.312 1 79.81 169 GLU B C 1
ATOM 7258 O O . GLU B 1 169 ? 21.281 29.766 20.188 1 79.81 169 GLU B O 1
ATOM 7263 N N . HIS B 1 170 ? 20.438 27.984 19.25 1 82.75 170 HIS B N 1
ATOM 7264 C CA . HIS B 1 170 ? 21.078 27.109 20.234 1 82.75 170 HIS B CA 1
ATOM 7265 C C . HIS B 1 170 ? 22.547 26.875 19.891 1 82.75 170 HIS B C 1
ATOM 7267 O O . HIS B 1 170 ? 22.891 26.656 18.734 1 82.75 170 HIS B O 1
ATOM 7273 N N . PRO B 1 171 ? 23.453 26.875 20.797 1 81.31 171 PRO B N 1
ATOM 7274 C CA . PRO B 1 171 ? 24.891 26.719 20.562 1 81.31 171 PRO B CA 1
ATOM 7275 C C . PRO B 1 171 ? 25.234 25.391 19.875 1 81.31 171 PRO B C 1
ATOM 7277 O O . PRO B 1 171 ? 26.188 25.328 19.094 1 81.31 171 PRO B O 1
ATOM 7280 N N . LEU B 1 172 ? 24.516 24.453 20.141 1 84.12 172 LEU B N 1
ATOM 7281 C CA . LEU B 1 172 ? 24.812 23.156 19.547 1 84.12 172 LEU B CA 1
ATOM 7282 C C . LEU B 1 172 ? 24.594 23.172 18.047 1 84.12 172 LEU B C 1
ATOM 7284 O O . LEU B 1 172 ? 25.266 22.453 17.297 1 84.12 172 LEU B O 1
ATOM 7288 N N . ILE B 1 173 ? 23.672 23.906 17.609 1 86.31 173 ILE B N 1
ATOM 7289 C CA . ILE B 1 173 ? 23.391 24.016 16.188 1 86.31 173 ILE B CA 1
ATOM 7290 C C . ILE B 1 173 ? 24.578 24.688 15.492 1 86.31 173 ILE B C 1
ATOM 7292 O O . ILE B 1 173 ? 25.062 24.203 14.461 1 86.31 173 ILE B O 1
ATOM 7296 N N . ASP B 1 174 ? 25.062 25.688 16.078 1 80.62 174 ASP B N 1
ATOM 7297 C CA . ASP B 1 174 ? 26.203 26.406 15.516 1 80.62 174 ASP B CA 1
ATOM 7298 C C . ASP B 1 174 ? 27.453 25.531 15.5 1 80.62 174 ASP B C 1
ATOM 7300 O O . ASP B 1 174 ? 28.219 25.531 14.531 1 80.62 174 ASP B O 1
ATOM 7304 N N . ARG B 1 175 ? 27.609 24.828 16.469 1 82.25 175 ARG B N 1
ATOM 7305 C CA . ARG B 1 175 ? 28.766 23.938 16.562 1 82.25 175 ARG B CA 1
ATOM 7306 C C . ARG B 1 175 ? 28.672 22.812 15.547 1 82.25 175 ARG B C 1
ATOM 7308 O O . ARG B 1 175 ? 29.688 22.422 14.953 1 82.25 175 ARG B O 1
ATOM 7315 N N . ALA B 1 176 ? 27.516 22.344 15.406 1 84.62 176 ALA B N 1
ATOM 7316 C CA . ALA B 1 176 ? 27.328 21.234 14.484 1 84.62 176 ALA B CA 1
ATOM 7317 C C . ALA B 1 176 ? 27.578 21.672 13.039 1 84.62 176 ALA B C 1
ATOM 7319 O O . ALA B 1 176 ? 27.906 20.844 12.188 1 84.62 176 ALA B O 1
ATOM 7320 N N . ARG B 1 177 ? 27.438 22.891 12.805 1 83.62 177 ARG B N 1
ATOM 7321 C CA . ARG B 1 177 ? 27.625 23.422 11.453 1 83.62 177 ARG B CA 1
ATOM 7322 C C . ARG B 1 177 ? 29.078 23.844 11.219 1 83.62 177 ARG B C 1
ATOM 7324 O O . ARG B 1 177 ? 29.438 24.25 10.109 1 83.62 177 ARG B O 1
ATOM 7331 N N . SER B 1 178 ? 29.859 23.688 12.258 1 83.81 178 SER B N 1
ATOM 7332 C CA . SER B 1 178 ? 31.219 24.172 12.18 1 83.81 178 SER B CA 1
ATOM 7333 C C . SER B 1 178 ? 32.219 23.031 12.281 1 83.81 178 SER B C 1
ATOM 7335 O O . SER B 1 178 ? 31.859 21.891 12.539 1 83.81 178 SER B O 1
ATOM 7337 N N . THR B 1 179 ? 33.469 23.359 11.891 1 85.62 179 THR B N 1
ATOM 7338 C CA . THR B 1 179 ? 34.562 22.375 12.016 1 85.62 179 THR B CA 1
ATOM 7339 C C . THR B 1 179 ? 35.312 22.594 13.312 1 85.62 179 THR B C 1
ATOM 7341 O O . THR B 1 179 ? 35.688 23.719 13.641 1 85.62 179 THR B O 1
ATOM 7344 N N . ILE B 1 180 ? 35.5 21.484 14.039 1 83.19 180 ILE B N 1
ATOM 7345 C CA . ILE B 1 180 ? 36.25 21.547 15.297 1 83.19 180 ILE B CA 1
ATOM 7346 C C . ILE B 1 180 ? 37.625 20.891 15.117 1 83.19 180 ILE B C 1
ATOM 7348 O O . ILE B 1 180 ? 37.719 19.766 14.633 1 83.19 180 ILE B O 1
ATOM 7352 N N . ASP B 1 181 ? 38.594 21.547 15.5 1 83.31 181 ASP B N 1
ATOM 7353 C CA . ASP B 1 181 ? 39.938 21.016 15.328 1 83.31 181 ASP B CA 1
ATOM 7354 C C . ASP B 1 181 ? 40.375 20.188 16.547 1 83.31 181 ASP B C 1
ATOM 7356 O O . ASP B 1 181 ? 39.594 20.047 17.5 1 83.31 181 ASP B O 1
ATOM 7360 N N . SER B 1 182 ? 41.594 19.547 16.469 1 81.88 182 SER B N 1
ATOM 7361 C CA . SER B 1 182 ? 42.125 18.672 17.516 1 81.88 182 SER B CA 1
ATOM 7362 C C . SER B 1 182 ? 42.344 19.422 18.828 1 81.88 182 SER B C 1
ATOM 7364 O O . SER B 1 182 ? 42.344 18.812 19.906 1 81.88 182 SER B O 1
ATOM 7366 N N . GLN B 1 183 ? 42.531 20.734 18.766 1 79.94 183 GLN B N 1
ATOM 7367 C CA . GLN B 1 183 ? 42.75 21.531 19.969 1 79.94 183 GLN B CA 1
ATOM 7368 C C . GLN B 1 183 ? 41.438 22.062 20.531 1 79.94 183 GLN B C 1
ATOM 7370 O O . GLN B 1 183 ? 41.438 22.781 21.547 1 79.94 183 GLN B O 1
ATOM 7375 N N . GLY B 1 184 ? 40.344 21.75 19.891 1 78 184 GLY B N 1
ATOM 7376 C CA . GLY B 1 184 ? 39.031 22.141 20.391 1 78 184 GLY B CA 1
ATOM 7377 C C . GLY B 1 184 ? 38.594 23.484 19.875 1 78 184 GLY B C 1
ATOM 7378 O O . GLY B 1 184 ? 37.594 24.047 20.359 1 78 184 GLY B O 1
ATOM 7379 N N . ARG B 1 185 ? 39.344 24.094 18.984 1 85.12 185 ARG B N 1
ATOM 7380 C CA . ARG B 1 185 ? 38.906 25.35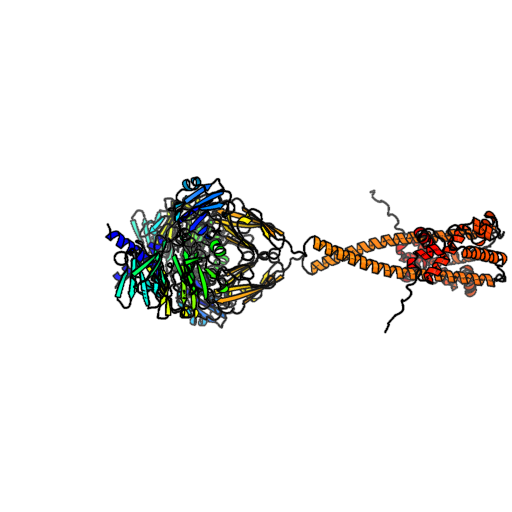9 18.391 1 85.12 185 ARG B CA 1
ATOM 7381 C C . ARG B 1 185 ? 37.812 25.141 17.375 1 85.12 185 ARG B C 1
ATOM 7383 O O . ARG B 1 185 ? 37.844 24.188 16.594 1 85.12 185 ARG B O 1
ATOM 7390 N N . ILE B 1 186 ? 36.875 26.031 17.391 1 87.06 186 ILE B N 1
ATOM 7391 C CA . ILE B 1 186 ? 35.75 25.969 16.469 1 87.06 186 ILE B CA 1
ATOM 7392 C C . ILE B 1 186 ? 35.969 26.938 15.312 1 87.06 186 ILE B C 1
ATOM 7394 O O . ILE B 1 186 ? 36.094 28.141 15.523 1 87.06 186 ILE B O 1
ATOM 7398 N N . TRP B 1 187 ? 36.031 26.375 14.125 1 88 187 TRP B N 1
ATOM 7399 C CA . TRP B 1 187 ? 36.281 27.172 12.93 1 88 187 TRP B CA 1
ATOM 7400 C C . TRP B 1 187 ? 34.969 27.453 12.195 1 88 187 TRP B C 1
ATOM 7402 O O . TRP B 1 187 ? 34.188 26.547 11.961 1 88 187 TRP B O 1
ATOM 7412 N N . HIS B 1 188 ? 34.75 28.703 11.852 1 82.94 188 HIS B N 1
ATOM 7413 C CA . HIS B 1 188 ? 33.594 29.125 11.07 1 82.94 188 HIS B CA 1
ATOM 7414 C C . HIS B 1 188 ? 34.031 29.734 9.734 1 82.94 188 HIS B C 1
ATOM 7416 O O . HIS B 1 188 ? 34.875 30.625 9.695 1 82.94 188 HIS B O 1
ATOM 7422 N N . CYS B 1 189 ? 33.406 29.094 8.75 1 82.88 189 CYS B N 1
ATOM 7423 C CA . CYS B 1 189 ? 33.625 29.672 7.434 1 82.88 189 CYS B CA 1
ATOM 7424 C C . CYS B 1 189 ? 32.688 30.859 7.188 1 82.88 189 CYS B C 1
ATOM 7426 O O . CYS B 1 189 ? 31.484 30.719 7.246 1 82.88 189 CYS B O 1
ATOM 7428 N N . LYS B 1 190 ? 33.25 32 7.012 1 76 190 LYS B N 1
ATOM 7429 C CA . LYS B 1 190 ? 32.469 33.219 6.781 1 76 190 LYS B CA 1
ATOM 7430 C C . LYS B 1 190 ? 32.594 33.688 5.336 1 76 190 LYS B C 1
ATOM 7432 O O . LYS B 1 190 ? 33.375 33.125 4.57 1 76 190 LYS B O 1
ATOM 7437 N N . ALA B 1 191 ? 31.75 34.656 4.957 1 75.56 191 ALA B N 1
ATOM 7438 C CA . ALA B 1 191 ? 31.766 35.188 3.596 1 75.56 191 ALA B CA 1
ATOM 7439 C C . ALA B 1 191 ? 33.125 35.812 3.262 1 75.56 191 ALA B C 1
ATOM 7441 O O . ALA B 1 191 ? 33.594 35.719 2.127 1 75.56 191 ALA B O 1
ATOM 7442 N N . ASN B 1 192 ? 33.625 36.531 4.359 1 74.12 192 ASN B N 1
ATOM 7443 C CA . ASN B 1 192 ? 34.875 37.219 4.078 1 74.12 192 ASN B CA 1
ATOM 7444 C C . ASN B 1 192 ? 36.031 36.688 4.922 1 74.12 192 ASN B C 1
ATOM 7446 O O . ASN B 1 192 ? 36.781 37.469 5.531 1 74.12 192 ASN B O 1
ATOM 7450 N N . GLY B 1 193 ? 36.125 35.312 4.863 1 79.06 193 GLY B N 1
ATOM 7451 C CA . GLY B 1 193 ? 37.281 34.781 5.578 1 79.06 193 GLY B CA 1
ATOM 7452 C C . GLY B 1 193 ? 36.906 33.656 6.531 1 79.06 193 GLY B C 1
ATOM 7453 O O . GLY B 1 193 ? 36 32.875 6.258 1 79.06 193 GLY B O 1
ATOM 7454 N N . LEU B 1 194 ? 37.906 33.531 7.629 1 85.81 194 LEU B N 1
ATOM 7455 C CA . LEU B 1 194 ? 37.781 32.469 8.617 1 85.81 194 LEU B CA 1
ATOM 7456 C C . LEU B 1 194 ? 37.781 33.031 10.031 1 85.81 194 LEU B C 1
ATOM 7458 O O . LEU B 1 194 ? 38.406 34.031 10.297 1 85.81 194 LEU B O 1
ATOM 7462 N N . GLU B 1 195 ? 36.906 32.469 10.742 1 86 195 GLU B N 1
ATOM 7463 C CA . GLU B 1 195 ? 36.875 32.812 12.156 1 86 195 GLU B CA 1
ATOM 7464 C C . GLU B 1 195 ? 37 31.578 13.031 1 86 195 GLU B C 1
ATOM 7466 O O . GLU B 1 195 ? 36.5 30.5 12.672 1 86 195 GLU B O 1
ATOM 7471 N N . TYR B 1 196 ? 37.781 31.688 13.992 1 85.25 196 TYR B N 1
ATOM 7472 C CA . TYR B 1 196 ? 37.719 30.578 14.938 1 85.25 196 TYR B CA 1
ATOM 7473 C C . TYR B 1 196 ? 37.469 31.078 16.359 1 85.25 196 TYR B C 1
ATOM 7475 O O . TYR B 1 196 ? 37.719 32.25 16.672 1 85.25 196 TYR B O 1
ATOM 7483 N N . GLU B 1 197 ? 36.812 30.297 17.062 1 85.94 197 GLU B N 1
ATOM 7484 C CA . GLU B 1 197 ? 36.5 30.547 18.469 1 85.94 197 GLU B CA 1
ATOM 7485 C C . GLU B 1 197 ? 37.188 29.547 19.391 1 85.94 197 GLU B C 1
ATOM 7487 O O . GLU B 1 197 ? 37.125 28.344 19.141 1 85.94 197 GLU B O 1
ATOM 7492 N N . ALA B 1 198 ? 38 30.016 20.234 1 82.75 198 ALA B N 1
ATOM 7493 C CA . ALA B 1 198 ? 38.656 29.203 21.266 1 82.75 198 ALA B CA 1
ATOM 7494 C C . ALA B 1 198 ? 38.469 29.828 22.656 1 82.75 198 ALA B C 1
ATOM 7496 O O . ALA B 1 198 ? 38.875 30.969 22.875 1 82.75 198 ALA B O 1
ATOM 7497 N N . ASN B 1 199 ? 38.062 29.078 23.656 1 78.31 199 ASN B N 1
ATOM 7498 C CA . ASN B 1 199 ? 37.906 29.5 25.047 1 78.31 199 ASN B CA 1
ATOM 7499 C C . ASN B 1 199 ? 37.281 30.875 25.156 1 78.31 199 ASN B C 1
ATOM 7501 O O . ASN B 1 199 ? 37.781 31.734 25.906 1 78.31 199 ASN B O 1
ATOM 7505 N N . GLY B 1 200 ? 36.312 31.203 24.391 1 74.31 200 GLY B N 1
ATOM 7506 C CA . GLY B 1 200 ? 35.562 32.438 24.5 1 74.31 200 GLY B CA 1
ATOM 7507 C C . GLY B 1 200 ? 36.125 33.562 23.641 1 74.31 200 GLY B C 1
ATOM 7508 O O . GLY B 1 200 ? 35.531 34.625 23.516 1 74.31 200 GLY B O 1
ATOM 7509 N N . THR B 1 201 ? 37.344 33.375 23.094 1 83.44 201 THR B N 1
ATOM 7510 C CA . THR B 1 201 ? 37.938 34.375 22.25 1 83.44 201 THR B CA 1
ATOM 7511 C C . THR B 1 201 ? 37.719 34.094 20.766 1 83.44 201 THR B C 1
ATOM 7513 O O . THR B 1 201 ? 37.812 32.906 20.359 1 83.44 201 THR B O 1
ATOM 7516 N N . LYS B 1 202 ? 37.375 35.156 20.031 1 87.44 202 LYS B N 1
ATOM 7517 C CA . LYS B 1 202 ? 37.156 35.031 18.594 1 87.44 202 LYS B CA 1
ATOM 7518 C C . LYS B 1 202 ? 38.25 35.688 17.812 1 87.44 202 LYS B C 1
ATOM 7520 O O . LYS B 1 202 ? 38.688 36.812 18.125 1 87.44 202 LYS B O 1
ATOM 7525 N N . LYS B 1 203 ? 38.938 34.938 17.016 1 86.94 203 LYS B N 1
ATOM 7526 C CA . LYS B 1 203 ? 39.938 35.469 16.094 1 86.94 203 LYS B CA 1
ATOM 7527 C C . LYS B 1 203 ? 39.438 35.406 14.648 1 86.94 203 LYS B C 1
ATOM 7529 O O . LYS B 1 203 ? 38.844 34.375 14.25 1 86.94 203 LYS B O 1
ATOM 7534 N N . HIS B 1 204 ? 39.688 36.5 13.891 1 86.5 204 HIS B N 1
ATOM 7535 C CA . HIS B 1 204 ? 39.219 36.562 12.508 1 86.5 204 HIS B CA 1
ATOM 7536 C C . HIS B 1 204 ? 40.406 36.656 11.547 1 86.5 204 HIS B C 1
ATOM 7538 O O . HIS B 1 204 ? 41.375 37.344 11.82 1 86.5 204 HIS B O 1
ATOM 7544 N N . TYR B 1 205 ? 40.375 35.812 10.531 1 86 205 TYR B N 1
ATOM 7545 C CA . TYR B 1 205 ? 41.375 35.875 9.445 1 86 205 TYR B CA 1
ATOM 7546 C C . TYR B 1 205 ? 40.719 36.375 8.156 1 86 205 TYR B C 1
ATOM 7548 O O . TYR B 1 205 ? 39.75 35.781 7.684 1 86 205 TYR B O 1
ATOM 7556 N N . ASP B 1 206 ? 41.125 37.438 7.629 1 83.19 206 ASP B N 1
ATOM 7557 C CA . ASP B 1 206 ? 40.656 37.969 6.355 1 83.19 206 ASP B CA 1
ATOM 7558 C C . ASP B 1 206 ? 41.812 38.531 5.535 1 83.19 206 ASP B C 1
ATOM 7560 O O . ASP B 1 206 ? 42.969 38.375 5.906 1 83.19 206 ASP B O 1
ATOM 7564 N N . LYS B 1 207 ? 41.531 39.094 4.434 1 81.19 207 LYS B N 1
ATOM 7565 C CA . LYS B 1 207 ? 42.562 39.594 3.521 1 81.19 207 LYS B CA 1
ATOM 7566 C C . LYS B 1 207 ? 43.375 40.719 4.156 1 81.19 207 LYS B C 1
ATOM 7568 O O . LYS B 1 207 ? 44.5 41 3.754 1 81.19 207 LYS B O 1
ATOM 7573 N N . THR B 1 208 ? 42.781 41.375 5.102 1 79.94 208 THR B N 1
ATOM 7574 C CA . THR B 1 208 ? 43.438 42.469 5.75 1 79.94 208 THR B CA 1
ATOM 7575 C C . THR B 1 208 ? 44.594 42 6.625 1 79.94 208 THR B C 1
ATOM 7577 O O . THR B 1 208 ? 45.656 42.625 6.707 1 79.94 208 THR B O 1
ATOM 7580 N N . ASN B 1 209 ? 44.438 40.844 7.164 1 81.31 209 ASN B N 1
ATOM 7581 C CA . ASN B 1 209 ? 45.469 40.312 8.047 1 81.31 209 ASN B CA 1
ATOM 7582 C C . ASN B 1 209 ? 46.281 39.25 7.363 1 81.31 209 ASN B C 1
ATOM 7584 O O . ASN B 1 209 ? 47.406 38.938 7.789 1 81.31 209 ASN B O 1
ATOM 7588 N N . VAL B 1 210 ? 45.656 38.469 6.461 1 83.06 210 VAL B N 1
ATOM 7589 C CA . VAL B 1 210 ? 46.344 37.469 5.656 1 83.06 210 VAL B CA 1
ATOM 7590 C C . VAL B 1 210 ? 46.125 37.781 4.172 1 83.06 210 VAL B C 1
ATOM 7592 O O . VAL B 1 210 ? 45.156 37.281 3.574 1 83.06 210 VAL B O 1
ATOM 7595 N N . ALA B 1 211 ? 47 38.406 3.57 1 77.56 211 ALA B N 1
ATOM 7596 C CA . ALA B 1 211 ? 46.875 38.906 2.207 1 77.56 211 ALA B CA 1
ATOM 7597 C C . ALA B 1 211 ? 46.75 37.75 1.209 1 77.56 211 ALA B C 1
ATOM 7599 O O . ALA B 1 211 ? 46.094 37.906 0.164 1 77.56 211 ALA B O 1
ATOM 7600 N N . SER B 1 212 ? 47.281 36.656 1.578 1 79.31 212 SER B N 1
ATOM 7601 C CA . SER B 1 212 ? 47.281 35.562 0.633 1 79.31 212 SER B CA 1
ATOM 7602 C C . SER B 1 212 ? 45.969 34.812 0.631 1 79.31 212 SER B C 1
ATOM 7604 O O . SER B 1 212 ? 45.719 33.969 -0.233 1 79.31 212 SER B O 1
ATOM 7606 N N . LEU B 1 213 ? 45.094 35.125 1.553 1 81.88 213 LEU B N 1
ATOM 7607 C CA . LEU B 1 213 ? 43.812 34.438 1.638 1 81.88 213 LEU B CA 1
ATOM 7608 C C . LEU B 1 213 ? 42.938 34.812 0.459 1 81.88 213 LEU B C 1
ATOM 7610 O O . LEU B 1 213 ? 42.906 35.969 0.027 1 81.88 213 LEU B O 1
ATOM 7614 N N . PRO B 1 214 ? 42.281 33.781 -0.055 1 75.56 214 PRO B N 1
ATOM 7615 C CA . PRO B 1 214 ? 41.375 34.094 -1.166 1 75.56 214 PRO B CA 1
ATOM 7616 C C . PRO B 1 214 ? 40.25 35 -0.758 1 75.56 214 PRO B C 1
ATOM 7618 O O . PRO B 1 214 ? 39.875 35.062 0.418 1 75.56 214 PRO B O 1
ATOM 7621 N N . TYR B 1 215 ? 39.781 35.844 -1.656 1 64.31 215 TYR B N 1
ATOM 7622 C CA . TYR B 1 215 ? 38.75 36.875 -1.44 1 64.31 215 TYR B CA 1
ATOM 7623 C C . TYR B 1 215 ? 37.375 36.219 -1.297 1 64.31 215 TYR B C 1
ATOM 7625 O O . TYR B 1 215 ? 36.438 36.906 -0.889 1 64.31 215 TYR B O 1
ATOM 7633 N N . ASN B 1 216 ? 37.344 35 -1.385 1 71.62 216 ASN B N 1
ATOM 7634 C CA . ASN B 1 216 ? 36 34.438 -1.525 1 71.62 216 ASN B CA 1
ATOM 7635 C C . ASN B 1 216 ? 35.625 33.625 -0.291 1 71.62 216 ASN B C 1
ATOM 7637 O O . ASN B 1 216 ? 36.406 33.469 0.638 1 71.62 216 ASN B O 1
ATOM 7641 N N . ARG B 1 217 ? 34.375 33.312 -0.253 1 78.25 217 ARG B N 1
ATOM 7642 C CA . ARG B 1 217 ? 33.812 32.531 0.854 1 78.25 217 ARG B CA 1
ATOM 7643 C C . ARG B 1 217 ? 34.5 31.172 0.941 1 78.25 217 ARG B C 1
ATOM 7645 O O . ARG B 1 217 ? 34.594 30.453 -0.059 1 78.25 217 ARG B O 1
ATOM 7652 N N . THR B 1 218 ? 35 30.922 2.16 1 79.94 218 THR B N 1
ATOM 7653 C CA . THR B 1 218 ? 35.562 29.594 2.398 1 79.94 218 THR B CA 1
ATOM 7654 C C . THR B 1 218 ? 34.469 28.531 2.459 1 79.94 218 THR B C 1
ATOM 7656 O O . THR B 1 218 ? 33.469 28.734 3.135 1 79.94 218 THR B O 1
ATOM 7659 N N . THR B 1 219 ? 34.625 27.438 1.709 1 81.56 219 THR B N 1
ATOM 7660 C CA . THR B 1 219 ? 33.625 26.391 1.631 1 81.56 219 THR B CA 1
ATOM 7661 C C . THR B 1 219 ? 33.875 25.312 2.686 1 81.56 219 THR B C 1
ATOM 7663 O O . THR B 1 219 ? 32.938 24.734 3.234 1 81.56 219 THR B O 1
ATOM 7666 N N . PHE B 1 220 ? 35.156 25.062 2.881 1 85.56 220 PHE B N 1
ATOM 7667 C CA . PHE B 1 220 ? 35.438 24.094 3.941 1 85.56 220 PHE B CA 1
ATOM 7668 C C . PHE B 1 220 ? 36.844 24.297 4.488 1 85.56 220 PHE B C 1
ATOM 7670 O O . PHE B 1 220 ? 37.688 24.938 3.855 1 85.56 220 PHE B O 1
ATOM 7677 N N . ILE B 1 221 ? 37.031 23.812 5.656 1 88.56 221 ILE B N 1
ATOM 7678 C CA . ILE B 1 221 ? 38.344 23.781 6.312 1 88.56 221 ILE B CA 1
ATOM 7679 C C . ILE B 1 221 ? 38.531 22.438 7.004 1 88.56 221 ILE B C 1
ATOM 7681 O O . ILE B 1 221 ? 37.625 21.938 7.672 1 88.56 221 ILE B O 1
ATOM 7685 N N . THR B 1 222 ? 39.625 21.828 6.672 1 89.56 222 THR B N 1
ATOM 7686 C CA . THR B 1 222 ? 39.938 20.531 7.273 1 89.56 222 THR B CA 1
ATOM 7687 C C . THR B 1 222 ? 41.344 20.516 7.863 1 89.56 222 THR B C 1
ATOM 7689 O O . THR B 1 222 ? 42.281 21.031 7.246 1 89.56 222 THR B O 1
ATOM 7692 N N . GLU B 1 223 ? 41.406 19.953 9.023 1 89.5 223 GLU B N 1
ATOM 7693 C CA . GLU B 1 223 ? 42.688 19.891 9.703 1 89.5 223 GLU B CA 1
ATOM 7694 C C . GLU B 1 223 ? 43.531 18.734 9.203 1 89.5 223 GLU B C 1
ATOM 7696 O O . GLU B 1 223 ? 43.031 17.609 9.07 1 89.5 223 GLU B O 1
ATOM 7701 N N . LEU B 1 224 ? 44.656 19.078 8.953 1 88 224 LEU B N 1
ATOM 7702 C CA . LEU B 1 224 ? 45.688 18.078 8.656 1 88 224 LEU B CA 1
ATOM 7703 C C . LEU B 1 224 ? 46.719 18.031 9.773 1 88 224 LEU B C 1
ATOM 7705 O O . LEU B 1 224 ? 46.562 18.688 10.805 1 88 224 LEU B O 1
ATOM 7709 N N . SER B 1 225 ? 47.812 17.172 9.797 1 76.56 225 SER B N 1
ATOM 7710 C CA . SER B 1 225 ? 48.781 16.969 10.875 1 76.56 225 SER B CA 1
ATOM 7711 C C . SER B 1 225 ? 49.375 18.297 11.32 1 76.56 225 SER B C 1
ATOM 7713 O O . SER B 1 225 ? 49.5 18.562 12.523 1 76.56 225 SER B O 1
ATOM 7715 N N . HIS B 1 226 ? 49.812 19.141 10.469 1 75.81 226 HIS B N 1
ATOM 7716 C CA . HIS B 1 226 ? 50.469 20.359 10.898 1 75.81 226 HIS B CA 1
ATOM 7717 C C . HIS B 1 226 ? 49.906 21.578 10.18 1 75.81 226 HIS B C 1
ATOM 7719 O O . HIS B 1 226 ? 50.469 22.672 10.281 1 75.81 226 HIS B O 1
ATOM 7725 N N . ARG B 1 227 ? 48.906 21.469 9.461 1 85.88 227 ARG B N 1
ATOM 7726 C CA . ARG B 1 227 ? 48.312 22.547 8.68 1 85.88 227 ARG B CA 1
ATOM 7727 C C . ARG B 1 227 ? 46.812 22.281 8.414 1 85.88 227 ARG B C 1
ATOM 7729 O O . ARG B 1 227 ? 46.25 21.312 8.93 1 85.88 227 ARG B O 1
ATOM 7736 N N . PHE B 1 228 ? 46.25 23.375 7.746 1 89.69 228 PHE B N 1
ATOM 7737 C CA . PHE B 1 228 ? 44.844 23.234 7.383 1 89.69 228 PHE B CA 1
ATOM 7738 C C . PHE B 1 228 ? 44.688 23.25 5.867 1 89.69 228 PHE B C 1
ATOM 7740 O O . PHE B 1 228 ? 45.406 23.953 5.16 1 89.69 228 PHE B O 1
ATOM 7747 N N . LEU B 1 229 ? 43.844 22.375 5.465 1 89.69 229 LEU B N 1
ATOM 7748 C CA . LEU B 1 229 ? 43.438 22.422 4.066 1 89.69 229 LEU B CA 1
ATOM 7749 C C . LEU B 1 229 ? 42.156 23.25 3.904 1 89.69 229 LEU B C 1
ATOM 7751 O O . LEU B 1 229 ? 41.188 23.047 4.625 1 89.69 229 LEU B O 1
ATOM 7755 N N . LEU B 1 230 ? 42.25 24.234 2.973 1 89.62 230 LEU B N 1
ATOM 7756 C CA . LEU B 1 230 ? 41.125 25.172 2.795 1 89.62 230 LEU B CA 1
ATOM 7757 C C . LEU B 1 230 ? 40.781 25.328 1.318 1 89.62 230 LEU B C 1
ATOM 7759 O O . LEU B 1 230 ? 41.656 25.219 0.458 1 89.62 230 LEU B O 1
ATOM 7763 N N . CYS B 1 231 ? 39.5 25.438 1.134 1 87.81 231 CYS B N 1
ATOM 7764 C CA . CYS B 1 231 ? 39.031 25.781 -0.209 1 87.81 231 CYS B CA 1
ATOM 7765 C C . CYS B 1 231 ? 38.031 26.922 -0.174 1 87.81 231 CYS B C 1
ATOM 7767 O O . CYS B 1 231 ? 37.25 27.047 0.775 1 87.81 231 CYS B O 1
ATOM 7769 N N . ASP B 1 232 ? 38.062 27.766 -1.207 1 81.38 232 ASP B N 1
ATOM 7770 C CA . ASP B 1 232 ? 37.094 28.875 -1.258 1 81.38 232 ASP B CA 1
ATOM 7771 C C . ASP B 1 232 ? 36.031 28.641 -2.314 1 81.38 232 ASP B C 1
ATOM 7773 O O . ASP B 1 232 ? 36.031 27.594 -2.969 1 81.38 232 ASP B O 1
ATOM 7777 N N . SER B 1 233 ? 35.062 29.547 -2.52 1 78.62 233 SER B N 1
ATOM 7778 C CA . SER B 1 233 ? 33.906 29.406 -3.389 1 78.62 233 SER B CA 1
ATOM 7779 C C . SER B 1 233 ? 34.312 29.391 -4.859 1 78.62 233 SER B C 1
ATOM 7781 O O . SER B 1 233 ? 33.531 28.953 -5.715 1 78.62 233 SER B O 1
ATOM 7783 N N . LEU B 1 234 ? 35.5 29.859 -5.191 1 75.44 234 LEU B N 1
ATOM 7784 C CA . LEU B 1 234 ? 35.969 29.859 -6.574 1 75.44 234 LEU B CA 1
ATOM 7785 C C . LEU B 1 234 ? 36.875 28.672 -6.84 1 75.44 234 LEU B C 1
ATOM 7787 O O . LEU B 1 234 ? 37.594 28.625 -7.855 1 75.44 234 LEU B O 1
ATOM 7791 N N . CYS B 1 235 ? 37 27.75 -5.867 1 82.56 235 CYS B N 1
ATOM 7792 C CA . CYS B 1 235 ? 37.656 26.469 -6.012 1 82.56 235 CYS B CA 1
ATOM 7793 C C . CYS B 1 235 ? 39.188 26.641 -5.945 1 82.56 235 CYS B C 1
ATOM 7795 O O . CYS B 1 235 ? 39.906 25.984 -6.676 1 82.56 235 CYS B O 1
ATOM 7797 N N . VAL B 1 236 ? 39.562 27.609 -5.227 1 86.88 236 VAL B N 1
ATOM 7798 C CA . VAL B 1 236 ? 40.969 27.734 -4.934 1 86.88 236 VAL B CA 1
ATOM 7799 C C . VAL B 1 236 ? 41.312 26.875 -3.717 1 86.88 236 VAL B C 1
ATOM 7801 O O . VAL B 1 236 ? 40.938 27.203 -2.59 1 86.88 236 VAL B O 1
ATOM 7804 N N . LEU B 1 237 ? 42.062 25.828 -4.023 1 91.69 237 LEU B N 1
ATOM 7805 C CA . LEU B 1 237 ? 42.469 24.906 -2.973 1 91.69 237 LEU B CA 1
ATOM 7806 C C . LEU B 1 237 ? 43.906 25.219 -2.52 1 91.69 237 LEU B C 1
ATOM 7808 O O . LEU B 1 237 ? 44.75 25.516 -3.344 1 91.69 237 LEU B O 1
ATOM 7812 N N . GLY B 1 238 ? 44.094 25.172 -1.148 1 91.56 238 GLY B N 1
ATOM 7813 C CA . GLY B 1 238 ? 45.438 25.438 -0.657 1 91.56 238 GLY B CA 1
ATOM 7814 C C . GLY B 1 238 ? 45.625 25.094 0.81 1 91.56 238 GLY B C 1
ATOM 7815 O O . GLY B 1 238 ? 44.688 24.609 1.455 1 91.56 238 GLY B O 1
ATOM 7816 N N . TYR B 1 239 ? 46.875 25.344 1.22 1 91.5 239 TYR B N 1
ATOM 7817 C CA . TYR B 1 239 ? 47.25 25.109 2.613 1 91.5 239 TYR B CA 1
ATOM 7818 C C . TYR B 1 239 ? 47.25 26.406 3.404 1 91.5 239 TYR B C 1
ATOM 7820 O O . TYR B 1 239 ? 47.781 27.422 2.941 1 91.5 239 TYR B O 1
ATOM 7828 N N . PHE B 1 240 ? 46.594 26.328 4.586 1 90.19 240 PHE B N 1
ATOM 7829 C CA . PHE B 1 240 ? 46.562 27.469 5.496 1 90.19 240 PHE B CA 1
ATOM 7830 C C . PHE B 1 240 ? 47.375 27.172 6.75 1 90.19 240 PHE B C 1
ATOM 7832 O O . PHE B 1 240 ? 47.188 26.141 7.387 1 90.19 240 PHE B O 1
ATOM 7839 N N . HIS B 1 241 ? 48.25 28.094 6.996 1 87.81 241 HIS B N 1
ATOM 7840 C CA . HIS B 1 241 ? 49.062 28.016 8.203 1 87.81 241 HIS B CA 1
ATOM 7841 C C . HIS B 1 241 ? 48.719 29.141 9.172 1 87.81 241 HIS B C 1
ATOM 7843 O O . HIS B 1 241 ? 49.188 30.266 9.039 1 87.81 241 HIS B O 1
ATOM 7849 N N . PRO B 1 242 ? 47.969 28.781 10.156 1 82.5 242 PRO B N 1
ATOM 7850 C CA . PRO B 1 242 ? 47.5 29.828 11.07 1 82.5 242 PRO B CA 1
ATOM 7851 C C . PRO B 1 242 ? 48.656 30.516 11.805 1 82.5 242 PRO B C 1
ATOM 7853 O O . PRO B 1 242 ? 48.594 31.719 12.062 1 82.5 242 PRO B O 1
ATOM 7856 N N . GLU B 1 243 ? 49.719 29.828 12.164 1 81.31 243 GLU B N 1
ATOM 7857 C CA . GLU B 1 243 ? 50.812 30.391 12.922 1 81.31 243 GLU B CA 1
ATOM 7858 C C . GLU B 1 243 ? 51.625 31.375 12.07 1 81.31 243 GLU B C 1
ATOM 7860 O O . GLU B 1 243 ? 52.062 32.406 12.57 1 81.31 243 GLU B O 1
ATOM 7865 N N . ARG B 1 244 ? 51.656 31.016 10.844 1 84.25 244 ARG B N 1
ATOM 7866 C CA . ARG B 1 244 ? 52.469 31.844 9.945 1 84.25 244 ARG B CA 1
ATOM 7867 C C . ARG B 1 244 ? 51.594 32.875 9.219 1 84.25 244 ARG B C 1
ATOM 7869 O O . ARG B 1 244 ? 52.094 33.719 8.5 1 84.25 244 ARG B O 1
ATOM 7876 N N . HIS B 1 245 ? 50.344 32.875 9.406 1 82.06 245 HIS B N 1
ATOM 7877 C CA . HIS B 1 245 ? 49.406 33.719 8.703 1 82.06 245 HIS B CA 1
ATOM 7878 C C . HIS B 1 245 ? 49.625 33.688 7.195 1 82.06 245 HIS B C 1
ATOM 7880 O O . HIS B 1 245 ? 49.75 34.75 6.562 1 82.06 245 HIS B O 1
ATOM 7886 N N . ALA B 1 246 ? 49.688 32.5 6.68 1 88.06 246 ALA B N 1
ATOM 7887 C CA . ALA B 1 246 ? 50 32.344 5.258 1 88.06 246 ALA B CA 1
ATOM 7888 C C . ALA B 1 246 ? 49.094 31.312 4.621 1 88.06 246 ALA B C 1
ATOM 7890 O O . ALA B 1 246 ? 48.781 30.281 5.238 1 88.06 246 ALA B O 1
ATOM 7891 N N . PHE B 1 247 ? 48.625 31.656 3.434 1 90.06 247 PHE B N 1
ATOM 7892 C CA . PHE B 1 247 ? 47.844 30.75 2.582 1 90.06 247 PHE B CA 1
ATOM 7893 C C . PHE B 1 247 ? 48.625 30.453 1.3 1 90.06 247 PHE B C 1
ATOM 7895 O O . PHE B 1 247 ? 49.062 31.359 0.598 1 90.06 247 PHE B O 1
ATOM 7902 N N . VAL B 1 248 ? 48.875 29.172 0.991 1 90.25 248 VAL B N 1
ATOM 7903 C CA . VAL B 1 248 ? 49.594 28.734 -0.206 1 90.25 248 VAL B CA 1
ATOM 7904 C C . VAL B 1 248 ? 48.625 28.016 -1.147 1 90.25 248 VAL B C 1
ATOM 7906 O O . VAL B 1 248 ? 48.156 26.922 -0.841 1 90.25 248 VAL B O 1
ATOM 7909 N N . SER B 1 249 ? 48.406 28.594 -2.32 1 90.88 249 SER B N 1
ATOM 7910 C CA . SER B 1 249 ? 47.5 28.016 -3.295 1 90.88 249 SER B CA 1
ATOM 7911 C C . SER B 1 249 ? 48.156 26.828 -4.031 1 90.88 249 SER B C 1
ATOM 7913 O O . SER B 1 249 ? 49.312 26.875 -4.367 1 90.88 249 SER B O 1
ATOM 7915 N N . LEU B 1 250 ? 47.344 25.797 -4.289 1 92.12 250 LEU B N 1
ATOM 7916 C CA . LEU B 1 250 ? 47.812 24.609 -5 1 92.12 250 LEU B CA 1
ATOM 7917 C C . LEU B 1 250 ? 47.406 24.656 -6.469 1 92.12 250 LEU B C 1
ATOM 7919 O O . LEU B 1 250 ? 47.875 23.875 -7.285 1 92.12 250 LEU B O 1
ATOM 7923 N N . ASN B 1 251 ? 46.562 25.547 -6.848 1 88.81 251 ASN B N 1
ATOM 7924 C CA . ASN B 1 251 ? 45.969 25.578 -8.18 1 88.81 251 ASN B CA 1
ATOM 7925 C C . ASN B 1 251 ? 47 25.828 -9.258 1 88.81 251 ASN B C 1
ATOM 7927 O O . ASN B 1 251 ? 46.906 25.312 -10.375 1 88.81 251 ASN B O 1
ATOM 7931 N N . ASN B 1 252 ? 47.969 26.562 -8.93 1 84.38 252 ASN B N 1
ATOM 7932 C CA . ASN B 1 252 ? 49 26.844 -9.914 1 84.38 252 ASN B CA 1
ATOM 7933 C C . ASN B 1 252 ? 49.938 25.656 -10.117 1 84.38 252 ASN B C 1
ATOM 7935 O O . ASN B 1 252 ? 50.406 25.406 -11.227 1 84.38 252 ASN B O 1
ATOM 7939 N N . ARG B 1 253 ? 50.062 24.875 -9.133 1 88.94 253 ARG B N 1
ATOM 7940 C CA . ARG B 1 253 ? 50.969 23.719 -9.164 1 88.94 253 ARG B CA 1
ATOM 7941 C C . ARG B 1 253 ? 50.25 22.484 -9.727 1 88.94 253 ARG B C 1
ATOM 7943 O O . ARG B 1 253 ? 50.906 21.578 -10.234 1 88.94 253 ARG B O 1
ATOM 7950 N N . LEU B 1 254 ? 49.062 22.469 -9.578 1 92.44 254 LEU B N 1
ATOM 7951 C CA . LEU B 1 254 ? 48.281 21.312 -9.992 1 92.44 254 LEU B CA 1
ATOM 7952 C C . LEU B 1 254 ? 47.188 21.719 -10.969 1 92.44 254 LEU B C 1
ATOM 7954 O O . LEU B 1 254 ? 46.031 21.906 -10.578 1 92.44 254 LEU B O 1
ATOM 7958 N N . PRO B 1 255 ? 47.438 21.703 -12.195 1 87.12 255 PRO B N 1
ATOM 7959 C CA . PRO B 1 255 ? 46.469 22.109 -13.188 1 87.12 255 PRO B CA 1
ATOM 7960 C C . PRO B 1 255 ? 45.25 21.172 -13.266 1 87.12 255 PRO B C 1
ATOM 7962 O O . PRO B 1 255 ? 44.188 21.578 -13.703 1 87.12 255 PRO B O 1
ATOM 7965 N N . ALA B 1 256 ? 45.406 19.969 -12.844 1 87.56 256 ALA B N 1
ATOM 7966 C CA . ALA B 1 256 ? 44.344 18.984 -12.906 1 87.56 256 ALA B CA 1
ATOM 7967 C C . ALA B 1 256 ? 43.156 19.406 -12 1 87.56 256 ALA B C 1
ATOM 7969 O O . ALA B 1 256 ? 42.062 18.906 -12.156 1 87.56 256 ALA B O 1
ATOM 7970 N N . LEU B 1 257 ? 43.375 20.328 -11.141 1 89.81 257 LEU B N 1
ATOM 7971 C CA . LEU B 1 257 ? 42.344 20.781 -10.219 1 89.81 257 LEU B CA 1
ATOM 7972 C C . LEU B 1 257 ? 41.25 21.562 -10.969 1 89.81 257 LEU B C 1
ATOM 7974 O O . LEU B 1 257 ? 40.125 21.719 -10.469 1 89.81 257 LEU B O 1
ATOM 7978 N N . LYS B 1 258 ? 41.562 22 -12.125 1 81.56 258 LYS B N 1
ATOM 7979 C CA . LYS B 1 258 ? 40.625 22.812 -12.898 1 81.56 258 LYS B CA 1
ATOM 7980 C C . LYS B 1 258 ? 39.438 21.984 -13.375 1 81.56 258 LYS B C 1
ATOM 7982 O O . LYS B 1 258 ? 38.375 22.516 -13.734 1 81.56 258 LYS B O 1
ATOM 7987 N N . ARG B 1 259 ? 39.625 20.688 -13.234 1 79.06 259 ARG B N 1
ATOM 7988 C CA . ARG B 1 259 ? 38.562 19.812 -13.68 1 79.06 259 ARG B CA 1
ATOM 7989 C C . ARG B 1 259 ? 37.438 19.719 -12.641 1 79.06 259 ARG B C 1
ATOM 7991 O O . ARG B 1 259 ? 36.312 19.312 -12.945 1 79.06 259 ARG B O 1
ATOM 7998 N N . PHE B 1 260 ? 37.781 20.109 -11.477 1 84.94 260 PHE B N 1
ATOM 7999 C CA . PHE B 1 260 ? 36.812 19.953 -10.375 1 84.94 260 PHE B CA 1
ATOM 8000 C C . PHE B 1 260 ? 36.281 21.312 -9.938 1 84.94 260 PHE B C 1
ATOM 8002 O O . PHE B 1 260 ? 36.969 22.328 -10.016 1 84.94 260 PHE B O 1
ATOM 8009 N N . ARG B 1 261 ? 35.031 21.188 -9.594 1 78.5 261 ARG B N 1
ATOM 8010 C CA . ARG B 1 261 ? 34.375 22.422 -9.156 1 78.5 261 ARG B CA 1
ATOM 8011 C C . ARG B 1 261 ? 33.562 22.188 -7.891 1 78.5 261 ARG B C 1
ATOM 8013 O O . ARG B 1 261 ? 33.156 21.062 -7.609 1 78.5 261 ARG B O 1
ATOM 8020 N N . HIS B 1 262 ? 33.438 23.312 -7.164 1 82.81 262 HIS B N 1
ATOM 8021 C CA . HIS B 1 262 ? 32.656 23.344 -5.941 1 82.81 262 HIS B CA 1
ATOM 8022 C C . HIS B 1 262 ? 33.125 22.281 -4.953 1 82.81 262 HIS B C 1
ATOM 8024 O O . HIS B 1 262 ? 32.406 21.328 -4.688 1 82.81 262 HIS B O 1
ATOM 8030 N N . PHE B 1 263 ? 34.125 22.5 -4.406 1 89.12 263 PHE B N 1
ATOM 8031 C CA . PHE B 1 263 ? 34.688 21.609 -3.402 1 89.12 263 PHE B CA 1
ATOM 8032 C C . PHE B 1 263 ? 33.844 21.594 -2.145 1 89.12 263 PHE B C 1
ATOM 8034 O O . PHE B 1 263 ? 33.562 22.656 -1.567 1 89.12 263 PHE B O 1
ATOM 8041 N N . VAL B 1 264 ? 33.438 20.469 -1.739 1 89.38 264 VAL B N 1
ATOM 8042 C CA . VAL B 1 264 ? 32.5 20.312 -0.632 1 89.38 264 VAL B CA 1
ATOM 8043 C C . VAL B 1 264 ? 33.25 20.047 0.662 1 89.38 264 VAL B C 1
ATOM 8045 O O . VAL B 1 264 ? 32.906 20.578 1.719 1 89.38 264 VAL B O 1
ATOM 8048 N N . GLY B 1 265 ? 34.25 19.219 0.542 1 92.06 265 GLY B N 1
ATOM 8049 C CA . GLY B 1 265 ? 35 18.875 1.737 1 92.06 265 GLY B CA 1
ATOM 8050 C C . GLY B 1 265 ? 36.156 17.953 1.457 1 92.06 265 GLY B C 1
ATOM 8051 O O . GLY B 1 265 ? 36.5 17.703 0.298 1 92.06 265 GLY B O 1
ATOM 8052 N N . ALA B 1 266 ? 36.812 17.594 2.57 1 93.38 266 ALA B N 1
ATOM 8053 C CA . ALA B 1 266 ? 37.969 16.688 2.492 1 93.38 266 ALA B CA 1
ATOM 8054 C C . ALA B 1 266 ? 38 15.75 3.697 1 93.38 266 ALA B C 1
ATOM 8056 O O . ALA B 1 266 ? 37.531 16.109 4.781 1 93.38 266 ALA B O 1
ATOM 8057 N N . CYS B 1 267 ? 38.469 14.578 3.418 1 92.31 267 CYS B N 1
ATOM 8058 C CA . CYS B 1 267 ? 38.594 13.555 4.453 1 92.31 267 CYS B CA 1
ATOM 8059 C C . CYS B 1 267 ? 40 12.969 4.48 1 92.31 267 CYS B C 1
ATOM 8061 O O . CYS B 1 267 ? 40.406 12.32 3.52 1 92.31 267 CYS B O 1
ATOM 8063 N N . PRO B 1 268 ? 40.656 13.18 5.57 1 90.38 268 PRO B N 1
ATOM 8064 C CA . PRO B 1 268 ? 41.969 12.586 5.668 1 90.38 268 PRO B CA 1
ATOM 8065 C C . PRO B 1 268 ? 41.938 11.062 5.738 1 90.38 268 PRO B C 1
ATOM 8067 O O . PRO B 1 268 ? 41.188 10.492 6.539 1 90.38 268 PRO B O 1
ATOM 8070 N N . ILE B 1 269 ? 42.625 10.43 4.938 1 85.69 269 ILE B N 1
ATOM 8071 C CA . ILE B 1 269 ? 42.656 8.969 4.887 1 85.69 269 ILE B CA 1
ATOM 8072 C C . ILE B 1 269 ? 43.812 8.461 5.734 1 85.69 269 ILE B C 1
ATOM 8074 O O . ILE B 1 269 ? 43.625 7.582 6.586 1 85.69 269 ILE B O 1
ATOM 8078 N N . ASP B 1 270 ? 44.969 8.945 5.461 1 80.38 270 ASP B N 1
ATOM 8079 C CA . ASP B 1 270 ? 46.156 8.648 6.242 1 80.38 270 ASP B CA 1
ATOM 8080 C C . ASP B 1 270 ? 47.094 9.859 6.32 1 80.38 270 ASP B C 1
ATOM 8082 O O . ASP B 1 270 ? 46.656 10.984 6.035 1 80.38 270 ASP B O 1
ATOM 8086 N N . GLY B 1 271 ? 48.156 9.727 6.914 1 78.44 271 GLY B N 1
ATOM 8087 C CA . GLY B 1 271 ? 49.062 10.836 7.074 1 78.44 271 GLY B CA 1
ATOM 8088 C C . GLY B 1 271 ? 49.531 11.422 5.754 1 78.44 271 GLY B C 1
ATOM 8089 O O . GLY B 1 271 ? 50 12.562 5.707 1 78.44 271 GLY B O 1
ATOM 8090 N N . LYS B 1 272 ? 49.312 10.766 4.664 1 84.31 272 LYS B N 1
ATOM 8091 C CA . LYS B 1 272 ? 49.812 11.203 3.357 1 84.31 272 LYS B CA 1
ATOM 8092 C C . LYS B 1 272 ? 48.656 11.594 2.447 1 84.31 272 LYS B C 1
ATOM 8094 O O . LYS B 1 272 ? 48.688 12.648 1.803 1 84.31 272 LYS B O 1
ATOM 8099 N N . TRP B 1 273 ? 47.719 10.828 2.471 1 88.25 273 TRP B N 1
ATOM 8100 C CA . TRP B 1 273 ? 46.656 11 1.491 1 88.25 273 TRP B CA 1
ATOM 8101 C C . TRP B 1 273 ? 45.406 11.617 2.133 1 88.25 273 TRP B C 1
ATOM 8103 O O . TRP B 1 273 ? 45.062 11.273 3.262 1 88.25 273 TRP B O 1
ATOM 8113 N N . VAL B 1 274 ? 44.781 12.562 1.341 1 92.31 274 VAL B N 1
ATOM 8114 C CA . VAL B 1 274 ? 43.531 13.18 1.711 1 92.31 274 VAL B CA 1
ATOM 8115 C C . VAL B 1 274 ? 42.531 13.039 0.562 1 92.31 274 VAL B C 1
ATOM 8117 O O . VAL B 1 274 ? 42.875 13.273 -0.599 1 92.31 274 VAL B O 1
ATOM 8120 N N . ALA B 1 275 ? 41.375 12.562 0.885 1 93.44 275 ALA B N 1
ATOM 8121 C CA . ALA B 1 275 ? 40.344 12.484 -0.121 1 93.44 275 ALA B CA 1
ATOM 8122 C C . ALA B 1 275 ? 39.562 13.797 -0.205 1 93.44 275 ALA B C 1
ATOM 8124 O O . ALA B 1 275 ? 39 14.266 0.792 1 93.44 275 ALA B O 1
ATOM 8125 N N . VAL B 1 276 ? 39.531 14.414 -1.338 1 94.44 276 VAL B N 1
ATOM 8126 C CA . VAL B 1 276 ? 38.781 15.633 -1.571 1 94.44 276 VAL B CA 1
ATOM 8127 C C . VAL B 1 276 ? 37.562 15.328 -2.432 1 94.44 276 VAL B C 1
ATOM 8129 O O . VAL B 1 276 ? 37.656 14.633 -3.443 1 94.44 276 VAL B O 1
ATOM 8132 N N . TYR B 1 277 ? 36.438 15.742 -1.979 1 93.75 277 TYR B N 1
ATOM 8133 C CA . TYR B 1 277 ? 35.188 15.453 -2.713 1 93.75 277 TYR B CA 1
ATOM 8134 C C . TYR B 1 277 ? 34.5 16.734 -3.113 1 93.75 277 TYR B C 1
ATOM 8136 O O . TYR B 1 277 ? 34.5 17.719 -2.375 1 93.75 277 TYR B O 1
ATOM 8144 N N . THR B 1 278 ? 33.938 16.703 -4.336 1 91.94 278 THR B N 1
ATOM 8145 C CA . THR B 1 278 ? 33.312 17.859 -4.969 1 91.94 278 THR B CA 1
ATOM 8146 C C . THR B 1 278 ? 31.938 17.5 -5.492 1 91.94 278 THR B C 1
ATOM 8148 O O . THR B 1 278 ? 31.406 16.422 -5.211 1 91.94 278 THR B O 1
ATOM 8151 N N . GLN B 1 279 ? 31.359 18.484 -6.191 1 87.38 279 GLN B N 1
ATOM 8152 C CA . GLN B 1 279 ? 30.031 18.281 -6.75 1 87.38 279 GLN B CA 1
ATOM 8153 C C . GLN B 1 279 ? 30.109 17.609 -8.117 1 87.38 279 GLN B C 1
ATOM 8155 O O . GLN B 1 279 ? 29.078 17.281 -8.711 1 87.38 279 GLN B O 1
ATOM 8160 N N . ASN B 1 280 ? 31.312 17.391 -8.609 1 86.69 280 ASN B N 1
ATOM 8161 C CA . ASN B 1 280 ? 31.438 16.688 -9.883 1 86.69 280 ASN B CA 1
ATOM 8162 C C . ASN B 1 280 ? 32.562 15.672 -9.852 1 86.69 280 ASN B C 1
ATOM 8164 O O . ASN B 1 280 ? 33.375 15.594 -10.789 1 86.69 280 ASN B O 1
ATOM 8168 N N . GLY B 1 281 ? 32.625 15.023 -8.734 1 88.5 281 GLY B N 1
ATOM 8169 C CA . GLY B 1 281 ? 33.625 13.969 -8.625 1 88.5 281 GLY B CA 1
ATOM 8170 C C . GLY B 1 281 ? 34.469 14.086 -7.379 1 88.5 281 GLY B C 1
ATOM 8171 O O . GLY B 1 281 ? 34.312 15.008 -6.578 1 88.5 281 GLY B O 1
ATOM 8172 N N . SER B 1 282 ? 35.375 13.078 -7.25 1 92.56 282 SER B N 1
ATOM 8173 C CA . SER B 1 282 ? 36.312 13.039 -6.121 1 92.56 282 SER B CA 1
ATOM 8174 C C . SER B 1 282 ? 37.719 12.609 -6.566 1 92.56 282 SER B C 1
ATOM 8176 O O . SER B 1 282 ? 37.875 12.023 -7.637 1 92.56 282 SER B O 1
ATOM 8178 N N . PHE B 1 283 ? 38.781 13.086 -5.734 1 92.25 283 PHE B N 1
ATOM 8179 C CA . PHE B 1 283 ? 40.156 12.711 -6.016 1 92.25 283 PHE B CA 1
ATOM 8180 C C . PHE B 1 283 ? 40.969 12.602 -4.723 1 92.25 283 PHE B C 1
ATOM 8182 O O . PHE B 1 283 ? 40.5 13.047 -3.666 1 92.25 283 PHE B O 1
ATOM 8189 N N . LEU B 1 284 ? 42.125 11.961 -4.898 1 92.5 284 LEU B N 1
ATOM 8190 C CA . LEU B 1 284 ? 43.062 11.867 -3.785 1 92.5 284 LEU B CA 1
ATOM 8191 C C . LEU B 1 284 ? 44.188 12.867 -3.947 1 92.5 284 LEU B C 1
ATOM 8193 O O . LEU B 1 284 ? 44.719 13.031 -5.043 1 92.5 284 LEU B O 1
ATOM 8197 N N . LEU B 1 285 ? 44.438 13.539 -2.838 1 92.81 285 LEU B N 1
ATOM 8198 C CA . LEU B 1 285 ? 45.531 14.5 -2.82 1 92.81 285 LEU B CA 1
ATOM 8199 C C . LEU B 1 285 ? 46.688 14 -1.953 1 92.81 285 LEU B C 1
ATOM 8201 O O . LEU B 1 285 ? 46.469 13.656 -0.785 1 92.81 285 LEU B O 1
ATOM 8205 N N . ASP B 1 286 ? 47.812 13.875 -2.523 1 90.38 286 ASP B N 1
ATOM 8206 C CA . ASP B 1 286 ? 49.031 13.602 -1.766 1 90.38 286 ASP B CA 1
ATOM 8207 C C . ASP B 1 286 ? 49.594 14.883 -1.14 1 90.38 286 ASP B C 1
ATOM 8209 O O . ASP B 1 286 ? 50.125 15.734 -1.84 1 90.38 286 ASP B O 1
ATOM 8213 N N . THR B 1 287 ? 49.469 15.016 0.096 1 88.81 287 THR B N 1
ATOM 8214 C CA . THR B 1 287 ? 49.812 16.25 0.78 1 88.81 287 THR B CA 1
ATOM 8215 C C . THR B 1 287 ? 51.312 16.438 0.875 1 88.81 287 THR B C 1
ATOM 8217 O O . THR B 1 287 ? 51.812 17.516 1.19 1 88.81 287 THR B O 1
ATOM 8220 N N . GLN B 1 288 ? 52.094 15.422 0.643 1 86.88 288 GLN B N 1
ATOM 8221 C CA . GLN B 1 288 ? 53.562 15.523 0.694 1 86.88 288 GLN B CA 1
ATOM 8222 C C . GLN B 1 288 ? 54.125 15.867 -0.675 1 86.88 288 GLN B C 1
ATOM 8224 O O . GLN B 1 288 ? 54.969 16.766 -0.792 1 86.88 288 GLN B O 1
ATOM 8229 N N . ALA B 1 289 ? 53.594 15.234 -1.716 1 88 289 ALA B N 1
ATOM 8230 C CA . ALA B 1 289 ? 54.125 15.43 -3.061 1 88 289 ALA B CA 1
ATOM 8231 C C . ALA B 1 289 ? 53.281 16.438 -3.846 1 88 289 ALA B C 1
ATOM 8233 O O . ALA B 1 289 ? 53.719 16.922 -4.895 1 88 289 ALA B O 1
ATOM 8234 N N . ASP B 1 290 ? 52.188 16.797 -3.381 1 88.62 290 ASP B N 1
ATOM 8235 C CA . ASP B 1 290 ? 51.25 17.656 -4.098 1 88.62 290 ASP B CA 1
ATOM 8236 C C . ASP B 1 290 ? 50.906 17.078 -5.461 1 88.62 290 ASP B C 1
ATOM 8238 O O . ASP B 1 290 ? 51.062 17.75 -6.488 1 88.62 290 ASP B O 1
ATOM 8242 N N . THR B 1 291 ? 50.438 15.898 -5.508 1 90.81 291 THR B N 1
ATOM 8243 C CA . THR B 1 291 ? 49.969 15.219 -6.707 1 90.81 291 THR B CA 1
ATOM 8244 C C . THR B 1 291 ? 48.562 14.695 -6.504 1 90.81 291 THR B C 1
ATOM 8246 O O . THR B 1 291 ? 48.125 14.5 -5.367 1 90.81 291 THR B O 1
ATOM 8249 N N . LEU B 1 292 ? 47.938 14.586 -7.641 1 91.44 292 LEU B N 1
ATOM 8250 C CA . LEU B 1 292 ? 46.562 14.078 -7.602 1 91.44 292 LEU B CA 1
ATOM 8251 C C . LEU B 1 292 ? 46.5 12.625 -8.07 1 91.44 292 LEU B C 1
ATOM 8253 O O . LEU B 1 292 ? 47.25 12.242 -8.992 1 91.44 292 LEU B O 1
ATOM 8257 N N . ALA B 1 293 ? 45.75 11.867 -7.391 1 88.81 293 ALA B N 1
ATOM 8258 C CA . ALA B 1 293 ? 45.5 10.492 -7.801 1 88.81 293 ALA B CA 1
ATOM 8259 C C . ALA B 1 293 ? 44 10.25 -7.93 1 88.81 293 ALA B C 1
ATOM 8261 O O . ALA B 1 293 ? 43.188 11.008 -7.395 1 88.81 293 ALA B O 1
ATOM 8262 N N . ALA B 1 294 ? 43.688 9.242 -8.711 1 87.25 294 ALA B N 1
ATOM 8263 C CA . ALA B 1 294 ? 42.281 8.891 -8.898 1 87.25 294 ALA B CA 1
ATOM 8264 C C . ALA B 1 294 ? 41.656 8.336 -7.609 1 87.25 294 ALA B C 1
ATOM 8266 O O . ALA B 1 294 ? 42.344 7.594 -6.875 1 87.25 294 ALA B O 1
ATOM 8267 N N . PHE B 1 295 ? 40.438 8.727 -7.348 1 90.06 295 PHE B N 1
ATOM 8268 C CA . PHE B 1 295 ? 39.719 8.234 -6.176 1 90.06 295 PHE B CA 1
ATOM 8269 C C . PHE B 1 295 ? 39.312 6.777 -6.371 1 90.06 295 PHE B C 1
ATOM 8271 O O . PHE B 1 295 ? 38.75 6.422 -7.41 1 90.06 295 PHE B O 1
ATOM 8278 N N . PRO B 1 296 ? 39.594 5.973 -5.363 1 85.31 296 PRO B N 1
ATOM 8279 C CA . PRO B 1 296 ? 39.219 4.562 -5.496 1 85.31 296 PRO B CA 1
ATOM 8280 C C . PRO B 1 296 ? 37.719 4.355 -5.605 1 85.31 296 PRO B C 1
ATOM 8282 O O . PRO B 1 296 ? 36.938 4.922 -4.82 1 85.31 296 PRO B O 1
ATOM 8285 N N . GLY B 1 297 ? 37.281 3.545 -6.566 1 84.75 297 GLY B N 1
ATOM 8286 C CA . GLY B 1 297 ? 35.906 3.199 -6.73 1 84.75 297 GLY B CA 1
ATOM 8287 C C . GLY B 1 297 ? 35.094 4.293 -7.398 1 84.75 297 GLY B C 1
ATOM 8288 O O . GLY B 1 297 ? 33.844 4.246 -7.406 1 84.75 297 GLY B O 1
ATOM 8289 N N . ALA B 1 298 ? 35.656 5.332 -7.922 1 87.06 298 ALA B N 1
ATOM 8290 C CA . ALA B 1 298 ? 35 6.461 -8.547 1 87.06 298 ALA B CA 1
ATOM 8291 C C . ALA B 1 298 ? 34.062 5.992 -9.68 1 87.06 298 ALA B C 1
ATOM 8293 O O . ALA B 1 298 ? 32.938 6.473 -9.82 1 87.06 298 ALA B O 1
ATOM 8294 N N . LYS B 1 299 ? 34.562 5.012 -10.438 1 81.31 299 LYS B N 1
ATOM 8295 C CA . LYS B 1 299 ? 33.781 4.52 -11.57 1 81.31 299 LYS B CA 1
ATOM 8296 C C . LYS B 1 299 ? 32.469 3.879 -11.109 1 81.31 299 LYS B C 1
ATOM 8298 O O . LYS B 1 299 ? 31.438 4.074 -11.727 1 81.31 299 LYS B O 1
ATOM 8303 N N . GLU B 1 300 ? 32.531 3.193 -10.086 1 84.62 300 GLU B N 1
ATOM 8304 C CA . GLU B 1 300 ? 31.328 2.527 -9.555 1 84.62 300 GLU B CA 1
ATOM 8305 C C . GLU B 1 300 ? 30.391 3.527 -8.891 1 84.62 300 GLU B C 1
ATOM 8307 O O . GLU B 1 300 ? 29.172 3.457 -9.07 1 84.62 300 GLU B O 1
ATOM 8312 N N . ILE B 1 301 ? 30.922 4.441 -8.141 1 90.06 301 ILE B N 1
ATOM 8313 C CA . ILE B 1 301 ? 30.125 5.406 -7.395 1 90.06 301 ILE B CA 1
ATOM 8314 C C . ILE B 1 301 ? 29.453 6.383 -8.359 1 90.06 301 ILE B C 1
ATOM 8316 O O . ILE B 1 301 ? 28.266 6.715 -8.195 1 90.06 301 ILE B O 1
ATOM 8320 N N . GLU B 1 302 ? 30.125 6.773 -9.344 1 87 302 GLU B N 1
ATOM 8321 C CA . GLU B 1 302 ? 29.641 7.809 -10.25 1 87 302 GLU B CA 1
ATOM 8322 C C . GLU B 1 302 ? 28.609 7.25 -11.227 1 87 302 GLU B C 1
ATOM 8324 O O . GLU B 1 302 ? 28.016 7.996 -12.008 1 87 302 GLU B O 1
ATOM 8329 N N . ARG B 1 303 ? 28.406 5.996 -11.141 1 80.56 303 ARG B N 1
ATOM 8330 C CA . ARG B 1 303 ? 27.266 5.418 -11.836 1 80.56 303 ARG B CA 1
ATOM 8331 C C . ARG B 1 303 ? 25.953 5.891 -11.227 1 80.56 303 ARG B C 1
ATOM 8333 O O . ARG B 1 303 ? 24.938 5.961 -11.906 1 80.56 303 ARG B O 1
ATOM 8340 N N . TYR B 1 304 ? 26.047 6.246 -10 1 83.81 304 TYR B N 1
ATOM 8341 C CA . TYR B 1 304 ? 24.844 6.641 -9.273 1 83.81 304 TYR B CA 1
ATOM 8342 C C . TYR B 1 304 ? 24.797 8.148 -9.086 1 83.81 304 TYR B C 1
ATOM 8344 O O . TYR B 1 304 ? 23.734 8.758 -9.18 1 83.81 304 TYR B O 1
ATOM 8352 N N . SER B 1 305 ? 25.969 8.695 -8.766 1 87.25 305 SER B N 1
ATOM 8353 C CA . SER B 1 305 ? 26.031 10.141 -8.586 1 87.25 305 SER B CA 1
ATOM 8354 C C . SER B 1 305 ? 27.469 10.641 -8.656 1 87.25 305 SER B C 1
ATOM 8356 O O . SER B 1 305 ? 28.391 9.984 -8.164 1 87.25 305 SER B O 1
ATOM 8358 N N . ASP B 1 306 ? 27.578 11.797 -9.195 1 86.62 306 ASP B N 1
ATOM 8359 C CA . ASP B 1 306 ? 28.906 12.406 -9.227 1 86.62 306 ASP B CA 1
ATOM 8360 C C . ASP B 1 306 ? 29.031 13.5 -8.164 1 86.62 306 ASP B C 1
ATOM 8362 O O . ASP B 1 306 ? 30.094 14.109 -8.016 1 86.62 306 ASP B O 1
ATOM 8366 N N . LYS B 1 307 ? 28.016 13.68 -7.512 1 89.81 307 LYS B N 1
ATOM 8367 C CA . LYS B 1 307 ? 28.047 14.672 -6.438 1 89.81 307 LYS B CA 1
ATOM 8368 C C . LYS B 1 307 ? 28.312 14.008 -5.09 1 89.81 307 LYS B C 1
ATOM 8370 O O . LYS B 1 307 ? 27.469 13.266 -4.578 1 89.81 307 LYS B O 1
ATOM 8375 N N . TYR B 1 308 ? 29.422 14.32 -4.633 1 93.44 308 TYR B N 1
ATOM 8376 C CA . TYR B 1 308 ? 29.812 13.789 -3.334 1 93.44 308 TYR B CA 1
ATOM 8377 C C . TYR B 1 308 ? 29.469 14.766 -2.217 1 93.44 308 TYR B C 1
ATOM 8379 O O . TYR B 1 308 ? 29.703 15.969 -2.342 1 93.44 308 TYR B O 1
ATOM 8387 N N . ASN B 1 309 ? 28.953 14.258 -1.109 1 94.5 309 ASN B N 1
ATOM 8388 C CA . ASN B 1 309 ? 28.469 15.156 -0.06 1 94.5 309 ASN B CA 1
ATOM 8389 C C . ASN B 1 309 ? 29.328 15.047 1.2 1 94.5 309 ASN B C 1
ATOM 8391 O O . ASN B 1 309 ? 29.594 16.062 1.857 1 94.5 309 ASN B O 1
ATOM 8395 N N . CYS B 1 310 ? 29.609 13.867 1.537 1 95.5 310 CYS B N 1
ATOM 8396 C CA . CYS B 1 310 ? 30.344 13.695 2.785 1 95.5 310 CYS B CA 1
ATOM 8397 C C . CYS B 1 310 ? 31.141 12.391 2.773 1 95.5 310 CYS B C 1
ATOM 8399 O O . CYS B 1 310 ? 30.844 11.484 1.993 1 95.5 310 CYS B O 1
ATOM 8401 N N . MET B 1 311 ? 32.156 12.367 3.637 1 95.31 311 MET B N 1
ATOM 8402 C CA . MET B 1 311 ? 33 11.18 3.826 1 95.31 311 MET B CA 1
ATOM 8403 C C . MET B 1 311 ? 33.438 11.039 5.285 1 95.31 311 MET B C 1
ATOM 8405 O O . MET B 1 311 ? 33.625 12.047 5.977 1 95.31 311 MET B O 1
ATOM 8409 N N . VAL B 1 312 ? 33.5 9.805 5.727 1 94.12 312 VAL B N 1
ATOM 8410 C CA . VAL B 1 312 ? 34 9.562 7.074 1 94.12 312 VAL B CA 1
ATOM 8411 C C . VAL B 1 312 ? 34.75 8.234 7.121 1 94.12 312 VAL B C 1
ATOM 8413 O O . VAL B 1 312 ? 34.375 7.289 6.41 1 94.12 312 VAL B O 1
ATOM 8416 N N . ARG B 1 313 ? 35.75 8.25 7.871 1 92.5 313 ARG B N 1
ATOM 8417 C CA . ARG B 1 313 ? 36.5 7.027 8.117 1 92.5 313 ARG B CA 1
ATOM 8418 C C . ARG B 1 313 ? 36.125 6.414 9.469 1 92.5 313 ARG B C 1
ATOM 8420 O O . ARG B 1 313 ? 36.094 7.113 10.484 1 92.5 313 ARG B O 1
ATOM 8427 N N . ASP B 1 314 ? 35.938 5.152 9.422 1 91.5 314 ASP B N 1
ATOM 8428 C CA . ASP B 1 314 ? 35.531 4.504 10.664 1 91.5 314 ASP B CA 1
ATOM 8429 C C . ASP B 1 314 ? 36.75 3.945 11.406 1 91.5 314 ASP B C 1
ATOM 8431 O O . ASP B 1 314 ? 37.875 4.105 10.953 1 91.5 314 ASP B O 1
ATOM 8435 N N . ASN B 1 315 ? 36.531 3.338 12.578 1 88.25 315 ASN B N 1
ATOM 8436 C CA . ASN B 1 315 ? 37.594 2.82 13.438 1 88.25 315 ASN B CA 1
ATOM 8437 C C . ASN B 1 315 ? 38.281 1.612 12.805 1 88.25 315 ASN B C 1
ATOM 8439 O O . ASN B 1 315 ? 39.406 1.297 13.141 1 88.25 315 ASN B O 1
ATOM 8443 N N . LYS B 1 316 ? 37.656 0.961 11.93 1 87.31 316 LYS B N 1
ATOM 8444 C CA . LYS B 1 316 ? 38.25 -0.17 11.227 1 87.31 316 LYS B CA 1
ATOM 8445 C C . LYS B 1 316 ? 38.938 0.282 9.938 1 87.31 316 LYS B C 1
ATOM 8447 O O . LYS B 1 316 ? 39.281 -0.542 9.086 1 87.31 316 LYS B O 1
ATOM 8452 N N . ASN B 1 317 ? 39.062 1.546 9.75 1 87.19 317 ASN B N 1
ATOM 8453 C CA 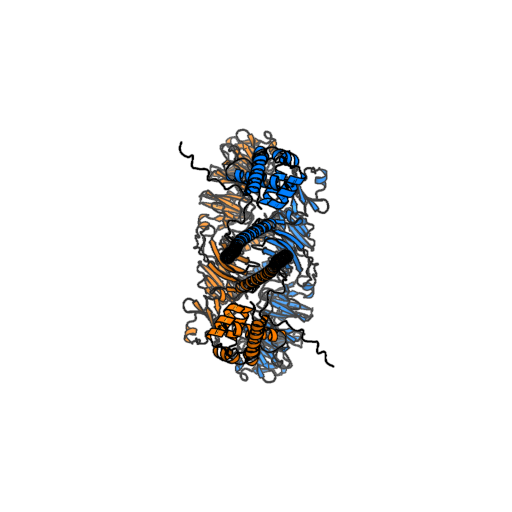. ASN B 1 317 ? 39.719 2.199 8.633 1 87.19 317 ASN B CA 1
ATOM 8454 C C . ASN B 1 317 ? 38.969 1.991 7.324 1 87.19 317 ASN B C 1
ATOM 8456 O O . ASN B 1 317 ? 39.594 1.853 6.262 1 87.19 317 ASN B O 1
ATOM 8460 N N . ARG B 1 318 ? 37.812 1.76 7.441 1 90.88 318 ARG B N 1
ATOM 8461 C CA . ARG B 1 318 ? 36.938 1.767 6.266 1 90.88 318 ARG B CA 1
ATOM 8462 C C . ARG B 1 318 ? 36.5 3.182 5.941 1 90.88 318 ARG B C 1
ATOM 8464 O O . ARG B 1 318 ? 36.219 3.98 6.844 1 90.88 318 ARG B O 1
ATOM 8471 N N . LEU B 1 319 ? 36.344 3.438 4.652 1 93.56 319 LEU B N 1
ATOM 8472 C CA . LEU B 1 319 ? 35.906 4.758 4.223 1 93.56 319 LEU B CA 1
ATOM 8473 C C . LEU B 1 319 ? 34.438 4.723 3.783 1 93.56 319 LEU B C 1
ATOM 8475 O O . LEU B 1 319 ? 34.062 3.889 2.959 1 93.56 319 LEU B O 1
ATOM 8479 N N . TRP B 1 320 ? 33.656 5.543 4.406 1 95.69 320 TRP B N 1
ATOM 8480 C CA . TRP B 1 320 ? 32.281 5.699 4.039 1 95.69 320 TRP B CA 1
ATOM 8481 C C . TRP B 1 320 ? 32.062 6.969 3.219 1 95.69 320 TRP B C 1
ATOM 8483 O O . TRP B 1 320 ? 32.469 8.055 3.625 1 95.69 320 TRP B O 1
ATOM 8493 N N . VAL B 1 321 ? 31.438 6.793 2.07 1 96.38 321 VAL B N 1
ATOM 8494 C CA . VAL B 1 321 ? 31.234 7.906 1.146 1 96.38 321 VAL B CA 1
ATOM 8495 C C . VAL B 1 321 ? 29.75 8.133 0.923 1 96.38 321 VAL B C 1
ATOM 8497 O O . VAL B 1 321 ? 29.031 7.246 0.447 1 96.38 321 VAL B O 1
ATOM 8500 N N . GLY B 1 322 ? 29.266 9.336 1.321 1 96.5 322 GLY B N 1
ATOM 8501 C CA . GLY B 1 322 ? 27.891 9.727 1.074 1 96.5 322 GLY B CA 1
ATOM 8502 C C . GLY B 1 322 ? 27.734 10.602 -0.157 1 96.5 322 GLY B C 1
ATOM 8503 O O . GLY B 1 322 ? 28.484 11.555 -0.347 1 96.5 322 GLY B O 1
ATOM 8504 N N . THR B 1 323 ? 26.766 10.195 -1.01 1 94.88 323 THR B N 1
ATOM 8505 C CA . THR B 1 323 ? 26.5 10.945 -2.234 1 94.88 323 THR B CA 1
ATOM 8506 C C . THR B 1 323 ? 25.031 11.367 -2.301 1 94.88 323 THR B C 1
ATOM 8508 O O . THR B 1 323 ? 24.297 11.203 -1.332 1 94.88 323 THR B O 1
ATOM 8511 N N . GLN B 1 324 ? 24.734 11.969 -3.43 1 92.38 324 GLN B N 1
ATOM 8512 C CA . GLN B 1 324 ? 23.359 12.406 -3.645 1 92.38 324 GLN B CA 1
ATOM 8513 C C . GLN B 1 324 ? 22.438 11.219 -3.867 1 92.38 324 GLN B C 1
ATOM 8515 O O . GLN B 1 324 ? 21.219 11.336 -3.709 1 92.38 324 GLN B O 1
ATOM 8520 N N . ASN B 1 325 ? 23.031 10.156 -4.281 1 91.06 325 ASN B N 1
ATOM 8521 C CA . ASN B 1 325 ? 22.219 8.977 -4.551 1 91.06 325 ASN B CA 1
ATOM 8522 C C . ASN B 1 325 ? 22.922 7.699 -4.078 1 91.06 325 ASN B C 1
ATOM 8524 O O . ASN B 1 325 ? 23.141 6.777 -4.867 1 91.06 325 ASN B O 1
ATOM 8528 N N . GLY B 1 326 ? 23.172 7.699 -2.814 1 93.19 326 GLY B N 1
ATOM 8529 C CA . GLY B 1 326 ? 23.688 6.441 -2.309 1 93.19 326 GLY B CA 1
ATOM 8530 C C . GLY B 1 326 ? 24.781 6.625 -1.273 1 93.19 326 GLY B C 1
ATOM 8531 O O . GLY B 1 326 ? 25.469 7.656 -1.254 1 93.19 326 GLY B O 1
ATOM 8532 N N . LEU B 1 327 ? 24.922 5.578 -0.462 1 96.5 327 LEU B N 1
ATOM 8533 C CA . LEU B 1 327 ? 26.016 5.434 0.493 1 96.5 327 LEU B CA 1
ATOM 8534 C C . LEU B 1 327 ? 26.922 4.27 0.109 1 96.5 327 LEU B C 1
ATOM 8536 O O . LEU B 1 327 ? 26.438 3.162 -0.15 1 96.5 327 LEU B O 1
ATOM 8540 N N . PHE B 1 328 ? 28.219 4.562 0.107 1 95.56 328 PHE B N 1
ATOM 8541 C CA . PHE B 1 328 ? 29.172 3.547 -0.343 1 95.56 328 PHE B CA 1
ATOM 8542 C C . PHE B 1 328 ? 30.219 3.271 0.727 1 95.56 328 PHE B C 1
ATOM 8544 O O . PHE B 1 328 ? 30.672 4.191 1.411 1 95.56 328 PHE B O 1
ATOM 8551 N N . LYS B 1 329 ? 30.562 2.055 0.804 1 94.06 329 LYS B N 1
ATOM 8552 C CA . LYS B 1 329 ? 31.609 1.596 1.716 1 94.06 329 LYS B CA 1
ATOM 8553 C C . LYS B 1 329 ? 32.844 1.103 0.948 1 94.06 329 LYS B C 1
ATOM 8555 O O . LYS B 1 329 ? 32.719 0.265 0.051 1 94.06 329 LYS B O 1
ATOM 8560 N N . ILE B 1 330 ? 33.938 1.683 1.276 1 91.44 330 ILE B N 1
ATOM 8561 C CA . ILE B 1 330 ? 35.219 1.271 0.662 1 91.44 330 ILE B CA 1
ATOM 8562 C C . ILE B 1 330 ? 36.125 0.641 1.716 1 91.44 330 ILE B C 1
ATOM 8564 O O . ILE B 1 330 ? 36.469 1.282 2.711 1 91.44 330 ILE B O 1
ATOM 8568 N N . GLU B 1 331 ? 36.5 -0.565 1.399 1 87.75 331 GLU B N 1
ATOM 8569 C CA . GLU B 1 331 ? 37.344 -1.262 2.342 1 87.75 331 GLU B CA 1
ATOM 8570 C C . GLU B 1 331 ? 38.781 -0.736 2.262 1 87.75 331 GLU B C 1
ATOM 8572 O O . GLU B 1 331 ? 39.219 -0.282 1.204 1 87.75 331 GLU B O 1
ATOM 8577 N N . LYS B 1 332 ? 39.469 -0.754 3.309 1 73.69 332 LYS B N 1
ATOM 8578 C CA . LYS B 1 332 ? 40.812 -0.213 3.436 1 73.69 332 LYS B CA 1
ATOM 8579 C C . LYS B 1 332 ? 41.719 -0.78 2.361 1 73.69 332 LYS B C 1
ATOM 8581 O O . LYS B 1 332 ? 42.594 -0.066 1.829 1 73.69 332 LYS B O 1
ATOM 8586 N N . GLU B 1 333 ? 41.5 -1.982 2.033 1 65.19 333 GLU B N 1
ATOM 8587 C CA . GLU B 1 333 ? 42.406 -2.693 1.146 1 65.19 333 GLU B CA 1
ATOM 8588 C C . GLU B 1 333 ? 42.375 -2.111 -0.265 1 65.19 333 GLU B C 1
ATOM 8590 O O . GLU B 1 333 ? 43.281 -2.32 -1.052 1 65.19 333 GLU B O 1
ATOM 8595 N N . ASN B 1 334 ? 41.406 -1.218 -0.589 1 63.19 334 ASN B N 1
ATOM 8596 C CA . ASN B 1 334 ? 41.219 -0.743 -1.957 1 63.19 334 ASN B CA 1
ATOM 8597 C C . ASN B 1 334 ? 41.875 0.619 -2.168 1 63.19 334 ASN B C 1
ATOM 8599 O O . ASN B 1 334 ? 41.812 1.195 -3.254 1 63.19 334 ASN B O 1
ATOM 8603 N N . PHE B 1 335 ? 42.438 1.054 -1.259 1 64.38 335 PHE B N 1
ATOM 8604 C CA . PHE B 1 335 ? 43.094 2.348 -1.434 1 64.38 335 PHE B CA 1
ATOM 8605 C C . PHE B 1 335 ? 44.469 2.188 -2.104 1 64.38 335 PHE B C 1
ATOM 8607 O O . PHE B 1 335 ? 45.062 1.125 -2.016 1 64.38 335 PHE B O 1
ATOM 8614 N N . PRO B 1 336 ? 44.656 3.002 -3.256 1 56.72 336 PRO B N 1
ATOM 8615 C CA . PRO B 1 336 ? 45.812 2.871 -4.145 1 56.72 336 PRO B CA 1
ATOM 8616 C C . PRO B 1 336 ? 47.031 2.213 -3.465 1 56.72 336 PRO B C 1
ATOM 8618 O O . PRO B 1 336 ? 47.812 1.521 -4.121 1 56.72 336 PRO B O 1
ATOM 8621 N N . HIS B 1 337 ? 47.438 2.607 -2.35 1 52.62 337 HIS B N 1
ATOM 8622 C CA . HIS B 1 337 ? 48.656 1.913 -1.95 1 52.62 337 HIS B CA 1
ATOM 8623 C C . HIS B 1 337 ? 48.375 0.434 -1.69 1 52.62 337 HIS B C 1
ATOM 8625 O O . HIS B 1 337 ? 49.312 -0.349 -1.514 1 52.62 337 HIS B O 1
ATOM 8631 N N . HIS B 1 338 ? 47.031 0.165 -1.614 1 50.78 338 HIS B N 1
ATOM 8632 C CA . HIS B 1 338 ? 46.781 -1.246 -1.337 1 50.78 338 HIS B CA 1
ATOM 8633 C C . HIS B 1 338 ? 46.156 -1.942 -2.537 1 50.78 338 HIS B C 1
ATOM 8635 O O . HIS B 1 338 ? 45.406 -1.325 -3.287 1 50.78 338 HIS B O 1
ATOM 8641 N N . GLN B 1 339 ? 46.781 -2.809 -3.15 1 44.34 339 GLN B N 1
ATOM 8642 C CA . GLN B 1 339 ? 46.312 -3.584 -4.285 1 44.34 339 GLN B CA 1
ATOM 8643 C C . GLN B 1 339 ? 44.781 -3.736 -4.242 1 44.34 339 GLN B C 1
ATOM 8645 O O . GLN B 1 339 ? 44.25 -4.223 -3.252 1 44.34 339 GLN B O 1
ATOM 8650 N N . ALA B 1 340 ? 44.094 -2.918 -4.965 1 49.19 340 ALA B N 1
ATOM 8651 C CA . ALA B 1 340 ? 42.625 -2.914 -5.07 1 49.19 340 ALA B CA 1
ATOM 8652 C C . ALA B 1 340 ? 42.094 -4.336 -5.047 1 49.19 340 ALA B C 1
ATOM 8654 O O . ALA B 1 340 ? 42.375 -5.141 -5.93 1 49.19 340 ALA B O 1
ATOM 8655 N N . THR B 1 341 ? 41.969 -4.953 -4 1 46.19 341 THR B N 1
ATOM 8656 C CA . THR B 1 341 ? 41.312 -6.25 -3.961 1 46.19 341 THR B CA 1
ATOM 8657 C C . THR B 1 341 ? 39.844 -6.125 -4.371 1 46.19 341 THR B C 1
ATOM 8659 O O . THR B 1 341 ? 39.094 -5.328 -3.799 1 46.19 341 THR B O 1
ATOM 8662 N N . VAL B 1 342 ? 39.594 -6.113 -5.664 1 48.88 342 VAL B N 1
ATOM 8663 C CA . VAL B 1 342 ? 38.25 -6.223 -6.191 1 48.88 342 VAL B CA 1
ATOM 8664 C C . VAL B 1 342 ? 37.531 -7.406 -5.539 1 48.88 342 VAL B C 1
ATOM 8666 O O . VAL B 1 342 ? 38.125 -8.461 -5.324 1 48.88 342 VAL B O 1
ATOM 8669 N N . ASP B 1 343 ? 36.625 -7.109 -4.805 1 51.47 343 ASP B N 1
ATOM 8670 C CA . ASP B 1 343 ? 35.844 -8.219 -4.277 1 51.47 343 ASP B CA 1
ATOM 8671 C C . ASP B 1 343 ? 35.562 -9.258 -5.359 1 51.47 343 ASP B C 1
ATOM 8673 O O . ASP B 1 343 ? 35.781 -9 -6.543 1 51.47 343 ASP B O 1
ATOM 8677 N N . GLY B 1 344 ? 35.469 -10.5 -4.941 1 46.44 344 GLY B N 1
ATOM 8678 C CA . GLY B 1 344 ? 35.188 -11.609 -5.836 1 46.44 344 GLY B CA 1
ATOM 8679 C C . GLY B 1 344 ? 34.281 -11.25 -6.988 1 46.44 344 GLY B C 1
ATOM 8680 O O . GLY B 1 344 ? 34.344 -11.867 -8.055 1 46.44 344 GLY B O 1
ATOM 8681 N N . ASN B 1 345 ? 33.469 -10.234 -6.805 1 52.62 345 ASN B N 1
ATOM 8682 C CA . ASN B 1 345 ? 32.594 -9.875 -7.906 1 52.62 345 ASN B CA 1
ATOM 8683 C C . ASN B 1 345 ? 33.125 -8.68 -8.688 1 52.62 345 ASN B C 1
ATOM 8685 O O . ASN B 1 345 ? 32.406 -8.062 -9.469 1 52.62 345 ASN B O 1
ATOM 8689 N N . GLY B 1 346 ? 34.469 -8.336 -8.367 1 58.38 346 GLY B N 1
ATOM 8690 C CA . GLY B 1 346 ? 35.125 -7.293 -9.141 1 58.38 346 GLY B CA 1
ATOM 8691 C C . GLY B 1 346 ? 34.719 -5.891 -8.711 1 58.38 346 GLY B C 1
ATOM 8692 O O . GLY B 1 346 ? 35.031 -4.918 -9.414 1 58.38 346 GLY B O 1
ATOM 8693 N N . ARG B 1 347 ? 34.094 -5.887 -7.531 1 64.25 347 ARG B N 1
ATOM 8694 C CA . ARG B 1 347 ? 33.656 -4.566 -7.082 1 64.25 347 ARG B CA 1
ATOM 8695 C C . ARG B 1 347 ? 34.594 -4.023 -6.004 1 64.25 347 ARG B C 1
ATOM 8697 O O . ARG B 1 347 ? 35.094 -4.777 -5.172 1 64.25 347 ARG B O 1
ATOM 8704 N N . THR B 1 348 ? 34.844 -2.713 -6.051 1 77.38 348 THR B N 1
ATOM 8705 C CA . THR B 1 348 ? 35.719 -2.049 -5.102 1 77.38 348 THR B CA 1
ATOM 8706 C C . THR B 1 348 ? 34.938 -1.384 -3.988 1 77.38 348 THR B C 1
ATOM 8708 O O . THR B 1 348 ? 35.469 -1.043 -2.938 1 77.38 348 THR B O 1
ATOM 8711 N N . CYS B 1 349 ? 33.719 -1.139 -4.238 1 86.62 349 CYS B N 1
ATOM 8712 C CA . CYS B 1 349 ? 32.875 -0.507 -3.215 1 86.62 349 CYS B CA 1
ATOM 8713 C C . CYS B 1 349 ? 31.516 -1.175 -3.131 1 86.62 349 CYS B C 1
ATOM 8715 O O . CYS B 1 349 ? 31.094 -1.85 -4.07 1 86.62 349 CYS B O 1
ATOM 8717 N N . GLU B 1 350 ? 31.047 -1.164 -1.975 1 88.19 350 GLU B N 1
ATOM 8718 C CA . GLU B 1 350 ? 29.734 -1.738 -1.705 1 88.19 350 GLU B CA 1
ATOM 8719 C C . GLU B 1 350 ? 28.688 -0.649 -1.456 1 88.19 350 GLU B C 1
ATOM 8721 O O . GLU B 1 350 ? 28.906 0.245 -0.636 1 88.19 350 GLU B O 1
ATOM 8726 N N . ARG B 1 351 ? 27.672 -0.674 -2.266 1 91.12 351 ARG B N 1
ATOM 8727 C CA . ARG B 1 351 ? 26.562 0.261 -2.045 1 91.12 351 ARG B CA 1
ATOM 8728 C C . ARG B 1 351 ? 25.625 -0.254 -0.967 1 91.12 351 ARG B C 1
ATOM 8730 O O . ARG B 1 351 ? 25.172 -1.402 -1.021 1 91.12 351 ARG B O 1
ATOM 8737 N N . MET B 1 352 ? 25.328 0.621 -0.055 1 92.12 352 MET B N 1
ATOM 8738 C CA . MET B 1 352 ? 24.422 0.234 1.029 1 92.12 352 MET B CA 1
ATOM 8739 C C . MET B 1 352 ? 22.969 0.389 0.61 1 92.12 352 MET B C 1
ATOM 8741 O O . MET B 1 352 ? 22.609 1.354 -0.067 1 92.12 352 MET B O 1
ATOM 8745 N N . GLU B 1 353 ? 22.203 -0.644 1.038 1 86.5 353 GLU B N 1
ATOM 8746 C CA . GLU B 1 353 ? 20.781 -0.611 0.734 1 86.5 353 GLU B CA 1
ATOM 8747 C C . GLU B 1 353 ? 19.953 -0.528 2.01 1 86.5 353 GLU B C 1
ATOM 8749 O O . GLU B 1 353 ? 20.453 -0.762 3.107 1 86.5 353 GLU B O 1
ATOM 8754 N N . GLY B 1 354 ? 18.719 -0.071 1.859 1 82.44 354 GLY B N 1
ATOM 8755 C CA . GLY B 1 354 ? 17.781 -0.065 2.98 1 82.44 354 GLY B CA 1
ATOM 8756 C C . GLY B 1 354 ? 17.828 1.218 3.787 1 82.44 354 GLY B C 1
ATOM 8757 O O . GLY B 1 354 ? 17.422 1.24 4.953 1 82.44 354 GLY B O 1
ATOM 8758 N N . LEU B 1 355 ? 18.25 2.211 3.227 1 91 355 LEU B N 1
ATOM 8759 C CA . LEU B 1 355 ? 18.359 3.482 3.936 1 91 355 LEU B CA 1
ATOM 8760 C C . LEU B 1 355 ? 17.031 4.238 3.885 1 91 355 LEU B C 1
ATOM 8762 O O . LEU B 1 355 ? 16.156 3.92 3.074 1 91 355 LEU B O 1
ATOM 8766 N N . ALA B 1 356 ? 16.891 5.207 4.879 1 86.62 356 ALA B N 1
ATOM 8767 C CA . ALA B 1 356 ? 15.711 6.062 4.871 1 86.62 356 ALA B CA 1
ATOM 8768 C C . ALA B 1 356 ? 15.594 6.828 3.555 1 86.62 356 ALA B C 1
ATOM 8770 O O . ALA B 1 356 ? 14.492 7.012 3.033 1 86.62 356 ALA B O 1
ATOM 8771 N N . ASN B 1 357 ? 16.703 7.262 3.182 1 90.06 357 ASN B N 1
ATOM 8772 C CA . ASN B 1 357 ? 16.844 7.93 1.894 1 90.06 357 ASN B CA 1
ATOM 8773 C C . ASN B 1 357 ? 18.25 7.758 1.324 1 90.06 357 ASN B C 1
ATOM 8775 O O . ASN B 1 357 ? 19.219 7.668 2.074 1 90.06 357 ASN B O 1
ATOM 8779 N N . HIS B 1 358 ? 18.281 7.809 0.02 1 91.12 358 HIS B N 1
ATOM 8780 C CA . HIS B 1 358 ? 19.578 7.52 -0.605 1 91.12 358 HIS B CA 1
ATOM 8781 C C . HIS B 1 358 ? 20.406 8.789 -0.754 1 91.12 358 HIS B C 1
ATOM 8783 O O . HIS B 1 358 ? 21.594 8.719 -1.11 1 91.12 358 HIS B O 1
ATOM 8789 N N . CYS B 1 359 ? 19.812 9.828 -0.527 1 93.81 359 CYS B N 1
ATOM 8790 C CA . CYS B 1 359 ? 20.594 11.062 -0.491 1 93.81 359 CYS B CA 1
ATOM 8791 C C . CYS B 1 359 ? 21.203 11.281 0.888 1 93.81 359 CYS B C 1
ATOM 8793 O O . CYS B 1 359 ? 20.5 11.625 1.836 1 93.81 359 CYS B O 1
ATOM 8795 N N . ILE B 1 360 ? 22.484 11.148 0.894 1 96.44 360 ILE B N 1
ATOM 8796 C CA . ILE B 1 360 ? 23.172 11.242 2.172 1 96.44 360 ILE B CA 1
ATOM 8797 C C . ILE B 1 360 ? 23.719 12.656 2.363 1 96.44 360 ILE B C 1
ATOM 8799 O O . ILE B 1 360 ? 24.469 13.156 1.529 1 96.44 360 ILE B O 1
ATOM 8803 N N . ARG B 1 361 ? 23.391 13.234 3.471 1 94.62 361 ARG B N 1
ATOM 8804 C CA . ARG B 1 361 ? 23.75 14.633 3.699 1 94.62 361 ARG B CA 1
ATOM 8805 C C . ARG B 1 361 ? 24.891 14.75 4.699 1 94.62 361 ARG B C 1
ATOM 8807 O O . ARG B 1 361 ? 25.703 15.664 4.605 1 94.62 361 ARG B O 1
ATOM 8814 N N . SER B 1 362 ? 24.875 13.898 5.629 1 95.62 362 SER B N 1
ATOM 8815 C CA . SER B 1 362 ? 25.922 13.945 6.641 1 95.62 362 SER B CA 1
ATOM 8816 C C . SER B 1 362 ? 26.25 12.547 7.148 1 95.62 362 SER B C 1
ATOM 8818 O O . SER B 1 362 ? 25.422 11.633 7.074 1 95.62 362 SER B O 1
ATOM 8820 N N . LEU B 1 363 ? 27.484 12.375 7.562 1 96.62 363 LEU B N 1
ATOM 8821 C CA . LEU B 1 363 ? 27.969 11.141 8.156 1 96.62 363 LEU B CA 1
ATOM 8822 C C . LEU B 1 363 ? 28.734 11.43 9.445 1 96.62 363 LEU B C 1
ATOM 8824 O O . LEU B 1 363 ? 29.484 12.398 9.523 1 96.62 363 LEU B O 1
ATOM 8828 N N . ILE B 1 364 ? 28.484 10.586 10.461 1 95.25 364 ILE B N 1
ATOM 8829 C CA . ILE B 1 364 ? 29.156 10.797 11.734 1 95.25 364 ILE B CA 1
ATOM 8830 C C . ILE B 1 364 ? 29.312 9.469 12.469 1 95.25 364 ILE B C 1
ATOM 8832 O O . ILE B 1 364 ? 28.578 8.516 12.188 1 95.25 364 ILE B O 1
ATOM 8836 N N . LEU B 1 365 ? 30.297 9.414 13.312 1 94.88 365 LEU B N 1
ATOM 8837 C CA . LEU B 1 365 ? 30.516 8.258 14.172 1 94.88 365 LEU B CA 1
ATOM 8838 C C . LEU B 1 365 ? 30.062 8.555 15.602 1 94.88 365 LEU B C 1
ATOM 8840 O O . LEU B 1 365 ? 30.281 9.656 16.109 1 94.88 365 LEU B O 1
ATOM 8844 N N . ASP B 1 366 ? 29.453 7.566 16.156 1 92.62 366 ASP B N 1
ATOM 8845 C CA . ASP B 1 366 ? 29.109 7.734 17.562 1 92.62 366 ASP B CA 1
ATOM 8846 C C . ASP B 1 366 ? 30.25 7.305 18.469 1 92.62 366 ASP B C 1
ATOM 8848 O O . ASP B 1 366 ? 31.344 6.996 17.984 1 92.62 366 ASP B O 1
ATOM 8852 N N . ALA B 1 367 ? 29.984 7.391 19.781 1 89.19 367 ALA B N 1
ATOM 8853 C CA . ALA B 1 367 ? 31.016 7.094 20.766 1 89.19 367 ALA B CA 1
ATOM 8854 C C . ALA B 1 367 ? 31.469 5.633 20.672 1 89.19 367 ALA B C 1
ATOM 8856 O O . ALA B 1 367 ? 32.625 5.309 20.969 1 89.19 367 ALA B O 1
ATOM 8857 N N . ASN B 1 368 ? 30.656 4.785 20.234 1 89 368 ASN B N 1
ATOM 8858 C CA . ASN B 1 368 ? 30.953 3.361 20.125 1 89 368 ASN B CA 1
ATOM 8859 C C . ASN B 1 368 ? 31.531 3.014 18.75 1 89 368 ASN B C 1
ATOM 8861 O O . ASN B 1 368 ? 31.812 1.848 18.469 1 89 368 ASN B O 1
ATOM 8865 N N . GLY B 1 369 ? 31.625 3.924 17.875 1 90.88 369 GLY B N 1
ATOM 8866 C CA . GLY B 1 369 ? 32.219 3.709 16.562 1 90.88 369 GLY B CA 1
ATOM 8867 C C . GLY B 1 369 ? 31.188 3.338 15.5 1 90.88 369 GLY B C 1
ATOM 8868 O O . GLY B 1 369 ? 31.562 2.924 14.398 1 90.88 369 GLY B O 1
ATOM 8869 N N . HIS B 1 370 ? 29.969 3.43 15.828 1 93 370 HIS B N 1
ATOM 8870 C CA . HIS B 1 370 ? 28.938 3.148 14.828 1 93 370 HIS B CA 1
ATOM 8871 C C . HIS B 1 370 ? 28.75 4.336 13.891 1 93 370 HIS B C 1
ATOM 8873 O O . HIS B 1 370 ? 28.781 5.488 14.328 1 93 370 HIS B O 1
ATOM 8879 N N . VAL B 1 371 ? 28.484 3.977 12.656 1 96.06 371 VAL B N 1
ATOM 8880 C CA . VAL B 1 371 ? 28.312 5.008 11.641 1 96.06 371 VAL B CA 1
ATOM 8881 C C . VAL B 1 371 ? 26.844 5.41 11.547 1 96.06 371 VAL B C 1
ATOM 8883 O O . VAL B 1 371 ? 25.969 4.555 11.469 1 96.06 371 VAL B O 1
ATOM 8886 N N . TRP B 1 372 ? 26.609 6.734 11.594 1 95.94 372 TRP B N 1
ATOM 8887 C CA . TRP B 1 372 ? 25.266 7.309 11.438 1 95.94 372 TRP B CA 1
ATOM 8888 C C . TRP B 1 372 ? 25.219 8.234 10.227 1 95.94 372 TRP B C 1
ATOM 8890 O O . TRP B 1 372 ? 26.172 8.961 9.945 1 95.94 372 TRP B O 1
ATOM 8900 N N . ALA B 1 373 ? 24.062 8.188 9.578 1 96.88 373 ALA B N 1
ATOM 8901 C CA . ALA B 1 373 ? 23.906 9.023 8.391 1 96.88 373 ALA B CA 1
ATOM 8902 C C . ALA B 1 373 ? 22.656 9.906 8.508 1 96.88 373 ALA B C 1
ATOM 8904 O O . ALA B 1 373 ? 21.594 9.43 8.891 1 96.88 373 ALA B O 1
ATOM 8905 N N . GLY B 1 374 ? 22.859 11.188 8.32 1 95.5 374 GLY B N 1
ATOM 8906 C CA . GLY B 1 374 ? 21.734 12.078 8.062 1 95.5 374 GLY B CA 1
ATOM 8907 C C . GLY B 1 374 ? 21.312 12.094 6.605 1 95.5 374 GLY B C 1
ATOM 8908 O O . GLY B 1 374 ? 22.141 12.312 5.715 1 95.5 374 GLY B O 1
ATOM 8909 N N . THR B 1 375 ? 20.016 11.812 6.395 1 93.88 375 THR B N 1
ATOM 8910 C CA . THR B 1 375 ? 19.531 11.734 5.023 1 93.88 375 THR B CA 1
ATOM 8911 C C . THR B 1 375 ? 18.547 12.867 4.734 1 93.88 375 THR B C 1
ATOM 8913 O O . THR B 1 375 ? 18.406 13.789 5.543 1 93.88 375 THR B O 1
ATOM 8916 N N . SER B 1 376 ? 17.969 12.812 3.559 1 91.19 376 SER B N 1
ATOM 8917 C CA . SER B 1 376 ? 17 13.828 3.188 1 91.19 376 SER B CA 1
ATOM 8918 C C . SER B 1 376 ? 15.625 13.516 3.785 1 91.19 376 SER B C 1
ATOM 8920 O O . SER B 1 376 ? 14.695 14.32 3.664 1 91.19 376 SER B O 1
ATOM 8922 N N . CYS B 1 377 ? 15.5 12.383 4.375 1 88.75 377 CYS B N 1
ATOM 8923 C CA . CYS B 1 377 ? 14.234 12 4.992 1 88.75 377 CYS B CA 1
ATOM 8924 C C . CYS B 1 377 ? 14.461 11.336 6.34 1 88.75 377 CYS B C 1
ATOM 8926 O O . CYS B 1 377 ? 13.922 10.258 6.605 1 88.75 377 CYS B O 1
ATOM 8928 N N . GLY B 1 378 ? 15.273 11.992 7.137 1 89.5 378 GLY B N 1
ATOM 8929 C CA . GLY B 1 378 ? 15.5 11.438 8.461 1 89.5 378 GLY B CA 1
ATOM 8930 C C . GLY B 1 378 ? 16.922 10.961 8.664 1 89.5 378 GLY B C 1
ATOM 8931 O O . GLY B 1 378 ? 17.859 11.453 8.023 1 89.5 378 GLY B O 1
ATOM 8932 N N . ILE B 1 379 ? 17.047 9.969 9.742 1 93.81 379 ILE B N 1
ATOM 8933 C CA . ILE B 1 379 ? 18.375 9.523 10.148 1 93.81 379 ILE B CA 1
ATOM 8934 C C . ILE B 1 379 ? 18.438 8 10.094 1 93.81 379 ILE B C 1
ATOM 8936 O O . ILE B 1 379 ? 17.453 7.316 10.383 1 93.81 379 ILE B O 1
ATOM 8940 N N . SER B 1 380 ? 19.625 7.512 9.633 1 94.06 380 SER B N 1
ATOM 8941 C CA . SER B 1 380 ? 19.844 6.07 9.57 1 94.06 380 SER B CA 1
ATOM 8942 C C . SER B 1 380 ? 21.109 5.668 10.32 1 94.06 380 SER B C 1
ATOM 8944 O O . SER B 1 380 ? 22.141 6.332 10.211 1 94.06 380 SER B O 1
ATOM 8946 N N . ARG B 1 381 ? 20.969 4.672 11.102 1 93.56 381 ARG B N 1
ATOM 8947 C CA . ARG B 1 381 ? 22.156 4.02 11.617 1 93.56 381 ARG B CA 1
ATOM 8948 C C . ARG B 1 381 ? 22.656 2.938 10.664 1 93.56 381 ARG B C 1
ATOM 8950 O O . ARG B 1 381 ? 21.891 2.039 10.289 1 93.56 381 ARG B O 1
ATOM 8957 N N . ILE B 1 382 ? 23.875 2.922 10.375 1 94.5 382 ILE B N 1
ATOM 8958 C CA . ILE B 1 382 ? 24.375 2.066 9.312 1 94.5 382 ILE B CA 1
ATOM 8959 C C . ILE B 1 382 ? 25.047 0.831 9.914 1 94.5 382 ILE B C 1
ATOM 8961 O O . ILE B 1 382 ? 24.875 -0.281 9.406 1 94.5 382 ILE B O 1
ATOM 8965 N N . THR B 1 383 ? 25.891 1.052 10.867 1 91.06 383 THR B N 1
ATOM 8966 C CA . THR B 1 383 ? 26.562 -0.071 11.508 1 91.06 383 THR B CA 1
ATOM 8967 C C . THR B 1 383 ? 26.109 -0.22 12.953 1 91.06 383 THR B C 1
ATOM 8969 O O . THR B 1 383 ? 25.906 0.775 13.656 1 91.06 383 THR B O 1
ATOM 8972 N N . PRO B 1 384 ? 25.844 -1.451 13.32 1 86.69 384 PRO B N 1
ATOM 8973 C CA . PRO B 1 384 ? 26.125 -2.764 12.742 1 86.69 384 PRO B CA 1
ATOM 8974 C C . PRO B 1 384 ? 25.094 -3.182 11.695 1 86.69 384 PRO B C 1
ATOM 8976 O O . PRO B 1 384 ? 25.391 -4.012 10.828 1 86.69 384 PRO B O 1
ATOM 8979 N N . SER B 1 385 ? 23.969 -2.682 11.922 1 87.31 385 SER B N 1
ATOM 8980 C CA . SER B 1 385 ? 22.922 -2.936 10.938 1 87.31 385 SER B CA 1
ATOM 8981 C C . SER B 1 385 ? 22.156 -1.658 10.594 1 87.31 385 SER B C 1
ATOM 8983 O O . SER B 1 385 ? 22.125 -0.719 11.391 1 87.31 385 SER B O 1
ATOM 8985 N N . VAL B 1 386 ? 21.625 -1.721 9.438 1 90 386 VAL B N 1
ATOM 8986 C CA . VAL B 1 386 ? 20.922 -0.519 8.992 1 90 386 VAL B CA 1
ATOM 8987 C C . VAL B 1 386 ? 19.562 -0.417 9.672 1 90 386 VAL B C 1
ATOM 8989 O O . VAL B 1 386 ? 18.734 -1.318 9.555 1 90 386 VAL B O 1
ATOM 8992 N N . ILE B 1 387 ? 19.359 0.646 10.445 1 88.75 387 ILE B N 1
ATOM 8993 C CA . ILE B 1 387 ? 18.094 0.958 11.086 1 88.75 387 ILE B CA 1
ATOM 8994 C C . ILE B 1 387 ? 17.703 2.404 10.789 1 88.75 387 ILE B C 1
ATOM 8996 O O . ILE B 1 387 ? 18.516 3.318 10.953 1 88.75 387 ILE B O 1
ATOM 9000 N N . ASN B 1 388 ? 16.484 2.541 10.305 1 88.81 388 ASN B N 1
ATOM 9001 C CA . ASN B 1 388 ? 16 3.877 9.969 1 88.81 388 ASN B CA 1
ATOM 9002 C C . ASN B 1 388 ? 15.148 4.457 11.094 1 88.81 388 ASN B C 1
ATOM 9004 O O . ASN B 1 388 ? 14.305 3.758 11.664 1 88.81 388 ASN B O 1
ATOM 9008 N N . TYR B 1 389 ? 15.398 5.68 11.367 1 87.31 389 TYR B N 1
ATOM 9009 C CA . TYR B 1 389 ? 14.625 6.383 12.383 1 87.31 389 TYR B CA 1
ATOM 9010 C C . TYR B 1 389 ? 13.82 7.52 11.773 1 87.31 389 TYR B C 1
ATOM 9012 O O . TYR B 1 389 ? 14.336 8.273 10.938 1 87.31 389 TYR B O 1
ATOM 9020 N N . GLY B 1 390 ? 12.547 7.484 12.164 1 82.12 390 GLY B N 1
ATOM 9021 C CA . GLY B 1 390 ? 11.625 8.461 11.609 1 82.12 390 GLY B CA 1
ATOM 9022 C C . GLY B 1 390 ? 10.703 9.062 12.656 1 82.12 390 GLY B C 1
ATOM 9023 O O . GLY B 1 390 ? 11.047 9.117 13.836 1 82.12 390 GLY B O 1
ATOM 9024 N N . PRO B 1 391 ? 9.547 9.562 12.188 1 79.12 391 PRO B N 1
ATOM 9025 C CA . PRO B 1 391 ? 8.617 10.258 13.086 1 79.12 391 PRO B CA 1
ATOM 9026 C C . PRO B 1 391 ? 8.172 9.398 14.266 1 79.12 391 PRO B C 1
ATOM 9028 O O . PRO B 1 391 ? 7.883 9.922 15.344 1 79.12 391 PRO B O 1
ATOM 9031 N N . GLU B 1 392 ? 8.109 8.102 14.078 1 78.25 392 GLU B N 1
ATOM 9032 C CA . GLU B 1 392 ? 7.746 7.207 15.172 1 78.25 392 GLU B CA 1
ATOM 9033 C C . GLU B 1 392 ? 8.758 7.277 16.312 1 78.25 392 GLU B C 1
ATOM 9035 O O . GLU B 1 392 ? 8.461 6.895 17.438 1 78.25 392 GLU B O 1
ATOM 9040 N N . ASP B 1 393 ? 9.938 7.809 15.969 1 81.56 393 ASP B N 1
ATOM 9041 C CA . ASP B 1 393 ? 11.008 7.969 16.953 1 81.56 393 ASP B CA 1
ATOM 9042 C C . ASP B 1 393 ? 11.18 9.438 17.328 1 81.56 393 ASP B C 1
ATOM 9044 O O . ASP B 1 393 ? 12.227 9.82 17.875 1 81.56 393 ASP B O 1
ATOM 9048 N N . ASP B 1 394 ? 10.32 10.234 17 1 81.44 394 ASP B N 1
ATOM 9049 C CA . ASP B 1 394 ? 10.344 11.672 17.25 1 81.44 394 ASP B CA 1
ATOM 9050 C C . ASP B 1 394 ? 11.445 12.359 16.438 1 81.44 394 ASP B C 1
ATOM 9052 O O . ASP B 1 394 ? 12.039 13.328 16.891 1 81.44 394 ASP B O 1
ATOM 9056 N N . ILE B 1 395 ? 11.82 11.758 15.453 1 86.06 395 ILE B N 1
ATOM 9057 C CA . ILE B 1 395 ? 12.742 12.359 14.5 1 86.06 395 ILE B CA 1
ATOM 9058 C C . ILE B 1 395 ? 11.977 12.828 13.266 1 86.06 395 ILE B C 1
ATOM 9060 O O . ILE B 1 395 ? 11.305 12.023 12.602 1 86.06 395 ILE B O 1
ATOM 9064 N N . PRO B 1 396 ? 12.086 14.078 13.039 1 81.88 396 PRO B N 1
ATOM 9065 C CA . PRO B 1 396 ? 11.305 14.586 11.906 1 81.88 396 PRO B CA 1
ATOM 9066 C C . PRO B 1 396 ? 11.789 14.039 10.562 1 81.88 396 PRO B C 1
ATOM 9068 O O . PRO B 1 396 ? 12.992 13.867 10.359 1 81.88 396 PRO B O 1
ATOM 9071 N N . ALA B 1 397 ? 10.844 13.75 9.703 1 81.25 397 ALA B N 1
ATOM 9072 C CA . ALA B 1 397 ? 11.156 13.297 8.352 1 81.25 397 ALA B CA 1
ATOM 9073 C C . ALA B 1 397 ? 11.422 14.477 7.426 1 81.25 397 ALA B C 1
ATOM 9075 O O . ALA B 1 397 ? 10.664 14.719 6.484 1 81.25 397 ALA B O 1
ATOM 9076 N N . VAL B 1 398 ? 12.5 15.172 7.773 1 82.12 398 VAL B N 1
ATOM 9077 C CA . VAL B 1 398 ? 12.859 16.359 7.012 1 82.12 398 VAL B CA 1
ATOM 9078 C C . VAL B 1 398 ? 14.281 16.234 6.473 1 82.12 398 VAL B C 1
ATOM 9080 O O . VAL B 1 398 ? 15.008 15.297 6.84 1 82.12 398 VAL B O 1
ATOM 9083 N N . ASN B 1 399 ? 14.578 17.172 5.641 1 86.62 399 ASN B N 1
ATOM 9084 C CA . ASN B 1 399 ? 15.906 17.219 5.043 1 86.62 399 ASN B CA 1
ATOM 9085 C C . ASN B 1 399 ? 16.969 17.641 6.059 1 86.62 399 ASN B C 1
ATOM 9087 O O . ASN B 1 399 ? 16.891 18.734 6.617 1 86.62 399 ASN B O 1
ATOM 9091 N N . MET B 1 400 ? 17.906 16.734 6.172 1 90.62 400 MET B N 1
ATOM 9092 C CA . MET B 1 400 ? 19.031 17.109 7.023 1 90.62 400 MET B CA 1
ATOM 9093 C C . MET B 1 400 ? 20 18.016 6.273 1 90.62 400 MET B C 1
ATOM 9095 O O . MET B 1 400 ? 20.078 17.969 5.043 1 90.62 400 MET B O 1
ATOM 9099 N N . MET B 1 401 ? 20.719 18.812 7.02 1 89.69 401 MET B N 1
ATOM 9100 C CA . MET B 1 401 ? 21.672 19.734 6.422 1 89.69 401 MET B CA 1
ATOM 9101 C C . MET B 1 401 ? 22.984 19.047 6.086 1 89.69 401 MET B C 1
ATOM 9103 O O . MET B 1 401 ? 23.422 18.156 6.816 1 89.69 401 MET B O 1
ATOM 9107 N N . GLU B 1 402 ? 23.594 19.547 5.039 1 88.88 402 GLU B N 1
ATOM 9108 C CA . GLU B 1 402 ? 24.859 18.953 4.578 1 88.88 402 GLU B CA 1
ATOM 9109 C C . GLU B 1 402 ? 25.969 19.172 5.598 1 88.88 402 GLU B C 1
ATOM 9111 O O . GLU B 1 402 ? 26.172 20.297 6.074 1 88.88 402 GLU B O 1
ATOM 9116 N N . ARG B 1 403 ? 26.594 18.141 5.949 1 89.5 403 ARG B N 1
ATOM 9117 C CA . ARG B 1 403 ? 27.766 18.125 6.805 1 89.5 403 ARG B CA 1
ATOM 9118 C C . ARG B 1 403 ? 27.484 18.828 8.133 1 89.5 403 ARG B C 1
ATOM 9120 O O . ARG B 1 403 ? 28.344 19.531 8.664 1 89.5 403 ARG B O 1
ATOM 9127 N N . ALA B 1 404 ? 26.312 18.719 8.562 1 90.44 404 ALA B N 1
ATOM 9128 C CA . ALA B 1 404 ? 25.953 19.391 9.812 1 90.44 404 ALA B CA 1
ATOM 9129 C C . ALA B 1 404 ? 25.531 18.375 10.875 1 90.44 404 ALA B C 1
ATOM 9131 O O . ALA B 1 404 ? 24.375 18.344 11.289 1 90.44 404 ALA B O 1
ATOM 9132 N N . ALA B 1 405 ? 26.484 17.594 11.266 1 94.12 405 ALA B N 1
ATOM 9133 C CA . ALA B 1 405 ? 26.312 16.625 12.344 1 94.12 405 ALA B CA 1
ATOM 9134 C C . ALA B 1 405 ? 27.516 16.609 13.266 1 94.12 405 ALA B C 1
ATOM 9136 O O . ALA B 1 405 ? 28.656 16.797 12.82 1 94.12 405 ALA B O 1
ATOM 9137 N N . MET B 1 406 ? 27.219 16.375 14.57 1 92.12 406 MET B N 1
ATOM 9138 C CA . MET B 1 406 ? 28.328 16.359 15.508 1 92.12 406 MET B CA 1
ATOM 9139 C C . MET B 1 406 ? 28.047 15.43 16.688 1 92.12 406 MET B C 1
ATOM 9141 O O . MET B 1 406 ? 26.875 15.133 16.969 1 92.12 406 MET B O 1
ATOM 9145 N N . LEU B 1 407 ? 29.094 14.977 17.219 1 91.88 407 LEU B N 1
ATOM 9146 C CA . LEU B 1 407 ? 29.047 14.273 18.5 1 91.88 407 LEU B CA 1
ATOM 9147 C C . LEU B 1 407 ? 29.359 15.211 19.656 1 91.88 407 LEU B C 1
ATOM 9149 O O . LEU B 1 407 ? 30.5 15.656 19.797 1 91.88 407 LEU B O 1
ATOM 9153 N N . ALA B 1 408 ? 28.375 15.445 20.438 1 89.19 408 ALA B N 1
ATOM 9154 C CA . ALA B 1 408 ? 28.562 16.328 21.578 1 89.19 408 ALA B CA 1
ATOM 9155 C C . ALA B 1 408 ? 29.406 15.656 22.656 1 89.19 408 ALA B C 1
ATOM 9157 O O . ALA B 1 408 ? 29.469 14.422 22.719 1 89.19 408 ALA B O 1
ATOM 9158 N N . PRO B 1 409 ? 30.047 16.484 23.484 1 83.5 409 PRO B N 1
ATOM 9159 C CA . PRO B 1 409 ? 30.891 15.93 24.531 1 83.5 409 PRO B CA 1
ATOM 9160 C C . PRO B 1 409 ? 30.125 15.055 25.516 1 83.5 409 PRO B C 1
ATOM 9162 O O . PRO B 1 409 ? 30.703 14.164 26.156 1 83.5 409 PRO B O 1
ATOM 9165 N N . ASP B 1 410 ? 28.844 15.297 25.625 1 85.19 410 ASP B N 1
ATOM 9166 C CA . ASP B 1 410 ? 28.031 14.523 26.562 1 85.19 410 ASP B CA 1
ATOM 9167 C C . ASP B 1 410 ? 27.594 13.203 25.938 1 85.19 410 ASP B C 1
ATOM 9169 O O . ASP B 1 410 ? 26.859 12.43 26.562 1 85.19 410 ASP B O 1
ATOM 9173 N N . GLY B 1 411 ? 27.984 12.977 24.766 1 86.69 411 GLY B N 1
ATOM 9174 C CA . GLY B 1 411 ? 27.688 11.711 24.109 1 86.69 411 GLY B CA 1
ATOM 9175 C C . GLY B 1 411 ? 26.469 11.773 23.203 1 86.69 411 GLY B C 1
ATOM 9176 O O . GLY B 1 411 ? 26.125 10.781 22.578 1 86.69 411 GLY B O 1
ATOM 9177 N N . ARG B 1 412 ? 25.953 12.906 23.109 1 89.81 412 ARG B N 1
ATOM 9178 C CA . ARG B 1 412 ? 24.766 13.047 22.25 1 89.81 412 ARG B CA 1
ATOM 9179 C C . ARG B 1 412 ? 25.172 13.289 20.797 1 89.81 412 ARG B C 1
ATOM 9181 O O . ARG B 1 412 ? 26.141 14 20.531 1 89.81 412 ARG B O 1
ATOM 9188 N N . LEU B 1 413 ? 24.328 12.656 19.969 1 93.56 413 LEU B N 1
ATOM 9189 C CA . LEU B 1 413 ? 24.453 12.969 18.547 1 93.56 413 LEU B CA 1
ATOM 9190 C C . LEU B 1 413 ? 23.5 14.109 18.156 1 93.56 413 LEU B C 1
ATOM 9192 O O . LEU B 1 413 ? 22.344 14.125 18.578 1 93.56 413 LEU B O 1
ATOM 9196 N N . VAL B 1 414 ? 24.062 15.039 17.438 1 93.75 414 VAL B N 1
ATOM 9197 C CA . VAL B 1 414 ? 23.281 16.188 17.016 1 93.75 414 VAL B CA 1
ATOM 9198 C C . VAL B 1 414 ? 23.25 16.281 15.492 1 93.75 414 VAL B C 1
ATOM 9200 O O . VAL B 1 414 ? 24.297 16.297 14.844 1 93.75 414 VAL B O 1
ATOM 9203 N N . PHE B 1 415 ? 22.062 16.266 14.906 1 94.81 415 PHE B N 1
ATOM 9204 C CA . PHE B 1 415 ? 21.859 16.469 13.477 1 94.81 415 PHE B CA 1
ATOM 9205 C C . PHE B 1 415 ? 21.047 17.734 13.219 1 94.81 415 PHE B C 1
ATOM 9207 O O . PHE B 1 415 ? 19.969 17.922 13.797 1 94.81 415 PHE B O 1
ATOM 9214 N N . VAL B 1 416 ? 21.594 18.562 12.352 1 93.12 416 VAL B N 1
ATOM 9215 C CA . VAL B 1 416 ? 20.891 19.797 12.016 1 93.12 416 VAL B CA 1
ATOM 9216 C C . VAL B 1 416 ? 20.047 19.594 10.766 1 93.12 416 VAL B C 1
ATOM 9218 O O . VAL B 1 416 ? 20.484 18.938 9.812 1 93.12 416 VAL B O 1
ATOM 9221 N N . TYR B 1 417 ? 18.844 20.078 10.828 1 87.62 417 TYR B N 1
ATOM 9222 C CA . TYR B 1 417 ? 18 19.969 9.648 1 87.62 417 TYR B CA 1
ATOM 9223 C C . TYR B 1 417 ? 17.641 21.344 9.094 1 87.62 417 TYR B C 1
ATOM 9225 O O . TYR B 1 417 ? 17.875 22.359 9.75 1 87.62 417 TYR B O 1
ATOM 9233 N N . SER B 1 418 ? 17.234 21.5 7.832 1 75.88 418 SER B N 1
ATOM 9234 C CA . SER B 1 418 ? 17.094 22.703 7.02 1 75.88 418 SER B CA 1
ATOM 9235 C C . SER B 1 418 ? 16.125 23.688 7.66 1 75.88 418 SER B C 1
ATOM 9237 O O . SER B 1 418 ? 16.25 24.906 7.465 1 75.88 418 SER B O 1
ATOM 9239 N N . ALA B 1 419 ? 15.109 23.391 8.406 1 67.12 419 ALA B N 1
ATOM 9240 C CA . ALA B 1 419 ? 14.156 24.344 8.977 1 67.12 419 ALA B CA 1
ATOM 9241 C C . ALA B 1 419 ? 14.68 24.938 10.281 1 67.12 419 ALA B C 1
ATOM 9243 O O . ALA B 1 419 ? 13.906 25.219 11.195 1 67.12 419 ALA B O 1
ATOM 9244 N N . SER B 1 420 ? 16 25.203 10.312 1 70.81 420 SER B N 1
ATOM 9245 C CA . SER B 1 420 ? 16.688 25.875 11.406 1 70.81 420 SER B CA 1
ATOM 9246 C C . SER B 1 420 ? 16.484 25.141 12.727 1 70.81 420 SER B C 1
ATOM 9248 O O . SER B 1 420 ? 16.219 25.75 13.758 1 70.81 420 SER B O 1
ATOM 9250 N N . GLY B 1 421 ? 16.453 24 12.641 1 87.44 421 GLY B N 1
ATOM 9251 C CA . GLY B 1 421 ? 16.375 23.172 13.844 1 87.44 421 GLY B CA 1
ATOM 9252 C C . GLY B 1 421 ? 17.359 22.016 13.836 1 87.44 421 GLY B C 1
ATOM 9253 O O . GLY B 1 421 ? 18.094 21.812 12.859 1 87.44 421 GLY B O 1
ATOM 9254 N N . ALA B 1 422 ? 17.516 21.406 15.07 1 92.5 422 ALA B N 1
ATOM 9255 C CA . ALA B 1 422 ? 18.391 20.234 15.195 1 92.5 422 ALA B CA 1
ATOM 9256 C C . ALA B 1 422 ? 17.734 19.156 16.062 1 92.5 422 ALA B C 1
ATOM 9258 O O . ALA B 1 422 ? 16.812 19.438 16.812 1 92.5 422 ALA B O 1
ATOM 9259 N N . VAL B 1 423 ? 18.141 18 15.82 1 91.81 423 VAL B N 1
ATOM 9260 C CA . VAL B 1 423 ? 17.719 16.859 16.641 1 91.81 423 VAL B CA 1
ATOM 9261 C C . VAL B 1 423 ? 18.906 16.328 17.438 1 91.81 423 VAL B C 1
ATOM 9263 O O . VAL B 1 423 ? 19.984 16.109 16.875 1 91.81 423 VAL B O 1
ATOM 9266 N N . ALA B 1 424 ? 18.672 16.203 18.719 1 92.12 424 ALA B N 1
ATOM 9267 C CA . ALA B 1 424 ? 19.719 15.688 19.594 1 92.12 424 ALA B CA 1
ATOM 9268 C C . ALA B 1 424 ? 19.234 14.453 20.344 1 92.12 424 ALA B C 1
ATOM 9270 O O . ALA B 1 424 ? 18.125 14.445 20.891 1 92.12 424 ALA B O 1
ATOM 9271 N N . PHE B 1 425 ? 20.031 13.406 20.391 1 89.44 425 PHE B N 1
ATOM 9272 C CA . PHE B 1 425 ? 19.656 12.188 21.094 1 89.44 425 PHE B CA 1
ATOM 9273 C C . PHE B 1 425 ? 20.875 11.367 21.469 1 89.44 425 PHE B C 1
ATOM 9275 O O . PHE B 1 425 ? 21.969 11.57 20.922 1 89.44 425 PHE B O 1
ATOM 9282 N N . ARG B 1 426 ? 20.609 10.469 22.453 1 87.62 426 ARG B N 1
ATOM 9283 C CA . ARG B 1 426 ? 21.625 9.477 22.797 1 87.62 426 ARG B CA 1
ATOM 9284 C C . ARG B 1 426 ? 21.391 8.172 22.062 1 87.62 426 ARG B C 1
ATOM 9286 O O . ARG B 1 426 ? 20.328 7.555 22.188 1 87.62 426 ARG B O 1
ATOM 9293 N N . PRO B 1 427 ? 22.344 7.723 21.25 1 85.62 427 PRO B N 1
ATOM 9294 C CA . PRO B 1 427 ? 22.125 6.516 20.438 1 85.62 427 PRO B CA 1
ATOM 9295 C C . PRO B 1 427 ? 21.719 5.309 21.281 1 85.62 427 PRO B C 1
ATOM 9297 O O . PRO B 1 427 ? 21.031 4.41 20.781 1 85.62 427 PRO B O 1
ATOM 9300 N N . GLN B 1 428 ? 22.078 5.211 22.516 1 76.75 428 GLN B N 1
ATOM 9301 C CA . GLN B 1 428 ? 21.766 4.07 23.375 1 76.75 428 GLN B CA 1
ATOM 9302 C C . GLN B 1 428 ? 20.266 3.969 23.641 1 76.75 428 GLN B C 1
ATOM 9304 O O . GLN B 1 428 ? 19.734 2.869 23.812 1 76.75 428 GLN B O 1
ATOM 9309 N N . TRP B 1 429 ? 19.656 5.07 23.688 1 71.38 429 TRP B N 1
ATOM 9310 C CA . TRP B 1 429 ? 18.234 5.098 23.984 1 71.38 429 TRP B CA 1
ATOM 9311 C C . TRP B 1 429 ? 17.438 4.508 22.828 1 71.38 429 TRP B C 1
ATOM 9313 O O . TRP B 1 429 ? 16.359 3.945 23.031 1 71.38 429 TRP B O 1
ATOM 9323 N N . LEU B 1 430 ? 17.938 4.688 21.641 1 69.31 430 LEU B N 1
ATOM 9324 C CA . LEU B 1 430 ? 17.234 4.203 20.469 1 69.31 430 LEU B CA 1
ATOM 9325 C C . LEU B 1 430 ? 17.391 2.693 20.328 1 69.31 430 LEU B C 1
ATOM 9327 O O . LEU B 1 430 ? 16.531 2.025 19.734 1 69.31 430 LEU B O 1
ATOM 9331 N N . GLU B 1 431 ? 18.516 2.146 20.719 1 63.16 431 GLU B N 1
ATOM 9332 C CA . GLU B 1 431 ? 18.828 0.729 20.562 1 63.16 431 GLU B CA 1
ATOM 9333 C C . GLU B 1 431 ? 18.031 -0.121 21.562 1 63.16 431 GLU B C 1
ATOM 9335 O O . GLU B 1 431 ? 17.734 -1.284 21.281 1 63.16 431 GLU B O 1
ATOM 9340 N N . SER B 1 432 ? 17.797 0.308 22.703 1 54.62 432 SER B N 1
ATOM 9341 C CA . SER B 1 432 ? 17.438 -0.508 23.859 1 54.62 432 SER B CA 1
ATOM 9342 C C . SER B 1 432 ? 16.062 -1.16 23.672 1 54.62 432 SER B C 1
ATOM 9344 O O . SER B 1 432 ? 15.633 -1.947 24.516 1 54.62 432 SER B O 1
ATOM 9346 N N . ALA B 1 433 ? 15.148 -0.778 22.859 1 51.72 433 ALA B N 1
ATOM 9347 C CA . ALA B 1 433 ? 13.914 -1.458 23.266 1 51.72 433 ALA B CA 1
ATOM 9348 C C . ALA B 1 433 ? 13.898 -2.902 22.781 1 51.72 433 ALA B C 1
ATOM 9350 O O . ALA B 1 433 ? 13.508 -3.172 21.641 1 51.72 433 ALA B O 1
ATOM 9351 N N . LYS B 1 434 ? 14.984 -3.678 23.297 1 53.12 434 LYS B N 1
ATOM 9352 C CA . LYS B 1 434 ? 14.906 -5.117 23.062 1 53.12 434 LYS B CA 1
ATOM 9353 C C . LYS B 1 434 ? 13.5 -5.641 23.328 1 53.12 434 LYS B C 1
ATOM 9355 O O . LYS B 1 434 ? 13.125 -5.867 24.484 1 53.12 434 LYS B O 1
ATOM 9360 N N . THR B 1 435 ? 12.625 -5.234 22.484 1 59.88 435 THR B N 1
ATOM 9361 C CA . THR B 1 435 ? 11.258 -5.699 22.688 1 59.88 435 THR B CA 1
ATOM 9362 C C . THR B 1 435 ? 11.117 -7.164 22.281 1 59.88 435 THR B C 1
ATOM 9364 O O . THR B 1 435 ? 11.805 -7.629 21.375 1 59.88 435 THR B O 1
ATOM 9367 N N . LYS B 1 436 ? 10.695 -8.039 23.188 1 64.69 436 LYS B N 1
ATOM 9368 C CA . LYS B 1 436 ? 10.312 -9.422 22.922 1 64.69 436 LYS B CA 1
ATOM 9369 C C . LYS B 1 436 ? 9.695 -9.562 21.531 1 64.69 436 LYS B C 1
ATOM 9371 O O . LYS B 1 436 ? 8.945 -8.688 21.078 1 64.69 436 LYS B O 1
ATOM 9376 N N . PRO B 1 437 ? 10.273 -10.562 20.859 1 72 437 PRO B N 1
ATOM 9377 C CA . PRO B 1 437 ? 9.672 -10.789 19.547 1 72 437 PRO B CA 1
ATOM 9378 C C . PRO B 1 437 ? 8.148 -10.906 19.609 1 72 437 PRO B C 1
ATOM 9380 O O . PRO B 1 437 ? 7.609 -11.477 20.562 1 72 437 PRO B O 1
ATOM 9383 N N . LEU B 1 438 ? 7.516 -10.203 18.812 1 76.81 438 LEU B N 1
ATOM 9384 C CA . LEU B 1 438 ? 6.059 -10.219 18.75 1 76.81 438 LEU B CA 1
ATOM 9385 C C . LEU B 1 438 ? 5.562 -11.367 17.875 1 76.81 438 LEU B C 1
ATOM 9387 O O . LEU B 1 438 ? 6.195 -11.703 16.875 1 76.81 438 LEU B O 1
ATOM 9391 N N . ALA B 1 439 ? 4.594 -12.039 18.391 1 84.06 439 ALA B N 1
ATOM 9392 C CA . ALA B 1 439 ? 3.941 -13.055 17.578 1 84.06 439 ALA B CA 1
ATOM 9393 C C . ALA B 1 439 ? 3.133 -12.414 16.453 1 84.06 439 ALA B C 1
ATOM 9395 O O . ALA B 1 439 ? 2.506 -11.375 16.641 1 84.06 439 ALA B O 1
ATOM 9396 N N . VAL B 1 440 ? 3.252 -13.07 15.328 1 92.06 440 VAL B N 1
ATOM 9397 C CA . VAL B 1 440 ? 2.529 -12.547 14.172 1 92.06 440 VAL B CA 1
ATOM 9398 C C . VAL B 1 440 ? 1.099 -13.078 14.18 1 92.06 440 VAL B C 1
ATOM 9400 O O . VAL B 1 440 ? 0.867 -14.25 14.477 1 92.06 440 VAL B O 1
ATOM 9403 N N . VAL B 1 441 ? 0.181 -12.242 13.945 1 91.38 441 VAL B N 1
ATOM 9404 C CA . VAL B 1 441 ? -1.226 -12.625 13.852 1 91.38 441 VAL B CA 1
ATOM 9405 C C . VAL B 1 441 ? -1.697 -12.516 12.406 1 91.38 441 VAL B C 1
ATOM 9407 O O . VAL B 1 441 ? -1.471 -11.492 11.75 1 91.38 441 VAL B O 1
ATOM 9410 N N . ILE B 1 442 ? -2.338 -13.594 11.898 1 91.06 442 ILE B N 1
ATOM 9411 C CA . ILE B 1 442 ? -2.982 -13.531 10.594 1 91.06 442 ILE B CA 1
ATOM 9412 C C . ILE B 1 442 ? -4.34 -12.844 10.719 1 91.06 442 ILE B C 1
ATOM 9414 O O . ILE B 1 442 ? -5.258 -13.383 11.344 1 91.06 442 ILE B O 1
ATOM 9418 N N . THR B 1 443 ? -4.418 -11.719 10.133 1 88.44 443 THR B N 1
ATOM 9419 C CA . THR B 1 443 ? -5.582 -10.867 10.367 1 88.44 443 THR B CA 1
ATOM 9420 C C . THR B 1 443 ? -6.672 -11.156 9.344 1 88.44 443 THR B C 1
ATOM 9422 O O . THR B 1 443 ? -7.852 -10.898 9.594 1 88.44 443 THR B O 1
ATOM 9425 N N . ALA B 1 444 ? -6.289 -11.539 8.133 1 88 444 ALA B N 1
ATOM 9426 C CA . ALA B 1 444 ? -7.293 -11.828 7.113 1 88 444 ALA B CA 1
ATOM 9427 C C . ALA B 1 444 ? -6.773 -12.844 6.102 1 88 444 ALA B C 1
ATOM 9429 O O . ALA B 1 444 ? -5.566 -12.914 5.844 1 88 444 ALA B O 1
ATOM 9430 N N . VAL B 1 445 ? -7.711 -13.648 5.645 1 88.38 445 VAL B N 1
ATOM 9431 C CA . VAL B 1 445 ? -7.445 -14.578 4.555 1 88.38 445 VAL B CA 1
ATOM 9432 C C . VAL B 1 445 ? -8.523 -14.43 3.479 1 88.38 445 VAL B C 1
ATOM 9434 O O . VAL B 1 445 ? -9.711 -14.32 3.789 1 88.38 445 VAL B O 1
ATOM 9437 N N . SER B 1 446 ? -8.031 -14.258 2.256 1 87.75 446 SER B N 1
ATOM 9438 C CA . SER B 1 446 ? -8.984 -14.148 1.155 1 87.75 446 SER B CA 1
ATOM 9439 C C . SER B 1 446 ? -8.68 -15.156 0.054 1 87.75 446 SER B C 1
ATOM 9441 O O . SER B 1 446 ? -7.52 -15.523 -0.154 1 87.75 446 SER B O 1
ATOM 9443 N N . ILE B 1 447 ? -9.789 -15.617 -0.512 1 85.06 447 ILE B N 1
ATOM 9444 C CA . ILE B 1 447 ? -9.68 -16.531 -1.642 1 85.06 447 ILE B CA 1
ATOM 9445 C C . ILE B 1 447 ? -10.383 -15.938 -2.859 1 85.06 447 ILE B C 1
ATOM 9447 O O . ILE B 1 447 ? -11.57 -15.625 -2.811 1 85.06 447 ILE B O 1
ATOM 9451 N N . ASP B 1 448 ? -9.711 -15.789 -3.896 1 78.56 448 ASP B N 1
ATOM 9452 C CA . ASP B 1 448 ? -10.227 -15.203 -5.129 1 78.56 448 ASP B CA 1
ATOM 9453 C C . ASP B 1 448 ? -10.906 -13.867 -4.859 1 78.56 448 ASP B C 1
ATOM 9455 O O . ASP B 1 448 ? -12 -13.602 -5.367 1 78.56 448 ASP B O 1
ATOM 9459 N N . GLY B 1 449 ? -10.336 -13.156 -3.926 1 73.62 449 GLY B N 1
ATOM 9460 C CA . GLY B 1 449 ? -10.859 -11.836 -3.623 1 73.62 449 GLY B CA 1
ATOM 9461 C C . GLY B 1 449 ? -11.93 -11.852 -2.541 1 73.62 449 GLY B C 1
ATOM 9462 O O . GLY B 1 449 ? -12.289 -10.797 -2.008 1 73.62 449 GLY B O 1
ATOM 9463 N N . ASP B 1 450 ? -12.406 -12.984 -2.166 1 76.31 450 ASP B N 1
ATOM 9464 C CA . ASP B 1 450 ? -13.438 -13.094 -1.139 1 76.31 450 ASP B CA 1
ATOM 9465 C C . ASP B 1 450 ? -12.82 -13.336 0.237 1 76.31 450 ASP B C 1
ATOM 9467 O O . ASP B 1 450 ? -12.086 -14.312 0.428 1 76.31 450 ASP B O 1
ATOM 9471 N N . PRO B 1 451 ? -13.242 -12.359 1.039 1 79.38 451 PRO B N 1
ATOM 9472 C CA . PRO B 1 451 ? -12.711 -12.578 2.389 1 79.38 451 PRO B CA 1
ATOM 9473 C C . PRO B 1 451 ? -13.328 -13.797 3.074 1 79.38 451 PRO B C 1
ATOM 9475 O O . PRO B 1 451 ? -14.516 -14.07 2.902 1 79.38 451 PRO B O 1
ATOM 9478 N N . GLN B 1 452 ? -12.492 -14.523 3.709 1 76.38 452 GLN B N 1
ATOM 9479 C CA . GLN B 1 452 ? -12.945 -15.711 4.422 1 76.38 452 GLN B CA 1
ATOM 9480 C C . GLN B 1 452 ? -13.109 -15.438 5.91 1 76.38 452 GLN B C 1
ATOM 9482 O O . GLN B 1 452 ? -12.43 -14.57 6.465 1 76.38 452 GLN B O 1
ATOM 9487 N N . LEU B 1 453 ? -14.008 -16.188 6.426 1 68.31 453 LEU B N 1
ATOM 9488 C CA . LEU B 1 453 ? -14.258 -16.047 7.859 1 68.31 453 LEU B CA 1
ATOM 9489 C C . LEU B 1 453 ? -13.078 -16.578 8.664 1 68.31 453 LEU B C 1
ATOM 9491 O O . LEU B 1 453 ? -12.508 -17.625 8.328 1 68.31 453 LEU B O 1
ATOM 9495 N N . LEU B 1 454 ? -12.766 -15.812 9.617 1 70.25 454 LEU B N 1
ATOM 9496 C CA . LEU B 1 454 ? -11.594 -16.125 10.43 1 70.25 454 LEU B CA 1
ATOM 9497 C C . LEU B 1 454 ? -11.82 -17.375 11.258 1 70.25 454 LEU B C 1
ATOM 9499 O O . LEU B 1 454 ? -10.859 -18.016 11.695 1 70.25 454 LEU B O 1
ATOM 9503 N N . GLU B 1 455 ? -13.109 -17.688 11.438 1 66.19 455 GLU B N 1
ATOM 9504 C CA . GLU B 1 455 ? -13.438 -18.891 12.188 1 66.19 455 GLU B CA 1
ATOM 9505 C C . GLU B 1 455 ? -12.805 -20.125 11.547 1 66.19 455 GLU B C 1
ATOM 9507 O O . GLU B 1 455 ? -12.438 -21.078 12.25 1 66.19 455 GLU B O 1
ATOM 9512 N N . ARG B 1 456 ? -12.531 -20.031 10.383 1 66.62 456 ARG B N 1
ATOM 9513 C CA . ARG B 1 456 ? -12.062 -21.188 9.633 1 66.62 456 ARG B CA 1
ATOM 9514 C C . ARG B 1 456 ? -10.547 -21.328 9.734 1 66.62 456 ARG B C 1
ATOM 9516 O O . ARG B 1 456 ? -9.992 -22.375 9.398 1 66.62 456 ARG B O 1
ATOM 9523 N N . LEU B 1 457 ? -9.945 -20.422 10.297 1 70.94 457 LEU B N 1
ATOM 9524 C CA . LEU B 1 457 ? -8.492 -20.406 10.328 1 70.94 457 LEU B CA 1
ATOM 9525 C C . LEU B 1 457 ? -7.957 -21.422 11.328 1 70.94 457 LEU B C 1
ATOM 9527 O O . LEU B 1 457 ? -6.844 -21.938 11.172 1 70.94 457 LEU B O 1
ATOM 9531 N N . THR B 1 458 ? -8.727 -21.844 12.25 1 65.25 458 THR B N 1
ATOM 9532 C CA . THR B 1 458 ? -8.227 -22.719 13.297 1 65.25 458 THR B CA 1
ATOM 9533 C C . THR B 1 458 ? -8.211 -24.172 12.828 1 65.25 458 THR B C 1
ATOM 9535 O O . THR B 1 458 ? -7.363 -24.969 13.242 1 65.25 458 THR B O 1
ATOM 9538 N N . HIS B 1 459 ? -9.07 -24.578 11.961 1 67 459 HIS B N 1
ATOM 9539 C CA . HIS B 1 459 ? -9.172 -26 11.617 1 67 459 HIS B CA 1
ATOM 9540 C C . HIS B 1 459 ? -8.594 -26.266 10.234 1 67 459 HIS B C 1
ATOM 9542 O O . HIS B 1 459 ? -8.812 -27.344 9.672 1 67 459 HIS B O 1
ATOM 9548 N N . GLY B 1 460 ? -7.781 -25.531 9.797 1 75.5 460 GLY B N 1
ATOM 9549 C CA . GLY B 1 460 ? -7.301 -25.75 8.445 1 75.5 460 GLY B CA 1
ATOM 9550 C C . GLY B 1 460 ? -8.328 -25.406 7.387 1 75.5 460 GLY B C 1
ATOM 9551 O O . GLY B 1 460 ? -9.531 -25.547 7.609 1 75.5 460 GLY B O 1
ATOM 9552 N N . MET B 1 461 ? -7.891 -24.891 6.328 1 82.88 461 MET B N 1
ATOM 9553 C CA . MET B 1 461 ? -8.789 -24.438 5.266 1 82.88 461 MET B CA 1
ATOM 9554 C C . MET B 1 461 ? -8.625 -25.312 4.023 1 82.88 461 MET B C 1
ATOM 9556 O O . MET B 1 461 ? -7.504 -25.641 3.631 1 82.88 461 MET B O 1
ATOM 9560 N N . SER B 1 462 ? -9.734 -25.859 3.568 1 87.12 462 SER B N 1
ATOM 9561 C CA . SER B 1 462 ? -9.727 -26.625 2.324 1 87.12 462 SER B CA 1
ATOM 9562 C C . SER B 1 462 ? -10.531 -25.906 1.236 1 87.12 462 SER B C 1
ATOM 9564 O O . SER B 1 462 ? -11.641 -25.438 1.484 1 87.12 462 SER B O 1
ATOM 9566 N N . PHE B 1 463 ? -9.859 -25.891 0.053 1 87.56 463 PHE B N 1
ATOM 9567 C CA . PHE B 1 463 ? -10.516 -25.203 -1.049 1 87.56 463 PHE B CA 1
ATOM 9568 C C . PHE B 1 463 ? -10.57 -26.078 -2.291 1 87.56 463 PHE B C 1
ATOM 9570 O O . PHE B 1 463 ? -9.797 -27.031 -2.414 1 87.56 463 PHE B O 1
ATOM 9577 N N . ALA B 1 464 ? -11.477 -25.672 -3.143 1 87.44 464 ALA B N 1
ATOM 9578 C CA . ALA B 1 464 ? -11.625 -26.391 -4.402 1 87.44 464 ALA B CA 1
ATOM 9579 C C . ALA B 1 464 ? -10.508 -26.031 -5.375 1 87.44 464 ALA B C 1
ATOM 9581 O O . ALA B 1 464 ? -9.758 -25.078 -5.152 1 87.44 464 ALA B O 1
ATOM 9582 N N . TYR B 1 465 ? -10.398 -26.875 -6.426 1 84 465 TYR B N 1
ATOM 9583 C CA . TYR B 1 465 ? -9.297 -26.734 -7.379 1 84 465 TYR B CA 1
ATOM 9584 C C . TYR B 1 465 ? -9.398 -25.406 -8.133 1 84 465 TYR B C 1
ATOM 9586 O O . TYR B 1 465 ? -8.391 -24.875 -8.609 1 84 465 TYR B O 1
ATOM 9594 N N . ASP B 1 466 ? -10.609 -24.875 -8.273 1 80.38 466 ASP B N 1
ATOM 9595 C CA . ASP B 1 466 ? -10.797 -23.641 -9.008 1 80.38 466 ASP B CA 1
ATOM 9596 C C . ASP B 1 466 ? -10.586 -22.422 -8.109 1 80.38 466 ASP B C 1
ATOM 9598 O O . ASP B 1 466 ? -10.453 -21.297 -8.594 1 80.38 466 ASP B O 1
ATOM 9602 N N . GLN B 1 467 ? -10.57 -22.656 -6.887 1 83.5 467 GLN B N 1
ATOM 9603 C CA . GLN B 1 467 ? -10.281 -21.609 -5.918 1 83.5 467 GLN B CA 1
ATOM 9604 C C . GLN B 1 467 ? -8.812 -21.641 -5.5 1 83.5 467 GLN B C 1
ATOM 9606 O O . GLN B 1 467 ? -8.484 -22.062 -4.395 1 83.5 467 GLN B O 1
ATOM 9611 N N . ASN B 1 468 ? -8.008 -21.078 -6.391 1 82.5 468 ASN B N 1
ATOM 9612 C CA . ASN B 1 468 ? -6.586 -21.297 -6.145 1 82.5 468 ASN B CA 1
ATOM 9613 C C . ASN B 1 468 ? -5.832 -19.969 -6.027 1 82.5 468 ASN B C 1
ATOM 9615 O O . ASN B 1 468 ? -4.605 -19.938 -6.137 1 82.5 468 ASN B O 1
ATOM 9619 N N . ASN B 1 469 ? -6.594 -18.875 -5.91 1 83.69 469 ASN B N 1
ATOM 9620 C CA . ASN B 1 469 ? -5.953 -17.609 -5.602 1 83.69 469 ASN B CA 1
ATOM 9621 C C . ASN B 1 469 ? -6.09 -17.25 -4.125 1 83.69 469 ASN B C 1
ATOM 9623 O O . ASN B 1 469 ? -7.168 -16.891 -3.666 1 83.69 469 ASN B O 1
ATOM 9627 N N . LEU B 1 470 ? -4.969 -17.344 -3.508 1 88.31 470 LEU B N 1
ATOM 9628 C CA . LEU B 1 470 ? -4.984 -17.156 -2.061 1 88.31 470 LEU B CA 1
ATOM 9629 C C . LEU B 1 470 ? -4.211 -15.898 -1.664 1 88.31 470 LEU B C 1
ATOM 9631 O O . LEU B 1 470 ? -3.154 -15.609 -2.232 1 88.31 470 LEU B O 1
ATOM 9635 N N . ALA B 1 471 ? -4.785 -15.156 -0.717 1 88.19 471 ALA B N 1
ATOM 9636 C CA . ALA B 1 471 ? -4.105 -13.984 -0.172 1 88.19 471 ALA B CA 1
ATOM 9637 C C . ALA B 1 471 ? -4.121 -14 1.354 1 88.19 471 ALA B C 1
ATOM 9639 O O . ALA B 1 471 ? -5.125 -14.375 1.967 1 88.19 471 ALA B O 1
ATOM 9640 N N . PHE B 1 472 ? -2.963 -13.664 1.965 1 90 472 PHE B N 1
ATOM 9641 C CA . PHE B 1 472 ? -2.834 -13.594 3.416 1 90 472 PHE B CA 1
ATOM 9642 C C . PHE B 1 472 ? -2.469 -12.18 3.854 1 90 472 PHE B C 1
ATOM 9644 O O . PHE B 1 472 ? -1.645 -11.523 3.219 1 90 472 PHE B O 1
ATOM 9651 N N . GLN B 1 473 ? -3.154 -11.719 4.875 1 90.44 473 GLN B N 1
ATOM 9652 C CA . GLN B 1 473 ? -2.77 -10.5 5.574 1 90.44 473 GLN B CA 1
ATOM 9653 C C . GLN B 1 473 ? -2.322 -10.797 7 1 90.44 473 GLN B C 1
ATOM 9655 O O . GLN B 1 473 ? -2.943 -11.609 7.695 1 90.44 473 GLN B O 1
ATOM 9660 N N . PHE B 1 474 ? -1.176 -10.234 7.387 1 92.44 474 PHE B N 1
ATOM 9661 C CA . PHE B 1 474 ? -0.672 -10.508 8.727 1 92.44 474 PHE B CA 1
ATOM 9662 C C . PHE B 1 474 ? 0.069 -9.297 9.281 1 92.44 474 PHE B C 1
ATOM 9664 O O . PHE B 1 474 ? 0.521 -8.438 8.523 1 92.44 474 PHE B O 1
ATOM 9671 N N . SER B 1 475 ? 0.12 -9.227 10.57 1 92.19 475 SER B N 1
ATOM 9672 C CA . SER B 1 475 ? 0.771 -8.141 11.297 1 92.19 475 SER B CA 1
ATOM 9673 C C . SER B 1 475 ? 1.241 -8.594 12.68 1 92.19 475 SER B C 1
ATOM 9675 O O . SER B 1 475 ? 0.601 -9.445 13.305 1 92.19 475 SER B O 1
ATOM 9677 N N . ALA B 1 476 ? 2.336 -8.102 13.094 1 90.75 476 ALA B N 1
ATOM 9678 C CA . ALA B 1 476 ? 2.824 -8.367 14.453 1 90.75 476 ALA B CA 1
ATOM 9679 C C . ALA B 1 476 ? 2.152 -7.441 15.461 1 90.75 476 ALA B C 1
ATOM 9681 O O . ALA B 1 476 ? 2.396 -7.547 16.672 1 90.75 476 ALA B O 1
ATOM 9682 N N . LEU B 1 477 ? 1.333 -6.621 15.062 1 90.44 477 LEU B N 1
ATOM 9683 C CA . LEU B 1 477 ? 0.553 -5.711 15.891 1 90.44 477 LEU B CA 1
ATOM 9684 C C . LEU B 1 477 ? 1.465 -4.844 16.75 1 90.44 477 LEU B C 1
ATOM 9686 O O . LEU B 1 477 ? 1.241 -4.707 17.953 1 90.44 477 LEU B O 1
ATOM 9690 N N . ASN B 1 478 ? 2.564 -4.465 16.156 1 87.69 478 ASN B N 1
ATOM 9691 C CA . ASN B 1 478 ? 3.414 -3.453 16.781 1 87.69 478 ASN B CA 1
ATOM 9692 C C . ASN B 1 478 ? 2.846 -2.049 16.594 1 87.69 478 ASN B C 1
ATOM 9694 O O . ASN B 1 478 ? 3.199 -1.354 15.641 1 87.69 478 ASN B O 1
ATOM 9698 N N . TYR B 1 479 ? 2.049 -1.669 17.562 1 86.5 479 TYR B N 1
ATOM 9699 C CA . TYR B 1 479 ? 1.339 -0.403 17.422 1 86.5 479 TYR B CA 1
ATOM 9700 C C . TYR B 1 479 ? 2.268 0.776 17.688 1 86.5 479 TYR B C 1
ATOM 9702 O O . TYR B 1 479 ? 2.068 1.865 17.141 1 86.5 479 TYR B O 1
ATOM 9710 N N . ALA B 1 480 ? 3.271 0.583 18.406 1 81.75 480 ALA B N 1
ATOM 9711 C CA . ALA B 1 480 ? 4.168 1.659 18.812 1 81.75 480 ALA B CA 1
ATOM 9712 C C . ALA B 1 480 ? 5.098 2.07 17.672 1 81.75 480 ALA B C 1
ATOM 9714 O O . ALA B 1 480 ? 5.305 3.262 17.438 1 81.75 480 ALA B O 1
ATOM 9715 N N . ALA B 1 481 ? 5.645 1.095 17.016 1 82.12 481 ALA B N 1
ATOM 9716 C CA . ALA B 1 481 ? 6.582 1.372 15.922 1 82.12 481 ALA B CA 1
ATOM 9717 C C . ALA B 1 481 ? 6.453 0.334 14.812 1 82.12 481 ALA B C 1
ATOM 9719 O O . ALA B 1 481 ? 7.352 -0.489 14.617 1 82.12 481 ALA B O 1
ATOM 9720 N N . PRO B 1 482 ? 5.473 0.529 14.023 1 83.69 482 PRO B N 1
ATOM 9721 C CA . PRO B 1 482 ? 5.246 -0.479 12.984 1 83.69 482 PRO B CA 1
ATOM 9722 C C . PRO B 1 482 ? 6.363 -0.518 11.945 1 83.69 482 PRO B C 1
ATOM 9724 O O . PRO B 1 482 ? 6.656 -1.578 11.383 1 83.69 482 PRO B O 1
ATOM 9727 N N . SER B 1 483 ? 7.051 0.563 11.727 1 80.81 483 SER B N 1
ATOM 9728 C CA . SER B 1 483 ? 8.078 0.618 10.695 1 80.81 483 SER B CA 1
ATOM 9729 C C . SER B 1 483 ? 9.336 -0.135 11.117 1 80.81 483 SER B C 1
ATOM 9731 O O . SER B 1 483 ? 10.18 -0.463 10.289 1 80.81 483 SER B O 1
ATOM 9733 N N . HIS B 1 484 ? 9.406 -0.429 12.352 1 83.5 484 HIS B N 1
ATOM 9734 C CA . HIS B 1 484 ? 10.578 -1.132 12.852 1 83.5 484 HIS B CA 1
ATOM 9735 C C . HIS B 1 484 ? 10.398 -2.643 12.766 1 83.5 484 HIS B C 1
ATOM 9737 O O . HIS B 1 484 ? 11.305 -3.402 13.109 1 83.5 484 HIS B O 1
ATOM 9743 N N . THR B 1 485 ? 9.266 -3.055 12.258 1 85.69 485 THR B N 1
ATOM 9744 C CA . THR B 1 485 ? 8.977 -4.484 12.219 1 85.69 485 THR B CA 1
ATOM 9745 C C . THR B 1 485 ? 9.297 -5.055 10.836 1 85.69 485 THR B C 1
ATOM 9747 O O . THR B 1 485 ? 8.914 -4.477 9.812 1 85.69 485 THR B O 1
ATOM 9750 N N . ARG B 1 486 ? 10.047 -6.191 10.852 1 85.38 486 ARG B N 1
ATOM 9751 C CA . ARG B 1 486 ? 10.344 -6.922 9.625 1 85.38 486 ARG B CA 1
ATOM 9752 C C . ARG B 1 486 ? 9.656 -8.289 9.617 1 85.38 486 ARG B C 1
ATOM 9754 O O . ARG B 1 486 ? 9.492 -8.906 10.672 1 85.38 486 ARG B O 1
ATOM 9761 N N . TYR B 1 487 ? 9.258 -8.688 8.391 1 91 487 TYR B N 1
ATOM 9762 C CA . TYR B 1 487 ? 8.547 -9.961 8.266 1 91 487 TYR B CA 1
ATOM 9763 C C . TYR B 1 487 ? 9.266 -10.883 7.293 1 91 487 TYR B C 1
ATOM 9765 O O . TYR B 1 487 ? 9.883 -10.43 6.332 1 91 487 TYR B O 1
ATOM 9773 N N . ARG B 1 488 ? 9.25 -12.156 7.582 1 90.75 488 ARG B N 1
ATOM 9774 C CA . ARG B 1 488 ? 9.602 -13.188 6.609 1 90.75 488 ARG B CA 1
ATOM 9775 C C . ARG B 1 488 ? 8.516 -14.258 6.531 1 90.75 488 ARG B C 1
ATOM 9777 O O . ARG B 1 488 ? 7.895 -14.602 7.539 1 90.75 488 ARG B O 1
ATOM 9784 N N . TYR B 1 489 ? 8.258 -14.68 5.352 1 92.44 489 TYR B N 1
ATOM 9785 C CA . TYR B 1 489 ? 7.18 -15.641 5.145 1 92.44 489 TYR B CA 1
ATOM 9786 C C . TYR B 1 489 ? 7.551 -16.656 4.066 1 92.44 489 TYR B C 1
ATOM 9788 O O . TYR B 1 489 ? 8.492 -16.438 3.301 1 92.44 489 TYR B O 1
ATOM 9796 N N . ARG B 1 490 ? 6.852 -17.797 4.133 1 92 490 ARG B N 1
ATOM 9797 C CA . ARG B 1 490 ? 7 -18.828 3.102 1 92 490 ARG B CA 1
ATOM 9798 C C . ARG B 1 490 ? 5.785 -19.75 3.062 1 92 490 ARG B C 1
ATOM 9800 O O . ARG B 1 490 ? 5.133 -19.969 4.082 1 92 490 ARG B O 1
ATOM 9807 N N . LEU B 1 491 ? 5.438 -20.031 1.954 1 92.69 491 LEU B N 1
ATOM 9808 C CA . LEU B 1 491 ? 4.453 -21.094 1.776 1 92.69 491 LEU B CA 1
ATOM 9809 C C . LEU B 1 491 ? 5.141 -22.453 1.589 1 92.69 491 LEU B C 1
ATOM 9811 O O . LEU B 1 491 ? 5.492 -22.812 0.467 1 92.69 491 LEU B O 1
ATOM 9815 N N . ALA B 1 492 ? 5.172 -23.172 2.709 1 91.62 492 ALA B N 1
ATOM 9816 C CA . ALA B 1 492 ? 5.852 -24.469 2.668 1 91.62 492 ALA B CA 1
ATOM 9817 C C . ALA B 1 492 ? 5.145 -25.438 1.715 1 91.62 492 ALA B C 1
ATOM 9819 O O . ALA B 1 492 ? 3.932 -25.625 1.808 1 91.62 492 ALA B O 1
ATOM 9820 N N . GLY B 1 493 ? 5.855 -26.016 0.858 1 87.12 493 GLY B N 1
ATOM 9821 C CA . GLY B 1 493 ? 5.328 -26.875 -0.191 1 87.12 493 GLY B CA 1
ATOM 9822 C C . GLY B 1 493 ? 5.562 -26.328 -1.585 1 87.12 493 GLY B C 1
ATOM 9823 O O . GLY B 1 493 ? 5.645 -27.094 -2.551 1 87.12 493 GLY B O 1
ATOM 9824 N N . LEU B 1 494 ? 5.5 -25.031 -1.646 1 83.75 494 LEU B N 1
ATOM 9825 C CA . LEU B 1 494 ? 5.754 -24.375 -2.924 1 83.75 494 LEU B CA 1
ATOM 9826 C C . LEU B 1 494 ? 7.145 -23.734 -2.939 1 83.75 494 LEU B C 1
ATOM 9828 O O . LEU B 1 494 ? 7.887 -23.891 -3.91 1 83.75 494 LEU B O 1
ATOM 9832 N N . GLU B 1 495 ? 7.492 -23.016 -1.795 1 81.12 495 GLU B N 1
ATOM 9833 C CA . GLU B 1 495 ? 8.742 -22.266 -1.691 1 81.12 495 GLU B CA 1
ATOM 9834 C C . GLU B 1 495 ? 9.688 -22.906 -0.681 1 81.12 495 GLU B C 1
ATOM 9836 O O . GLU B 1 495 ? 9.266 -23.328 0.399 1 81.12 495 GLU B O 1
ATOM 9841 N N . LYS B 1 496 ? 10.961 -22.906 -1.006 1 80.31 496 LYS B N 1
ATOM 9842 C CA . LYS B 1 496 ? 11.945 -23.469 -0.093 1 80.31 496 LYS B CA 1
ATOM 9843 C C . LYS B 1 496 ? 12.625 -22.391 0.731 1 80.31 496 LYS B C 1
ATOM 9845 O O . LYS B 1 496 ? 12.914 -22.578 1.911 1 80.31 496 LYS B O 1
ATOM 9850 N N . SER B 1 497 ? 12.75 -21.281 0.132 1 84.75 497 SER B N 1
ATOM 9851 C CA . SER B 1 497 ? 13.445 -20.203 0.837 1 84.75 497 SER B CA 1
ATOM 9852 C C . SER B 1 497 ? 12.469 -19.156 1.359 1 84.75 497 SER B C 1
ATOM 9854 O O . SER B 1 497 ? 11.352 -19.047 0.856 1 84.75 497 SER B O 1
ATOM 9856 N N . TRP B 1 498 ? 12.938 -18.578 2.486 1 87.44 498 TRP B N 1
ATOM 9857 C CA . TRP B 1 498 ? 12.141 -17.5 3.078 1 87.44 498 TRP B CA 1
ATOM 9858 C C . TRP B 1 498 ? 12.117 -16.281 2.172 1 87.44 498 TRP B C 1
ATOM 9860 O O . TRP B 1 498 ? 13.117 -15.953 1.527 1 87.44 498 TRP B O 1
ATOM 9870 N N . GLN B 1 499 ? 10.992 -15.781 2.164 1 83.5 499 GLN B N 1
ATOM 9871 C CA . GLN B 1 499 ? 10.828 -14.508 1.468 1 83.5 499 GLN B CA 1
ATOM 9872 C C . GLN B 1 499 ? 10.648 -13.359 2.455 1 83.5 499 GLN B C 1
ATOM 9874 O O . GLN B 1 499 ? 10.18 -13.562 3.576 1 83.5 499 GLN B O 1
ATOM 9879 N N . TYR B 1 500 ? 11.031 -12.188 2.055 1 83.31 500 TYR B N 1
ATOM 9880 C CA . TYR B 1 500 ? 10.938 -11.023 2.93 1 83.31 500 TYR B CA 1
ATOM 9881 C C . TYR B 1 500 ? 9.914 -10.023 2.406 1 83.31 500 TYR B C 1
ATOM 9883 O O . TYR B 1 500 ? 9.758 -9.867 1.193 1 83.31 500 TYR B O 1
ATOM 9891 N N . CYS B 1 501 ? 9.18 -9.508 3.402 1 79.12 501 CYS B N 1
ATOM 9892 C CA . CYS B 1 501 ? 8.188 -8.508 3.018 1 79.12 501 CYS B CA 1
ATOM 9893 C C . CYS B 1 501 ? 8.828 -7.125 2.904 1 79.12 501 CYS B C 1
ATOM 9895 O O . CYS B 1 501 ? 9.32 -6.586 3.893 1 79.12 501 CYS B O 1
ATOM 9897 N N . THR B 1 502 ? 9.039 -6.594 1.747 1 61.47 502 THR B N 1
ATOM 9898 C CA . THR B 1 502 ? 9.719 -5.332 1.479 1 61.47 502 THR B CA 1
ATOM 9899 C C . THR B 1 502 ? 8.797 -4.148 1.753 1 61.47 502 THR B C 1
ATOM 9901 O O . THR B 1 502 ? 9.258 -3.045 2.047 1 61.47 502 THR B O 1
ATOM 9904 N N . TYR B 1 503 ? 7.504 -4.398 1.648 1 58.12 503 TYR B N 1
ATOM 9905 C CA . TYR B 1 503 ? 6.605 -3.25 1.719 1 58.12 503 TYR B CA 1
ATOM 9906 C C . TYR B 1 503 ? 5.586 -3.426 2.838 1 58.12 503 TYR B C 1
ATOM 9908 O O . TYR B 1 503 ? 4.445 -3.822 2.59 1 58.12 503 TYR B O 1
ATOM 9916 N N . ALA B 1 504 ? 6.102 -3.396 4.016 1 61.31 504 ALA B N 1
ATOM 9917 C CA . ALA B 1 504 ? 5.098 -3.398 5.078 1 61.31 504 ALA B CA 1
ATOM 9918 C C . ALA B 1 504 ? 4.598 -1.986 5.359 1 61.31 504 ALA B C 1
ATOM 9920 O O . ALA B 1 504 ? 5.34 -1.146 5.871 1 61.31 504 ALA B O 1
ATOM 9921 N N . ASP B 1 505 ? 3.451 -1.685 4.77 1 62.81 505 ASP B N 1
ATOM 9922 C CA . ASP B 1 505 ? 2.842 -0.378 5 1 62.81 505 ASP B CA 1
ATOM 9923 C C . ASP B 1 505 ? 2.131 -0.336 6.352 1 62.81 505 ASP B C 1
ATOM 9925 O O . ASP B 1 505 ? 1.142 -1.04 6.562 1 62.81 505 ASP B O 1
ATOM 9929 N N . GLY B 1 506 ? 2.699 0.427 7.227 1 65.25 506 GLY B N 1
ATOM 9930 C CA . GLY B 1 506 ? 2.061 0.581 8.523 1 65.25 506 GLY B CA 1
ATOM 9931 C C . GLY B 1 506 ? 2.08 -0.688 9.352 1 65.25 506 GLY B C 1
ATOM 9932 O O . GLY B 1 506 ? 1.135 -0.968 10.094 1 65.25 506 GLY B O 1
ATOM 9933 N N . GLY B 1 507 ? 2.98 -1.496 8.984 1 78.25 507 GLY B N 1
ATOM 9934 C CA . GLY B 1 507 ? 3.102 -2.707 9.773 1 78.25 507 GLY B CA 1
ATOM 9935 C C . GLY B 1 507 ? 2.266 -3.857 9.242 1 78.25 507 GLY B C 1
ATOM 9936 O O . GLY B 1 507 ? 2.264 -4.949 9.82 1 78.25 507 GLY B O 1
ATOM 9937 N N . LEU B 1 508 ? 1.515 -3.615 8.219 1 86.38 508 LEU B N 1
ATOM 9938 C CA . LEU B 1 508 ? 0.678 -4.648 7.621 1 86.38 508 LEU B CA 1
ATOM 9939 C C . LEU B 1 508 ? 1.298 -5.168 6.328 1 86.38 508 LEU B C 1
ATOM 9941 O O . LEU B 1 508 ? 1.773 -4.387 5.504 1 86.38 508 LEU B O 1
ATOM 9945 N N . CYS B 1 509 ? 1.393 -6.512 6.281 1 88.75 509 CYS B N 1
ATOM 9946 C CA . CYS B 1 509 ? 1.905 -7.141 5.066 1 88.75 509 CYS B CA 1
ATOM 9947 C C . CYS B 1 509 ? 0.837 -8 4.406 1 88.75 509 CYS B C 1
ATOM 9949 O O . CYS B 1 509 ? 0.079 -8.695 5.09 1 88.75 509 CYS B O 1
ATOM 9951 N N . GLU B 1 510 ? 0.728 -7.836 3.146 1 85.19 510 GLU B N 1
ATOM 9952 C CA . GLU B 1 510 ? -0.195 -8.648 2.359 1 85.19 510 GLU B CA 1
ATOM 9953 C C . GLU B 1 510 ? 0.545 -9.438 1.287 1 85.19 510 GLU B C 1
ATOM 9955 O O . GLU B 1 510 ? 1.342 -8.883 0.532 1 85.19 510 GLU B O 1
ATOM 9960 N N . VAL B 1 511 ? 0.353 -10.773 1.247 1 86.06 511 VAL B N 1
ATOM 9961 C CA . VAL B 1 511 ? 0.99 -11.656 0.275 1 86.06 511 VAL B CA 1
ATOM 9962 C C . VAL B 1 511 ? -0.075 -12.414 -0.511 1 86.06 511 VAL B C 1
ATOM 9964 O O . VAL B 1 511 ? -1.025 -12.945 0.071 1 86.06 511 VAL B O 1
ATOM 9967 N N . GLU B 1 512 ? 0.087 -12.375 -1.811 1 82.38 512 GLU B N 1
ATOM 9968 C CA . GLU B 1 512 ? -0.867 -13.07 -2.666 1 82.38 512 GLU B CA 1
ATOM 9969 C C . GLU B 1 512 ? -0.19 -14.195 -3.449 1 82.38 512 GLU B C 1
ATOM 9971 O O . GLU B 1 512 ? 0.908 -14.008 -3.98 1 82.38 512 GLU B O 1
ATOM 9976 N N . TYR B 1 513 ? -0.79 -15.328 -3.436 1 85.19 513 TYR B N 1
ATOM 9977 C CA . TYR B 1 513 ? -0.402 -16.484 -4.246 1 85.19 513 TYR B CA 1
ATOM 9978 C C . TYR B 1 513 ? -1.448 -16.766 -5.312 1 85.19 513 TYR B C 1
ATOM 9980 O O . TYR B 1 513 ? -2.578 -17.156 -5 1 85.19 513 TYR B O 1
ATOM 9988 N N . ARG B 1 514 ? -0.98 -16.594 -6.543 1 79.94 514 ARG B N 1
ATOM 9989 C CA . ARG B 1 514 ? -1.919 -16.781 -7.645 1 79.94 514 ARG B CA 1
ATOM 9990 C C . ARG B 1 514 ? -1.699 -18.125 -8.328 1 79.94 514 ARG B C 1
ATOM 9992 O O . ARG B 1 514 ? -0.56 -18.578 -8.477 1 79.94 514 ARG B O 1
ATOM 9999 N N . ALA B 1 515 ? -2.824 -18.75 -8.742 1 78.88 515 ALA B N 1
ATOM 10000 C CA . ALA B 1 515 ? -2.859 -20 -9.5 1 78.88 515 ALA B CA 1
ATOM 10001 C C . ALA B 1 515 ? -2.027 -21.078 -8.82 1 78.88 515 ALA B C 1
ATOM 10003 O O . ALA B 1 515 ? -1.165 -21.688 -9.445 1 78.88 515 ALA B O 1
ATOM 10004 N N . LEU B 1 516 ? -2.338 -21.391 -7.641 1 83.56 516 LEU B N 1
ATOM 10005 C CA . LEU B 1 516 ? -1.648 -22.422 -6.879 1 83.56 516 LEU B CA 1
ATOM 10006 C C . LEU B 1 516 ? -2.027 -23.812 -7.379 1 83.56 516 LEU B C 1
ATOM 10008 O O . LEU B 1 516 ? -3.209 -24.109 -7.574 1 83.56 516 LEU B O 1
ATOM 10012 N N . PRO B 1 517 ? -1.023 -24.531 -7.621 1 82.12 517 PRO B N 1
ATOM 10013 C CA . PRO B 1 517 ? -1.34 -25.906 -7.984 1 82.12 517 PRO B CA 1
ATOM 10014 C C . PRO B 1 517 ? -1.988 -26.688 -6.84 1 82.12 517 PRO B C 1
ATOM 10016 O O . PRO B 1 517 ? -1.846 -26.312 -5.672 1 82.12 517 PRO B O 1
ATOM 10019 N N . PRO B 1 518 ? -2.709 -27.703 -7.195 1 85.88 518 PRO B N 1
ATOM 10020 C CA . PRO B 1 518 ? -3.322 -28.5 -6.133 1 85.88 518 PRO B CA 1
ATOM 10021 C C . PRO B 1 518 ? -2.289 -29.156 -5.219 1 85.88 518 PRO B C 1
ATOM 10023 O O . PRO B 1 518 ? -1.218 -29.562 -5.68 1 85.88 518 PRO B O 1
ATOM 10026 N N . GLY B 1 519 ? -2.588 -29.156 -3.889 1 88.25 519 GLY B N 1
ATOM 10027 C CA . GLY B 1 519 ? -1.699 -29.734 -2.891 1 88.25 519 GLY B CA 1
ATOM 10028 C C . GLY B 1 519 ? -1.925 -29.172 -1.499 1 88.25 519 GLY B C 1
ATOM 10029 O O . GLY B 1 519 ? -2.852 -28.391 -1.283 1 88.25 519 GLY B O 1
ATOM 10030 N N . ALA B 1 520 ? -1.176 -29.781 -0.604 1 90.94 520 ALA B N 1
ATOM 10031 C CA . ALA B 1 520 ? -1.219 -29.297 0.774 1 90.94 520 ALA B CA 1
ATOM 10032 C C . ALA B 1 520 ? -0.097 -28.297 1.039 1 90.94 520 ALA B C 1
ATOM 10034 O O . ALA B 1 520 ? 1.065 -28.562 0.72 1 90.94 520 ALA B O 1
ATOM 10035 N N . TYR B 1 521 ? -0.519 -27.125 1.562 1 91.88 521 TYR B N 1
ATOM 10036 C CA . TYR B 1 521 ? 0.437 -26.062 1.826 1 91.88 521 TYR B CA 1
ATOM 10037 C C . TYR B 1 521 ? 0.354 -25.594 3.277 1 91.88 521 TYR B C 1
ATOM 10039 O O . TYR B 1 521 ? -0.689 -25.734 3.92 1 91.88 521 TYR B O 1
ATOM 10047 N N . THR B 1 522 ? 1.462 -25.219 3.826 1 93.19 522 THR B N 1
ATOM 10048 C CA . THR B 1 522 ? 1.506 -24.609 5.148 1 93.19 522 THR B CA 1
ATOM 10049 C C . THR B 1 522 ? 2.107 -23.203 5.07 1 93.19 522 THR B C 1
ATOM 10051 O O . THR B 1 522 ? 3.273 -23.047 4.703 1 93.19 522 THR B O 1
ATOM 10054 N N . PHE B 1 523 ? 1.325 -22.203 5.406 1 93.06 523 PHE B N 1
ATOM 10055 C CA . PHE B 1 523 ? 1.808 -20.828 5.438 1 93.06 523 PHE B CA 1
ATOM 10056 C C . PHE B 1 523 ? 2.512 -20.531 6.758 1 93.06 523 PHE B C 1
ATOM 10058 O O . PHE B 1 523 ? 1.929 -20.703 7.832 1 93.06 523 PHE B O 1
ATOM 10065 N N . GLU B 1 524 ? 3.773 -20.156 6.641 1 94.69 524 GLU B N 1
ATOM 10066 C CA . GLU B 1 524 ? 4.582 -19.812 7.805 1 94.69 524 GLU B CA 1
ATOM 10067 C C . GLU B 1 524 ? 5.039 -18.359 7.75 1 94.69 524 GLU B C 1
ATOM 10069 O O . GLU B 1 524 ? 5.457 -17.875 6.695 1 94.69 524 GLU B O 1
ATOM 10074 N N . VAL B 1 525 ? 4.891 -17.688 8.875 1 94 525 VAL B N 1
ATOM 10075 C CA . VAL B 1 525 ? 5.301 -16.281 8.93 1 94 525 VAL B CA 1
ATOM 10076 C C . VAL B 1 525 ? 5.961 -16 10.281 1 94 525 VAL B C 1
ATOM 10078 O O . VAL B 1 525 ? 5.547 -16.531 11.312 1 94 525 VAL B O 1
ATOM 10081 N N . GLN B 1 526 ? 7.027 -15.172 10.266 1 92.94 526 GLN B N 1
ATOM 10082 C CA . GLN B 1 526 ? 7.75 -14.727 11.453 1 92.94 526 GLN B CA 1
ATOM 10083 C C . GLN B 1 526 ? 8 -13.219 11.406 1 92.94 526 GLN B C 1
ATOM 10085 O O . GLN B 1 526 ? 8.031 -12.625 10.328 1 92.94 526 GLN B O 1
ATOM 10090 N N . ALA B 1 527 ? 8.086 -12.625 12.562 1 90.75 527 ALA B N 1
ATOM 10091 C CA . ALA B 1 527 ? 8.359 -11.195 12.672 1 90.75 527 ALA B CA 1
ATOM 10092 C C . ALA B 1 527 ? 9.562 -10.938 13.578 1 90.75 527 ALA B C 1
ATOM 10094 O O . ALA B 1 527 ? 9.867 -11.742 14.461 1 90.75 527 ALA B O 1
ATOM 10095 N N . ALA B 1 528 ? 10.273 -9.891 13.25 1 87 528 ALA B N 1
ATOM 10096 C CA . ALA B 1 528 ? 11.391 -9.406 14.062 1 87 528 ALA B CA 1
ATOM 10097 C C . ALA B 1 528 ? 11.391 -7.887 14.148 1 87 528 ALA B C 1
ATOM 10099 O O . ALA B 1 528 ? 10.906 -7.207 13.242 1 87 528 ALA B O 1
ATOM 10100 N N . ILE B 1 529 ? 11.875 -7.406 15.227 1 82.94 529 ILE B N 1
ATOM 10101 C CA . ILE B 1 529 ? 11.977 -5.965 15.422 1 82.94 529 ILE B CA 1
ATOM 10102 C C . ILE B 1 529 ? 13.422 -5.52 15.219 1 82.94 529 ILE B C 1
ATOM 10104 O O . ILE B 1 529 ? 14.336 -6.016 15.883 1 82.94 529 ILE B O 1
ATOM 10108 N N . ASP B 1 530 ? 13.562 -4.656 14.258 1 81.5 530 ASP B N 1
ATOM 10109 C CA . ASP B 1 530 ? 14.891 -4.141 13.945 1 81.5 530 ASP B CA 1
ATOM 10110 C C . ASP B 1 530 ? 15.883 -5.277 13.734 1 81.5 530 ASP B C 1
ATOM 10112 O O . ASP B 1 530 ? 15.672 -6.148 12.891 1 81.5 530 ASP B O 1
ATOM 10116 N N . ASP B 1 531 ? 16.953 -5.383 14.547 1 78.19 531 ASP B N 1
ATOM 10117 C CA . ASP B 1 531 ? 17.969 -6.41 14.344 1 78.19 531 ASP B CA 1
ATOM 10118 C C . ASP B 1 531 ? 17.812 -7.547 15.352 1 78.19 531 ASP B C 1
ATOM 10120 O O . ASP B 1 531 ? 18.734 -8.328 15.562 1 78.19 531 ASP B O 1
ATOM 10124 N N . SER B 1 532 ? 16.625 -7.656 15.852 1 81.06 532 SER B N 1
ATOM 10125 C CA . SER B 1 532 ? 16.375 -8.742 16.797 1 81.06 532 SER B CA 1
ATOM 10126 C C . SER B 1 532 ? 16.219 -10.078 16.078 1 81.06 532 SER B C 1
ATOM 10128 O O . SER B 1 532 ? 16.156 -10.117 14.844 1 81.06 532 SER B O 1
ATOM 10130 N N . ALA B 1 533 ? 16.266 -11.125 16.875 1 84.81 533 ALA B N 1
ATOM 10131 C CA . ALA B 1 533 ? 16.047 -12.461 16.328 1 84.81 533 ALA B CA 1
ATOM 10132 C C . ALA B 1 533 ? 14.602 -12.664 15.898 1 84.81 533 ALA B C 1
ATOM 10134 O O . ALA B 1 533 ? 13.711 -11.945 16.359 1 84.81 533 ALA B O 1
ATOM 10135 N N . TRP B 1 534 ? 14.43 -13.602 15.016 1 89 534 TRP B N 1
ATOM 10136 C CA . TRP B 1 534 ? 13.094 -13.922 14.531 1 89 534 TRP B CA 1
ATOM 10137 C C . TRP B 1 534 ? 12.266 -14.602 15.617 1 89 534 TRP B C 1
ATOM 10139 O O . TRP B 1 534 ? 12.781 -15.445 16.359 1 89 534 TRP B O 1
ATOM 10149 N N . GLY B 1 535 ? 11.039 -14.156 15.742 1 88.5 535 GLY B N 1
ATOM 10150 C CA . GLY B 1 535 ? 10.141 -14.766 16.703 1 88.5 535 GLY B CA 1
ATOM 10151 C C . GLY B 1 535 ? 9.633 -16.125 16.281 1 88.5 535 GLY B C 1
ATOM 10152 O O . GLY B 1 535 ? 10.172 -16.734 15.352 1 88.5 535 GLY B O 1
ATOM 10153 N N . GLU B 1 536 ? 8.625 -16.594 17.062 1 89.06 536 GLU B N 1
ATOM 10154 C CA . GLU B 1 536 ? 8.016 -17.875 16.734 1 89.06 536 GLU B CA 1
ATOM 10155 C C . GLU B 1 536 ? 7.188 -17.797 15.461 1 89.06 536 GLU B C 1
ATOM 10157 O O . GLU B 1 536 ? 6.531 -16.781 15.203 1 89.06 536 GLU B O 1
ATOM 10162 N N . ALA B 1 537 ? 7.211 -18.922 14.75 1 91.94 537 ALA B N 1
ATOM 10163 C CA . ALA B 1 537 ? 6.508 -18.938 13.469 1 91.94 537 ALA B CA 1
ATOM 10164 C C . ALA B 1 537 ? 5.031 -19.281 13.664 1 91.94 537 ALA B C 1
ATOM 10166 O O . ALA B 1 537 ? 4.691 -20.188 14.43 1 91.94 537 ALA B O 1
ATOM 10167 N N . THR B 1 538 ? 4.234 -18.453 13.188 1 91.25 538 THR B N 1
ATOM 10168 C CA . THR B 1 538 ? 2.814 -18.766 13.078 1 91.25 538 THR B CA 1
ATOM 10169 C C . THR B 1 538 ? 2.531 -19.578 11.82 1 91.25 538 THR B C 1
ATOM 10171 O O . THR B 1 538 ? 3 -19.219 10.734 1 91.25 538 THR B O 1
ATOM 10174 N N . ARG B 1 539 ? 1.771 -20.672 12.031 1 91 539 ARG B N 1
ATOM 10175 C CA . ARG B 1 539 ? 1.535 -21.578 10.922 1 91 539 ARG B CA 1
ATOM 10176 C C . ARG B 1 539 ? 0.045 -21.719 10.633 1 91 539 ARG B C 1
ATOM 10178 O O . ARG B 1 539 ? -0.774 -21.734 11.547 1 91 539 ARG B O 1
ATOM 10185 N N . GLN B 1 540 ? -0.278 -21.672 9.383 1 90.19 540 GLN B N 1
ATOM 10186 C CA . GLN B 1 540 ? -1.639 -21.922 8.914 1 90.19 540 GLN B CA 1
ATOM 10187 C C . GLN B 1 540 ? -1.658 -22.938 7.785 1 90.19 540 GLN B C 1
ATOM 10189 O O . GLN B 1 540 ? -1.016 -22.75 6.754 1 90.19 540 GLN B O 1
ATOM 10194 N N . LEU B 1 541 ? -2.482 -23.984 7.984 1 90.56 541 LEU B N 1
ATOM 10195 C CA . LEU B 1 541 ? -2.568 -25.062 7.004 1 90.56 541 LEU B CA 1
ATOM 10196 C C . LEU B 1 541 ? -3.654 -24.766 5.973 1 90.56 541 LEU B C 1
ATOM 10198 O O . LEU B 1 541 ? -4.754 -24.344 6.328 1 90.56 541 LEU B O 1
ATOM 10202 N N . VAL B 1 542 ? -3.277 -24.906 4.715 1 90.38 542 VAL B N 1
ATOM 10203 C CA . VAL B 1 542 ? -4.215 -24.734 3.609 1 90.38 542 VAL B CA 1
ATOM 10204 C C . VAL B 1 542 ? -4.082 -25.906 2.629 1 90.38 542 VAL B C 1
ATOM 10206 O O . VAL B 1 542 ? -2.969 -26.297 2.271 1 90.38 542 VAL B O 1
ATOM 10209 N N . THR B 1 543 ? -5.223 -26.406 2.229 1 91.06 543 THR B N 1
ATOM 10210 C CA . THR B 1 543 ? -5.211 -27.516 1.273 1 91.06 543 THR B CA 1
ATOM 10211 C C . THR B 1 543 ? -6.07 -27.188 0.057 1 91.06 543 THR B C 1
ATOM 10213 O O . THR B 1 543 ? -7.219 -26.766 0.199 1 91.06 543 THR B O 1
ATOM 10216 N N . ILE B 1 544 ? -5.465 -27.328 -1.093 1 89.44 544 ILE B N 1
ATOM 10217 C CA . ILE B 1 544 ? -6.199 -27.188 -2.348 1 89.44 544 ILE B CA 1
ATOM 10218 C C . ILE B 1 544 ? -6.434 -28.562 -2.963 1 89.44 544 ILE B C 1
ATOM 10220 O O . ILE B 1 544 ? -5.484 -29.266 -3.297 1 89.44 544 ILE B O 1
ATOM 10224 N N . LEU B 1 545 ? -7.613 -28.859 -3.234 1 89.44 545 LEU B N 1
ATOM 10225 C CA . LEU B 1 545 ? -7.984 -30.172 -3.75 1 89.44 545 LEU B CA 1
ATOM 10226 C C . LEU B 1 545 ? -7.723 -30.25 -5.25 1 89.44 545 LEU B C 1
ATOM 10228 O O . LEU B 1 545 ? -7.887 -29.266 -5.973 1 89.44 545 LEU B O 1
ATOM 10232 N N . PRO B 1 546 ? -7.258 -31.344 -5.656 1 87 546 PRO B N 1
ATOM 10233 C CA . PRO B 1 546 ? -7.055 -31.516 -7.094 1 87 546 PRO B CA 1
ATOM 10234 C C . PRO B 1 546 ? -8.367 -31.625 -7.867 1 87 546 PRO B C 1
ATOM 10236 O O . PRO B 1 546 ? -9.398 -31.984 -7.285 1 87 546 PRO B O 1
ATOM 10239 N N . PRO B 1 547 ? -8.211 -31.359 -9.203 1 83.75 547 PRO B N 1
ATOM 10240 C CA . PRO B 1 547 ? -9.414 -31.578 -10.016 1 83.75 547 PRO B CA 1
ATOM 10241 C C . PRO B 1 547 ? -9.781 -33.062 -10.117 1 83.75 547 PRO B C 1
ATOM 10243 O O . PRO B 1 547 ? -8.953 -33.938 -9.828 1 83.75 547 PRO B O 1
ATOM 10246 N N . TRP B 1 548 ? -10.977 -33.438 -10.578 1 79.25 548 TRP B N 1
ATOM 10247 C CA . TRP B 1 548 ? -11.484 -34.781 -10.578 1 79.25 548 TRP B CA 1
ATOM 10248 C C . TRP B 1 548 ? -10.695 -35.656 -11.555 1 79.25 548 TRP B C 1
ATOM 10250 O O . TRP B 1 548 ? -10.555 -36.875 -11.344 1 79.25 548 TRP B O 1
ATOM 10260 N N . TRP B 1 549 ? -10.086 -35.031 -12.539 1 79.19 549 TRP B N 1
ATOM 10261 C CA . TRP B 1 549 ? -9.391 -35.812 -13.547 1 79.19 549 TRP B CA 1
ATOM 10262 C C . TRP B 1 549 ? -7.969 -36.125 -13.102 1 79.19 549 TRP B C 1
ATOM 10264 O O . TRP B 1 549 ? -7.281 -36.938 -13.734 1 79.19 549 TRP B O 1
ATOM 10274 N N . LEU B 1 550 ? -7.531 -35.5 -12.062 1 80.88 550 LEU B N 1
ATOM 10275 C CA . LEU B 1 550 ? -6.184 -35.781 -11.586 1 80.88 550 LEU B CA 1
ATOM 10276 C C . LEU B 1 550 ? -6.223 -36.562 -10.266 1 80.88 550 LEU B C 1
ATOM 10278 O O . LEU B 1 550 ? -5.191 -36.719 -9.609 1 80.88 550 LEU B O 1
ATOM 10282 N N . THR B 1 551 ? -7.281 -37 -10.031 1 81.56 551 THR B N 1
ATOM 10283 C CA . THR B 1 551 ? -7.387 -37.812 -8.812 1 81.56 551 THR B CA 1
ATOM 10284 C C . THR B 1 551 ? -6.863 -39.219 -9.055 1 81.56 551 THR B C 1
ATOM 10286 O O . THR B 1 551 ? -6.605 -39.625 -10.195 1 81.56 551 THR B O 1
ATOM 10289 N N . TRP B 1 552 ? -6.605 -40.062 -7.945 1 79.19 552 TRP B N 1
ATOM 10290 C CA . TRP B 1 552 ? -6.039 -41.406 -8.031 1 79.19 552 TRP B CA 1
ATOM 10291 C C . TRP B 1 552 ? -6.984 -42.344 -8.773 1 79.19 552 TRP B C 1
ATOM 10293 O O . TRP B 1 552 ? -6.539 -43.219 -9.508 1 79.19 552 TRP B O 1
ATOM 10303 N N . TRP B 1 553 ? -8.195 -42.031 -8.609 1 77.88 553 TRP B N 1
ATOM 10304 C CA . TRP B 1 553 ? -9.164 -42.875 -9.305 1 77.88 553 TRP B CA 1
ATOM 10305 C C . TRP B 1 553 ? -9.125 -42.625 -10.805 1 77.88 553 TRP B C 1
ATOM 10307 O O . TRP B 1 553 ? -9.258 -43.531 -11.609 1 77.88 553 TRP B O 1
ATOM 10317 N N . ALA B 1 554 ? -8.969 -41.375 -11.102 1 83.19 554 ALA B N 1
ATOM 10318 C CA . ALA B 1 554 ? -8.898 -41.062 -12.523 1 83.19 554 ALA B CA 1
ATOM 10319 C C . ALA B 1 554 ? -7.641 -41.625 -13.156 1 83.19 554 ALA B C 1
ATOM 10321 O O . ALA B 1 554 ? -7.688 -42.188 -14.266 1 83.19 554 ALA B O 1
ATOM 10322 N N . LYS B 1 555 ? -6.562 -41.656 -12.523 1 81.56 555 LYS B N 1
ATOM 10323 C CA . LYS B 1 555 ? -5.324 -42.219 -13.039 1 81.56 555 LYS B CA 1
ATOM 10324 C C . LYS B 1 555 ? -5.441 -43.719 -13.195 1 81.56 555 LYS B C 1
ATOM 10326 O O . LYS B 1 555 ? -4.91 -44.312 -14.148 1 81.56 555 LYS B O 1
ATOM 10331 N N . LEU B 1 556 ? -6.137 -44.344 -12.344 1 84.38 556 LEU B N 1
ATOM 10332 C CA . LEU B 1 556 ? -6.383 -45.781 -12.43 1 84.38 556 LEU B CA 1
ATOM 10333 C C . LEU B 1 556 ? -7.223 -46.094 -13.656 1 84.38 556 LEU B C 1
ATOM 10335 O O . LEU B 1 556 ? -6.953 -47.094 -14.352 1 84.38 556 LEU B O 1
ATOM 10339 N N . ILE B 1 557 ? -8.086 -45.25 -13.867 1 84.19 557 ILE B N 1
ATOM 10340 C CA . ILE B 1 557 ? -8.945 -45.469 -15.023 1 84.19 557 ILE B CA 1
ATOM 10341 C C . ILE B 1 557 ? -8.141 -45.281 -16.312 1 84.19 557 ILE B C 1
ATOM 10343 O O . ILE B 1 557 ? -8.273 -46.094 -17.25 1 84.19 557 ILE B O 1
ATOM 10347 N N . TYR B 1 558 ? -7.301 -44.281 -16.25 1 80.38 558 TYR B N 1
ATOM 10348 C CA . TYR B 1 558 ? -6.445 -44.062 -17.406 1 80.38 558 TYR B CA 1
ATOM 10349 C C . TYR B 1 558 ? -5.539 -45.281 -17.641 1 80.38 558 TYR B C 1
ATOM 10351 O O . TYR B 1 558 ? -5.348 -45.688 -18.781 1 80.38 558 TYR B O 1
ATOM 10359 N N . GLY B 1 559 ? -5.008 -45.75 -16.625 1 79.94 559 GLY B N 1
ATOM 10360 C CA . GLY B 1 559 ? -4.145 -46.938 -16.703 1 79.94 559 GLY B CA 1
ATOM 10361 C C . GLY B 1 559 ? -4.863 -48.156 -17.203 1 79.94 559 GLY B C 1
ATOM 10362 O O . GLY B 1 559 ? -4.348 -48.875 -18.078 1 79.94 559 GLY B O 1
ATOM 10363 N N . LEU B 1 560 ? -5.996 -48.406 -16.75 1 83.12 560 LEU B N 1
ATOM 10364 C CA . LEU B 1 560 ? -6.785 -49.562 -17.172 1 83.12 560 LEU B CA 1
ATOM 10365 C C . LEU B 1 560 ? -7.16 -49.438 -18.641 1 83.12 560 LEU B C 1
ATOM 10367 O O . LEU B 1 560 ? -7.152 -50.438 -19.375 1 83.12 560 LEU B O 1
ATOM 10371 N N . MET B 1 561 ? -7.418 -48.281 -18.953 1 83.5 561 MET B N 1
ATOM 10372 C CA . MET B 1 561 ? -7.75 -48.062 -20.359 1 83.5 561 MET B CA 1
ATOM 10373 C C . MET B 1 561 ? -6.539 -48.281 -21.25 1 83.5 561 MET B C 1
ATOM 10375 O O . MET B 1 561 ? -6.668 -48.875 -22.344 1 83.5 561 MET B O 1
ATOM 10379 N N . ALA B 1 562 ? -5.438 -47.906 -20.75 1 81.56 562 ALA B N 1
ATOM 10380 C CA . ALA B 1 562 ? -4.203 -48.156 -21.5 1 81.56 562 ALA B CA 1
ATOM 10381 C C . ALA B 1 562 ? -3.869 -49.625 -21.547 1 81.56 562 ALA B C 1
ATOM 10383 O O . ALA B 1 562 ? -3.457 -50.156 -22.578 1 81.56 562 ALA B O 1
ATOM 10384 N N . LEU B 1 563 ? -4.07 -50.312 -20.469 1 79.75 563 LEU B N 1
ATOM 10385 C CA . LEU B 1 563 ? -3.812 -51.75 -20.391 1 79.75 563 LEU B CA 1
ATOM 10386 C C . LEU B 1 563 ? -4.762 -52.5 -21.297 1 79.75 563 LEU B C 1
ATOM 10388 O O . LEU B 1 563 ? -4.34 -53.406 -22.016 1 79.75 563 LEU B O 1
ATOM 10392 N N . THR B 1 564 ? -5.949 -52.125 -21.281 1 80.25 564 THR B N 1
ATOM 10393 C CA . THR B 1 564 ? -6.938 -52.75 -22.141 1 80.25 564 THR B CA 1
ATOM 10394 C C . THR B 1 564 ? -6.613 -52.531 -23.609 1 80.25 564 THR B C 1
ATOM 10396 O O . THR B 1 564 ? -6.766 -53.438 -24.438 1 80.25 564 THR B O 1
ATOM 10399 N N . SER B 1 565 ? -6.137 -51.406 -23.859 1 80.88 565 SER B N 1
ATOM 10400 C CA . SER B 1 565 ? -5.762 -51.062 -25.219 1 80.88 565 SER B CA 1
ATOM 10401 C C . SER B 1 565 ? -4.539 -51.875 -25.672 1 80.88 565 SER B C 1
ATOM 10403 O O . SER B 1 565 ? -4.484 -52.344 -26.797 1 80.88 565 SER B O 1
ATOM 10405 N N . LEU B 1 566 ? -3.646 -52 -24.75 1 77.69 566 LEU B N 1
ATOM 10406 C CA . LEU B 1 566 ? -2.451 -52.781 -25.047 1 77.69 566 LEU B CA 1
ATOM 10407 C C . LEU B 1 566 ? -2.799 -54.25 -25.234 1 77.69 566 LEU B C 1
ATOM 10409 O O . LEU B 1 566 ? -2.291 -54.906 -26.156 1 77.69 566 LEU B O 1
ATOM 10413 N N . LEU B 1 567 ? -3.629 -54.844 -24.375 1 76.38 567 LEU B N 1
ATOM 10414 C CA . LEU B 1 567 ? -4.043 -56.219 -24.484 1 76.38 567 LEU B CA 1
ATOM 10415 C C . LEU B 1 567 ? -4.812 -56.469 -25.781 1 76.38 567 LEU B C 1
ATOM 10417 O O . LEU B 1 567 ? -4.625 -57.5 -26.438 1 76.38 567 LEU B O 1
ATOM 10421 N N . THR B 1 568 ? -5.512 -55.375 -26.094 1 78.94 568 THR B N 1
ATOM 10422 C CA . THR B 1 568 ? -6.266 -55.5 -27.328 1 78.94 568 THR B CA 1
ATOM 10423 C C . THR B 1 568 ? -5.332 -55.469 -28.547 1 78.94 568 THR B C 1
ATOM 10425 O O . THR B 1 568 ? -5.523 -56.219 -29.5 1 78.94 568 THR B O 1
ATOM 10428 N N . LEU B 1 569 ? -4.324 -54.781 -28.484 1 78.69 569 LEU B N 1
ATOM 10429 C CA . LEU B 1 569 ? -3.346 -54.688 -29.562 1 78.69 569 LEU B CA 1
ATOM 10430 C C . LEU B 1 569 ? -2.518 -55.969 -29.641 1 78.69 569 LEU B C 1
ATOM 10432 O O . LEU B 1 569 ? -2.219 -56.438 -30.734 1 78.69 569 LEU B O 1
ATOM 10436 N N . MET B 1 570 ? -2.215 -56.531 -28.516 1 74.69 570 MET B N 1
ATOM 10437 C CA . MET B 1 570 ? -1.482 -57.812 -28.469 1 74.69 570 MET B CA 1
ATOM 10438 C C . MET B 1 570 ? -2.332 -58.938 -29.016 1 74.69 570 MET B C 1
ATOM 10440 O O . MET B 1 570 ? -1.844 -59.781 -29.781 1 74.69 570 MET B O 1
ATOM 10444 N N . ARG B 1 571 ? -3.6 -58.938 -28.656 1 73.38 571 ARG B N 1
ATOM 10445 C CA . ARG B 1 571 ? -4.512 -59.969 -29.141 1 73.38 571 ARG B CA 1
ATOM 10446 C C . ARG B 1 571 ? -4.672 -59.906 -30.656 1 73.38 571 ARG B C 1
ATOM 10448 O O . ARG B 1 571 ? -4.68 -60.938 -31.328 1 73.38 571 ARG B O 1
ATOM 10455 N N . LEU B 1 572 ? -4.559 -58.656 -31.047 1 78.12 572 LEU B N 1
ATOM 10456 C CA . LEU B 1 572 ? -4.684 -58.469 -32.5 1 78.12 572 LEU B CA 1
ATOM 10457 C C . LEU B 1 572 ? -3.41 -58.875 -33.219 1 78.12 572 LEU B C 1
ATOM 10459 O O . LEU B 1 572 ? -3.469 -59.5 -34.281 1 78.12 572 LEU B O 1
ATOM 10463 N N . TYR B 1 573 ? -2.332 -58.656 -32.531 1 79.06 573 TYR B N 1
ATOM 10464 C CA . TYR B 1 573 ? -1.041 -59.062 -33.094 1 79.06 573 TYR B CA 1
ATOM 10465 C C . TYR B 1 573 ? -0.872 -60.562 -33.094 1 79.06 573 TYR B C 1
ATOM 10467 O O . TYR B 1 573 ? -0.448 -61.156 -34.094 1 79.06 573 TYR B O 1
ATOM 10475 N N . LEU B 1 574 ? -1.196 -61.312 -31.969 1 72.31 574 LEU B N 1
ATOM 10476 C CA . LEU B 1 574 ? -1.099 -62.75 -31.828 1 72.31 574 LEU B CA 1
ATOM 10477 C C . LEU B 1 574 ? -2.062 -63.469 -32.781 1 72.31 574 LEU B C 1
ATOM 10479 O O . LEU B 1 574 ? -1.714 -64.5 -33.375 1 72.31 574 LEU B O 1
ATOM 10483 N N . LYS B 1 575 ? -3.156 -62.781 -32.938 1 74.69 575 LYS B N 1
ATOM 10484 C CA . LYS B 1 575 ? -4.133 -63.344 -33.875 1 74.69 575 LYS B CA 1
ATOM 10485 C C . LYS B 1 575 ? -3.619 -63.281 -35.312 1 74.69 575 LYS B C 1
ATOM 10487 O O . LYS B 1 575 ? -3.756 -64.25 -36.062 1 74.69 575 LYS B O 1
ATOM 10492 N N . ARG B 1 576 ? -2.805 -62.344 -35.562 1 78.31 576 ARG B N 1
ATOM 10493 C CA . ARG B 1 576 ? -2.236 -62.188 -36.906 1 78.31 576 ARG B CA 1
ATOM 10494 C C . ARG B 1 576 ? -1.08 -63.156 -37.125 1 78.31 576 ARG B C 1
ATOM 10496 O O . ARG B 1 576 ? -0.983 -63.812 -38.188 1 78.31 576 ARG B O 1
ATOM 10503 N N . LYS B 1 577 ? -0.236 -63.406 -36.094 1 77.31 577 LYS B N 1
ATOM 10504 C CA . LYS B 1 577 ? 0.911 -64.312 -36.188 1 77.31 577 LYS B CA 1
ATOM 10505 C C . LYS B 1 577 ? 0.465 -65.75 -36.219 1 77.31 577 LYS B C 1
ATOM 10507 O O . LYS B 1 577 ? 1.016 -66.562 -37 1 77.31 577 LYS B O 1
ATOM 10512 N N . ARG B 1 578 ? -0.562 -66.125 -35.406 1 70.62 578 ARG B N 1
ATOM 10513 C CA . ARG B 1 578 ? -1.124 -67.438 -35.406 1 70.62 578 ARG B CA 1
ATOM 10514 C C . ARG B 1 578 ? -1.711 -67.812 -36.781 1 70.62 578 ARG B C 1
ATOM 10516 O O . ARG B 1 578 ? -1.503 -68.875 -37.312 1 70.62 578 ARG B O 1
ATOM 10523 N N . ARG B 1 579 ? -2.193 -66.875 -37.344 1 74.56 579 ARG B N 1
ATOM 10524 C CA . ARG B 1 579 ? -2.785 -67.062 -38.656 1 74.56 579 ARG B CA 1
ATOM 10525 C C . ARG B 1 579 ? -1.707 -67.312 -39.719 1 74.56 579 ARG B C 1
ATOM 10527 O O . ARG B 1 579 ? -1.858 -68.125 -40.594 1 74.56 579 ARG B O 1
ATOM 10534 N N . LYS B 1 580 ? -0.62 -66.75 -39.406 1 79 580 LYS B N 1
ATOM 10535 C CA . LYS B 1 580 ? 0.488 -66.938 -40.344 1 79 580 LYS B CA 1
ATOM 10536 C C . LYS B 1 580 ? 1.157 -68.312 -40.125 1 79 580 LYS B C 1
ATOM 10538 O O . LYS B 1 580 ? 1.44 -69 -41.094 1 79 580 LYS B O 1
ATOM 10543 N N . LEU B 1 581 ? 1.362 -68.688 -38.844 1 73.81 581 LEU B N 1
ATOM 10544 C CA . LEU B 1 581 ? 1.994 -69.938 -38.531 1 73.81 581 LEU B CA 1
ATOM 10545 C C . LEU B 1 581 ? 1.104 -71.125 -38.938 1 73.81 581 LEU B C 1
ATOM 10547 O O . LEU B 1 581 ? 1.595 -72.125 -39.469 1 73.81 581 LEU B O 1
ATOM 10551 N N . GLU B 1 582 ? -0.074 -71 -38.812 1 72.19 582 GLU B N 1
ATOM 10552 C CA . GLU B 1 582 ? -1.033 -72.062 -39.219 1 72.19 582 GLU B CA 1
ATOM 10553 C C . GLU B 1 582 ? -1.056 -72.188 -40.75 1 72.19 582 GLU B C 1
ATOM 10555 O O . GLU B 1 582 ? -1.088 -73.312 -41.25 1 72.19 582 GLU B O 1
ATOM 10560 N N . ARG B 1 583 ? -0.814 -71.25 -41.375 1 73.44 583 ARG B N 1
ATOM 10561 C CA . ARG B 1 583 ? -0.763 -71.312 -42.844 1 73.44 583 ARG B CA 1
ATOM 10562 C C . ARG B 1 583 ? 0.523 -72 -43.312 1 73.44 583 ARG B C 1
ATOM 10564 O O . ARG B 1 583 ? 0.507 -72.812 -44.25 1 73.44 583 ARG B O 1
ATOM 10571 N N . GLU B 1 584 ? 1.495 -71.75 -42.5 1 77.06 584 GLU B N 1
ATOM 10572 C CA . GLU B 1 584 ? 2.77 -72.375 -42.875 1 77.06 584 GLU B CA 1
ATOM 10573 C C . GLU B 1 584 ? 2.77 -73.875 -42.531 1 77.06 584 GLU B C 1
ATOM 10575 O O . GLU B 1 584 ? 3.271 -74.688 -43.312 1 77.06 584 GLU B O 1
ATOM 10580 N N . ASN B 1 585 ? 2.232 -74.25 -41.438 1 66.81 585 ASN B N 1
ATOM 10581 C CA . ASN B 1 585 ? 2.1 -75.625 -41.062 1 66.81 585 ASN B CA 1
ATOM 10582 C C . ASN B 1 585 ? 1.185 -76.375 -42.031 1 66.81 585 ASN B C 1
ATOM 10584 O O . ASN B 1 585 ? 1.481 -77.5 -42.438 1 66.81 585 ASN B O 1
ATOM 10588 N N . ASP B 1 586 ? 0.231 -75.812 -42.438 1 66.81 586 ASP B N 1
ATOM 10589 C CA . ASP B 1 586 ? -0.68 -76.375 -43.375 1 66.81 586 ASP B CA 1
ATOM 10590 C C . ASP B 1 586 ? 0.014 -76.625 -44.719 1 66.81 586 ASP B C 1
ATOM 10592 O O . ASP B 1 586 ? -0.179 -77.625 -45.375 1 66.81 586 ASP B O 1
ATOM 10596 N N . ARG B 1 587 ? 0.95 -76 -44.969 1 70.5 587 ARG B N 1
ATOM 10597 C CA . ARG B 1 587 ? 1.719 -76.125 -46.188 1 70.5 587 ARG B CA 1
ATOM 10598 C C . ARG B 1 587 ? 2.709 -77.312 -46.062 1 70.5 587 ARG B C 1
ATOM 10600 O O . ARG B 1 587 ? 2.855 -78.062 -47 1 70.5 587 ARG B O 1
ATOM 10607 N N . ARG B 1 588 ? 3.273 -77.438 -44.906 1 66.75 588 ARG B N 1
ATOM 10608 C CA . ARG B 1 588 ? 4.23 -78.5 -44.719 1 66.75 588 ARG B CA 1
ATOM 10609 C C . ARG B 1 588 ? 3.531 -79.875 -44.656 1 66.75 588 ARG B C 1
ATOM 10611 O O . ARG B 1 588 ? 4.016 -80.812 -45.25 1 66.75 588 ARG B O 1
ATOM 10618 N N . VAL B 1 589 ? 2.459 -79.875 -44.031 1 66.19 589 VAL B N 1
ATOM 10619 C CA . VAL B 1 589 ? 1.68 -81.062 -43.938 1 66.19 589 VAL B CA 1
ATOM 10620 C C . VAL B 1 589 ? 1.148 -81.438 -45.344 1 66.19 589 VAL B C 1
ATOM 10622 O O . VAL B 1 589 ? 1.203 -82.625 -45.719 1 66.19 589 VAL B O 1
ATOM 10625 N N . ASN B 1 590 ? 0.808 -80.5 -46 1 65.06 590 ASN B N 1
ATOM 10626 C CA . ASN B 1 590 ? 0.329 -80.75 -47.375 1 65.06 590 ASN B CA 1
ATOM 10627 C C . ASN B 1 590 ? 1.457 -81.25 -48.281 1 65.06 590 ASN B C 1
ATOM 10629 O O . ASN B 1 590 ? 1.264 -82.125 -49.094 1 65.06 590 ASN B O 1
ATOM 10633 N N . GLN B 1 591 ? 2.562 -80.938 -47.969 1 72.25 591 GLN B N 1
ATOM 10634 C CA . GLN B 1 591 ? 3.721 -81.375 -48.75 1 72.25 591 GLN B CA 1
ATOM 10635 C C . GLN B 1 591 ? 4.113 -82.812 -48.375 1 72.25 591 GLN B C 1
ATOM 10637 O O . GLN B 1 591 ? 4.465 -83.625 -49.25 1 72.25 591 GLN B O 1
ATOM 10642 N N . LEU B 1 592 ? 4.016 -83.125 -47.219 1 66.88 592 LEU B N 1
ATOM 10643 C CA . LEU B 1 592 ? 4.309 -84.438 -46.75 1 66.88 592 LEU B CA 1
ATOM 10644 C C . LEU B 1 592 ? 3.26 -85.438 -47.281 1 66.88 592 LEU B C 1
ATOM 10646 O O . LEU B 1 592 ? 3.59 -86.562 -47.688 1 66.88 592 LEU B O 1
ATOM 10650 N N . PHE B 1 593 ? 2.148 -84.938 -47.375 1 62.09 593 PHE B N 1
ATOM 10651 C CA . PHE B 1 593 ? 1.092 -85.812 -47.906 1 62.09 593 PHE B CA 1
ATOM 10652 C C . PHE B 1 593 ? 1.293 -86 -49.406 1 62.09 593 PHE B C 1
ATOM 10654 O O . PHE B 1 593 ? 1.084 -87.062 -49.938 1 62.09 593 PHE B O 1
ATOM 10661 N N . GLU B 1 594 ? 1.765 -85.125 -50 1 66.12 594 GLU B N 1
ATOM 10662 C CA . GLU B 1 594 ? 2.057 -85.25 -51.438 1 66.12 594 GLU B CA 1
ATOM 10663 C C . GLU B 1 594 ? 3.234 -86.188 -51.688 1 66.12 594 GLU B C 1
ATOM 10665 O O . GLU B 1 594 ? 3.195 -87 -52.594 1 66.12 594 GLU B O 1
ATOM 10670 N N . LEU B 1 595 ? 4.078 -86.25 -50.812 1 68.5 595 LEU B N 1
ATOM 10671 C CA . LEU B 1 595 ? 5.23 -87.125 -50.938 1 68.5 595 LEU B CA 1
ATOM 10672 C C . LEU B 1 595 ? 4.855 -88.562 -50.625 1 68.5 595 LEU B C 1
ATOM 10674 O O . LEU B 1 595 ? 5.324 -89.5 -51.281 1 68.5 595 LEU B O 1
ATOM 10678 N N . ARG B 1 596 ? 4.035 -88.625 -49.719 1 56.34 596 ARG B N 1
ATOM 10679 C CA . ARG B 1 596 ? 3.529 -90 -49.406 1 56.34 596 ARG B CA 1
ATOM 10680 C C . ARG B 1 596 ? 2.697 -90.562 -50.531 1 56.34 596 ARG B C 1
ATOM 10682 O O . ARG B 1 596 ? 2.82 -91.75 -50.875 1 56.34 596 ARG B O 1
ATOM 10689 N N . GLU B 1 597 ? 2.023 -89.688 -51.125 1 60.84 597 GLU B N 1
ATOM 10690 C CA . GLU B 1 597 ? 1.198 -90.125 -52.25 1 60.84 597 GLU B CA 1
ATOM 10691 C C . GLU B 1 597 ? 2.055 -90.5 -53.469 1 60.84 597 GLU B C 1
ATOM 10693 O O . GLU B 1 597 ? 1.801 -91.5 -54.156 1 60.84 597 GLU B O 1
ATOM 10698 N N . GLU B 1 598 ? 3.027 -89.938 -53.594 1 62.25 598 GLU B N 1
ATOM 10699 C CA . GLU B 1 598 ? 3.957 -90.25 -54.688 1 62.25 598 GLU B CA 1
ATOM 10700 C C . GLU B 1 598 ? 4.742 -91.5 -54.406 1 62.25 598 GLU B C 1
ATOM 10702 O O . GLU B 1 598 ? 4.941 -92.312 -55.312 1 62.25 598 GLU B O 1
ATOM 10707 N N . ALA B 1 599 ? 5.094 -91.812 -53.312 1 59.34 599 ALA B N 1
ATOM 10708 C CA . ALA B 1 599 ? 5.805 -93 -52.938 1 59.34 599 ALA B CA 1
ATOM 10709 C C . ALA B 1 599 ? 4.891 -94.25 -53.062 1 59.34 599 ALA B C 1
ATOM 10711 O O . ALA B 1 599 ? 5.32 -95.312 -53.5 1 59.34 599 ALA B O 1
ATOM 10712 N N . ARG B 1 600 ? 3.799 -94 -52.812 1 54.38 600 ARG B N 1
ATOM 10713 C CA . ARG B 1 600 ? 2.803 -95.062 -52.938 1 54.38 600 ARG B CA 1
ATOM 10714 C C . ARG B 1 600 ? 2.557 -95.438 -54.406 1 54.38 600 ARG B C 1
ATOM 10716 O O . ARG B 1 600 ? 2.451 -96.625 -54.75 1 54.38 600 ARG B O 1
ATOM 10723 N N . HIS B 1 601 ? 2.553 -94.562 -55.188 1 58.78 601 HIS B N 1
ATOM 10724 C CA . HIS B 1 601 ? 2.363 -94.75 -56.594 1 58.78 601 HIS B CA 1
ATOM 10725 C C . HIS B 1 601 ? 3.584 -95.438 -57.219 1 58.78 601 HIS B C 1
ATOM 10727 O O . HIS B 1 601 ? 3.447 -96.375 -58.031 1 58.78 601 HIS B O 1
ATOM 10733 N N . GLN B 1 602 ? 4.656 -95.188 -56.906 1 54.75 602 GLN B N 1
ATOM 10734 C CA . GLN B 1 602 ? 5.863 -95.75 -57.438 1 54.75 602 GLN B CA 1
ATOM 10735 C C . GLN B 1 602 ? 6.035 -97.188 -56.969 1 54.75 602 GLN B C 1
ATOM 10737 O O . GLN B 1 602 ? 6.438 -98.062 -57.719 1 54.75 602 GLN B O 1
ATOM 10742 N N . PHE B 1 603 ? 5.738 -97.438 -55.844 1 49.91 603 PHE B N 1
ATOM 10743 C CA . PHE B 1 603 ? 5.789 -98.812 -55.312 1 49.91 603 PHE B CA 1
ATOM 10744 C C . PHE B 1 603 ? 4.738 -99.688 -56 1 49.91 603 PHE B C 1
ATOM 10746 O O . PHE B 1 603 ? 5.012 -100.812 -56.344 1 49.91 603 PHE B O 1
ATOM 10753 N N . ALA B 1 604 ? 3.67 -99.125 -56.156 1 48.91 604 ALA B N 1
ATOM 10754 C CA . ALA B 1 604 ? 2.619 -99.875 -56.844 1 48.91 604 ALA B CA 1
ATOM 10755 C C . ALA B 1 604 ? 3.02 -100.188 -58.281 1 48.91 604 ALA B C 1
ATOM 10757 O O . ALA B 1 604 ? 2.729 -101.25 -58.812 1 48.91 604 ALA B O 1
ATOM 10758 N N . GLU B 1 605 ? 3.551 -99.312 -58.906 1 50 605 GLU B N 1
ATOM 10759 C CA . GLU B 1 605 ? 3.963 -99.562 -60.281 1 50 605 GLU B CA 1
ATOM 10760 C C . GLU B 1 605 ? 5.039 -100.688 -60.344 1 50 605 GLU B C 1
ATOM 10762 O O . GLU B 1 605 ? 5.047 -101.5 -61.281 1 50 605 GLU B O 1
ATOM 10767 N N . ASN B 1 606 ? 5.988 -100.562 -59.531 1 43 606 ASN B N 1
ATOM 10768 C CA . ASN B 1 606 ? 7.055 -101.562 -59.656 1 43 606 ASN B CA 1
ATOM 10769 C C . ASN B 1 606 ? 6.605 -102.938 -59.188 1 43 606 ASN B C 1
ATOM 10771 O O . ASN B 1 606 ? 7.25 -103.938 -59.469 1 43 606 ASN B O 1
ATOM 10775 N N . THR B 1 607 ? 6.062 -103.062 -58.031 1 40.62 607 THR B N 1
ATOM 10776 C CA . THR B 1 607 ? 5.758 -104.438 -57.594 1 40.62 607 THR B CA 1
ATOM 10777 C C . THR B 1 607 ? 4.441 -104.875 -58.188 1 40.62 607 THR B C 1
ATOM 10779 O O . THR B 1 607 ? 3.996 -106 -57.906 1 40.62 607 THR B O 1
ATOM 10782 N N . SER B 1 608 ? 4.297 -104.938 -59.562 1 40.69 608 SER B N 1
ATOM 10783 C CA . SER B 1 608 ? 3.178 -105.438 -60.375 1 40.69 608 SER B CA 1
ATOM 10784 C C . SER B 1 608 ? 1.968 -105.75 -59.5 1 40.69 608 SER B C 1
ATOM 10786 O O . SER B 1 608 ? 1.143 -106.562 -59.844 1 40.69 608 SER B O 1
ATOM 10788 N N . ILE B 1 609 ? 2.062 -105.812 -58.219 1 34.72 609 ILE B N 1
ATOM 10789 C CA . ILE B 1 609 ? 0.945 -106.25 -57.406 1 34.72 609 ILE B CA 1
ATOM 10790 C C . ILE B 1 609 ? -0.217 -105.25 -57.5 1 34.72 609 ILE B C 1
ATOM 10792 O O . ILE B 1 609 ? -0.019 -104.062 -57.406 1 34.72 609 ILE B O 1
ATOM 10796 N N . ASP B 1 610 ? -1.294 -105.688 -58.219 1 33.19 610 ASP B N 1
ATOM 10797 C CA . ASP B 1 610 ? -2.582 -105 -58.438 1 33.19 610 ASP B CA 1
ATOM 10798 C C . ASP B 1 610 ? -3.078 -104.312 -57.188 1 33.19 610 ASP B C 1
ATOM 10800 O O . ASP B 1 610 ? -3.162 -104.938 -56.125 1 33.19 610 ASP B O 1
ATOM 10804 N N . PRO B 1 611 ? -2.848 -103.062 -57 1 35.59 611 PRO B N 1
ATOM 10805 C CA . PRO B 1 611 ? -3.25 -102.25 -55.812 1 35.59 611 PRO B CA 1
ATOM 10806 C C . PRO B 1 611 ? -4.641 -102.625 -55.312 1 35.59 611 PRO B C 1
ATOM 10808 O O . PRO B 1 611 ? -5.074 -102.125 -54.281 1 35.59 611 PRO B O 1
ATOM 10811 N N . GLN B 1 612 ? -5.531 -103 -56.219 1 33.59 612 GLN B N 1
ATOM 10812 C CA . GLN B 1 612 ? -6.922 -103.25 -55.875 1 33.59 612 GLN B CA 1
ATOM 10813 C C . GLN B 1 612 ? -7.031 -104.438 -54.875 1 33.59 612 GLN B C 1
ATOM 10815 O O . GLN B 1 612 ? -8.109 -104.688 -54.344 1 33.59 612 GLN B O 1
ATOM 10820 N N . LYS B 1 613 ? -6.191 -105.312 -55 1 36.88 613 LYS B N 1
ATOM 10821 C CA . LYS B 1 613 ? -6.344 -106.562 -54.25 1 36.88 613 LYS B CA 1
ATOM 10822 C C . LYS B 1 613 ? -5.98 -106.375 -52.781 1 36.88 613 LYS B C 1
ATOM 10824 O O . LYS B 1 613 ? -5.781 -107.375 -52.031 1 36.88 613 LYS B O 1
ATOM 10829 N N . ILE B 1 614 ? -5.418 -105.375 -52.5 1 33.31 614 ILE B N 1
ATOM 10830 C CA . ILE B 1 614 ? -5.406 -105.312 -51.031 1 33.31 614 ILE B CA 1
ATOM 10831 C C . ILE B 1 614 ? -6.832 -105.375 -50.5 1 33.31 614 ILE B C 1
ATOM 10833 O O . ILE B 1 614 ? -7.637 -104.438 -50.719 1 33.31 614 ILE B O 1
ATOM 10837 N N . GLY B 1 615 ? -7.457 -106.5 -50.688 1 33.28 615 GLY B N 1
ATOM 10838 C CA . GLY B 1 615 ? -8.773 -107.062 -50.406 1 33.28 615 GLY B CA 1
ATOM 10839 C C . GLY B 1 615 ? -9.367 -106.562 -49.094 1 33.28 615 GLY B C 1
ATOM 10840 O O . GLY B 1 615 ? -8.836 -106.875 -48.031 1 33.28 615 GLY B O 1
ATOM 10841 N N . VAL B 1 616 ? -9.82 -105.375 -49 1 37.97 616 VAL B N 1
ATOM 10842 C CA . VAL B 1 616 ? -10.727 -105.062 -47.906 1 37.97 616 VAL B CA 1
ATOM 10843 C C . VAL B 1 616 ? -11.75 -106.188 -47.75 1 37.97 616 VAL B C 1
ATOM 10845 O O . VAL B 1 616 ? -12.469 -106.562 -48.688 1 37.97 616 VAL B O 1
ATOM 10848 N N . ASN B 1 617 ? -11.367 -107.312 -47.125 1 41.5 617 ASN B N 1
ATOM 10849 C CA . ASN B 1 617 ? -12.258 -108.438 -46.844 1 41.5 617 ASN B CA 1
ATOM 10850 C C . ASN B 1 617 ? -13.703 -107.938 -46.688 1 41.5 617 ASN B C 1
ATOM 10852 O O . ASN B 1 617 ? -13.984 -107.062 -45.875 1 41.5 617 ASN B O 1
ATOM 10856 N N . HIS B 1 618 ? -14.492 -108 -47.719 1 50.81 618 HIS B N 1
ATOM 10857 C CA . HIS B 1 618 ? -15.914 -107.688 -47.844 1 50.81 618 HIS B CA 1
ATOM 10858 C C . HIS B 1 618 ? -16.656 -108.062 -46.531 1 50.81 618 HIS B C 1
ATOM 10860 O O . HIS B 1 618 ? -17.641 -107.438 -46.188 1 50.81 618 HIS B O 1
ATOM 10866 N N . GLU B 1 619 ? -16.188 -109.125 -45.969 1 57.69 619 GLU B N 1
ATOM 10867 C CA . GLU B 1 619 ? -16.875 -109.562 -44.75 1 57.69 619 GLU B CA 1
ATOM 10868 C C . GLU B 1 619 ? -16.609 -108.562 -43.594 1 57.69 619 GLU B C 1
ATOM 10870 O O . GLU B 1 619 ? -17.516 -108.25 -42.812 1 57.69 619 GLU B O 1
ATOM 10875 N N . GLU B 1 620 ? -15.469 -108 -43.594 1 62.12 620 GLU B N 1
ATOM 10876 C CA . GLU B 1 620 ? -15.148 -107.062 -42.531 1 62.12 620 GLU B CA 1
ATOM 10877 C C . GLU B 1 620 ? -15.789 -105.688 -42.781 1 62.12 620 GLU B C 1
ATOM 10879 O O . GLU B 1 620 ? -16.234 -105.062 -41.875 1 62.12 620 GLU B O 1
ATOM 10884 N N . GLU B 1 621 ? -15.938 -105.438 -44 1 64 621 GLU B N 1
ATOM 10885 C CA . GLU B 1 621 ? -16.688 -104.188 -44.344 1 64 621 GLU B CA 1
ATOM 10886 C C . GLU B 1 621 ? -18.172 -104.375 -44 1 64 621 GLU B C 1
ATOM 10888 O O . GLU B 1 621 ? -18.797 -103.438 -43.5 1 64 621 GLU B O 1
ATOM 10893 N N . ALA B 1 622 ? -18.641 -105.5 -44.312 1 69.44 622 ALA B N 1
ATOM 10894 C CA . ALA B 1 622 ? -20.031 -105.812 -44 1 69.44 622 ALA B CA 1
ATOM 10895 C C . ALA B 1 622 ? -20.266 -105.812 -42.5 1 69.44 622 ALA B C 1
ATOM 10897 O O . ALA B 1 622 ? -21.297 -105.312 -42.031 1 69.44 622 ALA B O 1
ATOM 10898 N N . LEU B 1 623 ? -19.312 -106.312 -41.781 1 74.25 623 LEU B N 1
ATOM 10899 C CA . LEU B 1 623 ? -19.422 -106.312 -40.344 1 74.25 623 LEU B CA 1
ATOM 10900 C C . LEU B 1 623 ? -19.344 -104.875 -39.781 1 74.25 623 LEU B C 1
ATOM 10902 O O . LEU B 1 623 ? -20.125 -104.5 -38.906 1 74.25 623 LEU B O 1
ATOM 10906 N N . ALA B 1 624 ? -18.5 -104.125 -40.406 1 74.62 624 ALA B N 1
ATOM 10907 C CA . ALA B 1 624 ? -18.391 -102.75 -39.969 1 74.62 624 ALA B CA 1
ATOM 10908 C C . ALA B 1 624 ? -19.672 -101.938 -40.219 1 74.62 624 ALA B C 1
ATOM 10910 O O . ALA B 1 624 ? -20.125 -101.188 -39.406 1 74.62 624 ALA B O 1
ATOM 10911 N N . GLU B 1 625 ? -20.141 -102.25 -41.281 1 74.81 625 GLU B N 1
ATOM 10912 C CA . GLU B 1 625 ? -21.406 -101.562 -41.656 1 74.81 625 GLU B CA 1
ATOM 10913 C C . GLU B 1 625 ? -22.531 -102 -40.719 1 74.81 625 GLU B C 1
ATOM 10915 O O . GLU B 1 625 ? -23.375 -101.25 -40.312 1 74.81 625 GLU B O 1
ATOM 10920 N N . ARG B 1 626 ? -22.516 -103.312 -40.438 1 78.62 626 ARG B N 1
ATOM 10921 C CA . ARG B 1 626 ? -23.516 -103.812 -39.5 1 78.62 626 ARG B CA 1
ATOM 10922 C C . ARG B 1 626 ? -23.359 -103.25 -38.125 1 78.62 626 ARG B C 1
ATOM 10924 O O . ARG B 1 626 ? -24.359 -102.938 -37.469 1 78.62 626 ARG B O 1
ATOM 10931 N N . ILE B 1 627 ? -22.156 -103 -37.75 1 80.69 627 ILE B N 1
ATOM 10932 C CA . ILE B 1 627 ? -21.875 -102.438 -36.438 1 80.69 627 ILE B CA 1
ATOM 10933 C C . ILE B 1 627 ? -22.328 -100.938 -36.406 1 80.69 627 ILE B C 1
ATOM 10935 O O . ILE B 1 627 ? -23 -100.5 -35.469 1 80.69 627 ILE B O 1
ATOM 10939 N N . VAL B 1 628 ? -22 -100.25 -37.5 1 80.12 628 VAL B N 1
ATOM 10940 C CA . VAL B 1 628 ? -22.375 -98.875 -37.594 1 80.12 628 VAL B CA 1
ATOM 10941 C C . VAL B 1 628 ? -23.906 -98.75 -37.656 1 80.12 628 VAL B C 1
ATOM 10943 O O . VAL B 1 628 ? -24.484 -97.875 -36.969 1 80.12 628 VAL B O 1
ATOM 10946 N N . LYS B 1 629 ? -24.516 -99.562 -38.344 1 80.38 629 LYS B N 1
ATOM 10947 C CA . LYS B 1 629 ? -25.969 -99.562 -38.438 1 80.38 629 LYS B CA 1
ATOM 10948 C C . LYS B 1 629 ? -26.625 -99.875 -37.094 1 80.38 629 LYS B C 1
ATOM 10950 O O . LYS B 1 629 ? -27.641 -99.25 -36.75 1 80.38 629 LYS B O 1
ATOM 10955 N N . ALA B 1 630 ? -26.062 -100.812 -36.375 1 82.56 630 ALA B N 1
ATOM 10956 C CA . ALA B 1 630 ? -26.578 -101.188 -35.062 1 82.56 630 ALA B CA 1
ATOM 10957 C C . ALA B 1 630 ? -26.469 -100 -34.094 1 82.56 630 ALA B C 1
ATOM 10959 O O . ALA B 1 630 ? -27.406 -99.75 -33.312 1 82.56 630 ALA B O 1
ATOM 10960 N N . ILE B 1 631 ? -25.391 -99.312 -34.188 1 84.31 631 ILE B N 1
ATOM 10961 C CA . ILE B 1 631 ? -25.188 -98.188 -33.312 1 84.31 631 ILE B CA 1
ATOM 10962 C C . ILE B 1 631 ? -26.109 -97.062 -33.719 1 84.31 631 ILE B C 1
ATOM 10964 O O . ILE B 1 631 ? -26.734 -96.438 -32.844 1 84.31 631 ILE B O 1
ATOM 10968 N N . GLU B 1 632 ? -26.219 -96.75 -34.938 1 80.81 632 GLU B N 1
ATOM 10969 C CA . GLU B 1 632 ? -27.078 -95.688 -35.438 1 80.81 632 GLU B CA 1
ATOM 10970 C C . GLU B 1 632 ? -28.531 -95.938 -35.094 1 80.81 632 GLU B C 1
ATOM 10972 O O . GLU B 1 632 ? -29.297 -95 -34.906 1 80.81 632 GLU B O 1
ATOM 10977 N N . GLY B 1 633 ? -28.891 -97.188 -35.062 1 82 633 GLY B N 1
ATOM 10978 C CA . GLY B 1 633 ? -30.25 -97.562 -34.719 1 82 633 GLY B CA 1
ATOM 10979 C C . GLY B 1 633 ? -30.578 -97.25 -33.25 1 82 633 GLY B C 1
ATOM 10980 O O . GLY B 1 633 ? -31.75 -97.188 -32.875 1 82 633 GLY B O 1
ATOM 10981 N N . HIS B 1 634 ? -29.531 -97.125 -32.406 1 83.94 634 HIS B N 1
ATOM 10982 C CA . HIS B 1 634 ? -29.734 -96.938 -30.984 1 83.94 634 HIS B CA 1
ATOM 10983 C C . HIS B 1 634 ? -28.984 -95.688 -30.516 1 83.94 634 HIS B C 1
ATOM 10985 O O . HIS B 1 634 ? -28.5 -95.625 -29.391 1 83.94 634 HIS B O 1
ATOM 10991 N N . LEU B 1 635 ? -28.859 -94.688 -31.312 1 84.94 635 LEU B N 1
ATOM 10992 C CA . LEU B 1 635 ? -28.031 -93.5 -31.094 1 84.94 635 LEU B CA 1
ATOM 10993 C C . LEU B 1 635 ? -28.5 -92.75 -29.875 1 84.94 635 LEU B C 1
ATOM 10995 O O . LEU B 1 635 ? -27.672 -92.25 -29.094 1 84.94 635 LEU B O 1
ATOM 10999 N N . SER B 1 636 ? -29.734 -92.625 -29.734 1 81.94 636 SER B N 1
ATOM 11000 C CA . SER B 1 636 ? -30.328 -91.75 -28.703 1 81.94 636 SER B CA 1
ATOM 11001 C C . SER B 1 636 ? -30.359 -92.5 -27.359 1 81.94 636 SER B C 1
ATOM 11003 O O . SER B 1 636 ? -30.641 -91.875 -26.328 1 81.94 636 SER B O 1
ATOM 11005 N N . ASN B 1 637 ? -30.047 -93.75 -27.266 1 81.62 637 ASN B N 1
ATOM 11006 C CA . ASN B 1 637 ? -30.062 -94.5 -26.031 1 81.62 637 ASN B CA 1
ATOM 11007 C C . ASN B 1 637 ? -28.719 -94.438 -25.312 1 81.62 637 ASN B C 1
ATOM 11009 O O . ASN B 1 637 ? -27.734 -95.062 -25.75 1 81.62 637 ASN B O 1
ATOM 11013 N N . ALA B 1 638 ? -28.672 -93.875 -24.219 1 80.88 638 ALA B N 1
ATOM 11014 C CA . ALA B 1 638 ? -27.469 -93.625 -23.438 1 80.88 638 ALA B CA 1
ATOM 11015 C C . ALA B 1 638 ? -26.938 -94.875 -22.828 1 80.88 638 ALA B C 1
ATOM 11017 O O . ALA B 1 638 ? -25.734 -95 -22.562 1 80.88 638 ALA B O 1
ATOM 11018 N N . ASP B 1 639 ? -27.672 -95.875 -22.672 1 81.38 639 ASP B N 1
ATOM 11019 C CA . ASP B 1 639 ? -27.328 -97.125 -22 1 81.38 639 ASP B CA 1
ATOM 11020 C C . ASP B 1 639 ? -26.859 -98.188 -23 1 81.38 639 ASP B C 1
ATOM 11022 O O . ASP B 1 639 ? -26.484 -99.25 -22.609 1 81.38 639 ASP B O 1
ATOM 11026 N N . TYR B 1 640 ? -26.891 -97.875 -24.281 1 83.5 640 TYR B N 1
ATOM 11027 C CA . TYR B 1 640 ? -26.406 -98.812 -25.297 1 83.5 640 TYR B CA 1
ATOM 11028 C C . TYR B 1 640 ? -24.891 -98.938 -25.234 1 83.5 640 TYR B C 1
ATOM 11030 O O . TYR B 1 640 ? -24.172 -97.938 -25.484 1 83.5 640 TYR B O 1
ATOM 11038 N N . GLY B 1 641 ? -24.391 -100.062 -24.766 1 81.75 641 GLY B N 1
ATOM 11039 C CA . GLY B 1 641 ? -22.969 -100.25 -24.531 1 81.75 641 GLY B CA 1
ATOM 11040 C C . GLY B 1 641 ? -22.406 -101.438 -25.328 1 81.75 641 GLY B C 1
ATOM 11041 O O . GLY B 1 641 ? -23.062 -101.938 -26.25 1 81.75 641 GLY B O 1
ATOM 11042 N N . VAL B 1 642 ? -21.297 -101.875 -24.984 1 84.88 642 VAL B N 1
ATOM 11043 C CA . VAL B 1 642 ? -20.547 -102.875 -25.672 1 84.88 642 VAL B CA 1
ATOM 11044 C C . VAL B 1 642 ? -21.312 -104.188 -25.625 1 84.88 642 VAL B C 1
ATOM 11046 O O . VAL B 1 642 ? -21.328 -104.938 -26.594 1 84.88 642 VAL B O 1
ATOM 11049 N N . ASP B 1 643 ? -22 -104.312 -24.562 1 84 643 ASP B N 1
ATOM 11050 C CA . ASP B 1 643 ? -22.734 -105.562 -24.375 1 84 643 ASP B CA 1
ATOM 11051 C C . ASP B 1 643 ? -23.906 -105.688 -25.344 1 84 643 ASP B C 1
ATOM 11053 O O . ASP B 1 643 ? -24.141 -106.75 -25.953 1 84 643 ASP B O 1
ATOM 11057 N N . GLN B 1 644 ? -24.609 -104.625 -25.516 1 85.75 644 GLN B N 1
ATOM 11058 C CA . GLN B 1 644 ? -25.75 -104.562 -26.406 1 85.75 644 GLN B CA 1
ATOM 11059 C C . GLN B 1 644 ? -25.312 -104.625 -27.875 1 85.75 644 GLN B C 1
ATOM 11061 O O . GLN B 1 644 ? -25.953 -105.312 -28.703 1 85.75 644 GLN B O 1
ATOM 11066 N N . LEU B 1 645 ? -24.25 -103.938 -28.141 1 85.69 645 LEU B N 1
ATOM 11067 C CA . LEU B 1 645 ? -23.688 -104 -29.484 1 85.69 645 LEU B CA 1
ATOM 11068 C C . LEU B 1 645 ? -23.234 -105.375 -29.859 1 85.69 645 LEU B C 1
ATOM 11070 O O . LEU B 1 645 ? -23.484 -105.875 -30.969 1 85.69 645 LEU B O 1
ATOM 11074 N N . ALA B 1 646 ? -22.672 -106.125 -28.969 1 84.62 646 ALA B N 1
ATOM 11075 C CA . ALA B 1 646 ? -22.234 -107.5 -29.188 1 84.62 646 ALA B CA 1
ATOM 11076 C C . ALA B 1 646 ? -23.422 -108.375 -29.516 1 84.62 646 ALA B C 1
ATOM 11078 O O . ALA B 1 646 ? -23.328 -109.188 -30.422 1 84.62 646 ALA B O 1
ATOM 11079 N N . GLN B 1 647 ? -24.453 -108.062 -28.812 1 84.12 647 GLN B N 1
ATOM 11080 C CA . GLN B 1 647 ? -25.672 -108.875 -29.062 1 84.12 647 GLN B CA 1
ATOM 11081 C C . GLN B 1 647 ? -26.281 -108.562 -30.422 1 84.12 647 GLN B C 1
ATOM 11083 O O . GLN B 1 647 ? -26.703 -109.438 -31.141 1 84.12 647 GLN B O 1
ATOM 11088 N N . ASP B 1 648 ? -26.188 -107.312 -30.766 1 83.69 648 ASP B N 1
ATOM 11089 C CA . ASP B 1 648 ? -26.797 -106.812 -32 1 83.69 648 ASP B CA 1
ATOM 11090 C C . ASP B 1 648 ? -26.016 -107.312 -33.219 1 83.69 648 ASP B C 1
ATOM 11092 O O . ASP B 1 648 ? -26.594 -107.5 -34.312 1 83.69 648 ASP B O 1
ATOM 11096 N N . VAL B 1 649 ? -24.766 -107.625 -33.062 1 81.81 649 VAL B N 1
ATOM 11097 C CA . VAL B 1 649 ? -23.938 -108.062 -34.188 1 81.81 649 VAL B CA 1
ATOM 11098 C C . VAL B 1 649 ? -23.609 -109.5 -34.062 1 81.81 649 VAL B C 1
ATOM 11100 O O . VAL B 1 649 ? -22.75 -110.062 -34.781 1 81.81 649 VAL B O 1
ATOM 11103 N N . PHE B 1 650 ? -24.328 -110.188 -33.094 1 81.88 650 PHE B N 1
ATOM 11104 C CA . PHE B 1 650 ? -24.312 -111.688 -32.875 1 81.88 650 PHE B CA 1
ATOM 11105 C C . PHE B 1 650 ? -22.891 -112.125 -32.625 1 81.88 650 PHE B C 1
ATOM 11107 O O . PHE B 1 650 ? -22.453 -113.125 -33.188 1 81.88 650 PHE B O 1
ATOM 11114 N N . MET B 1 651 ? -22.234 -111.438 -31.734 1 81.12 651 MET B N 1
ATOM 11115 C CA . MET B 1 651 ? -20.875 -111.812 -31.328 1 81.12 651 MET B CA 1
ATOM 11116 C C . MET B 1 651 ? -20.719 -111.75 -29.812 1 81.12 651 MET B C 1
ATOM 11118 O O . MET B 1 651 ? -21.516 -111.062 -29.141 1 81.12 651 MET B O 1
ATOM 11122 N N . SER B 1 652 ? -19.828 -112.5 -29.312 1 79.94 652 SER B N 1
ATOM 11123 C CA . SER B 1 652 ? -19.5 -112.375 -27.891 1 79.94 652 SER B CA 1
ATOM 11124 C C . SER B 1 652 ? -18.734 -111.062 -27.641 1 79.94 652 SER B C 1
ATOM 11126 O O . SER B 1 652 ? -18.141 -110.5 -28.562 1 79.94 652 SER B O 1
ATOM 11128 N N . ARG B 1 653 ? -18.844 -110.5 -26.516 1 81.06 653 ARG B N 1
ATOM 11129 C CA . ARG B 1 653 ? -18.141 -109.312 -26.125 1 81.06 653 ARG B CA 1
ATOM 11130 C C . ARG B 1 653 ? -16.656 -109.375 -26.438 1 81.06 653 ARG B C 1
ATOM 11132 O O . ARG B 1 653 ? -16.062 -108.438 -26.922 1 81.06 653 ARG B O 1
ATOM 11139 N N . SER B 1 654 ? -16.125 -110.5 -26.219 1 80.94 654 SER B N 1
ATOM 11140 C CA . SER B 1 654 ? -14.703 -110.75 -26.422 1 80.94 654 SER B CA 1
ATOM 11141 C C . SER B 1 654 ? -14.367 -110.812 -27.922 1 80.94 654 SER B C 1
ATOM 11143 O O . SER B 1 654 ? -13.359 -110.25 -28.359 1 80.94 654 SER B O 1
ATOM 11145 N N . ALA B 1 655 ? -15.211 -111.375 -28.656 1 80.5 655 ALA B N 1
ATOM 11146 C CA . ALA B 1 655 ? -15.023 -111.5 -30.094 1 80.5 655 ALA B CA 1
ATOM 11147 C C . ALA B 1 655 ? -15.148 -110.188 -30.781 1 80.5 655 ALA B C 1
ATOM 11149 O O . ALA B 1 655 ? -14.375 -109.812 -31.688 1 80.5 655 ALA B O 1
ATOM 11150 N N . LEU B 1 656 ? -16.109 -109.375 -30.328 1 82.38 656 LEU B N 1
ATOM 11151 C CA . LEU B 1 656 ? -16.281 -108.062 -30.859 1 82.38 656 LEU B CA 1
ATOM 11152 C C . LEU B 1 656 ? -15.07 -107.188 -30.562 1 82.38 656 LEU B C 1
ATOM 11154 O O . LEU B 1 656 ? -14.594 -106.438 -31.422 1 82.38 656 LEU B O 1
ATOM 11158 N N . TYR B 1 657 ? -14.641 -107.312 -29.375 1 80 657 TYR B N 1
ATOM 11159 C CA . TYR B 1 657 ? -13.469 -106.562 -28.938 1 80 657 TYR B CA 1
ATOM 11160 C C . TYR B 1 657 ? -12.258 -106.938 -29.797 1 80 657 TYR B C 1
ATOM 11162 O O . TYR B 1 657 ? -11.562 -106.062 -30.297 1 80 657 TYR B O 1
ATOM 11170 N N . THR B 1 658 ? -12.016 -108.188 -30 1 79.81 658 THR B N 1
ATOM 11171 C CA . THR B 1 658 ? -10.867 -108.625 -30.766 1 79.81 658 THR B CA 1
ATOM 11172 C C . THR B 1 658 ? -10.984 -108.25 -32.219 1 79.81 658 THR B C 1
ATOM 11174 O O . THR B 1 658 ? -10.008 -107.812 -32.844 1 79.81 658 THR B O 1
ATOM 11177 N N . LYS B 1 659 ? -12.094 -108.312 -32.75 1 76.88 659 LYS B N 1
ATOM 11178 C CA . LYS B 1 659 ? -12.312 -108 -34.156 1 76.88 659 LYS B CA 1
ATOM 11179 C C . LYS B 1 659 ? -12.18 -106.5 -34.438 1 76.88 659 LYS B C 1
ATOM 11181 O O . LYS B 1 659 ? -11.539 -106.125 -35.406 1 76.88 659 LYS B O 1
ATOM 11186 N N . LEU B 1 660 ? -12.75 -105.75 -33.562 1 77.56 660 LEU B N 1
ATOM 11187 C CA . LEU B 1 660 ? -12.68 -104.312 -33.781 1 77.56 660 LEU B CA 1
ATOM 11188 C C . LEU B 1 660 ? -11.266 -103.812 -33.531 1 77.56 660 LEU B C 1
ATOM 11190 O O . LEU B 1 660 ? -10.781 -102.938 -34.25 1 77.56 660 LEU B O 1
ATOM 11194 N N . ARG B 1 661 ? -10.727 -104.375 -32.594 1 76.62 661 ARG B N 1
ATOM 11195 C CA . ARG B 1 661 ? -9.344 -104 -32.312 1 76.62 661 ARG B CA 1
ATOM 11196 C C . ARG B 1 661 ? -8.43 -104.438 -33.469 1 76.62 661 ARG B C 1
ATOM 11198 O O . ARG B 1 661 ? -7.527 -103.625 -33.812 1 76.62 661 ARG B O 1
ATOM 11205 N N . ASN B 1 662 ? -8.625 -105.438 -34.031 1 71 662 ASN B N 1
ATOM 11206 C CA . ASN B 1 662 ? -7.84 -105.938 -35.188 1 71 662 ASN B CA 1
ATOM 11207 C C . ASN B 1 662 ? -8.141 -105.125 -36.438 1 71 662 ASN B C 1
ATOM 11209 O O . ASN B 1 662 ? -7.238 -104.812 -37.219 1 71 662 ASN B O 1
ATOM 11213 N N . MET B 1 663 ? -9.359 -104.688 -36.531 1 67.06 663 MET B N 1
ATOM 11214 C CA . MET B 1 663 ? -9.797 -104 -37.75 1 67.06 663 MET B CA 1
ATOM 11215 C C . MET B 1 663 ? -9.477 -102.562 -37.719 1 67.06 663 MET B C 1
ATOM 11217 O O . MET B 1 663 ? -9.031 -101.938 -38.688 1 67.06 663 MET B O 1
ATOM 11221 N N . LEU B 1 664 ? -9.797 -101.938 -36.531 1 69 664 LEU B N 1
ATOM 11222 C CA . LEU B 1 664 ? -9.789 -100.5 -36.469 1 69 664 LEU B CA 1
ATOM 11223 C C . LEU B 1 664 ? -8.812 -100 -35.406 1 69 664 LEU B C 1
ATOM 11225 O O . LEU B 1 664 ? -8.562 -98.812 -35.312 1 69 664 LEU B O 1
ATOM 11229 N N . GLY B 1 665 ? -8.289 -100.938 -34.594 1 67.62 665 GLY B N 1
ATOM 11230 C CA . GLY B 1 665 ? -7.332 -100.562 -33.562 1 67.62 665 GLY B CA 1
ATOM 11231 C C . GLY B 1 665 ? -7.969 -99.938 -32.375 1 67.62 665 GLY B C 1
ATOM 11232 O O . GLY B 1 665 ? -7.27 -99.375 -31.516 1 67.62 665 GLY B O 1
ATOM 11233 N N . ILE B 1 666 ? -9.305 -99.938 -32.25 1 75.5 666 ILE B N 1
ATOM 11234 C CA . ILE B 1 666 ? -9.992 -99.25 -31.188 1 75.5 666 ILE B CA 1
ATOM 11235 C C . ILE B 1 666 ? -10.922 -100.188 -30.453 1 75.5 666 ILE B C 1
ATOM 11237 O O . ILE B 1 666 ? -11.312 -101.25 -31.016 1 75.5 666 ILE B O 1
ATOM 11241 N N . SER B 1 667 ? -11.242 -99.875 -29.219 1 81.62 667 SER B N 1
ATOM 11242 C CA . SER B 1 667 ? -12.156 -100.75 -28.422 1 81.62 667 SER B CA 1
ATOM 11243 C C . SER B 1 667 ? -13.602 -100.562 -28.875 1 81.62 667 SER B C 1
ATOM 11245 O O . SER B 1 667 ? -13.945 -99.5 -29.469 1 81.62 667 SER B O 1
ATOM 11247 N N . PRO B 1 668 ? -14.484 -101.5 -28.688 1 82.12 668 PRO B N 1
ATOM 11248 C CA . PRO B 1 668 ? -15.898 -101.312 -29.031 1 82.12 668 PRO B CA 1
ATOM 11249 C C . PRO B 1 668 ? -16.531 -100.125 -28.344 1 82.12 668 PRO B C 1
ATOM 11251 O O . PRO B 1 668 ? -17.344 -99.438 -28.953 1 82.12 668 PRO B O 1
ATOM 11254 N N . ALA B 1 669 ? -16.031 -99.812 -27.172 1 84.44 669 ALA B N 1
ATOM 11255 C CA . ALA B 1 669 ? -16.562 -98.688 -26.453 1 84.44 669 ALA B CA 1
ATOM 11256 C C . ALA B 1 669 ? -16.141 -97.375 -27.125 1 84.44 669 ALA B C 1
ATOM 11258 O O . ALA B 1 669 ? -16.938 -96.438 -27.281 1 84.44 669 ALA B O 1
ATOM 11259 N N . ASP B 1 670 ? -14.914 -97.375 -27.547 1 81.12 670 ASP B N 1
ATOM 11260 C CA . ASP B 1 670 ? -14.391 -96.188 -28.234 1 81.12 670 ASP B CA 1
ATOM 11261 C C . ASP B 1 670 ? -15.047 -96 -29.594 1 81.12 670 ASP B C 1
ATOM 11263 O O . ASP B 1 670 ? -15.336 -94.875 -30.016 1 81.12 670 ASP B O 1
ATOM 11267 N N . PHE B 1 671 ? -15.266 -97 -30.266 1 80.5 671 PHE B N 1
ATOM 11268 C CA . PHE B 1 671 ? -15.914 -97 -31.562 1 80.5 671 PHE B CA 1
ATOM 11269 C C . PHE B 1 671 ? -17.328 -96.438 -31.469 1 80.5 671 PHE B C 1
ATOM 11271 O O . PHE B 1 671 ? -17.734 -95.625 -32.281 1 80.5 671 PHE B O 1
ATOM 11278 N N . ILE B 1 672 ? -18.141 -96.875 -30.422 1 87.25 672 ILE B N 1
ATOM 11279 C CA . ILE B 1 672 ? -19.484 -96.375 -30.172 1 87.25 672 ILE B CA 1
ATOM 11280 C C . ILE B 1 672 ? -19.422 -94.875 -29.922 1 87.25 672 ILE B C 1
ATOM 11282 O O . ILE B 1 672 ? -20.219 -94.125 -30.516 1 87.25 672 ILE B O 1
ATOM 11286 N N . ARG B 1 673 ? -18.438 -94.562 -29.172 1 84.62 673 ARG B N 1
ATOM 11287 C CA . ARG B 1 673 ? -18.266 -93.125 -28.875 1 84.62 673 ARG B CA 1
ATOM 11288 C C . ARG B 1 673 ? -17.953 -92.312 -30.141 1 84.62 673 ARG B C 1
ATOM 11290 O O . ARG B 1 673 ? -18.5 -91.25 -30.359 1 84.62 673 ARG B O 1
ATOM 11297 N N . ASP B 1 674 ? -17.141 -92.812 -30.953 1 80.31 674 ASP B N 1
ATOM 11298 C CA . ASP B 1 674 ? -16.719 -92.125 -32.188 1 80.31 674 ASP B CA 1
ATOM 11299 C C . ASP B 1 674 ? -17.891 -92 -33.125 1 80.31 674 ASP B C 1
ATOM 11301 O O . ASP B 1 674 ? -18.062 -90.938 -33.75 1 80.31 674 ASP B O 1
ATOM 11305 N N . VAL B 1 675 ? -18.688 -92.938 -33.281 1 83.38 675 VAL B N 1
ATOM 11306 C CA . VAL B 1 675 ? -19.859 -92.875 -34.156 1 83.38 675 VAL B CA 1
ATOM 11307 C C . VAL B 1 675 ? -20.844 -91.875 -33.656 1 83.38 675 VAL B C 1
ATOM 11309 O O . VAL B 1 675 ? -21.375 -91.062 -34.438 1 83.38 675 VAL B O 1
ATOM 11312 N N . ARG B 1 676 ? -21.047 -91.812 -32.281 1 87.38 676 ARG B N 1
ATOM 11313 C CA . ARG B 1 676 ? -21.953 -90.875 -31.672 1 87.38 676 ARG B CA 1
ATOM 11314 C C . ARG B 1 676 ? -21.469 -89.438 -31.922 1 87.38 676 ARG B C 1
ATOM 11316 O O . ARG B 1 676 ? -22.266 -88.562 -32.281 1 87.38 676 ARG B O 1
ATOM 11323 N N . LEU B 1 677 ? -20.219 -89.25 -31.75 1 86.19 677 LEU B N 1
ATOM 11324 C CA . LEU B 1 677 ? -19.656 -87.938 -31.859 1 86.19 677 LEU B CA 1
ATOM 11325 C C . LEU B 1 677 ? -19.625 -87.438 -33.312 1 86.19 677 LEU B C 1
ATOM 11327 O O . LEU B 1 677 ? -19.875 -86.312 -33.625 1 86.19 677 LEU B O 1
ATOM 11331 N N . LYS B 1 678 ? -19.391 -88.25 -34.25 1 80.31 678 LYS B N 1
ATOM 11332 C CA . LYS B 1 678 ? -19.422 -87.938 -35.656 1 80.31 678 LYS B CA 1
ATOM 11333 C C . LYS B 1 678 ? -20.828 -87.562 -36.125 1 80.31 678 LYS B C 1
ATOM 11335 O O . LYS B 1 678 ? -21.016 -86.625 -36.906 1 80.31 678 LYS B O 1
ATOM 11340 N N . ARG B 1 679 ? -21.797 -88.25 -35.594 1 84.81 679 ARG B N 1
ATOM 11341 C CA . ARG B 1 679 ? -23.188 -87.938 -35.875 1 84.81 679 ARG B CA 1
ATOM 11342 C C . ARG B 1 679 ? -23.562 -86.562 -35.25 1 84.81 679 ARG B C 1
ATOM 11344 O O . ARG B 1 679 ? -24.297 -85.812 -35.875 1 84.81 679 ARG B O 1
ATOM 11351 N N . ALA B 1 680 ? -23 -86.312 -34.062 1 87.12 680 ALA B N 1
ATOM 11352 C CA . ALA B 1 680 ? -23.219 -85.062 -33.438 1 87.12 680 ALA B CA 1
ATOM 11353 C C . ALA B 1 680 ? -22.656 -83.938 -34.312 1 87.12 680 ALA B C 1
ATOM 11355 O O . ALA B 1 680 ? -23.297 -82.875 -34.469 1 87.12 680 ALA B O 1
ATOM 11356 N N . ALA B 1 681 ? -21.5 -84.188 -34.844 1 82 681 ALA B N 1
ATOM 11357 C CA . ALA B 1 681 ? -20.844 -83.188 -35.719 1 82 681 ALA B CA 1
ATOM 11358 C C . ALA B 1 681 ? -21.688 -82.938 -36.969 1 82 681 ALA B C 1
ATOM 11360 O O . ALA B 1 681 ? -21.828 -81.75 -37.406 1 82 681 ALA B O 1
ATOM 11361 N N . GLN B 1 682 ? -22.297 -83.875 -37.438 1 79.38 682 GLN B N 1
ATOM 11362 C CA . GLN B 1 682 ? -23.188 -83.75 -38.594 1 79.38 682 GLN B CA 1
ATOM 11363 C C . GLN B 1 682 ? -24.438 -83 -38.25 1 79.38 682 GLN B C 1
ATOM 11365 O O . GLN B 1 682 ? -24.859 -82.125 -39 1 79.38 682 GLN B O 1
ATOM 11370 N N . LEU B 1 683 ? -24.922 -83.25 -37.094 1 83.69 683 LEU B N 1
ATOM 11371 C CA . LEU B 1 683 ? -26.125 -82.5 -36.625 1 83.69 683 LEU B CA 1
ATOM 11372 C C . LEU B 1 683 ? -25.828 -81.062 -36.344 1 83.69 683 LEU B C 1
ATOM 11374 O O . LEU B 1 683 ? -26.656 -80.188 -36.625 1 83.69 683 LEU B O 1
ATOM 11378 N N . LEU B 1 684 ? -24.625 -80.875 -35.781 1 80.44 684 LEU B N 1
ATOM 11379 C CA . LEU B 1 684 ? -24.203 -79.5 -35.5 1 80.44 684 LEU B CA 1
ATOM 11380 C C . LEU B 1 684 ? -24.016 -78.688 -36.781 1 80.44 684 LEU B C 1
ATOM 11382 O O . LEU B 1 684 ? -24.344 -77.5 -36.844 1 80.44 684 LEU B O 1
ATOM 11386 N N . SER B 1 685 ? -23.594 -79.375 -37.844 1 76.81 685 SER B N 1
ATOM 11387 C CA . SER B 1 685 ? -23.359 -78.75 -39.125 1 76.81 685 SER B CA 1
ATOM 11388 C C . SER B 1 685 ? -24.656 -78.625 -39.906 1 76.81 685 SER B C 1
ATOM 11390 O O . SER B 1 685 ? -24.875 -77.562 -40.562 1 76.81 685 SER B O 1
ATOM 11392 N N . ASP B 1 686 ? -25.578 -79.562 -39.781 1 75.19 686 ASP B N 1
ATOM 11393 C CA . ASP B 1 686 ? -26.719 -79.625 -40.688 1 75.19 686 ASP B CA 1
ATOM 11394 C C . ASP B 1 686 ? -27.969 -79.062 -40.062 1 75.19 686 ASP B C 1
ATOM 11396 O O . ASP B 1 686 ? -28.953 -78.75 -40.75 1 75.19 686 ASP B O 1
ATOM 11400 N N . THR B 1 687 ? -27.953 -78.875 -38.688 1 79.19 687 THR B N 1
ATOM 11401 C CA . THR B 1 687 ? -29.188 -78.438 -38.062 1 79.19 687 THR B CA 1
ATOM 11402 C C . THR B 1 687 ? -28.906 -77.312 -37.094 1 79.19 687 THR B C 1
ATOM 11404 O O . THR B 1 687 ? -27.75 -77 -36.75 1 79.19 687 THR B O 1
ATOM 11407 N N . ASN B 1 688 ? -29.891 -76.688 -36.75 1 77.06 688 ASN B N 1
ATOM 11408 C CA . ASN B 1 688 ? -29.812 -75.562 -35.75 1 77.06 688 ASN B CA 1
ATOM 11409 C C . ASN B 1 688 ? -30.328 -76.062 -34.406 1 77.06 688 ASN B C 1
ATOM 11411 O O . ASN B 1 688 ? -30.797 -75.25 -33.594 1 77.06 688 ASN B O 1
ATOM 11415 N N . MET B 1 689 ? -30.203 -77.25 -34.094 1 81.62 689 MET B N 1
ATOM 11416 C CA . MET B 1 689 ? -30.672 -77.75 -32.812 1 81.62 689 MET B CA 1
ATOM 11417 C C . MET B 1 689 ? -29.797 -77.312 -31.672 1 81.62 689 MET B C 1
ATOM 11419 O O . MET B 1 689 ? -28.578 -77.188 -31.828 1 81.62 689 MET B O 1
ATOM 11423 N N . PRO B 1 690 ? -30.484 -77 -30.578 1 83.06 690 PRO B N 1
ATOM 11424 C CA . PRO B 1 690 ? -29.688 -76.625 -29.391 1 83.06 690 PRO B CA 1
ATOM 11425 C C . PRO B 1 690 ? -28.703 -77.75 -29 1 83.06 690 PRO B C 1
ATOM 11427 O O . PRO B 1 690 ? -28.984 -78.938 -29.172 1 83.06 690 PRO B O 1
ATOM 11430 N N . ILE B 1 691 ? -27.594 -77.438 -28.453 1 81.56 691 ILE B N 1
ATOM 11431 C CA . ILE B 1 691 ? -26.469 -78.312 -28.141 1 81.56 691 ILE B CA 1
ATOM 11432 C C . ILE B 1 691 ? -26.922 -79.375 -27.156 1 81.56 691 ILE B C 1
ATOM 11434 O O . ILE B 1 691 ? -26.516 -80.5 -27.266 1 81.56 691 ILE B O 1
ATOM 11438 N N . GLY B 1 692 ? -27.781 -78.938 -26.328 1 84.5 692 GLY B N 1
ATOM 11439 C CA . GLY B 1 692 ? -28.328 -79.875 -25.375 1 84.5 692 GLY B CA 1
ATOM 11440 C C . GLY B 1 692 ? -29.156 -81 -26.016 1 84.5 692 GLY B C 1
ATOM 11441 O O . GLY B 1 692 ? -29.047 -82.188 -25.625 1 84.5 692 GLY B O 1
ATOM 11442 N N . GLU B 1 693 ? -29.891 -80.625 -26.969 1 85.25 693 GLU B N 1
ATOM 11443 C CA . GLU B 1 693 ? -30.719 -81.562 -27.703 1 85.25 693 GLU B CA 1
ATOM 11444 C C . GLU B 1 693 ? -29.875 -82.5 -28.547 1 85.25 693 GLU B C 1
ATOM 11446 O O . GLU B 1 693 ? -30.188 -83.75 -28.656 1 85.25 693 GLU B O 1
ATOM 11451 N N . ILE B 1 694 ? -28.859 -82.062 -29.109 1 86.5 694 ILE B N 1
ATOM 11452 C CA . ILE B 1 694 ? -27.938 -82.875 -29.891 1 86.5 694 ILE B CA 1
ATOM 11453 C C . ILE B 1 694 ? -27.234 -83.875 -28.984 1 86.5 694 ILE B C 1
ATOM 11455 O O . ILE B 1 694 ? -27.109 -85.062 -29.328 1 86.5 694 ILE B O 1
ATOM 11459 N N . ALA B 1 695 ? -26.953 -83.438 -27.875 1 87.31 695 ALA B N 1
ATOM 11460 C CA . ALA B 1 695 ? -26.344 -84.312 -26.891 1 87.31 695 ALA B CA 1
ATOM 11461 C C . ALA B 1 695 ? -27.266 -85.5 -26.531 1 87.31 695 ALA B C 1
ATOM 11463 O O . ALA B 1 695 ? -26.828 -86.625 -26.453 1 87.31 695 ALA B O 1
ATOM 11464 N N . ASP B 1 696 ? -28.469 -85.125 -26.438 1 85 696 ASP B N 1
ATOM 11465 C CA . ASP B 1 696 ? -29.469 -86.125 -26.094 1 85 696 ASP B CA 1
ATOM 11466 C C . ASP B 1 696 ? -29.703 -87.062 -27.266 1 85 696 ASP B C 1
ATOM 11468 O O . ASP B 1 696 ? -29.844 -88.312 -27.062 1 85 696 ASP B O 1
ATOM 11472 N N . ARG B 1 697 ? -29.609 -86.625 -28.422 1 85.56 697 ARG B N 1
ATOM 11473 C CA . ARG B 1 697 ? -29.906 -87.375 -29.609 1 85.56 697 ARG B CA 1
ATOM 11474 C C . ARG B 1 697 ? -28.781 -88.375 -29.938 1 85.56 697 ARG B C 1
ATOM 11476 O O . ARG B 1 697 ? -29 -89.438 -30.562 1 85.56 697 ARG B O 1
ATOM 11483 N N . VAL B 1 698 ? -27.688 -88 -29.422 1 87.62 698 VAL B N 1
ATOM 11484 C CA . VAL B 1 698 ? -26.562 -88.875 -29.734 1 87.62 698 VAL B CA 1
ATOM 11485 C C . VAL B 1 698 ? -26.188 -89.75 -28.516 1 87.62 698 VAL B C 1
ATOM 11487 O O . VAL B 1 698 ? -25.172 -90.438 -28.5 1 87.62 698 VAL B O 1
ATOM 11490 N N . GLY B 1 699 ? -26.938 -89.75 -27.438 1 85.62 699 GLY B N 1
ATOM 11491 C CA . GLY B 1 699 ? -26.875 -90.688 -26.344 1 85.62 699 GLY B CA 1
ATOM 11492 C C . GLY B 1 699 ? -25.984 -90.25 -25.203 1 85.62 699 GLY B C 1
ATOM 11493 O O . GLY B 1 699 ? -25.406 -91.062 -24.5 1 85.62 699 GLY B O 1
ATOM 11494 N N . TYR B 1 700 ? -25.906 -89.062 -24.938 1 86.38 700 TYR B N 1
ATOM 11495 C CA . TYR B 1 700 ? -25.188 -88.562 -23.766 1 86.38 700 TYR B CA 1
ATOM 11496 C C . TYR B 1 700 ? -26.156 -88.125 -22.672 1 86.38 700 TYR B C 1
ATOM 11498 O O . TYR B 1 700 ? -27.172 -87.5 -22.938 1 86.38 700 TYR B O 1
ATOM 11506 N N . ASN B 1 701 ? -25.766 -88.438 -21.406 1 82.75 701 ASN B N 1
ATOM 11507 C CA . ASN B 1 701 ? -26.609 -88.188 -20.266 1 82.75 701 ASN B CA 1
ATOM 11508 C C . ASN B 1 701 ? -26.391 -86.75 -19.75 1 82.75 701 ASN B C 1
ATOM 11510 O O . ASN B 1 701 ? -27.25 -86.188 -19.062 1 82.75 701 ASN B O 1
ATOM 11514 N N . THR B 1 702 ? -25.203 -86.25 -20.047 1 82.12 702 THR B N 1
ATOM 11515 C CA . THR B 1 702 ? -24.906 -84.938 -19.562 1 82.12 702 THR B CA 1
ATOM 11516 C C . THR B 1 702 ? -24.234 -84.062 -20.656 1 82.12 702 THR B C 1
ATOM 11518 O O . THR B 1 702 ? -23.422 -84.625 -21.422 1 82.12 702 THR B O 1
ATOM 11521 N N . HIS B 1 703 ? -24.609 -82.812 -20.688 1 81.69 703 HIS B N 1
ATOM 11522 C CA . HIS B 1 703 ? -24.031 -81.812 -21.625 1 81.69 703 HIS B CA 1
ATOM 11523 C C . HIS B 1 703 ? -22.531 -81.688 -21.391 1 81.69 703 HIS B C 1
ATOM 11525 O O . HIS B 1 703 ? -21.766 -81.5 -22.344 1 81.69 703 HIS B O 1
ATOM 11531 N N . LYS B 1 704 ? -22.172 -81.875 -20.234 1 82.06 704 LYS B N 1
ATOM 11532 C CA . LYS B 1 704 ? -20.781 -81.688 -19.844 1 82.06 704 LYS B CA 1
ATOM 11533 C C . LYS B 1 704 ? -19.922 -82.812 -20.438 1 82.06 704 LYS B C 1
ATOM 11535 O O . LYS B 1 704 ? -18.859 -82.562 -21 1 82.06 704 LYS B O 1
ATOM 11540 N N . ALA B 1 705 ? -20.359 -84 -20.391 1 82.94 705 ALA B N 1
ATOM 11541 C CA . ALA B 1 705 ? -19.656 -85.125 -20.922 1 82.94 705 ALA B CA 1
ATOM 11542 C C . ALA B 1 705 ? -19.594 -85.062 -22.453 1 82.94 705 ALA B C 1
ATOM 11544 O O . ALA B 1 705 ? -18.578 -85.438 -23.047 1 82.94 705 ALA B O 1
ATOM 11545 N N . PHE B 1 706 ? -20.641 -84.625 -23.031 1 88.06 706 PHE B N 1
ATOM 11546 C CA . PHE B 1 706 ? -20.688 -84.438 -24.484 1 88.06 706 PHE B CA 1
ATOM 11547 C C . PHE B 1 706 ? -19.656 -83.375 -24.938 1 88.06 706 PHE B C 1
ATOM 11549 O O . PHE B 1 706 ? -18.859 -83.688 -25.828 1 88.06 706 PHE B O 1
ATOM 11556 N N . ALA B 1 707 ? -19.734 -82.25 -24.25 1 81.44 707 ALA B N 1
ATOM 11557 C CA . ALA B 1 707 ? -18.844 -81.188 -24.625 1 81.44 707 ALA B CA 1
ATOM 11558 C C . ALA B 1 707 ? -17.391 -81.562 -24.453 1 81.44 707 ALA B C 1
ATOM 11560 O O . ALA B 1 707 ? -16.547 -81.25 -25.312 1 81.44 707 ALA B O 1
ATOM 11561 N N . ALA B 1 708 ? -17.062 -82.312 -23.5 1 83.12 708 ALA B N 1
ATOM 11562 C CA . ALA B 1 708 ? -15.711 -82.812 -23.188 1 83.12 708 ALA B CA 1
ATOM 11563 C C . ALA B 1 708 ? -15.211 -83.812 -24.219 1 83.12 708 ALA B C 1
ATOM 11565 O O . ALA B 1 708 ? -14.086 -83.688 -24.703 1 83.12 708 ALA B O 1
ATOM 11566 N N . ASN B 1 709 ? -16 -84.75 -24.672 1 83.38 709 ASN B N 1
ATOM 11567 C CA . ASN B 1 709 ? -15.641 -85.812 -25.625 1 83.38 709 ASN B CA 1
ATOM 11568 C C . ASN B 1 709 ? -15.578 -85.25 -27.047 1 83.38 709 ASN B C 1
ATOM 11570 O O . ASN B 1 709 ? -14.727 -85.625 -27.844 1 83.38 709 ASN B O 1
ATOM 11574 N N . PHE B 1 710 ? -16.422 -84.312 -27.234 1 84.12 710 PHE B N 1
ATOM 11575 C CA . PHE B 1 710 ? -16.406 -83.688 -28.531 1 84.12 710 PHE B CA 1
ATOM 11576 C C . PHE B 1 710 ? -15.141 -82.875 -28.719 1 84.12 710 PHE B C 1
ATOM 11578 O O . PHE B 1 710 ? -14.484 -82.938 -29.75 1 84.12 710 PHE B O 1
ATOM 11585 N N . LYS B 1 711 ? -14.781 -82.25 -27.703 1 80.56 711 LYS B N 1
ATOM 11586 C CA . LYS B 1 711 ? -13.547 -81.438 -27.734 1 80.56 711 LYS B CA 1
ATOM 11587 C C . LYS B 1 711 ? -12.328 -82.375 -27.875 1 80.56 711 LYS B C 1
ATOM 11589 O O . LYS B 1 711 ? -11.398 -82.062 -28.609 1 80.56 711 LYS B O 1
ATOM 11594 N N . LYS B 1 712 ? -12.328 -83.375 -27.281 1 78.69 712 LYS B N 1
ATOM 11595 C CA . LYS B 1 712 ? -11.242 -84.375 -27.328 1 78.69 712 LYS B CA 1
ATOM 11596 C C . LYS B 1 712 ? -11.086 -84.938 -28.719 1 78.69 712 LYS B C 1
ATOM 11598 O O . LYS B 1 712 ? -9.961 -85.125 -29.203 1 78.69 712 LYS B O 1
ATOM 11603 N N . MET B 1 713 ? -12.188 -85.188 -29.422 1 78.12 713 MET B N 1
ATOM 11604 C CA . MET B 1 713 ? -12.164 -85.812 -30.734 1 78.12 713 MET B CA 1
ATOM 11605 C C . MET B 1 713 ? -11.922 -84.812 -31.844 1 78.12 713 MET B C 1
ATOM 11607 O O . MET B 1 713 ? -11.141 -85.062 -32.75 1 78.12 713 MET B O 1
ATOM 11611 N N . PHE B 1 714 ? -12.57 -83.562 -31.688 1 77.75 714 PHE B N 1
ATOM 11612 C CA . PHE B 1 714 ? -12.562 -82.625 -32.812 1 77.75 714 PHE B CA 1
ATOM 11613 C C . PHE B 1 714 ? -11.727 -81.375 -32.5 1 77.75 714 PHE B C 1
ATOM 11615 O O . PHE B 1 714 ? -11.5 -80.562 -33.375 1 77.75 714 PHE B O 1
ATOM 11622 N N . GLY B 1 715 ? -11.352 -81.25 -31.266 1 70.88 715 GLY B N 1
ATOM 11623 C CA . GLY B 1 715 ? -10.453 -80.188 -30.859 1 70.88 715 GLY B CA 1
ATOM 11624 C C . GLY B 1 715 ? -11.172 -78.875 -30.578 1 70.88 715 GLY B C 1
ATOM 11625 O O . GLY B 1 715 ? -10.555 -77.938 -30.141 1 70.88 715 GLY B O 1
ATOM 11626 N N . VAL B 1 716 ? -12.484 -78.75 -30.844 1 77.38 716 VAL B N 1
ATOM 11627 C CA . VAL B 1 716 ? -13.281 -77.562 -30.641 1 77.38 716 VAL B CA 1
ATOM 11628 C C . VAL B 1 716 ? -14.547 -77.938 -29.859 1 77.38 716 VAL B C 1
ATOM 11630 O O . VAL B 1 716 ? -14.969 -79.062 -29.828 1 77.38 716 VAL B O 1
ATOM 11633 N N . LEU B 1 717 ? -15.188 -76.875 -29.266 1 80.19 717 LEU B N 1
ATOM 11634 C CA . LEU B 1 717 ? -16.438 -77.125 -28.547 1 80.19 717 LEU B CA 1
ATOM 11635 C C . LEU B 1 717 ? -17.609 -77.25 -29.516 1 80.19 717 LEU B C 1
ATOM 11637 O O . LEU B 1 717 ? -17.578 -76.688 -30.609 1 80.19 717 LEU B O 1
ATOM 11641 N N . PRO B 1 718 ? -18.656 -77.875 -29.141 1 81.62 718 PRO B N 1
ATOM 11642 C CA . PRO B 1 718 ? -19.812 -78.062 -30.031 1 81.62 718 PRO B CA 1
ATOM 11643 C C . PRO B 1 718 ? -20.375 -76.688 -30.5 1 81.62 718 PRO B C 1
ATOM 11645 O O . PRO B 1 718 ? -20.797 -76.562 -31.656 1 81.62 718 PRO B O 1
ATOM 11648 N N . SER B 1 719 ? -20.266 -75.812 -29.688 1 79.75 719 SER B N 1
ATOM 11649 C CA . SER B 1 719 ? -20.797 -74.5 -30.031 1 79.75 719 SER B CA 1
ATOM 11650 C C . SER B 1 719 ? -19.953 -73.812 -31.078 1 79.75 719 SER B C 1
ATOM 11652 O O . SER B 1 719 ? -20.469 -73.062 -31.922 1 79.75 719 SER B O 1
ATOM 11654 N N . GLU B 1 720 ? -18.672 -74.125 -31.172 1 76.38 720 GLU B N 1
ATOM 11655 C CA . GLU B 1 720 ? -17.734 -73.562 -32.094 1 76.38 720 GLU B CA 1
ATOM 11656 C C . GLU B 1 720 ? -17.75 -74.25 -33.438 1 76.38 720 GLU B C 1
ATOM 11658 O O . GLU B 1 720 ? -17.422 -73.625 -34.469 1 76.38 720 GLU B O 1
ATOM 11663 N N . TYR B 1 721 ? -18.125 -75.375 -33.406 1 75.44 721 TYR B N 1
ATOM 11664 C CA . TYR B 1 721 ? -18.172 -76.188 -34.625 1 75.44 721 TYR B CA 1
ATOM 11665 C C . TYR B 1 721 ? -19.297 -75.812 -35.531 1 75.44 721 TYR B C 1
ATOM 11667 O O . TYR B 1 721 ? -19.203 -75.938 -36.75 1 75.44 721 TYR B O 1
ATOM 11675 N N . ARG B 1 722 ? -20.422 -75.25 -35.031 1 70.69 722 ARG B N 1
ATOM 11676 C CA . ARG B 1 722 ? -21.578 -74.812 -35.781 1 70.69 722 ARG B CA 1
ATOM 11677 C C . ARG B 1 722 ? -21.234 -73.625 -36.688 1 70.69 722 ARG B C 1
ATOM 11679 O O . ARG B 1 722 ? -20.641 -72.625 -36.219 1 70.69 722 ARG B O 1
ATOM 11686 N N . THR B 1 723 ? -21.188 -73.812 -37.938 1 58.53 723 THR B N 1
ATOM 11687 C CA . THR B 1 723 ? -21.016 -72.812 -38.906 1 58.53 723 THR B CA 1
ATOM 11688 C C . THR B 1 723 ? -22.125 -71.75 -38.781 1 58.53 723 THR B C 1
ATOM 11690 O O . THR B 1 723 ? -23.297 -72.062 -38.688 1 58.53 723 THR B O 1
ATOM 11693 N N . PRO B 1 724 ? -21.906 -70.5 -38.531 1 50 724 PRO B N 1
ATOM 11694 C CA . PRO B 1 724 ? -22.938 -69.5 -38.531 1 50 724 PRO B CA 1
ATOM 11695 C C . PRO B 1 724 ? -23.828 -69.5 -39.781 1 50 724 PRO B C 1
ATOM 11697 O O . PRO B 1 724 ? -23.328 -69.5 -40.906 1 50 724 PRO B O 1
ATOM 11700 N N . THR B 1 725 ? -24.781 -70.375 -39.906 1 41.81 725 THR B N 1
ATOM 11701 C CA . THR B 1 725 ? -25.719 -70.188 -41 1 41.81 725 THR B CA 1
ATOM 11702 C C . THR B 1 725 ? -26.172 -68.688 -41.062 1 41.81 725 THR B C 1
ATOM 11704 O O . THR B 1 725 ? -26.516 -68.125 -40 1 41.81 725 THR B O 1
ATOM 11707 N N . ARG B 1 726 ? -26.062 -68.062 -42.188 1 38.09 726 ARG B N 1
ATOM 11708 C CA . ARG B 1 726 ? -26.562 -66.75 -42.625 1 38.09 726 ARG B CA 1
ATOM 11709 C C . ARG B 1 726 ? -28.062 -66.625 -42.469 1 38.09 726 ARG B C 1
ATOM 11711 O O . ARG B 1 726 ? -28.812 -67.438 -43.062 1 38.09 726 ARG B O 1
ATOM 11718 N N . HIS B 1 727 ? -28.609 -66.375 -41.25 1 34.84 727 HIS B N 1
ATOM 11719 C CA . HIS B 1 727 ? -30 -65.938 -41.125 1 34.84 727 HIS B CA 1
ATOM 11720 C C . HIS B 1 727 ? -30.406 -65 -42.312 1 34.84 727 HIS B C 1
ATOM 11722 O O . HIS B 1 727 ? -29.703 -64.062 -42.625 1 34.84 727 HIS B O 1
ATOM 11728 N N . SER B 1 728 ? -31.094 -65.562 -43.312 1 31.45 728 SER B N 1
ATOM 11729 C CA . SER B 1 728 ? -31.859 -64.875 -44.344 1 31.45 728 SER B CA 1
ATOM 11730 C C . SER B 1 728 ? -32.594 -63.688 -43.812 1 31.45 728 SER B C 1
ATOM 11732 O O . SER B 1 728 ? -32.906 -63.656 -42.594 1 31.45 728 SER B O 1
ATOM 11734 N N . GLN B 1 729 ? -32.656 -62.531 -44.625 1 30.7 729 GLN B N 1
ATOM 11735 C CA . GLN B 1 729 ? -33.281 -61.25 -44.781 1 30.7 729 GLN B CA 1
ATOM 11736 C C . GLN B 1 729 ? -34.812 -61.375 -44.688 1 30.7 729 GLN B C 1
ATOM 11738 O O . GLN B 1 729 ? -35.438 -61.938 -45.562 1 30.7 729 GLN B O 1
ATOM 11743 N N . GLY B 1 730 ? -35.5 -61.875 -43.781 1 26.19 730 GLY B N 1
ATOM 11744 C CA . GLY B 1 730 ? -36.938 -61.688 -43.812 1 26.19 730 GLY B CA 1
ATOM 11745 C C . GLY B 1 730 ? -37.344 -60.219 -43.812 1 26.19 730 GLY B C 1
ATOM 11746 O O . GLY B 1 730 ? -37.344 -59.562 -42.781 1 26.19 730 GLY B O 1
ATOM 11747 N N . LEU B 1 731 ? -36.969 -59.344 -44.906 1 25.41 731 LEU B N 1
ATOM 11748 C CA . LEU B 1 731 ? -37.719 -58.125 -45.219 1 25.41 731 LEU B CA 1
ATOM 11749 C C . LEU B 1 731 ? -39.156 -58.438 -45.562 1 25.41 731 LEU B C 1
ATOM 11751 O O . LEU B 1 731 ? -39.438 -59.156 -46.531 1 25.41 731 LEU B O 1
ATOM 11755 N N . THR B 1 732 ? -40.031 -58.531 -44.625 1 20.53 732 THR B N 1
ATOM 11756 C CA . THR B 1 732 ? -41.469 -58.281 -44.875 1 20.53 732 THR B CA 1
ATOM 11757 C C . THR B 1 732 ? -41.656 -57.125 -45.812 1 20.53 732 THR B C 1
ATOM 11759 O O . THR B 1 732 ? -40.781 -56.25 -45.906 1 20.53 732 THR B O 1
ATOM 11762 N N . ARG B 1 733 ? -43.094 -56.938 -46.062 1 21.77 733 ARG B N 1
ATOM 11763 C CA . ARG B 1 733 ? -44.219 -56.031 -46.281 1 21.77 733 ARG B CA 1
ATOM 11764 C C . ARG B 1 733 ? -44.25 -54.906 -45.25 1 21.77 733 ARG B C 1
ATOM 11766 O O . ARG B 1 733 ? -44.062 -55.156 -44.062 1 21.77 733 ARG B O 1
#

InterPro domains:
  IPR009057 Homedomain-like superfamily [SSF46689] (675-725)
  IPR011110 Two component regulator propeller [PF07494] (307-325)
  IPR011123 Two component regulator three Y [PF07495] (478-541)
  IPR013783 Immunoglobulin-like fold [G3DSA:2.60.40.10] (434-555)
  IPR015943 WD40/YVTN repeat-like-containing domain superfamily [G3DSA:2.130.10.10] (22-258)
  IPR015943 WD40/YVTN repeat-like-containing domain superfamily [G3DSA:2.130.10.10] (269-428)
  IPR018060 AraC-like, DNA binding HTH domain [PF12833] (645-723)
  IPR018060 AraC-like, DNA binding HTH domain [PS01124] (625-724)
  IPR018060 AraC-like, DNA binding HTH domain [SM00342] (639-722)
  IPR018062 HTH domain AraC-type, conserved site [PS00041] (676-718)
  IPR020449 Transcription regulator HTH, AraC- type, HTH domain [PR00032] (691-706)
  IPR020449 Transcription regulator HTH, AraC- type, HTH domain [PR00032] (706-722)

Nearest PDB structures (foldseek):
  6swi-assembly1_A  TM=8.172E-01  e=9.052E-08  Geobacillus stearothermophilus
  3lsg-assembly1_A  TM=8.750E-01  e=1.692E-06  Fusobacterium nucleatum subsp. nucleatum
  3w6v-assembly1_A  TM=8.947E-01  e=3.565E-06  Streptomyces griseus
  3oio-assembly1_A  TM=9.003E-01  e=8.356E-06  Chromobacterium violaceum
  3lsg-assembly3_E  TM=8.630E-01  e=5.385E-05  Fusobacterium nucleatum subsp. nucleatum

Solvent-accessible surface area (backbone atoms only — not comparable to full-atom values): 78421 Å² total; per-residue (Å²): 125,69,68,65,54,50,53,51,52,52,48,56,48,49,61,56,43,65,76,59,64,64,71,66,57,48,69,44,35,40,90,33,45,34,55,39,24,30,40,54,33,59,44,74,43,94,89,64,42,41,39,34,31,31,80,84,41,42,28,35,44,44,44,56,35,36,43,73,52,76,40,59,51,84,56,42,44,77,50,93,56,84,43,93,57,38,23,41,38,72,50,79,90,43,34,34,37,38,33,45,50,54,35,40,38,43,34,31,64,82,42,69,41,65,52,69,58,83,86,62,64,88,44,72,67,57,63,70,62,43,38,73,48,45,49,59,45,69,47,96,82,51,28,38,37,35,45,27,76,66,63,12,33,40,35,41,56,48,91,57,83,61,45,41,79,44,61,70,92,43,67,66,57,57,51,19,63,36,42,68,46,98,85,63,35,38,37,40,69,36,66,70,23,41,31,35,39,46,98,90,42,76,48,78,45,29,54,89,76,20,70,60,42,69,85,38,30,36,55,36,68,38,80,50,98,89,42,28,42,35,31,28,66,84,52,52,39,29,43,36,33,80,91,72,51,43,43,48,73,42,54,84,77,33,66,75,54,74,75,50,47,56,55,48,44,69,34,75,73,54,99,47,39,28,39,39,28,11,56,63,35,60,33,28,36,30,74,81,77,67,44,79,43,81,36,72,46,47,75,67,48,20,32,54,33,41,31,39,49,34,62,44,69,47,87,84,51,30,41,38,40,24,16,55,50,28,39,34,41,31,54,55,54,31,40,81,95,28,72,60,57,46,39,97,84,67,41,52,52,45,75,63,76,79,60,63,36,46,14,28,19,19,62,47,60,48,97,86,55,32,40,34,34,31,10,30,36,17,39,26,33,50,46,94,52,69,45,64,44,30,48,80,52,53,31,63,68,40,41,33,31,70,58,15,50,37,68,43,94,88,60,30,40,35,41,31,31,70,88,58,29,29,41,36,36,50,68,67,59,73,64,57,72,78,63,74,55,38,59,42,43,77,67,44,43,29,49,73,84,41,76,49,68,59,59,45,60,80,75,43,42,78,36,52,52,86,59,26,30,41,33,44,28,35,18,46,58,49,76,64,49,23,82,45,54,44,44,38,35,33,44,40,82,81,44,90,60,79,39,70,62,86,67,50,61,54,28,25,37,76,50,67,44,52,75,49,71,61,43,71,34,37,39,36,36,29,22,19,50,70,88,48,66,71,31,60,68,37,76,42,50,38,33,29,37,63,51,76,75,71,33,73,67,38,49,49,50,51,48,50,51,50,49,52,50,50,52,49,50,47,53,53,49,50,54,52,50,50,55,50,52,52,53,50,51,53,50,52,54,53,47,52,50,50,50,52,54,50,53,52,51,53,52,42,63,68,59,74,50,66,75,74,63,72,60,73,53,63,65,57,52,51,48,49,49,50,50,50,50,55,46,64,75,44,32,50,44,58,81,69,44,53,65,56,51,14,58,74,68,74,38,50,60,67,53,43,36,54,50,34,32,71,72,72,68,38,48,53,62,54,50,53,46,50,56,29,48,52,51,39,53,47,44,41,62,74,42,87,66,56,70,62,56,46,30,39,51,36,22,41,92,41,62,65,60,42,43,53,53,39,23,71,76,72,72,47,45,68,79,69,64,37,68,84,75,82,82,80,79,88,66,77,130,125,69,69,65,54,51,54,52,54,51,50,56,49,49,59,58,44,67,74,59,67,66,71,61,58,50,68,44,36,38,91,34,48,35,54,39,26,32,41,54,33,59,43,75,44,94,86,65,42,40,39,34,30,31,83,83,41,42,28,36,45,43,46,57,36,37,42,75,52,76,38,58,55,84,59,43,43,77,51,92,57,84,43,92,53,39,26,42,38,72,48,80,92,42,35,34,38,38,34,45,50,55,36,38,40,42,35,32,64,83,42,69,42,66,52,71,59,83,85,60,64,87,44,72,68,57,62,69,62,44,39,73,48,45,48,60,45,69,47,96,81,51,26,38,38,34,46,27,75,65,64,12,34,40,34,41,54,48,90,57,84,60,46,41,78,42,64,71,92,41,68,65,56,58,52,17,64,36,44,68,46,98,87,65,34,37,37,40,69,35,66,70,23,41,33,36,40,47,97,91,43,76,49,77,45,30,53,90,76,21,70,59,43,71,86,39,30,36,54,35,67,38,79,53,98,87,39,28,43,35,29,27,68,83,51,53,39,28,43,36,33,79,92,73,51,42,44,49,72,41,54,85,78,33,66,74,55,74,75,51,47,56,55,49,44,67,35,77,74,51,99,49,39,30,39,37,30,11,55,64,35,60,32,28,36,31,73,82,77,65,43,78,43,80,37,72,46,46,76,67,47,19,32,54,33,40,31,38,48,32,60,44,69,44,88,84,50,29,40,37,40,25,14,55,50,29,39,35,41,32,53,55,53,33,39,80,93,28,72,60,59,45,39,98,84,68,42,53,53,46,75,64,77,78,61,63,36,48,15,28,20,18,63,46,58,49,96,86,55,33,38,35,33,32,10,31,36,16,38,25,35,50,47,94,52,69,44,64,45,31,47,80,52,52,32,64,68,41,42,34,32,70,57,15,50,38,68,43,94,88,60,30,40,35,40,30,31,70,86,58,31,29,42,37,36,50,68,66,61,72,64,57,72,78,63,75,54,39,60,43,41,78,67,45,42,27,49,73,83,40,77,50,67,58,59,44,60,79,75,43,42,77,38,51,50,86,58,26,30,40,34,42,30,34,17,48,59,48,78,64,48,22,81,45,54,44,44,37,34,33,44,38,81,82,43,90,61,79,39,70,62,85,69,50,59,55,29,25,36,76,49,68,44,49,74,49,72,62,43,69,35,37,40,36,35,29,21,20,51,69,89,50,65,73,31,60,69,38,76,41,50,37,33,30,37,63,51,76,74,72,32,73,66,37,50,50,49,53,48,49,52,49,49,51,50,48,52,51,51,46,52,53,48,51,53,52,50,51,55,49,52,53,52,51,50,52,50,53,54,50,48,51,51,52,51,53,53,49,53,51,51,54,50,42,64,67,59,72,52,64,76,76,63,70,61,73,53,62,65,57,52,50,48,47,49,50,49,51,50,54,45,64,74,44,29,51,44,59,81,68,44,53,64,54,51,15,57,72,66,74,39,53,59,66,54,43,33,53,50,34,32,71,72,72,68,39,48,52,61,55,49,55,51,50,54,31,48,53,51,39,53,50,44,41,63,76,42,88,67,56,69,63,57,46,31,39,49,37,23,42,92,41,63,64,61,42,42,53,52,39,24,71,76,70,70,46,44,68,77,66,63,34,66,82,73,79,80,76,81,81,75,78,136

Organism: Prevotella dentalis (strain ATCC 49559 / DSM 3688 / JCM 13448 / NCTC 12043 / ES 2772) (NCBI:txid908937)

Foldseek 3Di:
DPVVVVVVVVVVLVVVVVVQPDQPKDFAAVVQVDVALAWAAWDAAPQGWIWTAHPNWIWIDFLRGIDTADDPCVQWAFDPDQDPGKWWDDDPRFWIWTDDRTTIWIAGRVQRHTDHDPVDDPDPVVVVPTDHHDQWDATPQGWIWGRDRHGHIIIDFHPFPFWDKFFDPDVLQVQLVFDADPVGWTWDWDQFFIWIDDPRDIDTQGCVQQVQDDRGTWQDWDDAPQWIWTAGQAGFTFTQHPVVSYTDTLCVVEVVSVVFHAWRDWADLDNFWIWTAGQQAIWIAGPVVGDIHRDFQRVVVVVFGRGWFDWDAFPQSWIWTFGQAFIKIADPQCDVVHDQPQPVVRHRIDTDDDEPGGHFAEWDAFPVGWIKTFHQQAIWTPPPHTDGDDVLRSTHGHGWHHSRWDQDPVRWIWTHGDSRMIIIDHPVSVPPPPDPFFDKDWDWKDWPRHTDRSSQFPPEAEDELVGFKIKIKMFSSPNSCLPQKWKWKDKPPPDDDIDTFPDQDSRMGMDIDPNDGFAKIKIWMWMDGHPDDTDDIDITIYGYHHDPCPDPVNVVVVVVVVVVVVVVVVVVVVVVVVVVVVVVVVVVVVVVVVVVVVVVVVVCVPVVPDPVPVPPPVVLVVLVVQLLVQLLVCQLAQPCALCNSCVSSVHDSVRQQVSCCVVPVDGRRVVSLVSLLVVLLVCLAPHPDDLVVSCNRRRHPDSVVNQVSNCVVVVDGSVVSRDPPPPDDPPDD/DPVVVVVVVVVVLVVVVVVQPDQPKDFAAVVQVDVALAWAAWDAAPQGWIWTAHPNWIWIDFLRGIDTADDPVVQWAFDPDQDPGKWWDDDPRFWIWIDDRTTIWIAGRVQRHTDHDPVDPPDPVVVVPTDHHDQWDATPQGWIWGRDRHGHIIIHFHPFPFWDKFFDPDVLQVQLVFDADPVGWTWDWDQFFIWIDDPRDIDTQGCVQQVQDDRGTWQDWDDAPQWIWTAGQAGFTFTQHPVVSYTDTLCVVEVVSVVFHAWRDWADLDNFWIWTAGQQAIWIAGPVVGDIHRDFQRVVVVVFGRGWFDWDAFPQSWIWTFGQAFIKIAHNQCDVVHDQPQPVVRHRIDTDDDEPGGHFAEWDAFPVGWIKTFHQQAIWTPPPHTDGDDVLRSTHGHGWHHSRWDQDPVRWIWTHGDSRMIIIDHPVSVPPPPDPFFDKDWDWKDWPRHTDRSSQFPPEAEDELVGFKIKTKMFSSPNSCLPQKWKWKDKPPPDDDIDTFPDQDSRMGMDIDPNDGFAKIKIWMWMDGHPDDTDDIDITIYGYHHDPCPDPVNVVVVVVVVVVVVVVVVVVVVVVVVVVVVVVVVVVVVVVVVVVVVVVVVVCVPVVPDPVPVCPPPVLVVLVVQLLVQLLVCQLAQPCALCNSCVSSVHDSVRQQVSCCVVPVDGRRVVSLVSLLVVLLVCLAPHPDDLVVSCNRRRHPDSVVNQVSNCVVPVDGSVVSRDPDDPDDPPDD

pLDDT: mean 79.36, std 14.78, range [20.53, 96.88]

Radius of gyration: 54.26 Å; Cα contacts (8 Å, |Δi|>4): 2836; chains: 2; bounding box: 110×161×105 Å

Secondary structure (DSSP, 8-state):
--HHHHHHHHHHHHHHHHHH-S---EEE-GGGT-S-S---EEEE-TTSPEEEEETTEEEEE-SSSEEEPP--GGGSEEPSS--SS-EEEEETTTEEEEE-SSEEEEEETTTTEEE--TTS---HHHHHHPEEPPSEEE-TTSPEEEE-SSS-EEEE-----PPEEEESS-HHHHHHTSEE-TT-PEEEEETTEEEEEETTEEEEE-TTT-TTS-SS-EEEEEE-SSSEEEEETT--EEEEETTTTEEEESTTT-GGGGG--SEEEEEE-SSSEEEEEETTEEEEEETTTTEEEEPTTHHHHTTT-S-EEEEEE-TTSPEEEEETTEEEEE-GGGSTTS-----TTS-SEEE--S-S-S-EEEEEE-TTS-EEEEETTEEEE-SSS-EEE-GGGT---SPEEEEEEEE-TTS-EEEEETTTEEEEE-HHHHH-----PPPPEEEEEEETTEEPPGGGGTT-EEE-TT---EEEEEE----S-GGGEEEEEEEETTBSS-EE-S--BTTBEEEEE-SPPSEEEEEEEEEEETTSPP-PPEEEEEEEPPPGGGSHHHHHHHHHHHHHHHHHHHHHHHHHHHHHHHHHHHHHHHHHHHHHHHHHHHHHHHS---GGGS---HHHHHHHHHHHHHHHHTTT-TT--HHHHHHHTT--HHHHHHHHHHHHSS-HHHHHHHHHHHHHHHHHHH----HHHHHHHTT-S-HHHHHHHHHHHHSS-HHHHS-------TT--/--HHHHHHHHHHHHHHHHTT-S--EEEE-GGGT-S-S---EEEE-TTSPEEEEETTEEEEE-SSSEEEPP--GGGSEEPSS--SS-EEEEETTTEEEEE-SSEEEEEETTTTEEE--TTS---HHHHHHPEEPPSEEE-TTSPEEEE-SSS-EEEE------PEEEESS-HHHHHHTSEE-TT-PEEEEETTEEEEEETTEEEEE-TTT-TTS-SS-EEEEEE-SSSEEEEETT--EEEEETTTTEEEESTTT-GGGGG--SEEEEEE-SSSEEEEEETTEEEEEETTTTEEEEPTTHHHHTTT-S-EEEEEE-TTS-EEEEETTEEEEE-GGGSTTS-----TTS-SEEE--S-S-S-EEEEEE-TTS-EEEEETTEEEE-SSS-EEE-GGGT---SPEEEEEEEE-TTS-EEEEETTTEEEEE-HHHHH-----PPPPEEEEEEETTEEPPGGGGTT-EEE-TT---EEEEEE----S-GGGEEEEEEEETTBSS-EE-S--BTTBEEEEE-SPPSEEEEEEEEEEETTSPP-PPEEEEEEEPPPGGGSHHHHHHHHHHHHHHHHHHHHHHHHHHHHHHHHHHHHHHHHHHHHHHHHHHHHHHHS---GGGS---HHHHHHHHHHHHHHHTTTT-TT--HHHHHHHTT--HHHHHHHHHHHHSS-HHHHHHHHHHHHHHHHHHH----HHHHHHHTT-S-HHHHHHHHHHHHSS-HHHHS-----------